Protein AF-A0A672PYK9-F1 (afdb_monomer_lite)

Radius of gyration: 39.76 Å; chains: 1; bounding box: 96×71×106 Å

Organism: Sinocyclocheilus grahami (NCBI:txid75366)

Foldseek 3Di:
DVLLVLLLQLQVLVVQCQQFPDDDPPDVSLVSNLVSQLSNLVVLLVQLVVLCVPQDPVNLVPDPDVLVSLLSVLSVDNVLSVDDSVVSSVVSSLLSVLLSCLLPDWFDFPPDDTHGPDDDDDDNQDPDPDDDPPQAQFDACVHQRDVRLQFNLSCLVVVQPCPVDDQLWLLVVCVVVPHDQVNLLVVLQLQLVLLVADHDAPLAVVDAQSARDPPPGRHRQPWAWDDSLPLHHIYIRHNADRTLVSSLVSLLRVLLVSLCNLASPPDPSQSAALDLLNSRLSSNLQSLQCSALVNCVVVPSHVDDDDDLSVLLSSLVSVCSGQVLNLLVLPLLVVLVVCDVVVVQPLQCSVVSVQVSCCVRNSHHHQDDDGSVDRVSSNDSCVSNVPRRNSNNLSSQVNLLLLVLLQVQCVHDDQSSNGHSRSRNSSSVLSSQSSNRRNSDNVLVNCCVRRVGSDGDNVSVCSNSVSNVVVVVVVCVVVVHDPHRPPSVDHDDDDDPDDDDSQADADVVVLVVLLVVLLVVLLVLLLQLQVLVVCCQQFPDVVSLVSNLVSVLVNLVSLVVSLVVLVRHDCPPPPDPVSVLLSVLSVQSQLSLDDPVLSSLLSCLVSVLLVQLQPFWFAPDPPRTHGVPPGLLCCLLPPPDPVSLVSSLVRSCVSRVVVSLVSVLSNLVSNQVSCVSSVALWNLSVQVCLVVDPCVLVVLVVVCVVLVVVLVVLQLLVLVLNCVSPHDVQGDSPDHHDQSNQNGSRNLFRLSCLVSRQPDPPDDAQWLLVVCVVVPHDLVNLLVVLQVLQVVVPFDRDAPQAVVPAASARDPPPGRHRADWAKDDSSNLHHIYIRHNDDRTLVSSLVSNLRVLLVSLQNVCSPPRPSPSADSGPVRSNVSSNVRSVVCSDQVNCVVVPSHVDDDPDPSNVVSSVSSVCSGPVSNSLVVSLVSVLVSCVGSVVADSVCSVVVSVVSD

Sequence (956 aa):
FTRTIQIIHFFSAWWSYMIYLAMKHHSPHCFLQVSASLEEQAFTEAWGQKAKATFSDSLMESFTNPDLKKIISKINVLGPANLPTAERERFNTVLSQMDSIYSKAKVCPPSEECWSLEPGEKRSQHFVDTPVYLNSCLVLSSLVGNMWSQTWNNIYNLMIPFPDKPNVDVMDTMVAKGYNATHMFRVAEEFFTSLGLLEMPPEFWDKAMLEKPTDGRDVVCHASAWDFYNRKDFRIKQCTTVTMEQLFTVHHEMGHVEYYLQYKEQPVSFRRGANPGFHEAVGDVLSLSVSTPKHLHTIGLLDQLTDDAESDINYLLKMALEKIAFLPFGYLIDQWRWGVFSGRTPPERYNAEWWHLRTKYQGICPPTRRTEEHFDAGAKYHIPGNTPYIRYFVSFILQFQFHQKLCQAAGHTGPLHKCDIYRSREAGAVLEKVLKAGSSKPWTEVLQEALGTDKMDASPLMSYFEPVTTWLQEQNVKTGETLGWPDFNWVPPVPEGYPEDIGKITDEMLAKQFLEQYNSTAEEVWNAYTEASWTYNTDITEANKEIMLQKNLEMANHTKIYGLEARKFDTSDFQDESVKRILTKLSDLERAALSEDDLIEYNNLLASMETLYSVATVCKDQSTCLPLDPDLNKIMAESRDYDELLFAWLGWRNASGRELRSSYKRYVELANLAAKSNGHTDNGAFWRSLYETPTFEEDLEALWKDLEPLYLNVHAYVRRALYKKYGPERINLKGPIPAHLLGNMWAQTWSAIMDLVIPYPDATQVDATPAMIAQGWDPKRMFQESDRFFTSIGLLPMPPEFWNKSMLEKPKDGREVVCHASAWDFYNRKDFRIKQCTVVTMDDLITVHHEMGHVQYFLQYKDQPISFRDGANPGFHEAIGDVLALSVSTPKHLQSIGLLDKVEDNKESTINFLMSMALDKIAFLPFGYLMDQWRWKVFDGRISSSEYNKEWWNLR

Structure (mmCIF, N/CA/C/O backbone):
data_AF-A0A672PYK9-F1
#
_entry.id   AF-A0A672PYK9-F1
#
loop_
_atom_site.group_PDB
_atom_site.id
_atom_site.type_symbol
_atom_site.label_atom_id
_atom_site.label_alt_id
_atom_site.label_comp_id
_atom_site.label_asym_id
_atom_site.label_entity_id
_atom_site.label_seq_id
_atom_site.pdbx_PDB_ins_code
_atom_site.Cartn_x
_atom_site.Cartn_y
_atom_site.Cartn_z
_atom_site.occupancy
_atom_site.B_iso_or_equiv
_atom_site.auth_seq_id
_atom_site.auth_comp_id
_atom_site.auth_asym_id
_atom_site.auth_atom_id
_atom_site.pdbx_PDB_model_num
ATOM 1 N N . PHE A 1 1 ? -35.747 30.051 15.987 1.00 36.78 1 PHE A N 1
ATOM 2 C CA . PHE A 1 1 ? -36.834 29.373 15.257 1.00 36.78 1 PHE A CA 1
ATOM 3 C C . PHE A 1 1 ? -36.305 28.587 14.057 1.00 36.78 1 PHE A C 1
ATOM 5 O O . PHE A 1 1 ? -36.420 27.373 14.095 1.00 36.78 1 PHE A O 1
ATOM 12 N N . THR A 1 2 ? -35.625 29.196 13.076 1.00 48.69 2 THR A N 1
ATOM 13 C CA . THR A 1 2 ? -35.048 28.491 11.901 1.00 48.69 2 THR A CA 1
ATOM 14 C C . THR A 1 2 ? -34.029 27.400 12.260 1.00 48.69 2 THR A C 1
ATOM 16 O O . THR A 1 2 ? -34.142 26.286 11.765 1.00 48.69 2 THR A O 1
ATOM 19 N N . ARG A 1 3 ? -33.126 27.667 13.222 1.00 53.28 3 ARG A N 1
ATOM 20 C CA . ARG A 1 3 ? -32.141 26.687 13.739 1.00 53.28 3 ARG A CA 1
ATOM 21 C C . ARG A 1 3 ? -32.765 25.376 14.213 1.00 53.28 3 ARG A C 1
ATOM 23 O O . ARG A 1 3 ? -32.193 24.313 14.044 1.00 53.28 3 ARG A O 1
ATOM 30 N N . THR A 1 4 ? -33.926 25.461 14.851 1.00 60.22 4 THR A N 1
ATOM 31 C CA . THR A 1 4 ? -34.586 24.303 15.455 1.00 60.22 4 THR A CA 1
ATOM 32 C C . THR A 1 4 ? -35.216 23.413 14.385 1.00 60.22 4 THR A C 1
ATOM 34 O O . THR A 1 4 ? -35.161 22.202 14.517 1.00 60.22 4 THR A O 1
ATOM 37 N N . ILE A 1 5 ? -35.745 23.992 13.301 1.00 67.88 5 ILE A N 1
ATOM 38 C CA . ILE A 1 5 ? -36.419 23.244 12.228 1.00 67.88 5 ILE A CA 1
ATOM 39 C C . ILE A 1 5 ? -35.426 22.379 11.439 1.00 67.88 5 ILE A C 1
ATOM 41 O O . ILE A 1 5 ? -35.689 21.199 11.239 1.00 67.88 5 ILE A O 1
ATOM 45 N N . GLN A 1 6 ? -34.272 22.927 11.045 1.00 71.81 6 GLN A N 1
ATOM 46 C CA . GLN A 1 6 ? -33.264 22.167 10.287 1.00 71.81 6 GLN A CA 1
ATOM 47 C C . GLN A 1 6 ? -32.603 21.070 11.126 1.00 71.81 6 GLN A C 1
ATOM 49 O O . GLN A 1 6 ? -32.402 19.966 10.633 1.00 71.81 6 GLN A O 1
ATOM 54 N N . ILE A 1 7 ? -32.357 21.329 12.416 1.00 70.94 7 ILE A N 1
ATOM 55 C CA . ILE A 1 7 ? -31.873 20.301 13.347 1.00 70.94 7 ILE A CA 1
ATOM 56 C C . ILE A 1 7 ? -32.912 19.175 13.489 1.00 70.94 7 ILE A C 1
ATOM 58 O O . ILE A 1 7 ? -32.558 18.007 13.380 1.00 70.94 7 ILE A O 1
ATOM 62 N N . ILE A 1 8 ? -34.201 19.497 13.660 1.00 79.12 8 ILE A N 1
ATOM 63 C CA . ILE A 1 8 ? -35.267 18.480 13.718 1.00 79.12 8 ILE A CA 1
ATOM 64 C C . ILE A 1 8 ? -35.299 17.642 12.432 1.00 79.12 8 ILE A C 1
ATOM 66 O O . ILE A 1 8 ? -35.429 16.419 12.508 1.00 79.12 8 ILE A O 1
ATOM 70 N N . HIS A 1 9 ? -35.175 18.280 11.263 1.00 78.94 9 HIS A N 1
ATOM 71 C CA . HIS A 1 9 ? -35.181 17.594 9.970 1.00 78.94 9 HIS A CA 1
ATOM 72 C C . HIS A 1 9 ? -33.997 16.624 9.845 1.00 78.94 9 HIS A C 1
ATOM 74 O O . HIS A 1 9 ? -34.198 15.456 9.519 1.00 78.94 9 HIS A O 1
ATOM 80 N N . PHE A 1 10 ? -32.795 17.070 10.228 1.00 80.81 10 PHE A N 1
ATOM 81 C CA . PHE A 1 10 ? -31.587 16.247 10.293 1.00 80.81 10 PHE A CA 1
ATOM 82 C C . PHE A 1 10 ? -31.773 14.997 11.163 1.00 80.81 10 PHE A C 1
ATOM 84 O O . PHE A 1 10 ? -31.607 13.880 10.674 1.00 80.81 10 PHE A O 1
ATOM 91 N N . PHE A 1 11 ? -32.182 15.155 12.426 1.00 79.94 11 PHE A N 1
ATOM 92 C CA . PHE A 1 11 ? -32.356 14.013 13.334 1.00 79.94 11 PHE A CA 1
ATOM 93 C C . PHE A 1 11 ? -33.490 13.077 12.893 1.00 79.94 11 PHE A C 1
ATOM 95 O O . PHE A 1 11 ? -33.383 11.863 13.054 1.00 79.94 11 PHE A O 1
ATOM 102 N N . SER A 1 12 ? -34.541 13.608 12.263 1.00 84.69 12 SER A N 1
ATOM 103 C CA . SER A 1 12 ? -35.632 12.795 11.707 1.00 84.69 12 SER A CA 1
ATOM 104 C C . SER A 1 12 ? -35.193 11.966 10.495 1.00 84.69 12 SER A C 1
ATOM 106 O O . SER A 1 12 ? -35.594 10.805 10.368 1.00 84.69 12 SER A O 1
ATOM 108 N N . ALA A 1 13 ? -34.354 12.533 9.621 1.00 82.19 13 ALA A N 1
ATOM 109 C CA . ALA A 1 13 ? -33.790 11.829 8.472 1.00 82.19 13 ALA A CA 1
ATOM 110 C C . ALA A 1 13 ? -32.825 10.718 8.914 1.00 82.19 13 ALA A C 1
ATOM 112 O O . ALA A 1 13 ? -32.942 9.587 8.443 1.00 82.19 13 ALA A O 1
ATOM 113 N N . TRP A 1 14 ? -31.945 11.007 9.879 1.00 80.12 14 TRP A N 1
ATOM 114 C CA . TRP A 1 14 ? -31.048 10.011 10.473 1.00 80.12 14 TRP A CA 1
ATOM 115 C C . TRP A 1 14 ? -31.798 8.882 11.169 1.00 80.12 14 TRP A C 1
ATOM 117 O O . TRP A 1 14 ? -31.483 7.720 10.931 1.00 80.12 14 TRP A O 1
ATOM 127 N N . TRP A 1 15 ? -32.819 9.199 11.972 1.00 84.56 15 TRP A N 1
ATOM 128 C CA . TRP A 1 15 ? -33.666 8.175 12.581 1.00 84.56 15 TRP A CA 1
ATOM 129 C C . TRP A 1 15 ? -34.266 7.263 11.512 1.00 84.56 15 TRP A C 1
ATOM 131 O O . TRP A 1 15 ? -34.111 6.050 11.589 1.00 84.56 15 TRP A O 1
ATOM 141 N N . SER A 1 16 ? -34.886 7.850 10.483 1.00 83.25 16 SER A N 1
ATOM 142 C CA . SER A 1 16 ? -35.519 7.100 9.391 1.00 83.25 16 SER A CA 1
ATOM 143 C C . SER A 1 16 ? -34.534 6.177 8.674 1.00 83.25 16 SER A C 1
ATOM 145 O O . SER A 1 16 ? -34.881 5.038 8.396 1.00 83.25 16 SER A O 1
ATOM 147 N N . TYR A 1 17 ? -33.311 6.643 8.417 1.00 80.62 17 TYR A N 1
ATOM 148 C CA . TYR A 1 17 ? -32.239 5.832 7.840 1.00 80.62 17 TYR A CA 1
ATOM 149 C C . TYR A 1 17 ? -31.828 4.668 8.761 1.00 80.62 17 TYR A C 1
ATOM 151 O O . TYR A 1 17 ? -31.755 3.527 8.312 1.00 80.62 17 TYR A O 1
ATOM 159 N N . MET A 1 18 ? -31.647 4.926 10.058 1.00 76.12 18 MET A N 1
ATOM 160 C CA . MET A 1 18 ? -31.211 3.924 11.042 1.00 76.12 18 MET A CA 1
ATOM 161 C C . MET A 1 18 ? -32.231 2.797 11.269 1.00 76.12 18 MET A C 1
ATOM 163 O O . MET A 1 18 ? -31.841 1.676 11.599 1.00 76.12 18 MET A O 1
ATOM 167 N N . ILE A 1 19 ? -33.528 3.085 11.103 1.00 80.19 19 ILE A N 1
ATOM 168 C CA . ILE A 1 19 ? -34.619 2.106 11.263 1.00 80.19 19 ILE A CA 1
ATOM 169 C C . ILE A 1 19 ? -35.166 1.556 9.928 1.00 80.19 19 ILE A C 1
ATOM 171 O O . ILE A 1 19 ? -36.121 0.776 9.955 1.00 80.19 19 ILE A O 1
ATOM 175 N N . TYR A 1 20 ? -34.592 1.965 8.785 1.00 72.50 20 TYR A N 1
ATOM 176 C CA . TYR A 1 20 ? -34.888 1.466 7.432 1.00 72.50 20 TYR A CA 1
ATOM 177 C C . TYR A 1 20 ? -33.634 1.520 6.533 1.00 72.50 20 TYR A C 1
ATOM 179 O O . TYR A 1 20 ? -33.451 2.442 5.728 1.00 72.50 20 TYR A O 1
ATOM 187 N N . LEU A 1 21 ? -32.780 0.498 6.619 1.00 62.16 21 LEU A N 1
ATOM 188 C CA . LEU A 1 21 ? -31.635 0.327 5.721 1.00 62.16 21 LEU A CA 1
ATOM 189 C C . LEU A 1 21 ? -32.073 -0.386 4.424 1.00 62.16 21 LEU A C 1
ATOM 191 O O . LEU A 1 21 ? -32.741 -1.412 4.467 1.00 62.16 21 LEU A O 1
ATOM 195 N N . ALA A 1 22 ? -31.666 0.113 3.248 1.00 53.59 22 ALA A N 1
ATOM 196 C CA . ALA A 1 22 ? -31.886 -0.571 1.959 1.00 53.59 22 ALA A CA 1
ATOM 197 C C . ALA A 1 22 ? -30.598 -0.640 1.113 1.00 53.59 22 ALA A C 1
ATOM 199 O O . ALA A 1 22 ? -29.684 0.161 1.304 1.00 53.59 22 ALA A O 1
ATOM 200 N N . MET A 1 23 ? -30.492 -1.636 0.219 1.00 41.78 23 MET A N 1
ATOM 201 C CA . MET A 1 23 ? -29.239 -2.059 -0.446 1.00 41.78 23 MET A CA 1
ATOM 202 C C . MET A 1 23 ? -28.701 -1.150 -1.564 1.00 41.78 23 MET A C 1
ATOM 204 O O . MET A 1 23 ? -27.524 -1.249 -1.888 1.00 41.78 23 MET A O 1
ATOM 208 N N . LYS A 1 24 ? -29.509 -0.285 -2.187 1.00 42.25 24 LYS A N 1
ATOM 209 C CA . LYS A 1 24 ? -29.038 0.514 -3.333 1.00 42.25 24 LYS A CA 1
ATOM 210 C C . LYS A 1 24 ? -28.556 1.895 -2.899 1.00 42.25 24 LYS A C 1
ATOM 212 O O . LYS A 1 24 ? -29.216 2.550 -2.097 1.00 42.25 24 LYS A O 1
ATOM 217 N N . HIS A 1 25 ? -27.500 2.379 -3.558 1.00 41.56 25 HIS A N 1
ATOM 218 C CA . HIS A 1 25 ? -26.993 3.763 -3.539 1.00 41.56 25 HIS A CA 1
ATOM 219 C C . HIS A 1 25 ? -28.064 4.848 -3.820 1.00 41.56 25 HIS A C 1
ATOM 221 O O . HIS A 1 25 ? -27.786 6.038 -3.723 1.00 41.56 25 HIS A O 1
ATOM 227 N N . HIS A 1 26 ? -29.290 4.446 -4.179 1.00 47.84 26 HIS A N 1
ATOM 228 C CA . HIS A 1 26 ? -30.468 5.288 -4.408 1.00 47.84 26 HIS A CA 1
ATOM 229 C C . HIS A 1 26 ? -31.644 4.922 -3.489 1.00 47.84 26 HIS A C 1
ATOM 231 O O . HIS A 1 26 ? -32.805 5.132 -3.840 1.00 47.84 26 HIS A O 1
ATOM 237 N N . SER A 1 27 ? -31.378 4.337 -2.317 1.00 59.06 27 SER A N 1
ATOM 238 C CA . SER A 1 27 ? -32.408 4.219 -1.288 1.00 59.06 27 SER A CA 1
ATOM 239 C C . SER A 1 27 ? -32.898 5.625 -0.927 1.00 59.06 27 SER A C 1
ATOM 241 O O . SER A 1 27 ? -32.063 6.474 -0.587 1.00 59.06 27 SER A O 1
ATOM 243 N N . PRO A 1 28 ? -34.220 5.879 -0.940 1.00 63.88 28 PRO A N 1
ATOM 244 C CA . PRO A 1 28 ? -34.777 7.170 -0.554 1.00 63.88 28 PRO A CA 1
ATOM 245 C C . PRO A 1 28 ? -34.253 7.646 0.806 1.00 63.88 28 PRO A C 1
ATOM 247 O O . PRO A 1 28 ? -33.982 8.827 0.973 1.00 63.88 28 PRO A O 1
ATOM 250 N N . HIS A 1 29 ? -34.030 6.736 1.760 1.00 71.56 29 HIS A N 1
ATOM 251 C CA . HIS A 1 29 ? -33.602 7.082 3.119 1.00 71.56 29 HIS A CA 1
ATOM 252 C C . HIS A 1 29 ? -32.131 7.508 3.222 1.00 71.56 29 HIS A C 1
ATOM 254 O O . HIS A 1 29 ? -31.826 8.421 3.984 1.00 71.56 29 HIS A O 1
ATOM 260 N N . CYS A 1 30 ? -31.231 6.906 2.435 1.00 68.44 30 CYS A N 1
ATOM 261 C CA . CYS A 1 30 ? -29.823 7.320 2.376 1.00 68.44 30 CYS A CA 1
ATOM 262 C C . CYS A 1 30 ? -29.702 8.702 1.716 1.00 68.44 30 CYS A C 1
ATOM 264 O O . CYS A 1 30 ? -29.082 9.604 2.273 1.00 68.44 30 CYS A O 1
ATOM 266 N N . PHE A 1 31 ? -30.401 8.913 0.595 1.00 76.06 31 PHE A N 1
ATOM 267 C CA . PHE A 1 31 ? -30.461 10.225 -0.052 1.00 76.06 31 PHE A CA 1
ATOM 268 C C . PHE A 1 31 ? -31.037 11.300 0.881 1.00 76.06 31 PHE A C 1
ATOM 270 O O . PHE A 1 31 ? -30.475 12.386 0.998 1.00 76.06 31 PHE A O 1
ATOM 277 N N . LEU A 1 32 ? -32.125 10.987 1.595 1.00 80.25 32 LEU A N 1
ATOM 278 C CA . LEU A 1 32 ? -32.718 11.894 2.580 1.00 80.25 32 LEU A CA 1
ATOM 279 C C . LEU A 1 32 ? -31.741 12.234 3.712 1.00 80.25 32 LEU A C 1
ATOM 281 O O . LEU A 1 32 ? -31.656 13.396 4.101 1.00 80.25 32 LEU A O 1
ATOM 285 N N . GLN A 1 33 ? -30.987 11.257 4.225 1.00 82.81 33 GLN A N 1
ATOM 286 C CA . GLN A 1 33 ? -29.994 11.481 5.277 1.00 82.81 33 GLN A CA 1
ATOM 287 C C . GLN A 1 33 ? -28.840 12.374 4.786 1.00 82.81 33 GLN A C 1
ATOM 289 O O . GLN A 1 33 ? -28.478 13.332 5.480 1.00 82.81 33 GLN A O 1
ATOM 294 N N . VAL A 1 34 ? -28.306 12.131 3.584 1.00 82.94 34 VAL A N 1
ATOM 295 C CA . VAL A 1 34 ? -27.236 12.958 2.993 1.00 82.94 34 VAL A CA 1
ATOM 296 C C . VAL A 1 34 ? -27.744 14.372 2.710 1.00 82.94 34 VAL A C 1
ATOM 298 O O . VAL A 1 34 ? -27.097 15.344 3.103 1.00 82.94 34 VAL A O 1
ATOM 301 N N . SER A 1 35 ? -28.934 14.506 2.119 1.00 84.00 35 SER A N 1
ATOM 302 C CA . SER A 1 35 ? -29.570 15.800 1.845 1.00 84.00 35 SER A CA 1
ATOM 303 C C . SER A 1 35 ? -29.806 16.601 3.126 1.00 84.00 35 SER A C 1
ATOM 305 O O . SER A 1 35 ? -29.454 17.777 3.194 1.00 84.00 35 SER A O 1
ATOM 307 N N . ALA A 1 36 ? -30.341 15.974 4.178 1.00 85.62 36 ALA A N 1
ATOM 308 C CA . ALA A 1 36 ? -30.562 16.644 5.458 1.00 85.62 36 ALA A CA 1
ATOM 309 C C . ALA A 1 36 ? -29.241 17.051 6.137 1.00 85.62 36 ALA A C 1
ATOM 311 O O . ALA A 1 36 ? -29.176 18.087 6.800 1.00 85.62 36 ALA A O 1
ATOM 312 N N . SER A 1 37 ? -28.171 16.270 5.945 1.00 87.00 37 SER A N 1
ATOM 313 C CA . SER A 1 37 ? -26.825 16.608 6.428 1.00 87.00 37 SER A CA 1
ATOM 314 C C . SER A 1 37 ? -26.247 17.819 5.694 1.00 87.00 37 SER A C 1
ATOM 316 O O . SER A 1 37 ? -25.671 18.699 6.329 1.00 87.00 37 SER A O 1
ATOM 318 N N . LEU A 1 38 ? -26.462 17.923 4.380 1.00 87.56 38 LEU A N 1
ATOM 319 C CA . LEU A 1 38 ? -26.078 19.100 3.596 1.00 87.56 38 LEU A CA 1
ATOM 320 C C . LEU A 1 38 ? -26.858 20.355 4.018 1.00 87.56 38 LEU A C 1
ATOM 322 O O . LEU A 1 38 ? -26.264 21.428 4.136 1.00 87.56 38 LEU A O 1
ATOM 326 N N . GLU A 1 39 ? -28.161 20.236 4.292 1.00 88.00 39 GLU A N 1
ATOM 327 C CA . GLU A 1 39 ? -28.982 21.344 4.804 1.00 88.00 39 GLU A CA 1
ATOM 328 C C . GLU A 1 39 ? -28.503 21.840 6.177 1.00 88.00 39 GLU A C 1
ATOM 330 O O . GLU A 1 39 ? -28.400 23.051 6.398 1.00 88.00 39 GLU A O 1
ATOM 335 N N . GLU A 1 40 ? -28.187 20.922 7.095 1.00 89.69 40 GLU A N 1
ATOM 336 C CA . GLU A 1 40 ? -27.633 21.251 8.414 1.00 89.69 40 GLU A CA 1
ATOM 337 C C . GLU A 1 40 ? -26.270 21.940 8.279 1.00 89.69 40 GLU A C 1
ATOM 339 O O . GLU A 1 40 ? -26.046 22.990 8.886 1.00 89.69 40 GLU A O 1
ATOM 344 N N . GLN A 1 41 ? -25.395 21.424 7.416 1.00 90.94 41 GLN A N 1
ATOM 345 C CA . GLN A 1 41 ? -24.069 21.994 7.188 1.00 90.94 41 GLN A CA 1
ATOM 346 C C . GLN A 1 41 ? -24.150 23.381 6.544 1.00 90.94 41 GLN A C 1
ATOM 348 O O . GLN A 1 41 ? -23.416 24.282 6.948 1.00 90.94 41 GLN A O 1
ATOM 353 N N . ALA A 1 42 ? -25.062 23.597 5.593 1.00 88.44 42 ALA A N 1
ATOM 354 C CA . ALA A 1 42 ? -25.307 24.914 5.003 1.00 88.44 42 ALA A CA 1
ATOM 355 C C . ALA A 1 42 ? -25.822 25.917 6.049 1.00 88.44 42 ALA A C 1
ATOM 357 O O . ALA A 1 42 ? -25.406 27.079 6.072 1.00 88.44 42 ALA A O 1
ATOM 358 N N . PHE A 1 43 ? -26.689 25.472 6.962 1.00 89.06 43 PHE A N 1
ATOM 359 C CA . PHE A 1 43 ? -27.122 26.289 8.091 1.00 89.06 43 PHE A CA 1
ATOM 360 C C . PHE A 1 43 ? -25.958 26.634 9.033 1.00 89.06 43 PHE A C 1
ATOM 362 O O . PHE A 1 43 ? -25.790 27.800 9.405 1.00 89.06 43 PHE A O 1
ATOM 369 N N . THR A 1 44 ? -25.148 25.643 9.406 1.00 90.50 44 THR A N 1
ATOM 370 C CA . THR A 1 44 ? -23.996 25.814 10.299 1.00 90.50 44 THR A CA 1
ATOM 371 C C . THR A 1 44 ? -22.942 26.734 9.685 1.00 90.50 44 THR A C 1
ATOM 373 O O . THR A 1 44 ? -22.422 27.611 10.376 1.00 90.50 44 THR A O 1
ATOM 376 N N . GLU A 1 45 ? -22.693 26.633 8.379 1.00 92.00 45 GLU A N 1
ATOM 377 C CA . GLU A 1 45 ? -21.852 27.575 7.637 1.00 92.00 45 GLU A CA 1
ATOM 378 C C . GLU A 1 45 ? -22.417 28.998 7.682 1.00 92.00 45 GLU A C 1
ATOM 380 O O . GLU A 1 45 ? -21.713 29.916 8.100 1.00 92.00 45 GLU A O 1
ATOM 385 N N . ALA A 1 46 ? -23.684 29.200 7.305 1.00 90.69 46 ALA A N 1
ATOM 386 C CA . ALA A 1 46 ? -24.281 30.534 7.240 1.00 90.69 46 ALA A CA 1
ATOM 387 C C . ALA A 1 46 ? -24.222 31.260 8.594 1.00 90.69 46 ALA A C 1
ATOM 389 O O . ALA A 1 46 ? -23.845 32.434 8.669 1.00 90.69 46 ALA A O 1
ATOM 390 N N . TRP A 1 47 ? -24.552 30.561 9.683 1.00 90.00 47 TRP A N 1
ATOM 391 C CA . TRP A 1 47 ? -24.515 31.138 11.028 1.00 90.00 47 TRP A CA 1
ATOM 392 C C . TRP A 1 47 ? -23.103 31.267 11.584 1.00 90.00 47 TRP A C 1
ATOM 394 O O . TRP A 1 47 ? -22.802 32.282 12.211 1.00 90.00 47 TRP A O 1
ATOM 404 N N . GLY A 1 48 ? -22.235 30.289 11.336 1.00 91.25 48 GLY A N 1
ATOM 405 C CA . GLY A 1 48 ? -20.844 30.325 11.771 1.00 91.25 48 GLY A CA 1
ATOM 406 C C . GLY A 1 48 ? -20.061 31.448 11.095 1.00 91.25 48 GLY A C 1
ATOM 407 O O . GLY A 1 48 ? -19.368 32.206 11.770 1.00 91.25 48 GLY A O 1
ATOM 408 N N . GLN A 1 49 ? -20.230 31.636 9.784 1.00 90.44 49 GLN A N 1
ATOM 409 C CA . GLN A 1 49 ? -19.628 32.751 9.046 1.00 90.44 49 GLN A CA 1
ATOM 410 C C . GLN A 1 49 ? -20.184 34.096 9.515 1.00 90.44 49 GLN A C 1
ATOM 412 O O . GLN A 1 49 ? -19.425 35.039 9.743 1.00 90.44 49 GLN A O 1
ATOM 417 N N . LYS A 1 50 ? -21.503 34.193 9.737 1.00 90.94 50 LYS A N 1
ATOM 418 C CA . LYS A 1 50 ? -22.111 35.423 10.260 1.00 90.94 50 LYS A CA 1
ATOM 419 C C . LYS A 1 50 ? -21.581 35.769 11.649 1.00 90.94 50 LYS A C 1
ATOM 421 O O . LYS A 1 50 ? -21.309 36.940 11.911 1.00 90.94 50 LYS A O 1
ATOM 426 N N . ALA A 1 51 ? -21.429 34.776 12.520 1.00 90.12 51 ALA A N 1
ATOM 427 C CA . ALA A 1 51 ? -20.892 34.955 13.860 1.00 90.12 51 ALA A CA 1
ATOM 428 C C . ALA A 1 51 ? -19.417 35.388 13.817 1.00 90.12 51 ALA A C 1
ATOM 430 O O . ALA A 1 51 ? -19.091 36.405 14.423 1.00 90.12 51 ALA A O 1
ATOM 431 N N . LYS A 1 52 ? -18.571 34.738 13.005 1.00 89.12 52 LYS A N 1
ATOM 432 C CA . LYS A 1 52 ? -17.170 35.146 12.782 1.00 89.12 52 LYS A CA 1
ATOM 433 C C . LYS A 1 52 ? -17.039 36.572 12.238 1.00 89.12 52 LYS A C 1
ATOM 435 O O . LYS A 1 52 ? -16.179 37.320 12.683 1.00 89.12 52 LYS A O 1
ATOM 440 N N . ALA A 1 53 ? -17.904 36.965 11.303 1.00 88.94 53 ALA A N 1
ATOM 441 C CA . ALA A 1 53 ? -17.886 38.306 10.715 1.00 88.94 53 ALA A CA 1
ATOM 442 C C . ALA A 1 53 ? -18.392 39.398 11.674 1.00 88.94 53 ALA A C 1
ATOM 444 O O . ALA A 1 53 ? -18.025 40.561 11.531 1.00 88.94 53 ALA A O 1
ATOM 445 N N . THR A 1 54 ? -19.266 39.043 12.620 1.00 90.94 54 THR A N 1
ATOM 446 C CA . THR A 1 54 ? -19.917 40.005 13.525 1.00 90.94 54 THR A CA 1
ATOM 447 C C . THR A 1 54 ? -19.176 40.134 14.856 1.00 90.94 54 THR A C 1
ATOM 449 O O . THR A 1 54 ? -19.091 41.231 15.402 1.00 90.94 54 THR A O 1
ATOM 452 N N . PHE A 1 55 ? -18.650 39.030 15.391 1.00 90.06 55 PHE A N 1
ATOM 453 C CA . PHE A 1 55 ? -18.050 38.958 16.721 1.00 90.06 55 PHE A CA 1
ATOM 454 C C . PHE A 1 55 ? -16.543 38.708 16.618 1.00 90.06 55 PHE A C 1
ATOM 456 O O . PHE A 1 55 ? -16.098 37.562 16.648 1.00 90.06 55 PHE A O 1
ATOM 463 N N . SER A 1 56 ? -15.760 39.787 16.501 1.00 84.12 56 SER A N 1
ATOM 464 C CA . SER A 1 56 ? -14.296 39.718 16.599 1.00 84.12 56 SER A CA 1
ATOM 465 C C . SER A 1 56 ? -13.858 39.221 17.978 1.00 84.12 56 SER A C 1
ATOM 467 O O . SER A 1 56 ? -14.588 39.396 18.953 1.00 84.12 56 SER A O 1
ATOM 469 N N . ASP A 1 57 ? -12.643 38.679 18.092 1.00 82.31 57 ASP A N 1
ATOM 470 C CA . ASP A 1 57 ? -12.103 38.216 19.380 1.00 82.31 57 ASP A CA 1
ATOM 471 C C . ASP A 1 57 ? -12.105 39.335 20.438 1.00 82.31 57 ASP A C 1
ATOM 473 O O . ASP A 1 57 ? -12.534 39.128 21.571 1.00 82.31 57 ASP A O 1
ATOM 477 N N . SER A 1 58 ? -11.772 40.566 20.035 1.00 83.12 58 SER A N 1
ATOM 478 C CA . SER A 1 58 ? -11.844 41.753 20.898 1.00 83.12 58 SER A CA 1
ATOM 479 C C . SER A 1 58 ? -13.267 42.094 21.366 1.00 83.12 58 SER A C 1
ATOM 481 O O . SER A 1 58 ? -13.471 42.492 22.514 1.00 83.12 58 SER A O 1
ATOM 483 N N . LEU A 1 59 ? -14.278 41.925 20.505 1.00 85.94 59 LEU A N 1
ATOM 484 C CA . LEU A 1 59 ? -15.677 42.133 20.880 1.00 85.94 59 LEU A CA 1
ATOM 485 C C . LEU A 1 59 ? -16.164 40.997 21.784 1.00 85.94 59 LEU A C 1
ATOM 487 O O . LEU A 1 59 ? -16.857 41.252 22.770 1.00 85.94 59 LEU A O 1
ATOM 491 N N . MET A 1 60 ? -15.758 39.762 21.492 1.00 86.44 60 MET A N 1
ATOM 492 C CA . MET A 1 60 ? -16.036 38.596 22.322 1.00 86.44 60 MET A CA 1
ATOM 493 C C . MET A 1 60 ? -15.492 38.784 23.737 1.00 86.44 60 MET A C 1
ATOM 495 O O . MET A 1 60 ? -16.218 38.507 24.686 1.00 86.44 60 MET A O 1
ATOM 499 N N . GLU A 1 61 ? -14.281 39.317 23.914 1.00 85.06 61 GLU A N 1
ATOM 500 C CA . GLU A 1 61 ? -13.702 39.608 25.234 1.00 85.06 61 GLU A CA 1
ATOM 501 C C . GLU A 1 61 ? -14.550 40.589 26.055 1.00 85.06 61 GLU A C 1
ATOM 503 O O . GLU A 1 61 ? -14.744 40.363 27.254 1.00 85.06 61 GLU A O 1
ATOM 508 N N . SER A 1 62 ? -15.138 41.600 25.404 1.00 87.00 62 SER A N 1
ATOM 509 C CA . SER A 1 62 ? -15.960 42.634 26.051 1.00 87.00 62 SER A CA 1
ATOM 510 C C . SER A 1 62 ? -17.286 42.128 26.639 1.00 87.00 62 SER A C 1
ATOM 512 O O . SER A 1 62 ? -17.900 42.808 27.463 1.00 87.00 62 SER A O 1
ATOM 514 N N . PHE A 1 63 ? -17.751 40.935 26.249 1.00 88.00 63 PHE A N 1
ATOM 515 C CA . PHE A 1 63 ? -19.031 40.410 26.726 1.00 88.00 63 PHE A CA 1
ATOM 516 C C . PHE A 1 63 ? -18.950 40.013 28.203 1.00 88.00 63 PHE A C 1
ATOM 518 O O . PHE A 1 63 ? -18.136 39.186 28.607 1.00 88.00 63 PHE A O 1
ATOM 525 N N . THR A 1 64 ? -19.840 40.549 29.031 1.00 88.06 64 THR A N 1
ATOM 526 C CA . THR A 1 64 ? -19.892 40.220 30.465 1.00 88.06 64 THR A CA 1
ATOM 527 C C . THR A 1 64 ? -20.692 38.951 30.759 1.00 88.06 64 THR A C 1
ATOM 529 O O . THR A 1 64 ? -20.513 38.354 31.814 1.00 88.06 64 THR A O 1
ATOM 532 N N . ASN A 1 65 ? -21.543 38.503 29.826 1.00 87.81 65 ASN A N 1
ATOM 533 C CA . ASN A 1 65 ? -22.340 37.287 29.971 1.00 87.81 65 ASN A CA 1
ATOM 534 C C . ASN A 1 65 ? -21.545 36.043 29.494 1.00 87.81 65 ASN A C 1
ATOM 536 O O . ASN A 1 65 ? -21.321 35.894 28.285 1.00 87.81 65 ASN A O 1
ATOM 540 N N . PRO A 1 66 ? -21.140 35.132 30.402 1.00 82.88 66 PRO A N 1
ATOM 541 C CA . PRO A 1 66 ? -20.341 33.955 30.057 1.00 82.88 66 PRO A CA 1
ATOM 542 C C . PRO A 1 66 ? -21.113 32.921 29.223 1.00 82.88 66 PRO A C 1
ATOM 544 O O . PRO A 1 66 ? -20.514 32.245 28.384 1.00 82.88 66 PRO A O 1
ATOM 547 N N . ASP A 1 67 ? -22.433 32.821 29.390 1.00 84.44 67 ASP A N 1
ATOM 548 C CA . ASP A 1 67 ? -23.266 31.900 28.613 1.00 84.44 67 ASP A CA 1
ATOM 549 C C . ASP A 1 67 ? -23.369 32.356 27.162 1.00 84.44 67 ASP A C 1
ATOM 551 O O . ASP A 1 67 ? -23.227 31.552 26.239 1.00 84.44 67 ASP A O 1
ATOM 555 N N . LEU A 1 68 ? -23.537 33.664 26.947 1.00 86.75 68 LEU A N 1
ATOM 556 C CA . LEU A 1 68 ? -23.552 34.243 25.607 1.00 86.75 68 LEU A CA 1
ATOM 557 C C . LEU A 1 68 ? -22.212 34.019 24.894 1.00 86.75 68 LEU A C 1
ATOM 559 O O . LEU A 1 68 ? -22.210 33.579 23.742 1.00 86.75 68 LEU A O 1
ATOM 563 N N . LYS A 1 69 ? -21.088 34.241 25.594 1.00 87.75 69 LYS A N 1
ATOM 564 C CA . LYS A 1 69 ? -19.738 33.934 25.092 1.00 87.75 69 LYS A CA 1
ATOM 565 C C . LYS A 1 69 ? -19.646 32.479 24.631 1.00 87.75 69 LYS A C 1
ATOM 567 O O . LYS A 1 69 ? -19.332 32.225 23.472 1.00 87.75 69 LYS A O 1
ATOM 572 N N . LYS A 1 70 ? -20.007 31.519 25.490 1.00 85.12 70 LYS A N 1
ATOM 573 C CA . LYS A 1 70 ? -19.966 30.084 25.156 1.00 85.12 70 LYS A CA 1
ATOM 574 C C . LYS A 1 70 ? -20.875 29.720 23.983 1.00 85.12 70 LYS A C 1
ATOM 576 O O . LYS A 1 70 ? -20.475 28.923 23.135 1.00 85.12 70 LYS A O 1
ATOM 581 N N . ILE A 1 71 ? -22.088 30.273 23.916 1.00 88.44 71 ILE A N 1
ATOM 582 C CA . ILE A 1 71 ? -23.025 30.009 22.814 1.00 88.44 71 ILE A CA 1
ATOM 583 C C . ILE A 1 71 ? -22.427 30.469 21.484 1.00 88.44 71 ILE A C 1
ATOM 585 O O . ILE A 1 71 ? -22.463 29.700 20.523 1.00 88.44 71 ILE A O 1
ATOM 589 N N . ILE A 1 72 ? -21.864 31.679 21.429 1.00 88.69 72 ILE A N 1
ATOM 590 C CA . ILE A 1 72 ? -21.255 32.220 20.207 1.00 88.69 72 ILE A CA 1
ATOM 591 C C . ILE A 1 72 ? -19.995 31.437 19.842 1.00 88.69 72 ILE A C 1
ATOM 593 O O . ILE A 1 72 ? -19.863 31.024 18.693 1.00 88.69 72 ILE A O 1
ATOM 597 N N . SER A 1 73 ? -19.129 31.123 20.810 1.00 86.75 73 SER A N 1
ATOM 598 C CA . SER A 1 73 ? -17.958 30.271 20.575 1.00 86.75 73 SER A CA 1
ATOM 599 C C . SER A 1 73 ? -18.344 28.913 19.985 1.00 86.75 73 SER A C 1
ATOM 601 O O . SER A 1 73 ? -17.683 28.450 19.064 1.00 86.75 73 SER A O 1
ATOM 603 N N . LYS A 1 74 ? -19.443 28.292 20.442 1.00 86.31 74 LYS A N 1
ATOM 604 C CA . LYS A 1 74 ? -19.955 27.044 19.847 1.00 86.31 74 LYS A CA 1
ATOM 605 C C . LYS A 1 74 ? -20.515 27.238 18.432 1.00 86.31 74 LYS A C 1
ATOM 607 O O . LYS A 1 74 ? -20.362 26.341 17.616 1.00 86.31 74 LYS A O 1
ATOM 612 N N . ILE A 1 75 ? -21.155 28.372 18.132 1.00 88.38 75 ILE A N 1
ATOM 613 C CA . ILE A 1 75 ? -21.650 28.691 16.775 1.00 88.38 75 ILE A CA 1
ATOM 614 C C . ILE A 1 75 ? -20.483 28.945 15.803 1.00 88.38 75 ILE A C 1
ATOM 616 O O . ILE A 1 75 ? -20.588 28.609 14.629 1.00 88.38 75 ILE A O 1
ATOM 620 N N . ASN A 1 76 ? -19.355 29.476 16.286 1.00 86.06 76 ASN A N 1
ATOM 621 C CA . ASN A 1 76 ? -18.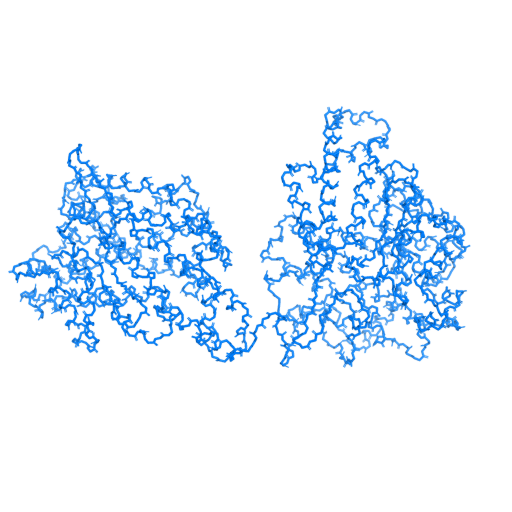154 29.728 15.480 1.00 86.06 76 ASN A CA 1
ATOM 622 C C . ASN A 1 76 ? -17.433 28.448 15.005 1.00 86.06 76 ASN A C 1
ATOM 624 O O . ASN A 1 76 ? -16.553 28.532 14.142 1.00 86.06 76 ASN A O 1
ATOM 628 N N . VAL A 1 77 ? -17.776 27.272 15.541 1.00 87.25 77 VAL A N 1
ATOM 629 C CA . VAL A 1 77 ? -17.187 25.984 15.149 1.00 87.25 77 VAL A CA 1
ATOM 630 C C . VAL A 1 77 ? -18.017 25.357 14.028 1.00 87.25 77 VAL A C 1
ATOM 632 O O . VAL A 1 77 ? -19.102 24.842 14.268 1.00 87.25 77 VAL A O 1
ATOM 635 N N . LEU A 1 78 ? -17.486 25.383 12.801 1.00 89.25 78 LEU A N 1
ATOM 636 C CA . LEU A 1 78 ? -18.191 24.903 11.602 1.00 89.25 78 LEU A CA 1
ATOM 637 C C . LEU A 1 78 ? -18.036 23.390 11.349 1.00 89.25 78 LEU A C 1
ATOM 639 O O . LEU A 1 78 ? -18.871 22.795 10.675 1.00 89.25 78 LEU A O 1
ATOM 643 N N . GLY A 1 79 ? -16.973 22.749 11.852 1.00 91.06 79 GLY A N 1
ATOM 644 C CA . GLY A 1 79 ? -16.725 21.324 11.591 1.00 91.06 79 GLY A CA 1
ATOM 645 C C . GLY A 1 79 ? -16.651 21.001 10.082 1.00 91.06 79 GLY A C 1
ATOM 646 O O . GLY A 1 79 ? -15.975 21.740 9.356 1.00 91.06 79 GLY A O 1
ATOM 647 N N . PRO A 1 80 ? -17.344 19.948 9.592 1.00 91.50 80 PRO A N 1
ATOM 648 C CA . PRO A 1 80 ? -17.420 19.606 8.165 1.00 91.50 80 PRO A CA 1
ATOM 649 C C . PRO A 1 80 ? -17.992 20.717 7.275 1.00 91.50 80 PRO A C 1
ATOM 651 O O . PRO A 1 80 ? -17.688 20.762 6.087 1.00 91.50 80 PRO A O 1
ATOM 654 N N . ALA A 1 81 ? -18.748 21.669 7.833 1.00 92.62 81 ALA A N 1
ATOM 655 C CA . ALA A 1 81 ? -19.254 22.816 7.082 1.00 92.62 81 ALA A CA 1
ATOM 656 C C . ALA A 1 81 ? -18.150 23.801 6.637 1.00 92.62 81 ALA A C 1
ATOM 658 O O . ALA A 1 81 ? -18.446 24.770 5.952 1.00 92.62 81 ALA A O 1
ATOM 659 N N . ASN A 1 82 ? -16.877 23.583 6.996 1.00 92.44 82 ASN A N 1
ATOM 660 C CA . ASN A 1 82 ? -15.755 24.306 6.379 1.00 92.44 82 ASN A CA 1
ATOM 661 C C . ASN A 1 82 ? -15.393 23.778 4.980 1.00 92.44 82 ASN A C 1
ATOM 663 O O . ASN A 1 82 ? -14.717 24.479 4.230 1.00 92.44 82 ASN A O 1
ATOM 667 N N . LEU A 1 83 ? -15.786 22.548 4.637 1.00 93.56 83 LEU A N 1
ATOM 668 C CA . LEU A 1 83 ? -15.459 21.938 3.348 1.00 93.56 83 LEU A CA 1
ATOM 669 C C . LEU A 1 83 ? -16.241 22.615 2.208 1.00 93.56 83 LEU A C 1
ATOM 671 O O . LEU A 1 83 ? -17.350 23.099 2.448 1.00 93.56 83 LEU A O 1
ATOM 675 N N . PRO A 1 84 ? -15.729 22.621 0.966 1.00 92.75 84 PRO A N 1
ATOM 676 C CA . PRO A 1 84 ? -16.528 22.953 -0.214 1.00 92.75 84 PRO A CA 1
ATOM 677 C C . PRO A 1 84 ? -17.730 22.012 -0.366 1.00 92.75 84 PRO A C 1
ATOM 679 O O . PRO A 1 84 ? -17.665 20.858 0.049 1.00 92.75 84 PRO A O 1
ATOM 682 N N . THR A 1 85 ? -18.812 22.463 -1.003 1.00 88.56 85 THR A N 1
ATOM 683 C CA . THR A 1 85 ? -20.065 21.688 -1.115 1.00 88.56 85 THR A CA 1
ATOM 684 C C . THR A 1 85 ? -19.873 20.283 -1.696 1.00 88.56 85 THR A C 1
ATOM 686 O O . THR A 1 85 ? -20.406 19.331 -1.136 1.00 88.56 85 THR A O 1
ATOM 689 N N . ALA A 1 86 ? -19.066 20.133 -2.753 1.00 87.12 86 ALA A N 1
ATOM 690 C CA . ALA A 1 86 ? -18.777 18.823 -3.346 1.00 87.12 86 ALA A CA 1
ATOM 691 C C . ALA A 1 86 ? -18.050 17.880 -2.365 1.00 87.12 86 ALA A C 1
ATOM 693 O O . ALA A 1 86 ? -18.370 16.699 -2.267 1.00 87.12 86 ALA A O 1
ATOM 694 N N . GLU A 1 87 ? -17.117 18.414 -1.572 1.00 92.56 87 GLU A N 1
ATOM 695 C CA . GLU A 1 87 ? -16.408 17.642 -0.545 1.00 92.56 87 GLU A CA 1
ATOM 696 C C . GLU A 1 87 ? -17.301 17.332 0.666 1.00 92.56 87 GLU A C 1
ATOM 698 O O . GLU A 1 87 ? -17.139 16.284 1.286 1.00 92.56 87 GLU A O 1
ATOM 703 N N . ARG A 1 88 ? -18.289 18.183 0.992 1.00 91.38 88 ARG A N 1
ATOM 704 C CA . ARG A 1 88 ? -19.315 17.870 2.008 1.00 91.38 88 ARG A CA 1
ATOM 705 C C . ARG A 1 88 ? -20.163 16.677 1.588 1.00 91.38 88 ARG A C 1
ATOM 707 O O . ARG A 1 88 ? -20.389 15.775 2.390 1.00 91.38 88 ARG A O 1
ATOM 714 N N . GLU A 1 89 ? -20.619 16.666 0.338 1.00 87.50 89 GLU A N 1
ATOM 715 C CA . GLU A 1 89 ? -21.400 15.560 -0.216 1.00 87.50 89 GLU A CA 1
ATOM 716 C C . GLU A 1 89 ? -20.588 14.263 -0.214 1.00 87.50 89 GLU A C 1
ATOM 718 O O . GLU A 1 89 ? -21.068 13.235 0.271 1.00 87.50 89 GLU A O 1
ATOM 723 N N . ARG A 1 90 ? -19.321 14.328 -0.643 1.00 89.56 90 ARG A N 1
ATOM 724 C CA . ARG A 1 90 ? -18.393 13.194 -0.578 1.00 89.56 90 ARG A CA 1
ATOM 725 C C . ARG A 1 90 ? -18.187 12.706 0.856 1.00 89.56 90 ARG A C 1
ATOM 727 O O . ARG A 1 90 ? -18.323 11.514 1.111 1.00 89.56 90 ARG A O 1
ATOM 734 N N . PHE A 1 91 ? -17.918 13.608 1.799 1.00 90.38 91 PHE A N 1
ATOM 735 C CA . PHE A 1 91 ? -17.740 13.283 3.217 1.00 90.38 91 PHE A CA 1
ATOM 736 C C . PHE A 1 91 ? -18.976 12.587 3.809 1.00 90.38 91 PHE A C 1
ATOM 738 O O . PHE A 1 91 ? -18.854 11.539 4.443 1.00 90.38 91 PHE A O 1
ATOM 745 N N . ASN A 1 92 ? -20.172 13.125 3.558 1.00 87.00 92 ASN A N 1
ATOM 746 C CA . ASN A 1 92 ? -21.430 12.547 4.041 1.00 87.00 92 ASN A CA 1
ATOM 747 C C . ASN A 1 92 ? -21.708 11.175 3.400 1.00 87.00 92 ASN A C 1
ATOM 749 O O . ASN A 1 92 ? -22.172 10.261 4.081 1.00 87.00 92 ASN A O 1
ATOM 753 N N . THR A 1 93 ? -21.378 11.013 2.116 1.00 85.38 93 THR A N 1
ATOM 754 C CA . THR A 1 93 ? -21.508 9.738 1.396 1.00 85.38 93 THR A CA 1
ATOM 755 C C . THR A 1 93 ? -20.587 8.673 1.985 1.00 85.38 93 THR A C 1
ATOM 757 O O . THR A 1 93 ? -21.039 7.561 2.247 1.00 85.38 93 THR A O 1
ATOM 760 N N . VAL A 1 94 ? -19.326 9.018 2.263 1.00 87.38 94 VAL A N 1
ATOM 761 C CA . VAL A 1 94 ? -18.356 8.103 2.887 1.00 87.38 94 VAL A CA 1
ATOM 762 C C . VAL A 1 94 ? -18.833 7.660 4.272 1.00 87.38 94 VAL A C 1
ATOM 764 O O . VAL A 1 94 ? -18.788 6.469 4.573 1.00 87.38 94 VAL A O 1
ATOM 767 N N . LEU A 1 95 ? -19.356 8.575 5.098 1.00 86.31 95 LEU A N 1
ATOM 768 C CA . LEU A 1 95 ? -19.932 8.216 6.403 1.00 86.31 95 LEU A CA 1
ATOM 769 C C . LEU A 1 95 ? -21.103 7.233 6.270 1.00 86.31 95 LEU A C 1
ATOM 771 O O . LEU A 1 95 ? -21.144 6.237 6.988 1.00 86.31 95 LEU A O 1
ATOM 775 N N . SER A 1 96 ? -22.029 7.478 5.337 1.00 81.75 96 SER A N 1
ATOM 776 C CA . SER A 1 96 ? -23.164 6.575 5.112 1.00 81.75 96 SER A CA 1
ATOM 777 C C . SER A 1 96 ? -22.723 5.206 4.580 1.00 81.75 96 SER A C 1
ATOM 779 O O . SER A 1 96 ? -23.278 4.185 4.985 1.00 81.75 96 SER A O 1
ATOM 781 N N . GLN A 1 97 ? -21.710 5.159 3.710 1.00 83.50 97 GLN A N 1
ATOM 782 C CA . GLN A 1 97 ? -21.151 3.904 3.201 1.00 83.50 97 GLN A CA 1
ATOM 783 C C . GLN A 1 97 ? -20.504 3.080 4.314 1.00 83.50 97 GLN A C 1
ATOM 785 O O . GLN A 1 97 ? -20.810 1.897 4.436 1.00 83.50 97 GLN A O 1
ATOM 790 N N . MET A 1 98 ? -19.646 3.692 5.136 1.00 86.81 98 MET A N 1
ATOM 791 C CA . MET A 1 98 ? -18.978 3.000 6.243 1.00 86.81 98 MET A CA 1
ATOM 792 C C . MET A 1 98 ? -19.987 2.400 7.229 1.00 86.81 98 MET A C 1
ATOM 794 O O . MET A 1 98 ? -19.866 1.233 7.601 1.00 86.81 98 MET A O 1
ATOM 798 N N . ASP A 1 99 ? -21.010 3.171 7.599 1.00 79.38 99 ASP A N 1
ATOM 799 C CA . ASP A 1 99 ? -22.092 2.717 8.473 1.00 79.38 99 ASP A CA 1
ATOM 800 C C . ASP A 1 99 ? -22.899 1.566 7.842 1.00 79.38 99 ASP A C 1
ATOM 802 O O . ASP A 1 99 ? -23.077 0.512 8.455 1.00 79.38 99 ASP A O 1
ATOM 806 N N . SER A 1 100 ? -23.291 1.694 6.567 1.00 78.44 100 SER A N 1
ATOM 807 C CA . SER A 1 100 ? -24.015 0.626 5.868 1.00 78.44 100 SER A CA 1
ATOM 808 C C . SER A 1 100 ? -23.188 -0.649 5.697 1.00 78.44 100 SER A C 1
ATOM 810 O O . SER A 1 100 ? -23.781 -1.729 5.696 1.00 78.44 100 SER A O 1
ATOM 812 N N . ILE A 1 101 ? -21.871 -0.555 5.484 1.00 80.12 101 ILE A N 1
ATOM 813 C CA . ILE A 1 101 ? -20.988 -1.727 5.380 1.00 80.12 101 ILE A CA 1
ATOM 814 C C . ILE A 1 101 ? -20.972 -2.457 6.720 1.00 80.12 101 ILE A C 1
ATOM 816 O O . ILE A 1 101 ? -21.228 -3.659 6.758 1.00 80.12 101 ILE A O 1
ATOM 820 N N . TYR A 1 102 ? -20.748 -1.728 7.814 1.00 80.81 102 TYR A N 1
ATOM 821 C CA . TYR A 1 102 ? -20.697 -2.307 9.152 1.00 80.81 102 TYR A CA 1
ATOM 822 C C . TYR A 1 102 ? -22.011 -3.007 9.532 1.00 80.81 102 TYR A C 1
ATOM 824 O O . TYR A 1 102 ? -21.999 -4.159 9.959 1.00 80.81 102 TYR A O 1
ATOM 832 N N . SER A 1 103 ? -23.157 -2.347 9.337 1.00 72.88 103 SER A N 1
ATOM 833 C CA . SER A 1 103 ? -24.458 -2.879 9.773 1.00 72.88 103 SER A CA 1
ATOM 834 C C . SER A 1 103 ? -25.003 -4.020 8.912 1.00 72.88 103 SER A C 1
ATOM 836 O O . SER A 1 103 ? -25.857 -4.769 9.380 1.00 72.88 103 SER A O 1
ATOM 838 N N . LYS A 1 104 ? -24.543 -4.165 7.663 1.00 73.38 104 LYS A N 1
ATOM 839 C CA . LYS A 1 104 ? -25.005 -5.227 6.747 1.00 73.38 104 LYS A CA 1
ATOM 840 C C . LYS A 1 104 ? -23.998 -6.352 6.550 1.00 73.38 104 LYS A C 1
ATOM 842 O O . LYS A 1 104 ? -24.323 -7.308 5.845 1.00 73.38 104 LYS A O 1
ATOM 847 N N . ALA A 1 105 ? -22.798 -6.245 7.118 1.00 74.88 105 ALA A N 1
ATOM 848 C CA . ALA A 1 105 ? -21.794 -7.291 7.023 1.00 74.88 105 ALA A CA 1
ATOM 849 C C . ALA A 1 105 ? -22.354 -8.624 7.547 1.00 74.88 105 ALA A C 1
ATOM 851 O O . ALA A 1 105 ? -22.994 -8.682 8.603 1.00 74.88 105 ALA A O 1
ATOM 852 N N . LYS A 1 106 ? -22.115 -9.696 6.788 1.00 75.81 106 LYS A N 1
ATOM 853 C CA . LYS A 1 106 ? -22.500 -11.062 7.144 1.00 75.81 106 LYS A CA 1
ATOM 854 C C . LYS A 1 106 ? -21.307 -11.995 6.998 1.00 75.81 106 LYS A C 1
ATOM 856 O O . LYS A 1 106 ? -20.461 -11.781 6.135 1.00 75.81 106 LYS A O 1
ATOM 861 N N . VAL A 1 107 ? -21.277 -13.037 7.816 1.00 71.19 107 VAL A N 1
ATOM 862 C CA . VAL A 1 107 ? -20.298 -14.125 7.743 1.00 71.19 107 VAL A CA 1
ATOM 863 C C . VAL A 1 107 ? -21.011 -15.352 7.194 1.00 71.19 107 VAL A C 1
ATOM 865 O O . VAL A 1 107 ? -21.982 -15.809 7.790 1.00 71.19 107 VAL A O 1
ATOM 868 N N . CYS A 1 108 ? -20.569 -15.864 6.048 1.00 69.75 108 CYS A N 1
ATOM 869 C CA . CYS A 1 108 ? -21.210 -16.990 5.370 1.00 69.75 108 CYS A CA 1
ATOM 870 C C . CYS A 1 108 ? -20.310 -18.231 5.455 1.00 69.75 108 CYS A C 1
ATOM 872 O O . CYS A 1 108 ? -19.223 -18.213 4.878 1.00 69.75 108 CYS A O 1
ATOM 874 N N . PRO A 1 109 ? -20.727 -19.304 6.147 1.00 65.75 109 PRO A N 1
ATOM 875 C CA . PRO A 1 109 ? -20.025 -20.580 6.080 1.00 65.75 109 PRO A CA 1
ATOM 876 C C . PRO A 1 109 ? -20.157 -21.189 4.671 1.00 65.75 109 PRO A C 1
ATOM 878 O O . PRO A 1 109 ? -21.183 -20.972 4.024 1.00 65.75 109 PRO A O 1
ATOM 881 N N . PRO A 1 110 ? -19.200 -22.016 4.205 1.00 51.69 110 PRO A N 1
ATOM 882 C CA . PRO A 1 110 ? -19.228 -22.611 2.860 1.00 51.69 110 PRO A CA 1
ATOM 883 C C . PRO A 1 110 ? -20.487 -23.433 2.514 1.00 51.69 110 PRO A C 1
ATOM 885 O O . PRO A 1 110 ? -20.749 -23.682 1.340 1.00 51.69 110 PRO A O 1
ATOM 888 N N . SER A 1 111 ? -21.268 -23.866 3.510 1.00 55.09 111 SER A N 1
ATOM 889 C CA . SER A 1 111 ? -22.424 -24.758 3.341 1.00 55.09 111 SER A CA 1
ATOM 890 C C . SER A 1 111 ? -23.685 -24.345 4.117 1.00 55.09 111 SER A C 1
ATOM 892 O O . SER A 1 111 ? -24.606 -25.153 4.227 1.00 55.09 111 SER A O 1
ATOM 894 N N . GLU A 1 112 ? -23.751 -23.133 4.681 1.00 60.12 112 GLU A N 1
ATOM 895 C CA . GLU A 1 112 ? -24.858 -22.716 5.564 1.00 60.12 112 GLU A CA 1
ATOM 896 C C . GLU A 1 112 ? -25.344 -21.275 5.321 1.00 60.12 112 GLU A C 1
ATOM 898 O O . GLU A 1 112 ? -24.771 -20.507 4.550 1.00 60.12 112 GLU A O 1
ATOM 903 N N . GLU A 1 113 ? -26.448 -20.918 5.985 1.00 73.75 113 GLU A N 1
ATOM 904 C CA . GLU A 1 113 ? -27.037 -19.579 5.972 1.00 73.75 113 GLU A CA 1
ATOM 905 C C . GLU A 1 113 ? -26.093 -18.542 6.606 1.00 73.75 113 GLU A C 1
ATOM 907 O O . GLU A 1 113 ? -25.504 -18.775 7.660 1.00 73.75 113 GLU A O 1
ATOM 912 N N . CYS A 1 114 ? -25.958 -17.380 5.961 1.00 70.19 114 CYS A N 1
ATOM 913 C CA . CYS A 1 114 ? -25.072 -16.313 6.419 1.00 70.19 114 CYS A CA 1
ATOM 914 C C . CYS A 1 114 ? -25.527 -15.703 7.753 1.00 70.19 114 CYS A C 1
ATOM 916 O O . CYS A 1 114 ? -26.679 -15.292 7.907 1.00 70.19 114 CYS A O 1
ATOM 918 N N . TRP A 1 115 ? -24.589 -15.525 8.678 1.00 70.19 115 TRP A N 1
ATOM 919 C CA . TRP A 1 115 ? -24.819 -14.957 10.003 1.00 70.19 115 TRP A CA 1
ATOM 920 C C . TRP A 1 115 ? -24.587 -13.445 10.022 1.00 70.19 115 TRP A C 1
ATOM 922 O O . TRP A 1 115 ? -23.605 -12.950 9.471 1.00 70.19 115 TRP A O 1
ATOM 932 N N . SER A 1 116 ? -25.474 -12.699 10.683 1.00 67.81 116 SER A N 1
ATOM 933 C CA . SER A 1 116 ? -25.284 -11.275 10.981 1.00 67.81 116 SER A CA 1
ATOM 934 C C . SER A 1 116 ? -24.586 -11.078 12.328 1.00 67.81 116 SER A C 1
ATOM 936 O O . SER A 1 116 ? -24.759 -11.877 13.249 1.00 67.81 116 SER A O 1
ATOM 938 N N . LEU A 1 117 ? -23.836 -9.979 12.466 1.00 65.56 117 LEU A N 1
ATOM 939 C CA . LEU A 1 117 ? -23.182 -9.608 13.728 1.00 65.56 117 LEU A CA 1
ATOM 940 C C . LEU A 1 117 ? -24.193 -9.429 14.879 1.00 65.56 117 LEU A C 1
ATOM 942 O O . LEU A 1 117 ? -23.924 -9.827 16.009 1.00 65.56 117 LEU A O 1
ATOM 946 N N . GLU A 1 118 ? -25.366 -8.862 14.585 1.00 59.19 118 GLU A N 1
ATOM 947 C CA . GLU A 1 118 ? -26.448 -8.628 15.550 1.00 59.19 118 GLU A CA 1
ATOM 948 C C . GLU A 1 118 ? -27.608 -9.611 15.263 1.00 59.19 118 GLU A C 1
ATOM 950 O O . GLU A 1 118 ? -28.023 -9.739 14.104 1.00 59.19 118 GLU A O 1
ATOM 955 N N . PRO A 1 119 ? -28.124 -10.355 16.261 1.00 53.88 119 PRO A N 1
ATOM 956 C CA . PRO A 1 119 ? -28.951 -11.537 16.014 1.00 53.88 119 PRO A CA 1
ATOM 957 C C . PRO A 1 119 ? -30.279 -11.233 15.297 1.00 53.88 119 PRO A C 1
ATOM 959 O O . PRO A 1 119 ? -31.007 -10.291 15.614 1.00 53.88 119 PRO A O 1
ATOM 962 N N . GLY A 1 120 ? -30.612 -12.062 14.305 1.00 34.94 120 GLY A N 1
ATOM 963 C CA . GLY A 1 120 ? -31.940 -12.667 14.186 1.00 34.94 120 GLY A CA 1
ATOM 964 C C . GLY A 1 120 ? -31.810 -14.092 14.731 1.00 34.94 120 GLY A C 1
ATOM 965 O O . GLY A 1 120 ? -30.797 -14.724 14.469 1.00 34.94 120 GLY A O 1
ATOM 966 N N . GLU A 1 121 ? -32.743 -14.510 15.584 1.00 34.78 121 GLU A N 1
ATOM 967 C CA . GLU A 1 121 ? -32.862 -15.824 16.242 1.00 34.78 121 GLU A CA 1
ATOM 968 C C . GLU A 1 121 ? -31.697 -16.838 16.087 1.00 34.78 121 GLU A C 1
ATOM 970 O O . GLU A 1 121 ? -31.524 -17.457 15.045 1.00 34.78 121 GLU A O 1
ATOM 975 N N . LYS A 1 122 ? -31.024 -17.124 17.220 1.00 34.53 122 LYS A N 1
ATOM 976 C CA . LYS A 1 122 ? -30.208 -18.329 17.504 1.00 34.53 122 LYS A CA 1
ATOM 977 C C . LYS A 1 122 ? -28.855 -18.442 16.770 1.00 34.53 122 LYS A C 1
ATOM 979 O O . LYS A 1 122 ? -28.793 -19.092 15.738 1.00 34.53 122 LYS A O 1
ATOM 984 N N . ARG A 1 123 ? -27.752 -17.949 17.371 1.00 38.75 123 ARG A N 1
ATOM 985 C CA . ARG A 1 123 ? -26.447 -18.676 17.517 1.00 38.75 123 ARG A CA 1
ATOM 986 C C . ARG A 1 123 ? -25.213 -17.810 17.801 1.00 38.75 123 ARG A C 1
ATOM 988 O O . ARG A 1 123 ? -24.240 -18.348 18.310 1.00 38.75 123 ARG A O 1
ATOM 995 N N . SER A 1 124 ? -25.204 -16.506 17.534 1.00 37.41 124 SER A N 1
ATOM 996 C CA . SER A 1 124 ? -23.934 -15.752 17.463 1.00 37.41 124 SER A CA 1
ATOM 997 C C . SER A 1 124 ? -23.254 -15.388 18.799 1.00 37.41 124 SER A C 1
ATOM 999 O O . SER A 1 124 ? -22.188 -14.780 18.778 1.00 37.41 124 SER A O 1
ATOM 1001 N N . GLN A 1 125 ? -23.804 -15.772 19.957 1.00 39.78 125 GLN A N 1
ATOM 1002 C CA . GLN A 1 125 ? -23.249 -15.423 21.279 1.00 39.78 125 GLN A CA 1
ATOM 1003 C C . GLN A 1 125 ? -22.881 -16.619 22.172 1.00 39.78 125 GLN A C 1
ATOM 1005 O O . GLN A 1 125 ? -22.551 -16.417 23.335 1.00 39.78 125 GLN A O 1
ATOM 1010 N N . HIS A 1 126 ? -22.924 -17.862 21.681 1.00 38.47 126 HIS A N 1
ATOM 1011 C CA . HIS A 1 126 ? -22.522 -19.047 22.458 1.00 38.47 126 HIS A CA 1
ATOM 1012 C C . HIS A 1 126 ? -21.361 -19.764 21.761 1.00 38.47 126 HIS A C 1
ATOM 1014 O O . HIS A 1 126 ? -21.551 -20.773 21.094 1.00 38.47 126 HIS A O 1
ATOM 1020 N N . PHE A 1 127 ? -20.154 -19.217 21.893 1.00 39.12 127 PHE A N 1
ATOM 1021 C CA . PHE A 1 127 ? -18.918 -19.858 21.434 1.00 39.12 127 PHE A CA 1
ATOM 1022 C C . PHE A 1 127 ? -17.980 -20.108 22.618 1.00 39.12 127 PHE A C 1
ATOM 1024 O O . PHE A 1 127 ? -16.881 -19.571 22.641 1.00 39.12 127 PHE A O 1
ATOM 1031 N N . VAL A 1 128 ? -18.394 -20.887 23.626 1.00 39.72 128 VAL A N 1
ATOM 1032 C CA . VAL A 1 128 ? -17.434 -21.438 24.602 1.00 39.72 128 VAL A CA 1
ATOM 1033 C C . VAL A 1 128 ? -17.901 -22.797 25.149 1.00 39.72 128 VAL A C 1
ATOM 1035 O O . VAL A 1 128 ? -18.313 -22.901 26.295 1.00 39.72 128 VAL A O 1
ATOM 1038 N N . ASP A 1 129 ? -17.812 -23.856 24.337 1.00 30.08 129 ASP A N 1
ATOM 1039 C CA . ASP A 1 129 ? -18.088 -25.242 24.779 1.00 30.08 129 ASP A CA 1
ATOM 1040 C C . ASP A 1 129 ? -16.810 -26.085 24.988 1.00 30.08 129 ASP A C 1
ATOM 1042 O O . ASP A 1 129 ? -16.868 -27.310 25.053 1.00 30.08 129 ASP A O 1
ATOM 1046 N N . THR A 1 130 ? -15.624 -25.468 25.111 1.00 30.42 130 THR A N 1
ATOM 1047 C CA . THR A 1 130 ? -14.376 -26.226 25.361 1.00 30.42 130 THR A CA 1
ATOM 1048 C C . THR A 1 130 ? -13.570 -25.637 26.523 1.00 30.42 130 THR A C 1
ATOM 1050 O O . THR A 1 130 ? -13.187 -24.469 26.455 1.00 30.42 130 THR A O 1
ATOM 1053 N N . PRO A 1 131 ? -13.276 -26.410 27.587 1.00 28.14 131 PRO A N 1
ATOM 1054 C CA . PRO A 1 131 ? -12.429 -25.946 28.677 1.00 28.14 131 PRO A CA 1
ATOM 1055 C C . PRO A 1 131 ? -10.967 -25.947 28.215 1.00 28.14 131 PRO A C 1
ATOM 1057 O O . PRO A 1 131 ? -10.334 -26.997 28.123 1.00 28.14 131 PRO A O 1
ATOM 1060 N N . VAL A 1 132 ? -10.422 -24.768 27.916 1.00 33.50 132 VAL A N 1
ATOM 1061 C CA . VAL A 1 132 ? -8.981 -24.576 27.711 1.00 33.50 132 VAL A CA 1
ATOM 1062 C C . VAL A 1 132 ? -8.436 -23.854 28.936 1.00 33.50 132 VAL A C 1
ATOM 1064 O O . VAL A 1 132 ? -8.831 -22.729 29.231 1.00 33.50 132 VAL A O 1
ATOM 1067 N N . TYR A 1 133 ? -7.550 -24.523 29.673 1.00 33.34 133 TYR A N 1
ATOM 1068 C CA . TYR A 1 133 ? -6.823 -23.928 30.791 1.00 33.34 133 TYR A CA 1
ATOM 1069 C C . TYR A 1 133 ? -5.981 -22.749 30.274 1.00 33.34 133 TYR A C 1
ATOM 1071 O O . TYR A 1 133 ? -5.043 -22.949 29.500 1.00 33.34 133 TYR A O 1
ATOM 1079 N N . LEU A 1 134 ? -6.326 -21.525 30.684 1.00 37.91 134 LEU A N 1
ATOM 1080 C CA . LEU A 1 134 ? -5.593 -20.287 30.392 1.00 37.91 134 LEU A CA 1
ATOM 1081 C C . LEU A 1 134 ? -4.271 -20.258 31.183 1.00 37.91 134 LEU A C 1
ATOM 1083 O O . LEU A 1 134 ? -4.133 -19.507 32.136 1.00 37.91 134 LEU A O 1
ATOM 1087 N N . ASN A 1 135 ? -3.307 -21.096 30.797 1.00 36.66 135 ASN A N 1
ATOM 1088 C CA . ASN A 1 135 ? -1.957 -21.131 31.382 1.00 36.66 135 ASN A CA 1
ATOM 1089 C C . ASN A 1 135 ? -0.904 -20.401 30.521 1.00 36.66 135 ASN A C 1
ATOM 1091 O O . ASN A 1 135 ? 0.286 -20.465 30.823 1.00 36.66 135 ASN A O 1
ATOM 1095 N N . SER A 1 136 ? -1.304 -19.734 29.433 1.00 37.25 136 SER A N 1
ATOM 1096 C CA . SER A 1 136 ? -0.401 -18.975 28.559 1.00 37.25 136 SER A CA 1
ATOM 1097 C C . SER A 1 136 ? -0.618 -17.472 28.719 1.00 37.25 136 SER A C 1
ATOM 1099 O O . SER A 1 136 ? -1.745 -16.994 28.629 1.00 37.25 136 SER A O 1
ATOM 1101 N N . CYS A 1 137 ? 0.475 -16.728 28.911 1.00 49.34 137 CYS A N 1
ATOM 1102 C CA . CYS A 1 137 ? 0.508 -15.310 29.281 1.00 49.34 137 CYS A CA 1
ATOM 1103 C C . CYS A 1 137 ? -0.111 -14.320 28.271 1.00 49.34 137 CYS A C 1
ATOM 1105 O O . CYS A 1 137 ? -0.036 -13.126 28.515 1.00 49.34 137 CYS A O 1
ATOM 1107 N N . LEU A 1 138 ? -0.731 -14.757 27.172 1.00 49.50 138 LEU A N 1
ATOM 1108 C CA . LEU A 1 138 ? -1.484 -13.900 26.253 1.00 49.50 138 LEU A CA 1
ATOM 1109 C C . LEU A 1 138 ? -2.871 -14.505 26.010 1.00 49.50 138 LEU A C 1
ATOM 1111 O O . LEU A 1 138 ? -2.987 -15.679 25.652 1.00 49.50 138 LEU A O 1
ATOM 1115 N N . VAL A 1 139 ? -3.927 -13.711 26.206 1.00 58.31 139 VAL A N 1
ATOM 1116 C CA . VAL A 1 139 ? -5.308 -14.188 26.051 1.00 58.31 139 VAL A CA 1
ATOM 1117 C C . VAL A 1 139 ? -5.746 -14.043 24.595 1.00 58.31 139 VAL A C 1
ATOM 1119 O O . VAL A 1 139 ? -5.627 -12.981 23.985 1.00 58.31 139 VAL A O 1
ATOM 1122 N N . LEU A 1 140 ? -6.291 -15.115 24.027 1.00 56.44 140 LEU A N 1
ATOM 1123 C CA . LEU A 1 140 ? -6.840 -15.107 22.674 1.00 56.44 140 LEU A CA 1
ATOM 1124 C C . LEU A 1 140 ? -8.056 -14.185 22.595 1.00 56.44 140 LEU A C 1
ATOM 1126 O O . LEU A 1 140 ? -9.027 -14.373 23.328 1.00 56.44 140 LEU A O 1
ATOM 1130 N N . SER A 1 141 ? -8.030 -13.214 21.677 1.00 54.34 141 SER A N 1
ATOM 1131 C CA . SER A 1 141 ? -9.109 -12.220 21.558 1.00 54.34 141 SER A CA 1
ATOM 1132 C C . SER A 1 141 ? -10.500 -12.833 21.322 1.00 54.34 141 SER A C 1
ATOM 1134 O O . SER A 1 141 ? -11.492 -12.270 21.786 1.00 54.34 141 SER A O 1
ATOM 1136 N N . SER A 1 142 ? -10.585 -14.009 20.693 1.00 58.41 142 SER A N 1
ATOM 1137 C CA . SER A 1 142 ? -11.838 -14.736 20.447 1.00 58.41 142 SER A CA 1
ATOM 1138 C C . SER A 1 142 ? -12.399 -15.491 21.661 1.00 58.41 142 SER A C 1
ATOM 1140 O O . SER A 1 142 ? -13.585 -15.810 21.666 1.00 58.41 142 SER A O 1
ATOM 1142 N N . LEU A 1 143 ? -11.595 -15.772 22.695 1.00 77.50 143 LEU A N 1
ATOM 1143 C CA . LEU A 1 143 ? -11.995 -16.660 23.799 1.00 77.50 143 LEU A CA 1
ATOM 1144 C C . LEU A 1 143 ? -12.677 -15.954 24.974 1.00 77.50 143 LEU A C 1
ATOM 1146 O O . LEU A 1 143 ? -13.184 -16.617 25.871 1.00 77.50 143 LEU A O 1
ATOM 1150 N N . VAL A 1 144 ? -12.724 -14.621 24.991 1.00 79.31 144 VAL A N 1
ATOM 1151 C CA . VAL A 1 144 ? -13.253 -13.857 26.139 1.00 79.31 144 VAL A CA 1
ATOM 1152 C C . VAL A 1 144 ? -14.746 -13.521 26.032 1.00 79.31 144 VAL A C 1
ATOM 1154 O O . VAL A 1 144 ? -15.244 -12.625 26.710 1.00 79.31 144 VAL A O 1
ATOM 1157 N N . GLY A 1 145 ? -15.477 -14.232 25.168 1.00 70.81 145 GLY A N 1
ATOM 1158 C CA . GLY A 1 145 ? -16.942 -14.177 25.090 1.00 70.81 145 GLY A CA 1
ATOM 1159 C C . GLY A 1 145 ? -17.528 -12.889 24.494 1.00 70.81 145 GLY A C 1
ATOM 1160 O O . GLY A 1 145 ? -18.743 -12.706 24.504 1.00 70.81 145 GLY A O 1
ATOM 1161 N N . ASN A 1 146 ? -16.701 -11.993 23.956 1.00 83.38 146 ASN A N 1
ATOM 1162 C CA . ASN A 1 146 ? -17.127 -10.773 23.273 1.00 83.38 146 ASN A CA 1
ATOM 1163 C C . ASN A 1 146 ? -16.295 -10.566 22.001 1.00 83.38 146 ASN A C 1
ATOM 1165 O O . ASN A 1 146 ? -15.072 -10.672 22.059 1.00 83.38 146 ASN A O 1
ATOM 1169 N N . MET A 1 147 ? -16.942 -10.198 20.886 1.00 81.38 147 MET A N 1
ATOM 1170 C CA . MET A 1 147 ? -16.307 -10.004 19.569 1.00 81.38 147 MET A CA 1
ATOM 1171 C C . MET A 1 147 ? -15.065 -9.100 19.609 1.00 81.38 147 MET A C 1
ATOM 1173 O O . MET A 1 147 ? -14.089 -9.334 18.904 1.00 81.38 147 MET A O 1
ATOM 1177 N N . TRP A 1 148 ? -15.087 -8.063 20.448 1.00 87.38 148 TRP A N 1
ATOM 1178 C CA . TRP A 1 148 ? -13.987 -7.107 20.579 1.00 87.38 148 TRP A CA 1
ATOM 1179 C C . TRP A 1 148 ? -13.183 -7.297 21.853 1.00 87.38 148 TRP A C 1
ATOM 1181 O O . TRP A 1 148 ? -12.316 -6.474 22.141 1.00 87.38 148 TRP A O 1
ATOM 1191 N N . SER A 1 149 ? -13.454 -8.329 22.650 1.00 89.75 149 SER A N 1
ATOM 1192 C CA . SER A 1 149 ? -12.785 -8.527 23.940 1.00 89.75 149 SER A CA 1
ATOM 1193 C C . SER A 1 149 ? -12.936 -7.326 24.887 1.00 89.75 149 SER A C 1
ATOM 1195 O O . SER A 1 149 ? -12.064 -7.094 25.723 1.00 89.75 149 SER A O 1
ATOM 1197 N N . GLN A 1 150 ? -13.984 -6.509 24.712 1.00 88.44 150 GLN A N 1
ATOM 1198 C CA . GLN A 1 150 ? -14.160 -5.265 25.474 1.00 88.44 150 GLN A CA 1
ATOM 1199 C C . GLN A 1 150 ? -14.774 -5.493 26.856 1.00 88.44 150 GLN A C 1
ATOM 1201 O O . GLN A 1 150 ? -14.550 -4.700 27.756 1.00 88.44 150 GLN A O 1
ATOM 1206 N N . THR A 1 151 ? -15.558 -6.555 27.009 1.00 87.81 151 THR A N 1
ATOM 1207 C CA . THR A 1 151 ? -16.128 -7.028 28.272 1.00 87.81 151 THR A CA 1
ATOM 1208 C C . THR A 1 151 ? -15.988 -8.542 28.293 1.00 87.81 151 THR A C 1
ATOM 1210 O O . THR A 1 151 ? -16.018 -9.180 27.239 1.00 87.81 151 THR A O 1
ATOM 1213 N N . TRP A 1 152 ? -15.784 -9.113 29.475 1.00 89.44 152 TRP A N 1
ATOM 1214 C CA . TRP A 1 152 ? -15.515 -10.542 29.678 1.00 89.44 152 TRP A CA 1
ATOM 1215 C C . TRP A 1 152 ? -16.633 -11.222 30.486 1.00 89.44 152 TRP A C 1
ATOM 1217 O O . TRP A 1 152 ? -16.463 -12.310 31.023 1.00 89.44 152 TRP A O 1
ATOM 1227 N N . ASN A 1 153 ? -17.800 -10.586 30.602 1.00 81.62 153 ASN A N 1
ATOM 1228 C CA . ASN A 1 153 ? -18.933 -11.084 31.385 1.00 81.62 153 ASN A CA 1
ATOM 1229 C C . ASN A 1 153 ? -19.465 -12.437 30.876 1.00 81.62 153 ASN A C 1
ATOM 1231 O O . ASN A 1 153 ? -19.882 -13.269 31.677 1.00 81.62 153 ASN A O 1
ATOM 1235 N N . ASN A 1 154 ? -19.387 -12.695 29.568 1.00 81.06 154 ASN A N 1
ATOM 1236 C CA . ASN A 1 154 ? -19.895 -13.929 28.957 1.00 81.06 154 ASN A CA 1
ATOM 1237 C C . ASN A 1 154 ? -19.078 -15.185 29.301 1.00 81.06 154 ASN A C 1
ATOM 1239 O O . ASN A 1 154 ? -19.573 -16.294 29.123 1.00 81.06 154 ASN A O 1
ATOM 1243 N N . ILE A 1 155 ? -17.857 -15.037 29.829 1.00 84.56 155 ILE A N 1
ATOM 1244 C CA . ILE A 1 155 ? -17.051 -16.166 30.326 1.00 84.56 155 ILE A CA 1
ATOM 1245 C C . ILE A 1 155 ? -17.172 -16.362 31.839 1.00 84.56 155 ILE A C 1
ATOM 1247 O O . ILE A 1 155 ? -16.475 -17.203 32.401 1.00 84.56 155 ILE A O 1
ATOM 1251 N N . TYR A 1 156 ? -18.054 -15.619 32.517 1.00 84.56 156 TYR A N 1
ATOM 1252 C CA . TYR A 1 156 ? -18.180 -15.678 33.974 1.00 84.56 156 TYR A CA 1
ATOM 1253 C C . TYR A 1 156 ? -18.439 -17.096 34.494 1.00 84.56 156 TYR A C 1
ATOM 1255 O O . TYR A 1 156 ? -17.840 -17.483 35.490 1.00 84.56 156 TYR A O 1
ATOM 1263 N N . ASN A 1 157 ? -19.235 -17.901 33.783 1.00 82.88 157 ASN A N 1
ATOM 1264 C CA . ASN A 1 157 ? -19.523 -19.290 34.160 1.00 82.88 157 ASN A CA 1
ATOM 1265 C C . ASN A 1 157 ? -18.266 -20.175 34.260 1.00 82.88 157 ASN A C 1
ATOM 1267 O O . ASN A 1 157 ? -18.263 -21.140 35.018 1.00 82.88 157 ASN A O 1
ATOM 1271 N N . LEU A 1 158 ? -17.194 -19.840 33.535 1.00 83.75 158 LEU A N 1
ATOM 1272 C CA . LEU A 1 158 ? -15.905 -20.539 33.600 1.00 83.75 158 LEU A CA 1
ATOM 1273 C C . LEU A 1 158 ? -14.999 -20.019 34.722 1.00 83.75 158 LEU A C 1
ATOM 1275 O O . LEU A 1 158 ? -14.004 -20.656 35.051 1.00 83.75 158 LEU A O 1
ATOM 1279 N N . MET A 1 159 ? -15.326 -18.853 35.277 1.00 86.88 159 MET A N 1
ATOM 1280 C CA . MET A 1 159 ? -14.481 -18.093 36.195 1.00 86.88 159 MET A CA 1
ATOM 1281 C C . MET A 1 159 ? -15.076 -18.000 37.604 1.00 86.88 159 MET A C 1
ATOM 1283 O O . MET A 1 159 ? -14.505 -17.297 38.433 1.00 86.88 159 MET A O 1
ATOM 1287 N N . ILE A 1 160 ? -16.212 -18.661 37.884 1.00 88.00 160 ILE A N 1
ATOM 1288 C CA . ILE A 1 160 ? -16.919 -18.562 39.171 1.00 88.00 160 ILE A CA 1
ATOM 1289 C C . ILE A 1 160 ? -16.013 -19.067 40.309 1.00 88.00 160 ILE A C 1
ATOM 1291 O O . ILE A 1 160 ? -15.722 -20.264 40.359 1.00 88.00 160 ILE A O 1
ATOM 1295 N N . PRO A 1 161 ? -15.609 -18.199 41.257 1.00 89.88 161 PRO A N 1
ATOM 1296 C CA . PRO A 1 161 ? -14.726 -18.587 42.356 1.00 89.88 161 PRO A CA 1
ATOM 1297 C C . PRO A 1 161 ? -15.347 -19.608 43.308 1.00 89.88 161 PRO A C 1
ATOM 1299 O O . PRO A 1 161 ? -14.680 -20.544 43.745 1.00 89.88 161 PRO A O 1
ATOM 1302 N N . PHE A 1 162 ? -16.631 -19.424 43.623 1.00 91.88 162 PHE A N 1
ATOM 1303 C CA . PHE A 1 162 ? -17.380 -20.254 44.562 1.00 91.88 162 PHE A CA 1
ATOM 1304 C C . PHE A 1 162 ? -18.662 -20.773 43.889 1.00 91.88 162 PHE A C 1
ATOM 1306 O O . PHE A 1 162 ? -19.722 -20.165 44.050 1.00 91.88 162 PHE A O 1
ATOM 1313 N N . PRO A 1 163 ? -18.591 -21.863 43.101 1.00 86.69 163 PRO A N 1
ATOM 1314 C CA . PRO A 1 163 ? -19.712 -22.349 42.286 1.00 86.69 163 PRO A CA 1
ATOM 1315 C C . PRO A 1 163 ? -20.871 -22.933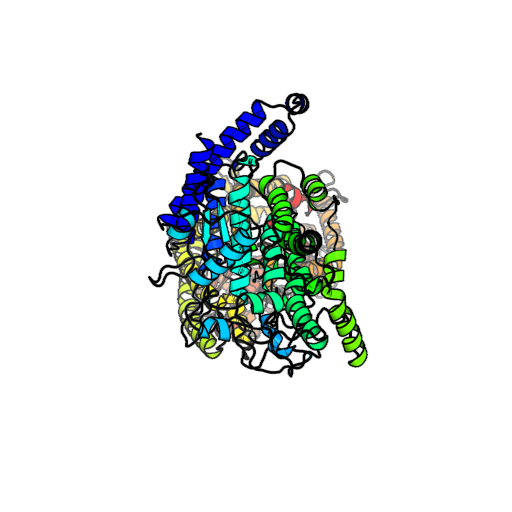 43.104 1.00 86.69 163 PRO A C 1
ATOM 1317 O O . PRO A 1 163 ? -21.997 -22.972 42.619 1.00 86.69 163 PRO A O 1
ATOM 1320 N N . ASP A 1 164 ? -20.621 -23.336 44.354 1.00 85.88 164 ASP A N 1
ATOM 1321 C CA . ASP A 1 164 ? -21.656 -23.835 45.271 1.00 85.88 164 ASP A CA 1
ATOM 1322 C C . ASP A 1 164 ? -22.563 -22.715 45.821 1.00 85.88 164 ASP A C 1
ATOM 1324 O O . ASP A 1 164 ? -23.538 -22.984 46.529 1.00 85.88 164 ASP A O 1
ATOM 1328 N N . LYS A 1 165 ? -22.252 -21.446 45.521 1.00 84.81 165 LYS A N 1
ATOM 1329 C CA . LYS A 1 165 ? -23.079 -20.288 45.877 1.00 84.81 165 LYS A CA 1
ATOM 1330 C C . LYS A 1 165 ? -24.067 -19.949 44.761 1.00 84.81 165 LYS A C 1
ATOM 1332 O O . LYS A 1 165 ? -23.750 -20.153 43.590 1.00 84.81 165 LYS A O 1
ATOM 1337 N N . PRO A 1 166 ? -25.244 -19.380 45.088 1.00 72.94 166 PRO A N 1
ATOM 1338 C CA . PRO A 1 166 ? -26.205 -18.954 44.077 1.00 72.94 166 PRO A CA 1
ATOM 1339 C C . PRO A 1 166 ? -25.572 -17.975 43.079 1.00 72.94 166 PRO A C 1
ATOM 1341 O O . PRO A 1 166 ? -25.027 -16.941 43.468 1.00 72.94 166 PRO A O 1
ATOM 1344 N N . ASN A 1 167 ? -25.649 -18.298 41.786 1.00 70.31 167 ASN A N 1
ATOM 1345 C CA . ASN A 1 167 ? -25.227 -17.385 40.730 1.00 70.31 167 ASN A CA 1
ATOM 1346 C C . ASN A 1 167 ? -26.238 -16.234 40.624 1.00 70.31 167 ASN A C 1
ATOM 1348 O O . ASN A 1 167 ? -27.443 -16.460 40.524 1.00 70.31 167 ASN A O 1
ATOM 1352 N N . VAL A 1 168 ? -25.747 -14.996 40.615 1.00 72.81 168 VAL A N 1
ATOM 1353 C CA . VAL A 1 168 ? -26.560 -13.785 40.438 1.00 72.81 168 VAL A CA 1
ATOM 1354 C C . VAL A 1 168 ? -26.783 -13.542 38.939 1.00 72.81 168 VAL A C 1
ATOM 1356 O O . VAL A 1 168 ? -26.419 -12.495 38.400 1.00 72.81 168 VAL A O 1
ATOM 1359 N N . ASP A 1 169 ? -27.303 -14.541 38.229 1.00 79.88 169 ASP A N 1
ATOM 1360 C CA . ASP A 1 169 ? -27.862 -14.385 36.886 1.00 79.88 169 ASP A CA 1
ATOM 1361 C C . ASP A 1 169 ? -29.367 -14.629 36.951 1.00 79.88 169 ASP A C 1
ATOM 1363 O O . ASP A 1 169 ? -29.826 -15.666 37.423 1.00 79.88 169 ASP A O 1
ATOM 1367 N N . VAL A 1 170 ? -30.134 -13.633 36.519 1.00 85.56 170 VAL A N 1
ATOM 1368 C CA . VAL A 1 170 ? -31.594 -13.611 36.644 1.00 85.56 170 VAL A CA 1
ATOM 1369 C C . VAL A 1 170 ? -32.302 -13.830 35.310 1.00 85.56 170 VAL A C 1
ATOM 1371 O O . VAL A 1 170 ? -33.522 -13.682 35.252 1.00 85.56 170 VAL A O 1
ATOM 1374 N N . MET A 1 171 ? -31.577 -14.181 34.240 1.00 85.56 171 MET A N 1
ATOM 1375 C CA . MET A 1 171 ? -32.164 -14.415 32.915 1.00 85.56 171 MET A CA 1
ATOM 1376 C C . MET A 1 171 ? -33.297 -15.449 32.960 1.00 85.56 171 MET A C 1
ATOM 1378 O O . MET A 1 171 ? -34.406 -15.152 32.512 1.00 85.56 171 MET A O 1
ATOM 1382 N N . ASP A 1 172 ? -33.059 -16.621 33.550 1.00 85.50 172 ASP A N 1
ATOM 1383 C CA . ASP A 1 172 ? -34.071 -17.682 33.641 1.00 85.50 172 ASP A CA 1
ATOM 1384 C C . ASP A 1 172 ? -35.304 -17.222 34.428 1.00 85.50 172 ASP A C 1
ATOM 1386 O O . ASP A 1 172 ? -36.440 -17.488 34.032 1.00 85.50 172 ASP A O 1
ATOM 1390 N N . THR A 1 173 ? -35.099 -16.451 35.500 1.00 88.50 173 THR A N 1
ATOM 1391 C CA . THR A 1 173 ? -36.188 -15.874 36.297 1.00 88.50 173 THR A CA 1
ATOM 1392 C C . THR A 1 173 ? -36.982 -14.830 35.511 1.00 88.50 173 THR A C 1
ATOM 1394 O O . THR A 1 173 ? -38.212 -14.813 35.588 1.00 88.50 173 THR A O 1
ATOM 1397 N N . MET A 1 174 ? -36.315 -13.970 34.731 1.00 91.38 174 MET A N 1
ATOM 1398 C CA . MET A 1 174 ? -36.967 -12.987 33.855 1.00 91.38 174 MET A CA 1
ATOM 1399 C C . MET A 1 174 ? -37.843 -13.690 32.813 1.00 91.38 174 MET A C 1
ATOM 1401 O O . MET A 1 174 ? -39.010 -13.329 32.642 1.00 91.38 174 MET A O 1
ATOM 1405 N N . VAL A 1 175 ? -37.315 -14.732 32.163 1.00 90.06 175 VAL A N 1
ATOM 1406 C CA . VAL A 1 175 ? -38.059 -15.542 31.185 1.00 90.06 175 VAL A CA 1
ATOM 1407 C C . VAL A 1 175 ? -39.238 -16.255 31.853 1.00 90.06 175 VAL A C 1
ATOM 1409 O O . VAL A 1 175 ? -40.361 -16.165 31.359 1.00 90.06 175 VAL A O 1
ATOM 1412 N N . ALA A 1 176 ? -39.029 -16.891 33.010 1.00 90.81 176 ALA A N 1
ATOM 1413 C CA . ALA A 1 176 ? -40.080 -17.586 33.759 1.00 90.81 176 ALA A CA 1
ATOM 1414 C C . ALA A 1 176 ? -41.212 -16.649 34.215 1.00 90.81 176 ALA A C 1
ATOM 1416 O O . ALA A 1 176 ? -42.373 -17.058 34.275 1.00 90.81 176 ALA A O 1
ATOM 1417 N N . LYS A 1 177 ? -40.897 -15.381 34.502 1.00 93.25 177 LYS A N 1
ATOM 1418 C CA . LYS A 1 177 ? -41.873 -14.334 34.849 1.00 93.25 177 LYS A CA 1
ATOM 1419 C C . LYS A 1 177 ? -42.502 -13.647 33.634 1.00 93.25 177 LYS A C 1
ATOM 1421 O O . LYS A 1 177 ? -43.328 -12.756 33.816 1.00 93.25 177 LYS A O 1
ATOM 1426 N N . GLY A 1 178 ? -42.149 -14.053 32.413 1.00 93.06 178 GLY A N 1
ATOM 1427 C CA . GLY A 1 178 ? -42.720 -13.512 31.180 1.00 93.06 178 GLY A CA 1
ATOM 1428 C C . GLY A 1 178 ? -42.257 -12.091 30.852 1.00 93.06 178 GLY A C 1
ATOM 1429 O O . GLY A 1 178 ? -43.031 -11.318 30.286 1.00 93.06 178 GLY A O 1
ATOM 1430 N N . TYR A 1 179 ? -41.022 -11.725 31.214 1.00 94.62 179 TYR A N 1
ATOM 1431 C CA . TYR A 1 179 ? -40.442 -10.441 30.816 1.00 94.62 179 TYR A CA 1
ATOM 1432 C C . TYR A 1 179 ? -40.381 -10.337 29.287 1.00 94.62 179 TYR A C 1
ATOM 1434 O O . TYR A 1 179 ? -40.043 -11.290 28.589 1.00 94.62 179 TYR A O 1
ATOM 1442 N N . ASN A 1 180 ? -40.669 -9.145 28.777 1.00 93.88 180 ASN A N 1
ATOM 1443 C CA . ASN A 1 180 ? -40.443 -8.737 27.393 1.00 93.88 180 ASN A CA 1
ATOM 1444 C C . ASN A 1 180 ? -39.727 -7.378 27.383 1.00 93.88 180 ASN A C 1
ATOM 1446 O O . ASN A 1 180 ? -39.518 -6.789 28.451 1.00 93.88 180 ASN A O 1
ATOM 1450 N N . ALA A 1 181 ? -39.365 -6.859 26.204 1.00 94.06 181 ALA A N 1
ATOM 1451 C CA . ALA A 1 181 ? -38.626 -5.600 26.120 1.00 94.06 181 ALA A CA 1
ATOM 1452 C C . ALA A 1 181 ? -39.387 -4.460 26.808 1.00 94.06 181 ALA A C 1
ATOM 1454 O O . ALA A 1 181 ? -38.844 -3.794 27.685 1.00 94.06 181 ALA A O 1
ATOM 1455 N N . THR A 1 182 ? -40.679 -4.294 26.508 1.00 94.75 182 THR A N 1
ATOM 1456 C CA . THR A 1 182 ? -41.509 -3.239 27.119 1.00 94.75 182 THR A CA 1
ATOM 1457 C C . THR A 1 182 ? -41.481 -3.300 28.648 1.00 94.75 182 THR A C 1
ATOM 1459 O O . THR A 1 182 ? -41.342 -2.267 29.302 1.00 94.75 182 THR A O 1
ATOM 1462 N N . HIS A 1 183 ? -41.571 -4.496 29.234 1.00 95.81 183 HIS A N 1
ATOM 1463 C CA . HIS A 1 183 ? -41.506 -4.670 30.681 1.00 95.81 183 HIS A CA 1
ATOM 1464 C C . HIS A 1 183 ? -40.139 -4.260 31.249 1.00 95.81 183 HIS A C 1
ATOM 1466 O O . HIS A 1 183 ? -40.095 -3.556 32.252 1.00 95.81 183 HIS A O 1
ATOM 1472 N N . MET A 1 184 ? -39.033 -4.613 30.584 1.00 96.75 184 MET A N 1
ATOM 1473 C CA . MET A 1 184 ? -37.683 -4.189 30.991 1.00 96.75 184 MET A CA 1
ATOM 1474 C C . MET A 1 184 ? -37.545 -2.658 31.003 1.00 96.75 184 MET A C 1
ATOM 1476 O O . MET A 1 184 ? -37.023 -2.100 31.966 1.00 96.75 184 MET A O 1
ATOM 1480 N N . PHE A 1 185 ? -38.074 -1.968 29.986 1.00 97.25 185 PHE A N 1
ATOM 1481 C CA . PHE A 1 185 ? -38.095 -0.499 29.949 1.00 97.25 185 PHE A CA 1
ATOM 1482 C C . PHE A 1 185 ? -38.987 0.098 31.046 1.00 97.25 185 PHE A C 1
ATOM 1484 O O . PHE A 1 185 ? -38.632 1.116 31.629 1.00 97.25 185 PHE A O 1
ATOM 1491 N N . ARG A 1 186 ? -40.121 -0.528 31.380 1.00 96.44 186 ARG A N 1
ATOM 1492 C CA . ARG A 1 186 ? -40.981 -0.068 32.486 1.00 96.44 186 ARG A CA 1
ATOM 1493 C C . ARG A 1 186 ? -40.323 -0.239 33.853 1.00 96.44 186 ARG A C 1
ATOM 1495 O O . ARG A 1 186 ? -40.472 0.636 34.697 1.00 96.44 186 ARG A O 1
ATOM 1502 N N . VAL A 1 187 ? -39.576 -1.325 34.059 1.00 95.56 187 VAL A N 1
ATOM 1503 C CA . VAL A 1 187 ? -38.769 -1.523 35.275 1.00 95.56 187 VAL A CA 1
ATOM 1504 C C . VAL A 1 187 ? -37.708 -0.427 35.394 1.00 95.56 187 VAL A C 1
ATOM 1506 O O . VAL A 1 187 ? -37.556 0.153 36.465 1.00 95.56 187 VAL A O 1
ATOM 1509 N N . ALA A 1 188 ? -37.033 -0.084 34.293 1.00 96.38 188 ALA A N 1
ATOM 1510 C CA . ALA A 1 188 ? -36.079 1.020 34.292 1.00 96.38 188 ALA A CA 1
ATOM 1511 C C . ALA A 1 188 ? -36.745 2.372 34.599 1.00 96.38 188 ALA A C 1
ATOM 1513 O O . ALA A 1 188 ? -36.265 3.094 35.469 1.00 96.38 188 ALA A O 1
ATOM 1514 N N . GLU A 1 189 ? -37.880 2.695 33.966 1.00 97.31 189 GLU A N 1
ATOM 1515 C CA . GLU A 1 189 ? -38.639 3.931 34.230 1.00 97.31 189 GLU A CA 1
ATOM 1516 C C . GLU A 1 189 ? -39.049 4.040 35.709 1.00 97.31 189 GLU A C 1
ATOM 1518 O O . GLU A 1 189 ? -38.927 5.103 36.325 1.00 97.31 189 GLU A O 1
ATOM 1523 N N . GLU A 1 190 ? -39.485 2.931 36.313 1.00 96.75 190 GLU A N 1
ATOM 1524 C CA . GLU A 1 190 ? -39.835 2.881 37.735 1.00 96.75 190 GLU A CA 1
ATOM 1525 C C . GLU A 1 190 ? -38.624 3.182 38.628 1.00 96.75 190 GLU A C 1
ATOM 1527 O O . GLU A 1 190 ? -38.742 3.946 39.587 1.00 96.75 190 GLU A O 1
ATOM 1532 N N . PHE A 1 191 ? -37.435 2.693 38.270 1.00 96.44 191 PHE A N 1
ATOM 1533 C CA . PHE A 1 191 ? -36.215 3.024 38.999 1.00 96.44 191 PHE A CA 1
ATOM 1534 C C . PHE A 1 191 ? -35.957 4.539 39.004 1.00 96.44 191 PHE A C 1
ATOM 1536 O O . PHE A 1 191 ? -35.756 5.118 40.075 1.00 96.44 191 PHE A O 1
ATOM 1543 N N . PHE A 1 192 ? -35.998 5.207 37.845 1.00 96.56 192 PHE A N 1
ATOM 1544 C CA . PHE A 1 192 ? -35.770 6.659 37.753 1.00 96.56 192 PHE A CA 1
ATOM 1545 C C . PHE A 1 192 ? -36.826 7.460 38.526 1.00 96.56 192 PHE A C 1
ATOM 1547 O O . PHE A 1 192 ? -36.491 8.354 39.311 1.00 96.56 192 PHE A O 1
ATOM 1554 N N . THR A 1 193 ? -38.100 7.112 38.371 1.00 97.50 193 THR A N 1
ATOM 1555 C CA . THR A 1 193 ? -39.205 7.796 39.065 1.00 97.50 193 THR A CA 1
ATOM 1556 C C . THR A 1 193 ? -39.169 7.573 40.579 1.00 97.50 193 THR A C 1
ATOM 1558 O O . THR A 1 193 ? -39.516 8.480 41.342 1.00 97.50 193 THR A O 1
ATOM 1561 N N . SER A 1 194 ? -38.642 6.435 41.050 1.00 97.12 194 SER A N 1
ATOM 1562 C CA . SER A 1 194 ? -38.399 6.182 42.477 1.00 97.12 194 SER A CA 1
ATOM 1563 C C . SER A 1 194 ? -37.432 7.196 43.106 1.00 97.12 194 SER A C 1
ATOM 1565 O O . SER A 1 194 ? -37.595 7.571 44.271 1.00 97.12 194 SER A O 1
ATOM 1567 N N . LEU A 1 195 ? -36.467 7.698 42.326 1.00 97.56 195 LEU A N 1
ATOM 1568 C CA . LEU A 1 195 ? -35.518 8.739 42.731 1.00 97.56 195 LEU A CA 1
ATOM 1569 C C . LEU A 1 195 ? -36.136 10.147 42.678 1.00 97.56 195 LEU A C 1
ATOM 1571 O O . LEU A 1 195 ? -35.512 11.117 43.099 1.00 97.56 195 LEU A O 1
ATOM 1575 N N . GLY A 1 196 ? -37.366 10.285 42.180 1.00 97.00 196 GLY A N 1
ATOM 1576 C CA . GLY A 1 196 ? -38.012 11.576 41.942 1.00 97.00 196 GLY A CA 1
ATOM 1577 C C . GLY A 1 196 ? -37.599 12.246 40.630 1.00 97.00 196 GLY A C 1
ATOM 1578 O O . GLY A 1 196 ? -37.781 13.456 40.501 1.00 97.00 196 GLY A O 1
ATOM 1579 N N . LEU A 1 197 ? -37.040 11.485 39.681 1.00 96.44 197 LEU A N 1
ATOM 1580 C CA . LEU A 1 197 ? -36.782 11.952 38.318 1.00 96.44 197 LEU A CA 1
ATOM 1581 C C . LEU A 1 197 ? -38.050 11.857 37.453 1.00 96.44 197 LEU A C 1
ATOM 1583 O O . LEU A 1 197 ? -39.133 11.547 37.957 1.00 96.44 197 LEU A O 1
ATOM 1587 N N . LEU A 1 198 ? -37.940 12.225 36.177 1.00 96.56 198 LEU A N 1
ATOM 1588 C CA . LEU A 1 198 ? -39.096 12.374 35.299 1.00 96.56 198 LEU A CA 1
ATOM 1589 C C . LEU A 1 198 ? -39.597 11.006 34.798 1.00 96.56 198 LEU A C 1
ATOM 1591 O O . LEU A 1 198 ? -38.873 10.018 34.776 1.00 96.56 198 LEU A O 1
ATOM 1595 N N . GLU A 1 199 ? -40.878 10.944 34.434 1.00 96.75 199 GLU A N 1
ATOM 1596 C CA . GLU A 1 199 ? -41.449 9.802 33.708 1.00 96.75 199 GLU A CA 1
ATOM 1597 C C . GLU A 1 199 ? -41.122 9.913 32.212 1.00 96.75 199 GLU A C 1
ATOM 1599 O O . GLU A 1 199 ? -41.000 11.027 31.678 1.00 96.75 199 GLU A O 1
ATOM 1604 N N . MET A 1 200 ? -41.043 8.779 31.506 1.00 97.06 200 MET A N 1
ATOM 1605 C CA . MET A 1 200 ? -40.848 8.805 30.058 1.00 97.06 200 MET A CA 1
ATOM 1606 C C . MET A 1 200 ? -42.116 9.354 29.382 1.00 97.06 200 MET A C 1
ATOM 1608 O O . MET A 1 200 ? -43.227 8.889 29.657 1.00 97.06 200 MET A O 1
ATOM 1612 N N . PRO A 1 201 ? -41.992 10.336 28.470 1.00 96.44 201 PRO A N 1
ATOM 1613 C CA . PRO A 1 201 ? -43.152 10.976 27.861 1.00 96.44 201 PRO A CA 1
ATOM 1614 C C . PRO A 1 201 ? -43.923 10.011 26.942 1.00 96.44 201 PRO A C 1
ATOM 1616 O O . PRO A 1 201 ? -43.342 9.061 26.417 1.00 96.44 201 PRO A O 1
ATOM 1619 N N . PRO A 1 202 ? -45.216 10.262 26.660 1.00 95.94 202 PRO A N 1
ATOM 1620 C CA . PRO A 1 202 ? -46.002 9.425 25.750 1.00 95.94 202 PRO A CA 1
ATOM 1621 C C . PRO A 1 202 ? -45.347 9.226 24.375 1.00 95.94 202 PRO A C 1
ATOM 1623 O O . PRO A 1 202 ? -45.380 8.126 23.829 1.00 95.94 202 PRO A O 1
ATOM 1626 N N . GLU A 1 203 ? -44.699 10.264 23.837 1.00 94.56 203 GLU A N 1
ATOM 1627 C CA . GLU A 1 203 ? -43.984 10.204 22.560 1.00 94.56 203 GLU A CA 1
ATOM 1628 C C . GLU A 1 203 ? -42.824 9.198 22.554 1.00 94.56 203 GLU A C 1
ATOM 1630 O O . GLU A 1 203 ? -42.527 8.647 21.496 1.00 94.56 203 GLU A O 1
ATOM 1635 N N . PHE A 1 204 ? -42.186 8.942 23.703 1.00 96.75 204 PHE A N 1
ATOM 1636 C CA . PHE A 1 204 ? -41.133 7.932 23.821 1.00 96.75 204 PHE A CA 1
ATOM 1637 C C . PHE A 1 204 ? -41.703 6.536 23.554 1.00 96.75 204 PHE A C 1
ATOM 1639 O O . PHE A 1 204 ? -41.204 5.816 22.692 1.00 96.75 204 PHE A O 1
ATOM 1646 N N . TRP A 1 205 ? -42.795 6.187 24.236 1.00 95.75 205 TRP A N 1
ATOM 1647 C CA . TRP A 1 205 ? -43.431 4.872 24.125 1.00 95.75 205 TRP A CA 1
ATOM 1648 C C . TRP A 1 205 ? -44.054 4.614 22.749 1.00 95.75 205 TRP A C 1
ATOM 1650 O O . TRP A 1 205 ? -44.044 3.481 22.284 1.00 95.75 205 TRP A O 1
ATOM 1660 N N . ASP A 1 206 ? -44.576 5.654 22.096 1.00 94.00 206 ASP A N 1
ATOM 1661 C CA . ASP A 1 206 ? -45.207 5.555 20.773 1.00 94.00 206 ASP A CA 1
ATOM 1662 C C . ASP A 1 206 ? -44.189 5.352 19.635 1.00 94.00 206 ASP A C 1
ATOM 1664 O O . ASP A 1 206 ? -44.485 4.710 18.629 1.00 94.00 206 ASP A O 1
ATOM 1668 N N . LYS A 1 207 ? -42.975 5.906 19.771 1.00 93.81 207 LYS A N 1
ATOM 1669 C CA . LYS A 1 207 ? -42.041 6.055 18.638 1.00 93.81 207 LYS A CA 1
ATOM 1670 C C . LYS A 1 207 ? -40.691 5.365 18.801 1.00 93.81 207 LYS A C 1
ATOM 1672 O O . LYS A 1 207 ? -39.947 5.296 17.817 1.00 93.81 207 LYS A O 1
ATOM 1677 N N . ALA A 1 208 ? -40.326 4.922 20.001 1.00 94.62 208 ALA A N 1
ATOM 1678 C CA . ALA A 1 208 ? -39.075 4.205 20.222 1.00 94.62 208 ALA A CA 1
ATOM 1679 C C . ALA A 1 208 ? -39.086 2.827 19.536 1.00 94.62 208 ALA A C 1
ATOM 1681 O O . ALA A 1 208 ? -40.125 2.186 19.395 1.00 94.62 208 ALA A O 1
ATOM 1682 N N . MET A 1 209 ? -37.909 2.360 19.119 1.00 93.81 209 MET A N 1
ATOM 1683 C CA . MET A 1 209 ? -37.719 1.002 18.610 1.00 93.81 209 MET A CA 1
ATOM 1684 C C . MET A 1 209 ? -37.094 0.175 19.732 1.00 93.81 209 MET A C 1
ATOM 1686 O O . MET A 1 209 ? -35.877 0.197 19.902 1.00 93.81 209 MET A O 1
ATOM 1690 N N . LEU A 1 210 ? -37.945 -0.485 20.519 1.00 94.75 210 LEU A N 1
ATOM 1691 C CA . LEU A 1 210 ? -37.542 -1.270 21.695 1.00 94.75 210 LEU A CA 1
ATOM 1692 C C . LEU A 1 210 ? -37.302 -2.754 21.374 1.00 94.75 210 LEU A C 1
ATOM 1694 O O . LEU A 1 210 ? -36.776 -3.490 22.198 1.00 94.75 210 LEU A O 1
ATOM 1698 N N . GLU A 1 211 ? -37.706 -3.203 20.186 1.00 90.62 211 GLU A N 1
ATOM 1699 C CA . GLU A 1 211 ? -37.525 -4.570 19.700 1.00 90.62 211 GLU A CA 1
ATOM 1700 C C . GLU A 1 211 ? -37.087 -4.536 18.234 1.00 90.62 211 GLU A C 1
ATOM 1702 O O . GLU A 1 211 ? -37.365 -3.576 17.504 1.00 90.62 211 GLU A O 1
ATOM 1707 N N . LYS A 1 212 ? -36.408 -5.598 17.786 1.00 85.25 212 LYS A N 1
ATOM 1708 C CA . LYS A 1 212 ? -36.064 -5.749 16.371 1.00 85.25 212 LYS A CA 1
ATOM 1709 C C . LYS A 1 212 ? -37.350 -5.972 15.560 1.00 85.25 212 LYS A C 1
ATOM 1711 O O . LYS A 1 212 ? -38.111 -6.881 15.892 1.00 85.25 212 LYS A O 1
ATOM 1716 N N . PRO A 1 213 ? -37.594 -5.202 14.489 1.00 85.88 213 PRO A N 1
ATOM 1717 C CA . PRO A 1 213 ? -38.743 -5.433 13.623 1.00 85.88 213 PRO A CA 1
ATOM 1718 C C . PRO A 1 213 ? -38.722 -6.831 12.989 1.00 85.88 213 PRO A C 1
ATOM 1720 O O . PRO A 1 213 ? -37.678 -7.304 12.544 1.00 85.88 213 PRO A O 1
ATOM 1723 N N . THR A 1 214 ? -39.885 -7.479 12.915 1.00 83.12 214 THR A N 1
ATOM 1724 C CA . THR A 1 214 ? -40.060 -8.824 12.331 1.00 83.12 214 THR A CA 1
ATOM 1725 C C . THR A 1 214 ? -40.516 -8.798 10.869 1.00 83.12 214 THR A C 1
ATOM 1727 O O . THR A 1 214 ? -40.718 -9.843 10.258 1.00 83.12 214 THR A O 1
ATOM 1730 N N . ASP A 1 215 ? -40.651 -7.606 10.286 1.00 79.75 215 ASP A N 1
ATOM 1731 C CA . ASP A 1 215 ? -41.072 -7.354 8.900 1.00 79.75 215 ASP A CA 1
ATOM 1732 C C . ASP A 1 215 ? -39.944 -7.548 7.865 1.00 79.75 215 ASP A C 1
ATOM 1734 O O . ASP A 1 215 ? -40.136 -7.295 6.676 1.00 79.75 215 ASP A O 1
ATOM 1738 N N . GLY A 1 216 ? -38.772 -8.013 8.307 1.00 71.69 216 GLY A N 1
ATOM 1739 C CA . GLY A 1 216 ? -37.623 -8.310 7.455 1.00 71.69 216 GLY A CA 1
ATOM 1740 C C . GLY A 1 216 ? -36.800 -7.089 7.045 1.00 71.69 216 GLY A C 1
ATOM 1741 O O . GLY A 1 216 ? -35.903 -7.235 6.215 1.00 71.69 216 GLY A O 1
ATOM 1742 N N . ARG A 1 217 ? -37.068 -5.893 7.593 1.00 74.50 217 ARG A N 1
ATOM 1743 C CA . ARG A 1 217 ? -36.237 -4.715 7.306 1.00 74.50 217 ARG A CA 1
ATOM 1744 C C . ARG A 1 217 ? -34.901 -4.771 8.041 1.00 74.50 217 ARG A C 1
ATOM 1746 O O . ARG A 1 217 ? -34.827 -5.150 9.210 1.00 74.50 217 ARG A O 1
ATOM 1753 N N . ASP A 1 218 ? -33.857 -4.314 7.362 1.00 74.38 218 ASP A N 1
ATOM 1754 C CA . ASP A 1 218 ? -32.550 -4.118 7.975 1.00 74.38 218 ASP A CA 1
ATOM 1755 C C . ASP A 1 218 ? -32.570 -2.846 8.840 1.00 74.38 218 ASP A C 1
ATOM 1757 O O . ASP A 1 218 ? -33.043 -1.786 8.415 1.00 74.38 218 ASP A O 1
ATOM 1761 N N . VAL A 1 219 ? -32.036 -2.946 10.057 1.00 78.69 219 VAL A N 1
ATOM 1762 C CA . VAL A 1 219 ? -31.918 -1.840 11.018 1.00 78.69 219 VAL A CA 1
ATOM 1763 C C . VAL A 1 219 ? -30.539 -1.864 11.662 1.00 78.69 219 VAL A C 1
ATOM 1765 O O . VAL A 1 219 ? -29.913 -2.919 11.754 1.00 78.69 219 VAL A O 1
ATOM 1768 N N . VAL A 1 220 ? -30.081 -0.720 12.163 1.00 77.62 220 VAL A N 1
ATOM 1769 C CA . VAL A 1 220 ? -28.917 -0.685 13.059 1.00 77.62 220 VAL A CA 1
ATOM 1770 C C . VAL A 1 220 ? -29.382 -1.144 14.443 1.00 77.62 220 VAL A C 1
ATOM 1772 O O . VAL A 1 220 ? -30.178 -0.434 15.062 1.00 77.62 220 VAL A O 1
ATOM 1775 N N . CYS A 1 221 ? -28.927 -2.292 14.959 1.00 79.69 221 CYS A N 1
ATOM 1776 C CA . CYS A 1 221 ? -29.382 -2.799 16.263 1.00 79.69 221 CYS A CA 1
ATOM 1777 C C . CYS A 1 221 ? -28.568 -2.265 17.453 1.00 79.69 221 CYS A C 1
ATOM 1779 O O . CYS A 1 221 ? -29.102 -2.267 18.565 1.00 79.69 221 CYS A O 1
ATOM 1781 N N . HIS A 1 222 ? -27.357 -1.735 17.237 1.00 82.12 222 HIS A N 1
ATOM 1782 C CA . HIS A 1 222 ? -26.542 -1.126 18.297 1.00 82.12 222 HIS A CA 1
ATOM 1783 C C . HIS A 1 222 ? -27.343 -0.098 19.115 1.00 82.12 222 HIS A C 1
ATOM 1785 O O . HIS A 1 222 ? -27.905 0.838 18.539 1.00 82.12 222 HIS A O 1
ATOM 1791 N N . ALA A 1 223 ? -27.418 -0.283 20.435 1.00 87.19 223 ALA A N 1
ATOM 1792 C CA . ALA A 1 223 ? -28.236 0.543 21.321 1.00 87.19 223 ALA A CA 1
ATOM 1793 C C . ALA A 1 223 ? -27.852 2.033 21.231 1.00 87.19 223 ALA A C 1
ATOM 1795 O O . ALA A 1 223 ? -26.691 2.377 21.012 1.00 87.19 223 ALA A O 1
ATOM 1796 N N . SER A 1 224 ? -28.854 2.914 21.276 1.00 90.56 224 SER A N 1
ATOM 1797 C CA . SER A 1 224 ? -28.641 4.366 21.269 1.00 90.56 224 SER A CA 1
ATOM 1798 C C . SER A 1 224 ? -29.886 5.132 21.716 1.00 90.56 224 SER A C 1
ATOM 1800 O O . SER A 1 224 ? -31.012 4.776 21.345 1.00 90.56 224 SER A O 1
ATOM 1802 N N . ALA A 1 225 ? -29.670 6.248 22.407 1.00 93.56 225 ALA A N 1
ATOM 1803 C CA . ALA A 1 225 ? -30.688 7.224 22.780 1.00 93.56 225 ALA A CA 1
ATOM 1804 C C . ALA A 1 225 ? -30.626 8.494 21.907 1.00 93.56 225 ALA A C 1
ATOM 1806 O O . ALA A 1 225 ? -29.560 8.925 21.464 1.00 93.56 225 ALA A O 1
ATOM 1807 N N . TRP A 1 226 ? -31.788 9.097 21.638 1.00 93.88 226 TRP A N 1
ATOM 1808 C CA . TRP A 1 226 ? -31.952 10.177 20.660 1.00 93.88 226 TRP A CA 1
ATOM 1809 C C . TRP A 1 226 ? -32.776 11.349 21.215 1.00 93.88 226 TRP A C 1
ATOM 1811 O O . TRP A 1 226 ? -33.925 11.169 21.617 1.00 93.88 226 TRP A O 1
ATOM 1821 N N . ASP A 1 227 ? -32.214 12.563 21.154 1.00 93.56 227 ASP A N 1
ATOM 1822 C CA . ASP A 1 227 ? -32.912 13.846 21.350 1.00 93.56 227 ASP A CA 1
ATOM 1823 C C . ASP A 1 227 ? -33.205 14.477 19.978 1.00 93.56 227 ASP A C 1
ATOM 1825 O O . ASP A 1 227 ? -32.287 14.811 19.229 1.00 93.56 227 ASP A O 1
ATOM 1829 N N . PHE A 1 228 ? -34.482 14.676 19.640 1.00 92.25 228 PHE A N 1
ATOM 1830 C CA . PHE A 1 228 ? -34.892 15.304 18.374 1.00 92.25 228 PHE A CA 1
ATOM 1831 C C . PHE A 1 228 ? -34.889 16.839 18.444 1.00 92.25 228 PHE A C 1
ATOM 1833 O O . PHE A 1 228 ? -35.345 17.518 17.523 1.00 92.25 228 PHE A O 1
ATOM 1840 N N . TYR A 1 229 ? -34.409 17.419 19.546 1.00 89.56 229 TYR A N 1
ATOM 1841 C CA . TYR A 1 229 ? -34.218 18.851 19.787 1.00 89.56 229 TYR A CA 1
ATOM 1842 C C . TYR A 1 229 ? -35.493 19.712 19.779 1.00 89.56 229 TYR A C 1
ATOM 1844 O O . TYR A 1 229 ? -35.423 20.935 19.959 1.00 89.56 229 TYR A O 1
ATOM 1852 N N . ASN A 1 230 ? -36.673 19.095 19.682 1.00 90.75 230 ASN A N 1
ATOM 1853 C CA . ASN A 1 230 ? -37.980 19.761 19.744 1.00 90.75 230 ASN A CA 1
ATOM 1854 C C . ASN A 1 230 ? -38.568 19.853 21.171 1.00 90.75 230 ASN A C 1
ATOM 1856 O O . ASN A 1 230 ? -39.652 20.413 21.337 1.00 90.75 230 ASN A O 1
ATOM 1860 N N . ARG A 1 231 ? -37.839 19.364 22.192 1.00 93.12 231 ARG A N 1
ATOM 1861 C CA . ARG A 1 231 ? -38.224 19.318 23.624 1.00 93.12 231 ARG A CA 1
ATOM 1862 C C . ARG A 1 231 ? -39.353 18.341 23.982 1.00 93.12 231 ARG A C 1
ATOM 1864 O O . ARG A 1 231 ? -39.860 18.415 25.101 1.00 93.12 231 ARG A O 1
ATOM 1871 N N . LYS A 1 232 ? -39.774 17.489 23.048 1.00 93.31 232 LYS A N 1
ATOM 1872 C CA . LYS A 1 232 ? -40.903 16.562 23.214 1.00 93.31 232 LYS A CA 1
ATOM 1873 C C . LYS A 1 232 ? -40.552 15.132 22.820 1.00 93.31 232 LYS A C 1
ATOM 1875 O O . LYS A 1 232 ? -40.925 14.201 23.513 1.00 93.31 232 LYS A O 1
ATOM 1880 N N . ASP A 1 233 ? -39.867 14.978 21.694 1.00 94.50 233 ASP A N 1
ATOM 1881 C CA . ASP A 1 233 ? -39.603 13.695 21.059 1.00 94.50 233 ASP A CA 1
ATOM 1882 C C . ASP A 1 233 ? -38.208 13.198 21.460 1.00 94.50 233 ASP A C 1
ATOM 1884 O O . ASP A 1 233 ? -37.187 13.782 21.082 1.00 94.50 233 ASP A O 1
ATOM 1888 N N . PHE A 1 234 ? -38.201 12.144 22.270 1.00 95.81 234 PHE A N 1
ATOM 1889 C CA . PHE A 1 234 ? -37.019 11.457 22.775 1.00 95.81 234 PHE A CA 1
ATOM 1890 C C . PHE A 1 234 ? -37.237 9.966 22.565 1.00 95.81 234 PHE A C 1
ATOM 1892 O O . PHE A 1 234 ? -38.331 9.472 22.835 1.00 95.81 234 PHE A O 1
ATOM 1899 N N . ARG A 1 235 ? -36.237 9.248 22.053 1.00 96.62 235 ARG A N 1
ATOM 1900 C CA . ARG A 1 235 ? -36.405 7.841 21.656 1.00 96.62 235 ARG A CA 1
ATOM 1901 C C . ARG A 1 235 ? -35.185 7.011 22.003 1.00 96.62 235 ARG A C 1
ATOM 1903 O O . ARG A 1 235 ? -34.076 7.534 22.055 1.00 96.62 235 ARG A O 1
ATOM 1910 N N . ILE A 1 236 ? -35.395 5.707 22.143 1.00 96.12 236 ILE A N 1
ATOM 1911 C CA . ILE A 1 236 ? -34.332 4.701 22.156 1.00 96.12 236 ILE A CA 1
ATOM 1912 C C . ILE A 1 236 ? -34.487 3.800 20.934 1.00 96.12 236 ILE A C 1
ATOM 1914 O O . ILE A 1 236 ? -35.605 3.487 20.513 1.00 96.12 236 ILE A O 1
ATOM 1918 N N . LYS A 1 237 ? -33.352 3.417 20.351 1.00 92.75 237 LYS A N 1
ATOM 1919 C CA . LYS A 1 237 ? -33.243 2.414 19.293 1.00 92.75 237 LYS A CA 1
ATOM 1920 C C . LYS A 1 237 ? -32.377 1.269 19.809 1.00 92.75 237 LYS A C 1
ATOM 1922 O O . LYS A 1 237 ? -31.151 1.392 19.797 1.00 92.75 237 LYS A O 1
ATOM 1927 N N . GLN A 1 238 ? -33.008 0.175 20.217 1.00 89.31 238 GLN A N 1
ATOM 1928 C CA . GLN A 1 238 ? -32.354 -1.011 20.766 1.00 89.31 238 GLN A CA 1
ATOM 1929 C C . GLN A 1 238 ? -33.098 -2.272 20.316 1.00 89.31 238 GLN A C 1
ATOM 1931 O O . GLN A 1 238 ? -34.317 -2.360 20.420 1.00 89.31 238 GLN A O 1
ATOM 1936 N N . CYS A 1 239 ? -32.365 -3.267 19.820 1.00 89.06 239 CYS A N 1
ATOM 1937 C CA . CYS A 1 239 ? -32.925 -4.589 19.535 1.00 89.06 239 CYS A CA 1
ATOM 1938 C C . CYS A 1 239 ? -32.886 -5.445 20.805 1.00 89.06 239 CYS A C 1
ATOM 1940 O O . CYS A 1 239 ? -32.040 -6.327 20.940 1.00 89.06 239 CYS A O 1
ATOM 1942 N N . THR A 1 240 ? -33.755 -5.130 21.765 1.00 89.00 240 THR A N 1
ATOM 1943 C CA . THR A 1 240 ? -33.705 -5.723 23.103 1.00 89.00 240 THR A CA 1
ATOM 1944 C C . THR A 1 240 ? -34.053 -7.208 23.076 1.00 89.00 240 THR A C 1
ATOM 1946 O O . THR A 1 240 ? -35.082 -7.620 22.543 1.00 89.00 240 THR A O 1
ATOM 1949 N N . THR A 1 241 ? -33.203 -8.012 23.712 1.00 88.12 241 THR A N 1
ATOM 1950 C CA . THR A 1 241 ? -33.469 -9.418 24.038 1.00 88.12 241 THR A CA 1
ATOM 1951 C C . THR A 1 241 ? -33.614 -9.580 25.548 1.00 88.12 241 THR A C 1
ATOM 1953 O O . THR A 1 241 ? -33.051 -8.802 26.315 1.00 88.12 241 THR A O 1
ATOM 1956 N N . VAL A 1 242 ? -34.358 -10.591 25.999 1.00 90.38 242 VAL A N 1
ATOM 1957 C CA . VAL A 1 242 ? -34.626 -10.807 27.431 1.00 90.38 242 VAL A CA 1
ATOM 1958 C C . VAL A 1 242 ? -33.415 -11.461 28.102 1.00 90.38 242 VAL A C 1
ATOM 1960 O O . VAL A 1 242 ? -33.340 -12.680 28.220 1.00 90.38 242 VAL A O 1
ATOM 1963 N N . THR A 1 243 ? -32.446 -10.641 28.511 1.00 88.06 243 THR A N 1
ATOM 1964 C CA . THR A 1 243 ? -31.259 -11.054 29.276 1.00 88.06 243 THR A CA 1
ATOM 1965 C C . THR A 1 243 ? -30.947 -10.039 30.379 1.00 88.06 243 THR A C 1
ATOM 1967 O O . THR A 1 243 ? -31.368 -8.880 30.310 1.00 88.06 243 THR A O 1
ATOM 1970 N N . MET A 1 244 ? -30.185 -10.458 31.394 1.00 86.06 244 MET A N 1
ATOM 1971 C CA . MET A 1 244 ? -29.731 -9.570 32.472 1.00 86.06 244 MET A CA 1
ATOM 1972 C C . MET A 1 244 ? -28.845 -8.430 31.945 1.00 86.06 244 MET A C 1
ATOM 1974 O O . MET A 1 244 ? -29.025 -7.281 32.334 1.00 86.06 244 MET A O 1
ATOM 1978 N N . GLU A 1 245 ? -27.941 -8.723 31.005 1.00 84.62 245 GLU A N 1
ATOM 1979 C CA . GLU A 1 245 ? -27.098 -7.707 30.359 1.00 84.62 245 GLU A CA 1
ATOM 1980 C C . GLU A 1 245 ? -27.947 -6.649 29.643 1.00 84.62 245 GLU A C 1
ATOM 1982 O O . GLU A 1 245 ? -27.755 -5.451 29.840 1.00 84.62 245 GLU A O 1
ATOM 1987 N N . GLN A 1 246 ? -28.950 -7.078 28.871 1.00 88.25 246 GLN A N 1
ATOM 1988 C CA . GLN A 1 246 ? -29.840 -6.150 28.179 1.00 88.25 246 GLN A CA 1
ATOM 1989 C C . GLN A 1 246 ? -30.687 -5.330 29.152 1.00 88.25 246 GLN A C 1
ATOM 1991 O O . GLN A 1 246 ? -30.981 -4.177 28.851 1.00 88.25 246 GLN A O 1
ATOM 1996 N N . LEU A 1 247 ? -31.043 -5.861 30.329 1.00 91.31 247 LEU A N 1
ATOM 1997 C CA . LEU A 1 247 ? -31.700 -5.069 31.372 1.00 91.31 247 LEU A CA 1
ATOM 1998 C C . LEU A 1 247 ? -30.802 -3.912 31.828 1.00 91.31 247 LEU A C 1
ATOM 2000 O O . LEU A 1 247 ? -31.292 -2.800 32.019 1.00 91.31 247 LEU A O 1
ATOM 2004 N N . PHE A 1 248 ? -29.495 -4.136 31.955 1.00 90.38 248 PHE A N 1
ATOM 2005 C CA . PHE A 1 248 ? -28.538 -3.079 32.292 1.00 90.38 248 PHE A CA 1
ATOM 2006 C C . PHE A 1 248 ? -28.362 -2.082 31.149 1.00 90.38 248 PHE A C 1
ATOM 2008 O O . PHE A 1 248 ? -28.383 -0.877 31.397 1.00 90.38 248 PHE A O 1
ATOM 2015 N N . THR A 1 249 ? -28.293 -2.552 29.899 1.00 90.81 249 THR A N 1
ATOM 2016 C CA . THR A 1 249 ? -28.282 -1.674 28.718 1.00 90.81 249 THR A CA 1
ATOM 2017 C C . THR A 1 249 ? -29.530 -0.792 28.659 1.00 90.81 249 THR A C 1
ATOM 2019 O O . THR A 1 249 ? -29.424 0.398 28.388 1.00 90.81 249 THR A O 1
ATOM 2022 N N . VAL A 1 250 ? -30.712 -1.326 28.985 1.00 95.19 250 VAL A N 1
ATOM 2023 C CA . VAL A 1 250 ? -31.951 -0.532 29.045 1.00 95.19 250 VAL A CA 1
ATOM 2024 C C . VAL A 1 250 ? -31.837 0.608 30.066 1.00 95.19 250 VAL A C 1
ATOM 2026 O O . VAL A 1 250 ? -32.226 1.735 29.761 1.00 95.19 250 VAL A O 1
ATOM 2029 N N . HIS A 1 251 ? -31.267 0.357 31.251 1.00 94.88 251 HIS A N 1
ATOM 2030 C CA . HIS A 1 251 ? -31.023 1.413 32.244 1.00 94.88 251 HIS A CA 1
ATOM 2031 C C . HIS A 1 251 ? -29.991 2.436 31.756 1.00 94.88 251 HIS A C 1
ATOM 2033 O O . HIS A 1 251 ? -30.179 3.634 31.973 1.00 94.88 251 HIS A O 1
ATOM 2039 N N . HIS A 1 252 ? -28.945 1.977 31.064 1.00 93.38 252 HIS A N 1
ATOM 2040 C CA . HIS A 1 252 ? -27.930 2.839 30.464 1.00 93.38 252 HIS A CA 1
ATOM 2041 C C . HIS A 1 252 ? -28.546 3.828 29.466 1.00 93.38 252 HIS A C 1
ATOM 2043 O O . HIS A 1 252 ? -28.442 5.044 29.645 1.00 93.38 252 HIS A O 1
ATOM 2049 N N . GLU A 1 253 ? -29.262 3.317 28.463 1.00 95.00 253 GLU A N 1
ATOM 2050 C CA . GLU A 1 253 ? -29.877 4.144 27.421 1.00 95.00 253 GLU A CA 1
ATOM 2051 C C . GLU A 1 253 ? -30.969 5.059 27.987 1.00 95.00 253 GLU A C 1
ATOM 2053 O O . GLU A 1 253 ? -31.101 6.218 27.586 1.00 95.00 253 GLU A O 1
ATOM 2058 N N . MET A 1 254 ? -31.744 4.581 28.962 1.00 95.94 254 MET A N 1
ATOM 2059 C CA . MET A 1 254 ? -32.759 5.406 29.616 1.00 95.94 254 MET A CA 1
ATOM 2060 C C . MET A 1 254 ? -32.139 6.515 30.478 1.00 95.94 254 MET A C 1
ATOM 2062 O O . MET A 1 254 ? -32.712 7.600 30.577 1.00 95.94 254 MET A O 1
ATOM 2066 N N . GLY A 1 255 ? -30.926 6.319 31.004 1.00 94.88 255 GLY A N 1
ATOM 2067 C CA . GLY A 1 255 ? -30.160 7.375 31.668 1.00 94.88 255 GLY A CA 1
ATOM 2068 C C . GLY A 1 255 ? -29.800 8.530 30.731 1.00 94.88 255 GLY A C 1
ATOM 2069 O O . GLY A 1 255 ? -29.847 9.695 31.138 1.00 94.88 255 GLY A O 1
ATOM 2070 N N . HIS A 1 256 ? -29.517 8.247 29.456 1.00 95.06 256 HIS A N 1
ATOM 2071 C CA . HIS A 1 256 ? -29.364 9.293 28.442 1.00 95.06 256 HIS A CA 1
ATOM 2072 C C . HIS A 1 256 ? -30.673 10.051 28.202 1.00 95.06 256 HIS A C 1
ATOM 2074 O O . HIS A 1 256 ? -30.662 11.284 28.150 1.00 95.06 256 HIS A O 1
ATOM 2080 N N . VAL A 1 257 ? -31.804 9.340 28.106 1.00 96.38 257 VAL A N 1
ATOM 2081 C CA . VAL A 1 257 ? -33.124 9.969 27.934 1.00 96.38 257 VAL A CA 1
ATOM 2082 C C . VAL A 1 257 ? -33.470 10.860 29.125 1.00 96.38 257 VAL A C 1
ATOM 2084 O O . VAL A 1 257 ? -33.900 11.993 28.918 1.00 96.38 257 VAL A O 1
ATOM 2087 N N . GLU A 1 258 ? -33.192 10.432 30.355 1.00 95.50 258 GLU A N 1
ATOM 2088 C CA . GLU A 1 258 ? -33.353 11.287 31.537 1.00 95.50 258 GLU A CA 1
ATOM 2089 C C . GLU A 1 258 ? -32.488 12.545 31.468 1.00 95.50 258 GLU A C 1
ATOM 2091 O O . GLU A 1 258 ? -32.954 13.650 31.754 1.00 95.50 258 GLU A O 1
ATOM 2096 N N . TYR A 1 259 ? -31.243 12.428 31.003 1.00 94.81 259 TYR A N 1
ATOM 2097 C CA . TYR A 1 259 ? -30.413 13.602 30.744 1.00 94.81 259 TYR A CA 1
ATOM 2098 C C . TYR A 1 259 ? -31.118 14.561 29.763 1.00 94.81 259 TYR A C 1
ATOM 2100 O O . TYR A 1 259 ? -31.176 15.773 30.005 1.00 94.81 259 TYR A O 1
ATOM 2108 N N . TYR A 1 260 ? -31.710 14.028 28.688 1.00 96.31 260 TYR A N 1
ATOM 2109 C CA . TYR A 1 260 ? -32.438 14.817 27.689 1.00 96.31 260 TYR A CA 1
ATOM 2110 C C . TYR A 1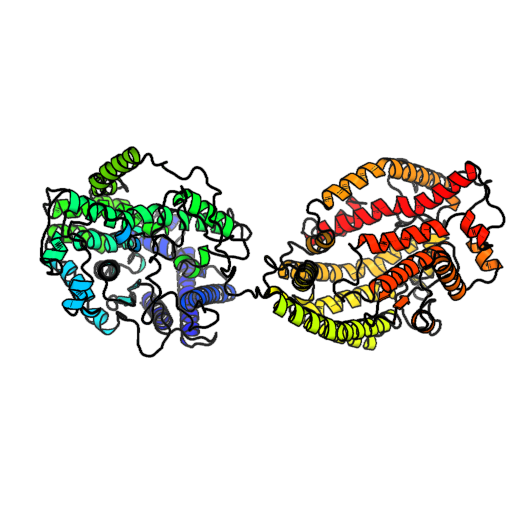 260 ? -33.632 15.549 28.282 1.00 96.31 260 TYR A C 1
ATOM 2112 O O . TYR A 1 260 ? -33.792 16.756 28.066 1.00 96.31 260 TYR A O 1
ATOM 2120 N N . LEU A 1 261 ? -34.439 14.835 29.061 1.00 96.88 261 LEU A N 1
ATOM 2121 C CA . LEU A 1 261 ? -35.639 15.360 29.698 1.00 96.88 261 LEU A CA 1
ATOM 2122 C C . LEU A 1 261 ? -35.305 16.506 30.658 1.00 96.88 261 LEU A C 1
ATOM 2124 O O . LEU A 1 261 ? -35.968 17.547 30.631 1.00 96.88 261 LEU A O 1
ATOM 2128 N N . GLN A 1 262 ? -34.232 16.369 31.433 1.00 96.62 262 GLN A N 1
ATOM 2129 C CA . GLN A 1 262 ? -33.845 17.347 32.449 1.00 96.62 262 GLN A CA 1
ATOM 2130 C C . GLN A 1 262 ? -33.300 18.653 31.859 1.00 96.62 262 GLN A C 1
ATOM 2132 O O . GLN A 1 262 ? -33.601 19.737 32.367 1.00 96.62 262 GLN A O 1
ATOM 2137 N N . TYR A 1 263 ? -32.536 18.600 30.763 1.00 95.75 263 TYR A N 1
ATOM 2138 C CA . TYR A 1 263 ? -31.989 19.811 30.139 1.00 95.75 263 TYR A CA 1
ATOM 2139 C C . TYR A 1 263 ? -32.825 20.368 28.983 1.00 95.75 263 TYR A C 1
ATOM 2141 O O . TYR A 1 263 ? -32.398 21.325 28.331 1.00 95.75 263 TYR A O 1
ATOM 2149 N N . LYS A 1 264 ? -33.993 19.788 28.662 1.00 95.00 264 LYS A N 1
ATOM 2150 C CA . LYS A 1 264 ? -34.752 20.123 27.437 1.00 95.00 264 LYS A CA 1
ATOM 2151 C C . LYS A 1 264 ? -35.154 21.595 27.329 1.00 95.00 264 LYS A C 1
ATOM 2153 O O . LYS A 1 264 ? -35.411 22.083 26.228 1.00 95.00 264 LYS A O 1
ATOM 2158 N N . GLU A 1 265 ? -35.183 22.329 28.438 1.00 94.25 265 GLU A N 1
ATOM 2159 C CA . GLU A 1 265 ? -35.471 23.768 28.452 1.00 94.25 265 GLU A CA 1
ATOM 2160 C C . GLU A 1 265 ? -34.231 24.655 28.250 1.00 94.25 265 GLU A C 1
ATOM 2162 O O . GLU A 1 265 ? -34.372 25.832 27.913 1.00 94.25 265 GLU A O 1
ATOM 2167 N N . GLN A 1 266 ? -33.017 24.100 28.342 1.00 92.62 266 GLN A N 1
ATOM 2168 C CA . GLN A 1 266 ? -31.775 24.818 28.049 1.00 92.62 266 GLN A CA 1
ATOM 2169 C C . GLN A 1 266 ? -31.713 25.261 26.573 1.00 92.62 266 GLN A C 1
ATOM 2171 O O . GLN A 1 266 ? -32.343 24.644 25.692 1.00 92.62 266 GLN A O 1
ATOM 2176 N N . PRO A 1 267 ? -30.917 26.301 26.251 1.00 90.88 267 PRO A N 1
ATOM 2177 C CA . PRO A 1 267 ? -30.550 26.620 24.877 1.00 90.88 267 PRO A CA 1
ATOM 2178 C C . PRO A 1 267 ? -30.003 25.391 24.142 1.00 90.88 267 PRO A C 1
ATOM 2180 O O . PRO A 1 267 ? -29.256 24.605 24.716 1.00 90.88 267 PRO A O 1
ATOM 2183 N N . VAL A 1 268 ? -30.319 25.250 22.850 1.00 88.69 268 VAL A N 1
ATOM 2184 C CA . VAL A 1 268 ? -29.902 24.089 22.034 1.00 88.69 268 VAL A CA 1
ATOM 2185 C C . VAL A 1 268 ? -28.392 23.821 22.101 1.00 88.69 268 VAL A C 1
ATOM 2187 O O . VAL A 1 268 ? -27.973 22.675 22.208 1.00 88.69 268 VAL A O 1
ATOM 2190 N N . SER A 1 269 ? -27.573 24.879 22.147 1.00 87.19 269 SER A N 1
ATOM 2191 C CA . SER A 1 269 ? -26.111 24.781 22.268 1.00 87.19 269 SER A CA 1
ATOM 2192 C C . SER A 1 269 ? -25.629 24.184 23.604 1.00 87.19 269 SER A C 1
ATOM 2194 O O . SER A 1 269 ? -24.456 23.816 23.706 1.00 87.19 269 SER A O 1
ATOM 2196 N N . PHE A 1 270 ? -26.485 24.111 24.628 1.00 91.75 270 PHE A N 1
ATOM 2197 C CA . PHE A 1 270 ? -26.172 23.563 25.952 1.00 91.75 270 PHE A CA 1
ATOM 2198 C C . PHE A 1 270 ? -26.785 22.183 26.225 1.00 91.75 270 PHE A C 1
ATOM 2200 O O . PHE A 1 270 ? -26.417 21.570 27.224 1.00 91.75 270 PHE A O 1
ATOM 2207 N N . ARG A 1 271 ? -27.632 21.654 25.332 1.00 92.75 271 ARG A N 1
ATOM 2208 C CA . ARG A 1 271 ? -28.263 20.322 25.440 1.00 92.75 271 ARG A CA 1
ATOM 2209 C C . ARG A 1 271 ? -27.310 19.189 25.065 1.00 92.75 271 ARG A C 1
ATOM 2211 O O . ARG A 1 271 ? -27.420 18.582 24.003 1.00 92.75 271 ARG A O 1
ATOM 2218 N N . ARG A 1 272 ? -26.305 19.006 25.913 1.00 89.31 272 ARG A N 1
ATOM 2219 C CA . ARG A 1 272 ? -25.316 17.922 25.927 1.00 89.31 272 ARG A CA 1
ATOM 2220 C C . ARG A 1 272 ? -24.861 17.742 27.373 1.00 89.31 272 ARG A C 1
ATOM 2222 O O . ARG A 1 272 ? -25.010 18.676 28.160 1.00 89.31 272 ARG A O 1
ATOM 2229 N N . GLY A 1 273 ? -24.268 16.598 27.710 1.00 87.69 273 GLY A N 1
ATOM 2230 C CA . GLY A 1 273 ? -23.599 16.436 29.003 1.00 87.69 273 GLY A CA 1
ATOM 2231 C C . GLY A 1 273 ? -22.498 17.481 29.222 1.00 87.69 273 GLY A C 1
ATOM 2232 O O . GLY A 1 273 ? -21.967 18.039 28.254 1.00 87.69 273 GLY A O 1
ATOM 2233 N N . ALA A 1 274 ? -22.147 17.746 30.484 1.00 88.75 274 ALA A N 1
ATOM 2234 C CA . ALA A 1 274 ? -21.124 18.739 30.838 1.00 88.75 274 ALA A CA 1
ATOM 2235 C C . ALA A 1 274 ? -19.788 18.479 30.111 1.00 88.75 274 ALA A C 1
ATOM 2237 O O . ALA A 1 274 ? -19.119 19.403 29.644 1.00 88.75 274 ALA A O 1
ATOM 2238 N N . ASN A 1 275 ? -19.465 17.199 29.932 1.00 88.56 275 ASN A N 1
ATOM 2239 C CA . ASN A 1 275 ? -18.619 16.674 28.867 1.00 88.56 275 ASN A CA 1
ATOM 2240 C C . ASN A 1 275 ? -19.229 15.336 28.371 1.00 88.56 275 ASN A C 1
ATOM 2242 O O . ASN A 1 275 ? -20.186 14.851 28.984 1.00 88.56 275 ASN A O 1
ATOM 2246 N N . PRO A 1 276 ? -18.723 14.721 27.284 1.00 87.69 276 PRO A N 1
ATOM 2247 C CA . PRO A 1 276 ? -19.271 13.457 26.785 1.00 87.69 276 PRO A CA 1
ATOM 2248 C C . PRO A 1 276 ? -19.252 12.305 27.804 1.00 87.69 276 PRO A C 1
ATOM 2250 O O . PRO A 1 276 ? -20.198 11.531 27.839 1.00 87.69 276 PRO A O 1
ATOM 2253 N N . GLY A 1 277 ? -18.236 12.219 28.668 1.00 88.88 277 GLY A N 1
ATOM 2254 C CA . GLY A 1 277 ? -18.132 11.153 29.670 1.00 88.88 277 GLY A CA 1
ATOM 2255 C C . GLY A 1 277 ? -19.172 11.240 30.791 1.00 88.88 277 GLY A C 1
ATOM 2256 O O . GLY A 1 277 ? -19.570 10.211 31.319 1.00 88.88 277 GLY A O 1
ATOM 2257 N N . PHE A 1 278 ? -19.682 12.434 31.121 1.00 91.44 278 PHE A N 1
ATOM 2258 C CA . PHE A 1 278 ? -20.816 12.576 32.052 1.00 91.44 278 PHE A CA 1
ATOM 2259 C C . PHE A 1 278 ? -22.080 11.917 31.503 1.00 91.44 278 PHE A C 1
ATOM 2261 O O . PHE A 1 278 ? -22.864 11.363 32.263 1.00 91.44 278 PHE A O 1
ATOM 2268 N N . HIS A 1 279 ? -22.287 12.013 30.191 1.00 88.25 279 HIS A N 1
ATOM 2269 C CA . HIS A 1 279 ? -23.483 11.492 29.545 1.00 88.25 279 HIS A CA 1
ATOM 2270 C C . HIS A 1 279 ? -23.544 9.962 29.647 1.00 88.25 279 HIS A C 1
ATOM 2272 O O . HIS A 1 279 ? -24.576 9.420 30.022 1.00 88.25 279 HIS A O 1
ATOM 2278 N N . GLU A 1 280 ? -22.408 9.306 29.405 1.00 90.94 280 GLU A N 1
ATOM 2279 C CA . GLU A 1 280 ? -22.205 7.862 29.576 1.00 90.94 280 GLU A CA 1
ATOM 2280 C C . GLU A 1 280 ? -22.219 7.443 31.061 1.00 90.94 280 GLU A C 1
ATOM 2282 O O . GLU A 1 280 ? -22.816 6.435 31.424 1.00 90.94 280 GLU A O 1
ATOM 2287 N N . ALA A 1 281 ? -21.611 8.236 31.957 1.00 91.56 281 ALA A N 1
ATOM 2288 C CA . ALA A 1 281 ? -21.503 7.887 33.380 1.00 91.56 281 ALA A CA 1
ATOM 2289 C C . ALA A 1 281 ? -22.860 7.848 34.085 1.00 91.56 281 ALA A C 1
ATOM 2291 O O . ALA A 1 281 ? -23.062 7.040 34.988 1.00 91.56 281 ALA A O 1
ATOM 2292 N N . VAL A 1 282 ? -23.774 8.737 33.685 1.00 88.06 282 VAL A N 1
ATOM 2293 C CA . VAL A 1 282 ? -25.150 8.744 34.187 1.00 88.06 282 VAL A CA 1
ATOM 2294 C C . VAL A 1 282 ? -25.865 7.462 33.782 1.00 88.06 282 VAL A C 1
ATOM 2296 O O . VAL A 1 282 ? -26.498 6.870 34.642 1.00 88.06 282 VAL A O 1
ATOM 2299 N N . GLY A 1 283 ? -25.743 7.014 32.529 1.00 78.44 283 GLY A N 1
ATOM 2300 C CA . GLY A 1 283 ? -26.335 5.744 32.097 1.00 78.44 283 GLY A CA 1
ATOM 2301 C C . GLY A 1 283 ? -25.846 4.569 32.948 1.00 78.44 283 GLY A C 1
ATOM 2302 O O . GLY A 1 283 ? -26.639 3.782 33.465 1.00 78.44 283 GLY A O 1
ATOM 2303 N N . ASP A 1 284 ? -24.538 4.504 33.190 1.00 86.62 284 ASP A N 1
ATOM 2304 C CA . ASP A 1 284 ? -23.938 3.386 33.919 1.00 86.62 284 ASP A CA 1
ATOM 2305 C C . ASP A 1 284 ? -24.186 3.400 35.434 1.00 86.62 284 ASP A C 1
ATOM 2307 O O . ASP A 1 284 ? -24.312 2.333 36.036 1.00 86.62 284 ASP A O 1
ATOM 2311 N N . VAL A 1 285 ? -24.275 4.570 36.078 1.00 90.94 285 VAL A N 1
ATOM 2312 C CA . VAL A 1 285 ? -24.408 4.669 37.548 1.00 90.94 285 VAL A CA 1
ATOM 2313 C C . VAL A 1 285 ? -25.587 3.882 38.092 1.00 90.94 285 VAL A C 1
ATOM 2315 O O . VAL A 1 285 ? -25.506 3.316 39.182 1.00 90.94 285 VAL A O 1
ATOM 2318 N N . LEU A 1 286 ? -26.687 3.864 37.343 1.00 89.12 286 LEU A N 1
ATOM 2319 C CA . LEU A 1 286 ? -27.909 3.204 37.768 1.00 89.12 286 LEU A CA 1
ATOM 2320 C C . LEU A 1 286 ? -27.782 1.693 37.631 1.00 89.12 286 LEU A C 1
ATOM 2322 O O . LEU A 1 286 ? -28.209 0.970 38.528 1.00 89.12 286 LEU A O 1
ATOM 2326 N N . SER A 1 287 ? -27.110 1.225 36.574 1.00 86.75 287 SER A N 1
ATOM 2327 C CA . SER A 1 287 ? -26.817 -0.199 36.396 1.00 86.75 287 SER A CA 1
ATOM 2328 C C . SER A 1 287 ? -26.043 -0.782 37.587 1.00 86.75 287 SER A C 1
ATOM 2330 O O . SER A 1 287 ? -26.313 -1.912 37.985 1.00 86.75 287 SER A O 1
ATOM 2332 N N . LEU A 1 288 ? -25.174 0.008 38.241 1.00 90.69 288 LEU A N 1
ATOM 2333 C CA . LEU A 1 288 ? -24.451 -0.427 39.443 1.00 90.69 288 LEU A CA 1
ATOM 2334 C C . LEU A 1 288 ? -25.400 -0.763 40.600 1.00 90.69 288 LEU A C 1
ATOM 2336 O O . LEU A 1 288 ? -25.237 -1.808 41.217 1.00 90.69 288 LEU A O 1
ATOM 2340 N N . SER A 1 289 ? -26.420 0.060 40.866 1.00 90.69 289 SER A N 1
ATOM 2341 C CA . SER A 1 289 ? -27.417 -0.244 41.905 1.00 90.69 289 SER A CA 1
ATOM 2342 C C . SER A 1 289 ? -28.365 -1.371 41.495 1.00 90.69 289 SER A C 1
ATOM 2344 O O . SER A 1 289 ? -28.636 -2.261 42.302 1.00 90.69 289 SER A O 1
ATOM 2346 N N . VAL A 1 290 ? -28.807 -1.381 40.235 1.00 89.94 290 VAL A N 1
ATOM 2347 C CA . VAL A 1 290 ? -29.743 -2.385 39.698 1.00 89.94 290 VAL A CA 1
ATOM 2348 C C . VAL A 1 290 ? -29.136 -3.786 39.685 1.00 89.94 290 VAL A C 1
ATOM 2350 O O . VAL A 1 290 ? -29.839 -4.767 39.916 1.00 89.94 290 VAL A O 1
ATOM 2353 N N . SER A 1 291 ? -27.827 -3.886 39.448 1.00 88.69 291 SER A N 1
ATOM 2354 C CA . SER A 1 291 ? -27.103 -5.160 39.418 1.00 88.69 291 SER A CA 1
ATOM 2355 C C . SER A 1 291 ? -26.898 -5.799 40.795 1.00 88.69 291 SER A C 1
ATOM 2357 O O . SER A 1 291 ? -26.537 -6.975 40.868 1.00 88.69 291 SER A O 1
ATOM 2359 N N . THR A 1 292 ? -27.150 -5.070 41.889 1.00 89.62 292 THR A N 1
ATOM 2360 C CA . THR A 1 292 ? -26.932 -5.608 43.236 1.00 89.62 292 THR A CA 1
ATOM 2361 C C . THR A 1 292 ? -27.924 -6.736 43.558 1.00 89.62 292 THR A C 1
ATOM 2363 O O . THR A 1 292 ? -29.120 -6.610 43.274 1.00 89.62 292 THR A O 1
ATOM 2366 N N . PRO A 1 293 ? -27.492 -7.811 44.248 1.00 87.44 293 PRO A N 1
ATOM 2367 C CA . PRO A 1 293 ? -28.398 -8.875 44.696 1.00 87.44 293 PRO A CA 1
ATOM 2368 C C . PRO A 1 293 ? -29.576 -8.351 45.529 1.00 87.44 293 PRO A C 1
ATOM 2370 O O . PRO A 1 293 ? -30.704 -8.824 45.400 1.00 87.44 293 PRO A O 1
ATOM 2373 N N . LYS A 1 294 ? -29.329 -7.317 46.345 1.00 88.81 294 LYS A N 1
ATOM 2374 C CA . LYS A 1 294 ? -30.352 -6.628 47.140 1.00 88.81 294 LYS A CA 1
ATOM 2375 C C . LYS A 1 294 ? -31.442 -6.013 46.260 1.00 88.81 294 LYS A C 1
ATOM 2377 O O . LYS A 1 294 ? -32.628 -6.171 46.562 1.00 88.81 294 LYS A O 1
ATOM 2382 N N . HIS A 1 295 ? -31.057 -5.327 45.187 1.00 92.06 295 HIS A N 1
ATOM 2383 C CA . HIS A 1 295 ? -32.013 -4.723 44.269 1.00 92.06 295 HIS A CA 1
ATOM 2384 C C . HIS A 1 295 ? -32.789 -5.788 43.492 1.00 92.06 295 HIS A C 1
ATOM 2386 O O . HIS A 1 295 ? -34.019 -5.769 43.487 1.00 92.06 295 HIS A O 1
ATOM 2392 N N . LEU A 1 296 ? -32.089 -6.774 42.922 1.00 90.62 296 LEU A N 1
ATOM 2393 C CA . LEU A 1 296 ? -32.699 -7.885 42.182 1.00 90.62 296 LEU A CA 1
ATOM 2394 C C . LEU A 1 296 ? -33.712 -8.662 43.033 1.00 90.62 296 LEU A C 1
ATOM 2396 O O . LEU A 1 296 ? -34.777 -9.030 42.540 1.00 90.62 296 LEU A O 1
ATOM 2400 N N . HIS A 1 297 ? -33.429 -8.853 44.323 1.00 89.62 297 HIS A N 1
ATOM 2401 C CA . HIS A 1 297 ? -34.387 -9.422 45.270 1.00 89.62 297 HIS A CA 1
ATOM 2402 C C . HIS A 1 297 ? -35.600 -8.507 45.484 1.00 89.62 297 HIS A C 1
ATOM 2404 O O . HIS A 1 297 ? -36.741 -8.964 45.453 1.00 89.62 297 HIS A O 1
ATOM 2410 N N . THR A 1 298 ? -35.371 -7.199 45.633 1.00 91.00 298 THR A N 1
ATOM 2411 C CA . THR A 1 298 ? -36.428 -6.195 45.847 1.00 91.00 298 THR A CA 1
ATOM 2412 C C . THR A 1 298 ? -37.419 -6.128 44.681 1.00 91.00 298 THR A C 1
ATOM 2414 O O . THR A 1 298 ? -38.622 -6.009 44.913 1.00 91.00 298 THR A O 1
ATOM 2417 N N . ILE A 1 299 ? -36.943 -6.256 43.439 1.00 91.38 299 ILE A N 1
ATOM 2418 C CA . ILE A 1 299 ? -37.793 -6.303 42.235 1.00 91.38 299 ILE A CA 1
ATOM 2419 C C . ILE A 1 299 ? -38.290 -7.720 41.901 1.00 91.38 299 ILE A C 1
ATOM 2421 O O . ILE A 1 299 ? -38.929 -7.939 40.873 1.00 91.38 299 ILE A O 1
ATOM 2425 N N . GLY A 1 300 ? -38.021 -8.694 42.776 1.00 89.50 300 GLY A N 1
ATOM 2426 C CA . GLY A 1 300 ? -38.528 -10.058 42.677 1.00 89.50 300 GLY A CA 1
ATOM 2427 C C . GLY A 1 300 ? -37.880 -10.906 41.585 1.00 89.50 300 GLY A C 1
ATOM 2428 O O . GLY A 1 300 ? -38.514 -11.856 41.135 1.00 89.50 300 GLY A O 1
ATOM 2429 N N . LEU A 1 301 ? -36.666 -10.577 41.138 1.00 89.44 301 LEU A N 1
ATOM 2430 C CA . LEU A 1 301 ? -35.873 -11.370 40.188 1.00 89.44 301 LEU A CA 1
ATOM 2431 C C . LEU A 1 301 ? -34.899 -12.348 40.866 1.00 89.44 301 LEU A C 1
ATOM 2433 O O . LEU A 1 301 ? -34.372 -13.236 40.199 1.00 89.44 301 LEU A O 1
ATOM 2437 N N . LEU A 1 302 ? -34.690 -12.214 42.177 1.00 86.19 302 LEU A N 1
ATOM 2438 C CA . LEU A 1 302 ? -33.867 -13.115 42.982 1.00 86.19 302 LEU A CA 1
ATOM 2439 C C . LEU A 1 302 ? -34.656 -13.576 44.216 1.00 86.19 302 LEU A C 1
ATOM 2441 O O . LEU A 1 302 ? -35.109 -12.741 44.990 1.00 86.19 302 LEU A O 1
ATOM 2445 N N . ASP A 1 303 ? -34.821 -14.885 44.421 1.00 80.25 303 ASP A N 1
ATOM 2446 C CA . ASP A 1 303 ? -35.671 -15.410 45.507 1.00 80.25 303 ASP A CA 1
ATOM 2447 C C . ASP A 1 303 ? -34.979 -15.405 46.880 1.00 80.25 303 ASP A C 1
ATOM 2449 O O . ASP A 1 303 ? -35.610 -15.108 47.895 1.00 80.25 303 ASP A O 1
ATOM 2453 N N . GLN A 1 304 ? -33.680 -15.715 46.926 1.00 78.50 304 GLN A N 1
ATOM 2454 C CA . GLN A 1 304 ? -32.887 -15.748 48.157 1.00 78.50 304 GLN A CA 1
ATOM 2455 C C . GLN A 1 304 ? -31.794 -14.685 48.126 1.00 78.50 304 GLN A C 1
ATOM 2457 O O . GLN A 1 304 ? -31.004 -14.622 47.187 1.00 78.50 304 GLN A O 1
ATOM 2462 N N . LEU A 1 305 ? -31.725 -13.877 49.184 1.00 79.00 305 LEU A N 1
ATOM 2463 C CA . LEU A 1 305 ? -30.629 -12.942 49.395 1.00 79.00 305 LEU A CA 1
ATOM 2464 C C . LEU A 1 305 ? -29.520 -13.640 50.194 1.00 79.00 305 LEU A C 1
ATOM 2466 O O . LEU A 1 305 ? -29.661 -13.840 51.401 1.00 79.00 305 LEU A O 1
ATOM 2470 N N . THR A 1 306 ? -28.428 -14.015 49.531 1.00 79.56 306 THR A N 1
ATOM 2471 C CA . THR A 1 306 ? -27.196 -14.461 50.194 1.00 79.56 306 THR A CA 1
ATOM 2472 C C . THR A 1 306 ? -26.274 -13.267 50.418 1.00 79.56 306 THR A C 1
ATOM 2474 O O . THR A 1 306 ? -25.900 -12.576 49.474 1.00 79.56 306 THR A O 1
ATOM 2477 N N . ASP A 1 307 ? -25.933 -13.013 51.681 1.00 78.88 307 ASP A N 1
ATOM 2478 C CA . ASP A 1 307 ? -25.069 -11.908 52.107 1.00 78.88 307 ASP A CA 1
ATOM 2479 C C . ASP A 1 307 ? -23.855 -12.476 52.859 1.00 78.88 307 ASP A C 1
ATOM 2481 O O . ASP A 1 307 ? -23.769 -12.432 54.087 1.00 78.88 307 ASP A O 1
ATOM 2485 N N . ASP A 1 308 ? -22.953 -13.111 52.108 1.00 87.94 308 ASP A N 1
ATOM 2486 C CA . ASP A 1 308 ? -21.708 -13.692 52.610 1.00 87.94 308 ASP A CA 1
ATOM 2487 C C . ASP A 1 308 ? -20.514 -13.313 51.723 1.00 87.94 308 ASP A C 1
ATOM 2489 O O . ASP A 1 308 ? -20.675 -12.933 50.564 1.00 87.94 308 ASP A O 1
ATOM 2493 N N . ALA A 1 309 ? -19.303 -13.412 52.279 1.00 89.00 309 ALA A N 1
ATOM 2494 C CA . ALA A 1 309 ? -18.087 -12.963 51.604 1.00 89.00 309 ALA A CA 1
ATOM 2495 C C . ALA A 1 309 ? -17.813 -13.711 50.287 1.00 89.00 309 ALA A C 1
ATOM 2497 O O . ALA A 1 309 ? -17.290 -13.124 49.348 1.00 89.00 309 ALA A O 1
ATOM 2498 N N . GLU A 1 310 ? -18.174 -14.991 50.191 1.00 91.94 310 GLU A N 1
ATOM 2499 C CA . GLU A 1 310 ? -17.978 -15.790 48.974 1.00 91.94 310 GLU A CA 1
ATOM 2500 C C . GLU A 1 310 ? -18.916 -15.303 47.857 1.00 91.94 310 GLU A C 1
ATOM 2502 O O . GLU A 1 310 ? -18.495 -15.127 46.713 1.00 91.94 310 GLU A O 1
ATOM 2507 N N . SER A 1 311 ? -20.165 -14.987 48.210 1.00 88.69 311 SER A N 1
ATOM 2508 C CA . SER A 1 311 ? -21.144 -14.372 47.306 1.00 88.69 311 SER A CA 1
ATOM 2509 C C . SER A 1 311 ? -20.711 -12.971 46.854 1.00 88.69 311 SER A C 1
ATOM 2511 O O . SER A 1 311 ? -20.865 -12.634 45.677 1.00 88.69 311 SER A O 1
ATOM 2513 N N . ASP A 1 312 ? -20.109 -12.175 47.746 1.00 90.94 312 ASP A N 1
ATOM 2514 C CA . ASP A 1 312 ? -19.555 -10.858 47.403 1.00 90.94 312 ASP A CA 1
ATOM 2515 C C . ASP A 1 312 ? -18.421 -10.969 46.381 1.00 90.94 312 ASP A C 1
ATOM 2517 O O . ASP A 1 312 ? -18.388 -10.207 45.415 1.00 90.94 312 ASP A O 1
ATOM 2521 N N . ILE A 1 313 ? -17.507 -11.930 46.552 1.00 94.31 313 ILE A N 1
ATOM 2522 C CA . ILE A 1 313 ? -16.417 -12.169 45.597 1.00 94.31 313 ILE A CA 1
ATOM 2523 C C . ILE A 1 313 ? -16.965 -12.629 44.244 1.00 94.31 313 ILE A C 1
ATOM 2525 O O . ILE A 1 313 ? -16.530 -12.113 43.213 1.00 94.31 313 ILE A O 1
ATOM 2529 N N . ASN A 1 314 ? -17.952 -13.531 44.229 1.00 91.25 314 ASN A N 1
ATOM 2530 C CA . ASN A 1 314 ? -18.630 -13.948 43.001 1.00 91.25 314 ASN A CA 1
ATOM 2531 C C . ASN A 1 314 ? -19.221 -12.740 42.250 1.00 91.25 314 ASN A C 1
ATOM 2533 O O . ASN A 1 314 ? -18.964 -12.582 41.052 1.00 91.25 314 ASN A O 1
ATOM 2537 N N . TYR A 1 315 ? -19.974 -11.877 42.941 1.00 90.19 315 TYR A N 1
ATOM 2538 C CA . TYR A 1 315 ? -20.563 -10.664 42.364 1.00 90.19 315 TYR A CA 1
ATOM 2539 C C . TYR A 1 315 ? -19.495 -9.676 41.881 1.00 90.19 315 TYR A C 1
ATOM 2541 O O . TYR A 1 315 ? -19.543 -9.209 40.742 1.00 90.19 315 TYR A O 1
ATOM 2549 N N . LEU A 1 316 ? -18.499 -9.377 42.714 1.00 93.62 316 LEU A N 1
ATOM 2550 C CA . LEU A 1 316 ? -17.447 -8.419 42.389 1.00 93.62 316 LEU A CA 1
ATOM 2551 C C . LEU A 1 316 ? -16.570 -8.886 41.227 1.00 93.62 316 LEU A C 1
ATOM 2553 O O . LEU A 1 316 ? -16.165 -8.048 40.424 1.00 93.62 316 LEU A O 1
ATOM 2557 N N . LEU A 1 317 ? -16.304 -10.190 41.088 1.00 93.62 317 LEU A N 1
ATOM 2558 C CA . LEU A 1 317 ? -15.595 -10.710 39.920 1.00 93.62 317 LEU A CA 1
ATOM 2559 C C . LEU A 1 317 ? -16.436 -10.555 38.650 1.00 93.62 317 LEU A C 1
ATOM 2561 O O . LEU A 1 317 ? -15.911 -10.085 37.643 1.00 93.62 317 LEU A O 1
ATOM 2565 N N . LYS A 1 318 ? -17.742 -10.859 38.698 1.00 89.31 318 LYS A N 1
ATOM 2566 C CA . LYS A 1 318 ? -18.662 -10.615 37.571 1.00 89.31 318 LYS A CA 1
ATOM 2567 C C . LYS A 1 318 ? -18.628 -9.143 37.147 1.00 89.31 318 LYS A C 1
ATOM 2569 O O . LYS A 1 318 ? -18.439 -8.842 35.970 1.00 89.31 318 LYS A O 1
ATOM 2574 N N . MET A 1 319 ? -18.703 -8.231 38.117 1.00 90.69 319 MET A N 1
ATOM 2575 C CA . MET A 1 319 ? -18.594 -6.790 37.878 1.00 90.69 319 MET A CA 1
ATOM 2576 C C . MET A 1 319 ? -17.211 -6.378 37.357 1.00 90.69 319 MET A C 1
ATOM 2578 O O . MET A 1 319 ? -17.117 -5.463 36.543 1.00 90.69 319 MET A O 1
ATOM 2582 N N . ALA A 1 320 ? -16.129 -7.036 37.781 1.00 94.38 320 ALA A N 1
ATOM 2583 C CA . ALA A 1 320 ? -14.778 -6.739 37.307 1.00 94.38 320 ALA A CA 1
ATOM 2584 C C . ALA A 1 320 ? -14.580 -7.167 35.844 1.00 94.38 320 ALA A C 1
ATOM 2586 O O . ALA A 1 320 ? -13.980 -6.423 35.066 1.00 94.38 320 ALA A O 1
ATOM 2587 N N . LEU A 1 321 ? -15.141 -8.311 35.442 1.00 91.56 321 LEU A N 1
ATOM 2588 C CA . LEU A 1 321 ? -15.143 -8.770 34.048 1.00 91.56 321 LEU A CA 1
ATOM 2589 C C . LEU A 1 321 ? -15.910 -7.818 33.116 1.00 91.56 321 LEU A C 1
ATOM 2591 O O . LEU A 1 321 ? -15.607 -7.750 31.928 1.00 91.56 321 LEU A O 1
ATOM 2595 N N . GLU A 1 322 ? -16.878 -7.059 33.628 1.00 89.25 322 GLU A N 1
ATOM 2596 C CA . GLU A 1 322 ? -17.582 -6.033 32.852 1.00 89.25 322 GLU A CA 1
ATOM 2597 C C . GLU A 1 322 ? -16.872 -4.670 32.905 1.00 89.25 322 GLU A C 1
ATOM 2599 O O . GLU A 1 322 ? -16.649 -4.039 31.873 1.00 89.25 322 GLU A O 1
ATOM 2604 N N . LYS A 1 323 ? -16.501 -4.203 34.105 1.00 92.25 323 LYS A N 1
ATOM 2605 C CA . LYS A 1 323 ? -16.023 -2.831 34.327 1.00 92.25 323 LYS A CA 1
ATOM 2606 C C . LYS A 1 323 ? -14.505 -2.693 34.233 1.00 92.25 323 LYS A C 1
ATOM 2608 O O . LYS A 1 323 ? -14.016 -1.790 33.561 1.00 92.25 323 LYS A O 1
ATOM 2613 N N . ILE A 1 324 ? -13.739 -3.582 34.866 1.00 95.31 324 ILE A N 1
ATOM 2614 C CA . ILE A 1 324 ? -12.267 -3.501 34.882 1.00 95.31 324 ILE A CA 1
ATOM 2615 C C . ILE A 1 324 ? -11.677 -3.950 33.542 1.00 95.31 324 ILE A C 1
ATOM 2617 O O . ILE A 1 324 ? -10.823 -3.251 32.998 1.00 95.31 324 ILE A O 1
ATOM 2621 N N . ALA A 1 325 ? -12.172 -5.052 32.969 1.00 94.38 325 ALA A N 1
ATOM 2622 C CA . ALA A 1 325 ? -11.699 -5.569 31.679 1.00 94.38 325 ALA A CA 1
ATOM 2623 C C . ALA A 1 325 ? -11.889 -4.579 30.510 1.00 94.38 325 ALA A C 1
ATOM 2625 O O . ALA A 1 325 ? -11.131 -4.604 29.538 1.00 94.38 325 ALA A O 1
ATOM 2626 N N . PHE A 1 326 ? -12.865 -3.673 30.618 1.00 95.25 326 PHE A N 1
ATOM 2627 C CA . PHE A 1 326 ? -13.138 -2.649 29.614 1.00 95.25 326 PHE A CA 1
ATOM 2628 C C . PHE A 1 326 ? -12.134 -1.495 29.617 1.00 95.25 326 PHE A C 1
ATOM 2630 O O . PHE A 1 326 ? -11.849 -0.940 28.554 1.00 95.25 326 PHE A O 1
ATOM 2637 N N . LEU A 1 327 ? -11.585 -1.116 30.778 1.00 96.06 327 LEU A N 1
ATOM 2638 C CA . LEU A 1 327 ? -10.762 0.094 30.924 1.00 96.06 327 LEU A CA 1
ATOM 2639 C C . LEU A 1 327 ? -9.618 0.191 29.897 1.00 96.06 327 LEU A C 1
ATOM 2641 O O . LEU A 1 327 ? -9.485 1.250 29.275 1.00 96.06 327 LEU A O 1
ATOM 2645 N N . PRO A 1 328 ? -8.816 -0.863 29.639 1.00 96.88 328 PRO A N 1
ATOM 2646 C CA . PRO A 1 328 ? -7.742 -0.751 28.662 1.00 96.88 328 PRO A CA 1
ATOM 2647 C C . PRO A 1 328 ? -8.273 -0.581 27.229 1.00 96.88 328 PRO A C 1
ATOM 2649 O O . PRO A 1 328 ? -7.716 0.211 26.469 1.00 96.88 328 PRO A O 1
ATOM 2652 N N . PHE A 1 329 ? -9.389 -1.232 26.872 1.00 95.88 329 PHE A N 1
ATOM 2653 C CA . PHE A 1 329 ? -10.038 -1.060 25.566 1.00 95.88 329 PHE A CA 1
ATOM 2654 C C . PHE A 1 329 ? -10.620 0.347 25.383 1.00 95.88 329 PHE A C 1
ATOM 2656 O O . PHE A 1 329 ? -10.393 0.995 24.360 1.00 95.88 329 PHE A O 1
ATOM 2663 N N . GLY A 1 330 ? -11.325 0.850 26.401 1.00 95.12 330 GLY A N 1
ATOM 2664 C CA . GLY A 1 330 ? -11.870 2.207 26.437 1.00 95.12 330 GLY A CA 1
ATOM 2665 C C . GLY A 1 330 ? -10.804 3.284 26.238 1.00 95.12 330 GLY A C 1
ATOM 2666 O O . GLY A 1 330 ? -11.084 4.327 25.644 1.00 95.12 330 GLY A O 1
ATOM 2667 N N . TYR A 1 331 ? -9.577 3.026 26.697 1.00 96.50 331 TYR A N 1
ATOM 2668 C CA . TYR A 1 331 ? -8.457 3.950 26.558 1.00 96.50 331 TYR A CA 1
ATOM 2669 C C . TYR A 1 331 ? -7.766 3.860 25.191 1.00 96.50 331 TYR A C 1
ATOM 2671 O O . TYR A 1 331 ? -7.504 4.888 24.562 1.00 96.50 331 TYR A O 1
ATOM 2679 N N . LEU A 1 332 ? -7.474 2.644 24.716 1.00 97.06 332 LEU A N 1
ATOM 2680 C CA . LEU A 1 332 ? -6.613 2.441 23.547 1.00 97.06 332 LEU A CA 1
ATOM 2681 C C . LEU A 1 332 ? -7.254 2.860 22.217 1.00 97.06 332 LEU A C 1
ATOM 2683 O O . LEU A 1 332 ? -6.529 3.282 21.317 1.00 97.06 332 LEU A O 1
ATOM 2687 N N . ILE A 1 333 ? -8.586 2.786 22.077 1.00 97.06 333 ILE A N 1
ATOM 2688 C CA . ILE A 1 333 ? -9.251 3.081 20.793 1.00 97.06 333 ILE A CA 1
ATOM 2689 C C . ILE A 1 333 ? -8.979 4.512 20.337 1.00 97.06 333 ILE A C 1
ATOM 2691 O O . ILE A 1 333 ? -8.578 4.740 19.195 1.00 97.06 333 ILE A O 1
ATOM 2695 N N . ASP A 1 334 ? -9.196 5.490 21.215 1.00 97.06 334 ASP A N 1
ATOM 2696 C CA . ASP A 1 334 ? -8.979 6.882 20.836 1.00 97.06 334 ASP A CA 1
ATOM 2697 C C . ASP A 1 334 ? -7.481 7.227 20.818 1.00 97.06 334 ASP A C 1
ATOM 2699 O O . ASP A 1 334 ? -7.105 8.097 20.043 1.00 97.06 334 ASP A O 1
ATOM 2703 N N . GLN A 1 335 ? -6.599 6.505 21.531 1.00 97.56 335 GLN A N 1
ATOM 2704 C CA . GLN A 1 335 ? -5.151 6.635 21.295 1.00 97.56 335 GLN A CA 1
ATOM 2705 C C . GLN A 1 335 ? -4.773 6.263 19.859 1.00 97.56 335 GLN A C 1
ATOM 2707 O O . GLN A 1 335 ? -4.045 7.016 19.208 1.00 97.56 335 GLN A O 1
ATOM 2712 N N . TRP A 1 336 ? -5.297 5.139 19.358 1.00 98.19 336 TRP A N 1
ATOM 2713 C CA . TRP A 1 336 ? -5.105 4.719 17.972 1.00 98.19 336 TRP A CA 1
ATOM 2714 C C . TRP A 1 336 ? -5.663 5.773 17.005 1.00 98.19 336 TRP A C 1
ATOM 2716 O O . TRP A 1 336 ? -4.936 6.266 16.143 1.00 98.19 336 TRP A O 1
ATOM 2726 N N . ARG A 1 337 ? -6.913 6.225 17.201 1.00 97.56 337 ARG A N 1
ATOM 2727 C CA . ARG A 1 337 ? -7.530 7.253 16.339 1.00 97.56 337 ARG A CA 1
ATOM 2728 C C . ARG A 1 337 ? -6.800 8.587 16.381 1.00 97.56 337 ARG A C 1
ATOM 2730 O O . ARG A 1 337 ? -6.686 9.233 15.349 1.00 97.56 337 ARG A O 1
ATOM 2737 N N . TRP A 1 338 ? -6.314 9.028 17.540 1.00 97.81 338 TRP A N 1
ATOM 2738 C CA . TRP A 1 338 ? -5.512 10.249 17.638 1.00 97.81 338 TRP A CA 1
ATOM 2739 C C . TRP A 1 338 ? -4.190 10.101 16.886 1.00 97.81 338 TRP A C 1
ATOM 2741 O O . TRP A 1 338 ? -3.777 11.055 16.233 1.00 97.81 338 TRP A O 1
ATOM 2751 N N . GLY A 1 339 ? -3.567 8.918 16.921 1.00 97.06 339 GLY A N 1
ATOM 2752 C CA . GLY A 1 339 ? -2.397 8.592 16.103 1.00 97.06 339 GLY A CA 1
ATOM 2753 C C . GLY A 1 339 ? -2.686 8.675 14.603 1.00 97.06 339 GLY A C 1
ATOM 2754 O O . GLY A 1 339 ? -1.913 9.294 13.868 1.00 97.06 339 GLY A O 1
ATOM 2755 N N . VAL A 1 340 ? -3.830 8.142 14.164 1.00 97.44 340 VAL A N 1
ATOM 2756 C CA . VAL A 1 340 ? -4.307 8.241 12.774 1.00 97.44 340 VAL A CA 1
ATOM 2757 C C . VAL A 1 340 ? -4.580 9.696 12.385 1.00 97.44 340 VAL A C 1
ATOM 2759 O O . VAL A 1 340 ? -4.022 10.190 11.409 1.00 97.44 340 VAL A O 1
ATOM 2762 N N . PHE A 1 341 ? -5.377 10.426 13.171 1.00 95.94 341 PHE A N 1
ATOM 2763 C CA . PHE A 1 341 ? -5.730 11.820 12.881 1.00 95.94 341 PHE A CA 1
ATOM 2764 C C . PHE A 1 341 ? -4.525 12.765 12.903 1.00 95.94 341 PHE A C 1
ATOM 2766 O O . PHE A 1 341 ? -4.528 13.761 12.183 1.00 95.94 341 PHE A O 1
ATOM 2773 N N . SER A 1 342 ? -3.493 12.477 13.704 1.00 95.62 342 SER A N 1
ATOM 2774 C CA . SER A 1 342 ? -2.264 13.275 13.733 1.00 95.62 342 SER A CA 1
ATOM 2775 C C . SER A 1 342 ? -1.243 12.877 12.662 1.00 95.62 342 SER A C 1
ATOM 2777 O O . SER A 1 342 ? -0.177 13.486 12.614 1.00 95.62 342 SER A O 1
ATOM 2779 N N . GLY A 1 343 ? -1.494 11.818 11.882 1.00 91.25 343 GLY A N 1
ATOM 2780 C CA . GLY A 1 343 ? -0.543 11.250 10.919 1.00 91.25 343 GLY A CA 1
ATOM 2781 C C . GLY A 1 343 ? 0.624 10.468 11.538 1.00 91.25 343 GLY A C 1
ATOM 2782 O O . GLY A 1 343 ? 1.547 10.091 10.825 1.00 91.25 343 GLY A O 1
ATOM 2783 N N . ARG A 1 344 ? 0.609 10.206 12.854 1.00 94.50 344 ARG A N 1
ATOM 2784 C CA . ARG A 1 344 ? 1.621 9.356 13.517 1.00 94.50 344 ARG A CA 1
ATOM 2785 C C . ARG A 1 344 ? 1.470 7.891 13.105 1.00 94.50 344 ARG A C 1
ATOM 2787 O O . ARG A 1 344 ? 2.462 7.172 13.038 1.00 94.50 344 ARG A O 1
ATOM 2794 N N . THR A 1 345 ? 0.236 7.481 12.838 1.00 93.88 345 THR A N 1
ATOM 2795 C CA . THR A 1 345 ? -0.122 6.155 12.341 1.00 93.88 345 THR A CA 1
ATOM 2796 C C . THR A 1 345 ? -0.588 6.319 10.894 1.00 93.88 345 THR A C 1
ATOM 2798 O O . THR A 1 345 ? -1.747 6.683 10.685 1.00 93.88 345 THR A O 1
ATOM 2801 N N . PRO A 1 346 ? 0.299 6.157 9.897 1.00 92.50 346 PRO A N 1
ATOM 2802 C CA . PRO A 1 346 ? -0.079 6.255 8.489 1.00 92.50 346 PRO A CA 1
ATOM 2803 C C . PRO A 1 346 ? -0.860 4.998 8.037 1.00 92.50 346 PRO A C 1
ATOM 2805 O O . PRO A 1 346 ? -0.836 3.998 8.763 1.00 92.50 346 PRO A O 1
ATOM 2808 N N . PRO A 1 347 ? -1.571 5.033 6.888 1.00 90.62 347 PRO A N 1
ATOM 2809 C CA . PRO A 1 347 ? -2.403 3.923 6.404 1.00 90.62 347 PRO A CA 1
ATOM 2810 C C . PRO A 1 347 ? -1.696 2.568 6.354 1.00 90.62 347 PRO A C 1
ATOM 2812 O O . PRO A 1 347 ? -2.297 1.560 6.701 1.00 90.62 347 PRO A O 1
ATOM 2815 N N . GLU A 1 348 ? -0.404 2.551 6.028 1.00 88.56 348 GLU A N 1
ATOM 2816 C CA . GLU A 1 348 ? 0.434 1.348 5.920 1.00 88.56 348 GLU A CA 1
ATOM 2817 C C . GLU A 1 348 ? 0.786 0.732 7.286 1.00 88.56 348 GLU A C 1
ATOM 2819 O O . GLU A 1 348 ? 1.592 -0.191 7.372 1.00 88.56 348 GLU A O 1
ATOM 2824 N N . ARG A 1 349 ? 0.265 1.294 8.381 1.00 88.06 349 ARG A N 1
ATOM 2825 C CA . ARG A 1 349 ? 0.481 0.830 9.758 1.00 88.06 349 ARG A CA 1
ATOM 2826 C C . ARG A 1 349 ? -0.797 0.839 10.590 1.00 88.06 349 ARG A C 1
ATOM 2828 O O . ARG A 1 349 ? -0.720 0.796 11.824 1.00 88.06 349 ARG A O 1
ATOM 2835 N N . TYR A 1 350 ? -1.965 0.961 9.961 1.00 95.81 350 TYR A N 1
ATOM 2836 C CA . TYR A 1 350 ? -3.236 1.009 10.678 1.00 95.81 350 TYR A CA 1
ATOM 2837 C C . TYR A 1 350 ? -3.428 -0.237 11.531 1.00 95.81 350 TYR A C 1
ATOM 2839 O O . TYR A 1 350 ? -3.757 -0.111 12.718 1.00 95.81 350 TYR A O 1
ATOM 2847 N N . ASN A 1 351 ? -3.189 -1.417 10.963 1.00 94.44 351 ASN A N 1
ATOM 2848 C CA . ASN A 1 351 ? -3.478 -2.670 11.640 1.00 94.44 351 ASN A CA 1
ATOM 2849 C C . ASN A 1 351 ? -2.362 -3.077 12.612 1.00 94.44 351 ASN A C 1
ATOM 2851 O O . ASN A 1 351 ? -2.642 -3.519 13.727 1.00 94.44 351 ASN A O 1
ATOM 2855 N N . ALA A 1 352 ? -1.099 -2.851 12.250 1.00 89.44 352 ALA A N 1
ATOM 2856 C CA . ALA A 1 352 ? 0.047 -3.100 13.117 1.00 89.44 352 ALA A CA 1
ATOM 2857 C C . ALA A 1 352 ? -0.015 -2.260 14.400 1.00 89.44 352 ALA A C 1
ATOM 2859 O O . ALA A 1 352 ? 0.182 -2.786 15.495 1.00 89.44 352 ALA A O 1
ATOM 2860 N N . GLU A 1 353 ? -0.332 -0.964 14.296 1.00 96.94 353 GLU A N 1
ATOM 2861 C CA . GLU A 1 353 ? -0.464 -0.103 15.477 1.00 96.94 353 GLU A CA 1
ATOM 2862 C C . GLU A 1 353 ? -1.705 -0.456 16.306 1.00 96.94 353 GLU A C 1
ATOM 2864 O O . GLU A 1 353 ? -1.660 -0.417 17.537 1.00 96.94 353 GLU A O 1
ATOM 2869 N N . TRP A 1 354 ? -2.807 -0.844 15.653 1.00 97.00 354 TRP A N 1
ATOM 2870 C CA . TRP A 1 354 ? -3.998 -1.341 16.343 1.00 97.00 354 TRP A CA 1
ATOM 2871 C C . TRP A 1 354 ? -3.660 -2.551 17.221 1.00 97.00 354 TRP A C 1
ATOM 2873 O O . TRP A 1 354 ? -3.915 -2.528 18.428 1.00 97.00 354 TRP A O 1
ATOM 2883 N N . TRP A 1 355 ? -3.017 -3.576 16.657 1.00 94.19 355 TRP A N 1
ATOM 2884 C CA . TRP A 1 355 ? -2.637 -4.776 17.404 1.00 94.19 355 TRP A CA 1
ATOM 2885 C C . TRP A 1 355 ? -1.519 -4.538 18.416 1.00 94.19 355 TRP A C 1
ATOM 2887 O O . TRP A 1 355 ? -1.541 -5.148 19.489 1.00 94.19 355 TRP A O 1
ATOM 2897 N N . HIS A 1 356 ? -0.601 -3.603 18.155 1.00 93.38 356 HIS A N 1
ATOM 2898 C CA . HIS A 1 356 ? 0.368 -3.163 19.157 1.00 93.38 356 HIS A CA 1
ATOM 2899 C C . HIS A 1 356 ? -0.339 -2.603 20.396 1.00 93.38 356 HIS A C 1
ATOM 2901 O O . HIS A 1 356 ? -0.040 -3.022 21.514 1.00 93.38 356 HIS A O 1
ATOM 2907 N N . LEU A 1 357 ? -1.309 -1.700 20.217 1.00 96.19 357 LEU A N 1
ATOM 2908 C CA . LEU A 1 357 ? -2.059 -1.100 21.322 1.00 96.19 357 LEU A CA 1
ATOM 2909 C C . LEU A 1 357 ? -2.956 -2.117 22.039 1.00 96.19 357 LEU A C 1
ATOM 2911 O O . LEU A 1 357 ? -3.005 -2.112 23.271 1.00 96.19 357 LEU A O 1
ATOM 2915 N N . ARG A 1 358 ? -3.615 -3.016 21.297 1.00 95.12 358 ARG A N 1
ATOM 2916 C CA . ARG A 1 358 ? -4.409 -4.129 21.855 1.00 95.12 358 ARG A CA 1
ATOM 2917 C C . ARG A 1 358 ? -3.549 -5.024 22.743 1.00 95.12 358 ARG A C 1
ATOM 2919 O O . ARG A 1 358 ? -3.899 -5.240 23.901 1.00 95.12 358 ARG A O 1
ATOM 2926 N N . THR A 1 359 ? -2.384 -5.444 22.259 1.00 90.94 359 THR A N 1
ATOM 2927 C CA . THR A 1 359 ? -1.445 -6.263 23.038 1.00 90.94 359 THR A CA 1
ATOM 2928 C C . THR A 1 359 ? -0.906 -5.476 24.232 1.00 90.94 359 THR A C 1
ATOM 2930 O O . THR A 1 359 ? -0.950 -5.951 25.358 1.00 90.94 359 THR A O 1
ATOM 2933 N N . LYS A 1 360 ? -0.474 -4.225 24.034 1.00 94.44 360 LYS A N 1
ATOM 2934 C CA . LYS A 1 360 ? 0.108 -3.362 25.075 1.00 94.44 360 LYS A CA 1
ATOM 2935 C C . LYS A 1 360 ? -0.823 -3.057 26.241 1.00 94.44 360 LYS A C 1
ATOM 2937 O O . LYS A 1 360 ? -0.336 -2.930 27.360 1.00 94.44 360 LYS A O 1
ATOM 2942 N N . TYR A 1 361 ? -2.112 -2.860 25.986 1.00 95.25 361 TYR A N 1
ATOM 2943 C CA . TYR A 1 361 ? -3.059 -2.444 27.020 1.00 95.25 361 TYR A CA 1
ATOM 2944 C C . TYR A 1 361 ? -3.931 -3.592 27.530 1.00 95.25 361 TYR A C 1
ATOM 2946 O O . TYR A 1 361 ? -4.202 -3.634 28.726 1.00 95.25 361 TYR A O 1
ATOM 2954 N N . GLN A 1 362 ? -4.362 -4.514 26.664 1.00 93.00 362 GLN A N 1
ATOM 2955 C CA . GLN A 1 362 ? -5.256 -5.614 27.048 1.00 93.00 362 GLN A CA 1
ATOM 2956 C C . GLN A 1 362 ? -4.559 -6.970 27.204 1.00 93.00 362 GLN A C 1
ATOM 2958 O O . GLN A 1 362 ? -5.166 -7.864 27.781 1.00 93.00 362 GLN A O 1
ATOM 2963 N N . GLY A 1 363 ? -3.336 -7.151 26.694 1.00 92.75 363 GLY A N 1
ATOM 2964 C CA . GLY A 1 363 ? -2.655 -8.451 26.749 1.00 92.75 363 GLY A CA 1
ATOM 2965 C C . GLY A 1 363 ? -3.288 -9.514 25.854 1.00 92.75 363 GLY A C 1
ATOM 2966 O O . GLY A 1 363 ? -3.306 -10.692 26.208 1.00 92.75 363 GLY A O 1
ATOM 2967 N N . ILE A 1 364 ? -3.841 -9.090 24.713 1.00 89.50 364 ILE A N 1
ATOM 2968 C CA . ILE A 1 364 ? -4.521 -9.963 23.750 1.00 89.50 364 ILE A CA 1
ATOM 2969 C C . ILE A 1 364 ? -3.853 -9.927 22.377 1.00 89.50 364 ILE A C 1
ATOM 2971 O O . ILE A 1 364 ? -3.470 -8.856 21.905 1.00 89.50 364 ILE A O 1
ATOM 2975 N N . CYS A 1 365 ? -3.785 -11.085 21.719 1.00 84.38 365 CYS A N 1
ATOM 2976 C CA . CYS A 1 365 ? -3.262 -11.246 20.360 1.00 84.38 365 CYS A CA 1
ATOM 2977 C C . CYS A 1 365 ? -4.376 -11.553 19.352 1.00 84.38 365 CYS A C 1
ATOM 2979 O O . CYS A 1 365 ? -5.466 -12.026 19.725 1.00 84.38 365 CYS A O 1
ATOM 2981 N N . PRO A 1 366 ? -4.118 -11.303 18.057 1.00 85.38 366 PRO A N 1
ATOM 2982 C CA . PRO A 1 366 ? -4.943 -11.885 17.016 1.00 85.38 366 PRO A CA 1
ATOM 2983 C C . PRO A 1 366 ? -4.750 -13.415 16.996 1.00 85.38 366 PRO A C 1
ATOM 2985 O O . PRO A 1 366 ? -3.624 -13.887 17.165 1.00 85.38 366 PRO A O 1
ATOM 2988 N N . PRO A 1 367 ? -5.823 -14.204 16.798 1.00 78.94 367 PRO A N 1
ATOM 2989 C CA . PRO A 1 367 ? -5.736 -15.663 16.780 1.00 78.94 367 PRO A CA 1
ATOM 2990 C C . PRO A 1 367 ? -5.148 -16.221 15.473 1.00 78.94 367 PRO A C 1
ATOM 2992 O O . PRO A 1 367 ? -4.794 -17.391 15.416 1.00 78.94 367 PRO A O 1
ATOM 2995 N N . THR A 1 368 ? -5.058 -15.395 14.432 1.00 76.56 368 THR A N 1
ATOM 2996 C CA . THR A 1 368 ? -4.446 -15.706 13.136 1.00 76.56 368 THR A CA 1
ATOM 2997 C C . THR A 1 368 ? -3.559 -14.541 12.707 1.00 76.56 368 THR A C 1
ATOM 2999 O O . THR A 1 368 ? -3.635 -13.439 13.265 1.00 76.56 368 THR A O 1
ATOM 3002 N N . ARG A 1 369 ? -2.698 -14.756 11.711 1.00 77.81 369 ARG A N 1
ATOM 3003 C CA . ARG A 1 369 ? -1.834 -13.691 11.196 1.00 77.81 369 ARG A CA 1
ATOM 3004 C C . ARG A 1 369 ? -2.677 -12.560 10.600 1.00 77.81 369 ARG A C 1
ATOM 3006 O O . ARG A 1 369 ? -3.587 -12.795 9.812 1.00 77.81 369 ARG A O 1
ATOM 3013 N N . ARG A 1 370 ? -2.347 -11.314 10.955 1.00 80.50 370 ARG A N 1
ATOM 3014 C CA . ARG A 1 370 ? -2.971 -10.104 10.396 1.00 80.50 370 ARG A CA 1
ATOM 3015 C C . ARG A 1 370 ? -1.928 -9.268 9.664 1.00 80.50 370 ARG A C 1
ATOM 3017 O O . ARG A 1 370 ? -0.786 -9.158 10.107 1.00 80.50 370 ARG A O 1
ATOM 3024 N N . THR A 1 371 ? -2.334 -8.691 8.543 1.00 82.19 371 THR A N 1
ATOM 3025 C CA . THR A 1 371 ? -1.521 -7.831 7.664 1.00 82.19 371 THR A CA 1
ATOM 3026 C C . THR A 1 371 ? -2.204 -6.471 7.494 1.00 82.19 371 THR A C 1
ATOM 3028 O O . THR A 1 371 ? -3.285 -6.257 8.043 1.00 82.19 371 THR A O 1
ATOM 3031 N N . GLU A 1 372 ? -1.600 -5.557 6.734 1.00 85.25 372 GLU A N 1
ATOM 3032 C CA . GLU A 1 372 ? -2.194 -4.247 6.405 1.00 85.25 372 GLU A CA 1
ATOM 3033 C C . GLU A 1 372 ? -3.225 -4.311 5.264 1.00 85.25 372 GLU A C 1
ATOM 3035 O O . GLU A 1 372 ? -3.895 -3.323 4.987 1.00 85.25 372 GLU A O 1
ATOM 3040 N N . GLU A 1 373 ? -3.429 -5.481 4.642 1.00 81.44 373 GLU A N 1
ATOM 3041 C CA . GLU A 1 373 ? -4.630 -5.730 3.822 1.00 81.44 373 GLU A CA 1
ATOM 3042 C C . GLU A 1 373 ? -5.904 -5.745 4.685 1.00 81.44 373 GLU A C 1
ATOM 3044 O O . GLU A 1 373 ? -7.018 -5.567 4.191 1.00 81.44 373 GLU A O 1
ATOM 3049 N N . HIS A 1 374 ? -5.739 -5.945 5.994 1.00 86.88 374 HIS A N 1
ATOM 3050 C CA . HIS A 1 374 ? -6.813 -5.987 6.968 1.00 86.88 374 HIS A CA 1
ATOM 3051 C C . HIS A 1 374 ? -6.973 -4.647 7.688 1.00 86.88 374 HIS A C 1
ATOM 3053 O O . HIS A 1 374 ? -6.006 -3.937 7.951 1.00 86.88 374 HIS A O 1
ATOM 3059 N N . PHE A 1 375 ? -8.204 -4.344 8.103 1.00 92.88 375 PHE A N 1
ATOM 3060 C CA . PHE A 1 375 ? -8.524 -3.148 8.881 1.00 92.88 375 PHE A CA 1
ATOM 3061 C C . PHE A 1 375 ? -9.366 -3.500 10.115 1.00 92.88 375 PHE A C 1
ATOM 3063 O O . PHE A 1 375 ? -10.556 -3.188 10.193 1.00 92.88 375 PHE A O 1
ATOM 3070 N N . ASP A 1 376 ? -8.747 -4.159 11.101 1.00 92.25 376 ASP A N 1
ATOM 3071 C CA . ASP A 1 376 ? -9.463 -4.748 12.245 1.00 92.25 376 ASP A CA 1
ATOM 3072 C C . ASP A 1 376 ? -10.104 -3.685 13.154 1.00 92.25 376 ASP A C 1
ATOM 3074 O O . ASP A 1 376 ? -11.169 -3.912 13.729 1.00 92.25 376 ASP A O 1
ATOM 3078 N N . ALA A 1 377 ? -9.523 -2.482 13.224 1.00 95.19 377 ALA A N 1
ATOM 3079 C CA . ALA A 1 377 ? -10.146 -1.341 13.897 1.00 95.19 377 ALA A CA 1
ATOM 3080 C C . ALA A 1 377 ? -11.511 -0.977 13.271 1.00 95.19 377 ALA A C 1
ATOM 3082 O O . ALA A 1 377 ? -12.461 -0.658 13.988 1.00 95.19 377 ALA A O 1
ATOM 3083 N N . GLY A 1 378 ? -11.646 -1.080 11.943 1.00 92.06 378 GLY A N 1
ATOM 3084 C CA . GLY A 1 378 ? -12.894 -0.820 11.216 1.00 92.06 378 GLY A CA 1
ATOM 3085 C C . GLY A 1 378 ? -14.031 -1.783 11.560 1.00 92.06 378 GLY A C 1
ATOM 3086 O O . GLY A 1 378 ? -15.198 -1.436 11.385 1.00 92.06 378 GLY A O 1
ATOM 3087 N N . ALA A 1 379 ? -13.714 -2.951 12.126 1.00 90.00 379 ALA A N 1
ATOM 3088 C CA . ALA A 1 379 ? -14.694 -3.930 12.586 1.00 90.00 379 ALA A CA 1
ATOM 3089 C C . ALA A 1 379 ? -15.322 -3.583 13.951 1.00 90.00 379 ALA A C 1
ATOM 3091 O O . ALA A 1 379 ? -16.097 -4.377 14.486 1.00 90.00 379 ALA A O 1
ATOM 3092 N N . LYS A 1 380 ? -15.032 -2.411 14.537 1.00 90.38 380 LYS A N 1
ATOM 3093 C CA . LYS A 1 380 ? -15.690 -1.893 15.749 1.00 90.38 380 LYS A CA 1
ATOM 3094 C C . LYS A 1 380 ? -16.551 -0.673 15.424 1.00 90.38 380 LYS A C 1
ATOM 3096 O O . LYS A 1 380 ? -15.987 0.360 15.092 1.00 90.38 380 LYS A O 1
ATOM 3101 N N . TYR A 1 381 ? -17.876 -0.750 15.635 1.00 85.44 381 TYR A N 1
ATOM 3102 C CA . TYR A 1 381 ? -18.891 0.264 15.254 1.00 85.44 381 TYR A CA 1
ATOM 3103 C C . TYR A 1 381 ? -18.448 1.729 15.367 1.00 85.44 381 TYR A C 1
ATOM 3105 O O . TYR A 1 381 ? -18.632 2.514 14.444 1.00 85.44 381 TYR A O 1
ATOM 3113 N N . HIS A 1 382 ? -17.846 2.115 16.492 1.00 92.06 382 HIS A N 1
ATOM 3114 C CA . HIS A 1 382 ? -17.474 3.502 16.776 1.00 92.06 382 HIS A CA 1
ATOM 3115 C C . HIS A 1 382 ? -16.422 4.083 15.818 1.00 92.06 382 HIS A C 1
ATOM 3117 O O . HIS A 1 382 ? -16.308 5.308 15.737 1.00 92.06 382 HIS A O 1
ATOM 3123 N N . ILE A 1 383 ? -15.686 3.236 15.090 1.00 93.88 383 ILE A N 1
ATOM 3124 C CA . ILE A 1 383 ? -14.764 3.643 14.024 1.00 93.88 383 ILE A CA 1
ATOM 3125 C C . ILE A 1 383 ? -15.538 4.063 12.755 1.00 93.88 383 ILE A C 1
ATOM 3127 O O . ILE A 1 383 ? -15.530 5.264 12.467 1.00 93.88 383 ILE A O 1
ATOM 3131 N N . PRO A 1 384 ? -16.259 3.176 12.029 1.00 88.44 384 PRO A N 1
ATOM 3132 C CA . PRO A 1 384 ? -17.043 3.556 10.849 1.00 88.44 384 PRO A CA 1
ATOM 3133 C C . PRO A 1 384 ? -18.215 4.496 11.175 1.00 88.44 384 PRO A C 1
ATOM 3135 O O . PRO A 1 384 ? -18.483 5.422 10.416 1.00 88.44 384 PRO A O 1
ATOM 3138 N N . GLY A 1 385 ? -18.853 4.342 12.340 1.00 85.62 385 GLY A N 1
ATOM 3139 C CA . GLY A 1 385 ? -19.896 5.240 12.855 1.00 85.62 385 GLY A CA 1
ATOM 3140 C C . GLY A 1 385 ? -19.363 6.563 13.426 1.00 85.62 385 GLY A C 1
ATOM 3141 O O . GLY A 1 385 ? -20.112 7.323 14.040 1.00 85.62 385 GLY A O 1
ATOM 3142 N N . ASN A 1 386 ? -18.058 6.829 13.286 1.00 90.62 386 ASN A N 1
ATOM 3143 C CA . ASN A 1 386 ? -17.364 8.065 13.662 1.00 90.62 386 ASN A CA 1
ATOM 3144 C C . ASN A 1 386 ? -17.736 8.629 15.052 1.00 90.62 386 ASN A C 1
ATOM 3146 O O . ASN A 1 386 ? -17.930 9.833 15.241 1.00 90.62 386 ASN A O 1
ATOM 3150 N N . THR A 1 387 ? -17.806 7.766 16.064 1.00 89.12 387 THR A N 1
ATOM 3151 C CA . THR A 1 387 ? -18.193 8.145 17.431 1.00 89.12 387 THR A CA 1
ATOM 3152 C C . THR A 1 387 ? -16.966 8.133 18.354 1.00 89.12 387 THR A C 1
ATOM 3154 O O . THR A 1 387 ? -16.350 7.084 18.512 1.00 89.12 387 THR A O 1
ATOM 3157 N N . PRO A 1 388 ? -16.548 9.268 18.959 1.00 92.06 388 PRO A N 1
ATOM 3158 C CA . PRO A 1 388 ? -15.426 9.320 19.916 1.00 92.06 388 PRO A CA 1
ATOM 3159 C C . PRO A 1 388 ? -15.545 8.300 21.055 1.00 92.06 388 PRO A C 1
ATOM 3161 O O . PRO A 1 388 ? -16.624 8.211 21.639 1.00 92.06 388 PRO A O 1
ATOM 3164 N N . TYR A 1 389 ? -14.470 7.586 21.401 1.00 95.12 389 TYR A N 1
ATOM 3165 C CA . TYR A 1 389 ? -14.515 6.450 22.336 1.00 95.12 389 TYR A CA 1
ATOM 3166 C C . TYR A 1 389 ? -14.017 6.769 23.753 1.00 95.12 389 TYR A C 1
ATOM 3168 O O . TYR A 1 389 ? -14.475 6.162 24.717 1.00 95.12 389 TYR A O 1
ATOM 3176 N N . ILE A 1 390 ? -13.162 7.783 23.930 1.00 95.75 390 ILE A N 1
ATOM 3177 C CA . ILE A 1 390 ? -12.578 8.135 25.239 1.00 95.75 390 ILE A CA 1
ATOM 3178 C C . ILE A 1 390 ? -13.635 8.492 26.297 1.00 95.75 390 ILE A C 1
ATOM 3180 O O . ILE A 1 390 ? -13.383 8.420 27.499 1.00 95.75 390 ILE A O 1
ATOM 3184 N N . ARG A 1 391 ? -14.846 8.849 25.849 1.00 92.69 391 ARG A N 1
ATOM 3185 C CA . ARG A 1 391 ? -16.008 9.093 26.709 1.00 92.69 391 ARG A CA 1
ATOM 3186 C C . ARG A 1 391 ? -16.315 7.916 27.640 1.00 92.69 391 ARG A C 1
ATOM 3188 O O . ARG A 1 391 ? -16.667 8.172 28.784 1.00 92.69 391 ARG A O 1
ATOM 3195 N N . TYR A 1 392 ? -16.115 6.677 27.183 1.00 93.31 392 TYR A N 1
ATOM 3196 C CA . TYR A 1 392 ? -16.410 5.478 27.966 1.00 93.31 392 TYR A CA 1
ATOM 3197 C C . TYR A 1 392 ? -15.339 5.216 29.030 1.00 93.31 392 TYR A C 1
ATOM 3199 O O . TYR A 1 392 ? -15.650 4.856 30.156 1.00 93.31 392 TYR A O 1
ATOM 3207 N N . PHE A 1 393 ? -14.060 5.468 28.728 1.00 95.75 393 PHE A N 1
ATOM 3208 C CA . PHE A 1 393 ? -13.012 5.389 29.753 1.00 95.75 393 PHE A CA 1
ATOM 3209 C C . PHE A 1 393 ? -13.270 6.397 30.880 1.00 95.75 393 PHE A C 1
ATOM 3211 O O . PHE A 1 393 ? -13.231 6.060 32.061 1.00 95.75 393 PHE A O 1
ATOM 3218 N N . VAL A 1 394 ? -13.590 7.639 30.507 1.00 95.50 394 VAL A N 1
ATOM 3219 C CA . VAL A 1 394 ? -13.928 8.700 31.463 1.00 95.50 394 VAL A CA 1
ATOM 3220 C C . VAL A 1 394 ? -15.172 8.338 32.276 1.00 95.50 394 VAL A C 1
ATOM 3222 O O . VAL A 1 394 ? -15.197 8.566 33.487 1.00 95.50 394 VAL A O 1
ATOM 3225 N N . SER A 1 395 ? -16.192 7.755 31.645 1.00 94.69 395 SER A N 1
ATOM 3226 C CA . SER A 1 395 ? -17.416 7.366 32.341 1.00 94.69 395 SER A CA 1
ATOM 3227 C C . SER A 1 395 ? -17.214 6.220 33.315 1.00 94.69 395 SER A C 1
ATOM 3229 O O . SER A 1 395 ? -17.821 6.230 34.383 1.00 94.69 395 SER A O 1
ATOM 3231 N N . PHE A 1 396 ? -16.323 5.280 33.004 1.00 94.19 396 PHE A N 1
ATOM 3232 C CA . PHE A 1 396 ? -15.975 4.172 33.891 1.00 94.19 396 PHE A CA 1
ATOM 3233 C C . PHE A 1 396 ? -15.240 4.638 35.141 1.00 94.19 396 PHE A C 1
ATOM 3235 O O . PHE A 1 396 ? -15.324 3.969 36.158 1.00 94.19 396 PHE A O 1
ATOM 3242 N N . ILE A 1 397 ? -14.611 5.815 35.129 1.00 95.44 397 ILE A N 1
ATOM 3243 C CA . ILE A 1 397 ? -14.090 6.448 36.349 1.00 95.44 397 ILE A CA 1
ATOM 3244 C C . ILE A 1 397 ? -15.189 7.244 37.064 1.00 95.44 397 ILE A C 1
ATOM 3246 O O . ILE A 1 397 ? -15.447 7.042 38.253 1.00 95.44 397 ILE A O 1
ATOM 3250 N N . LEU A 1 398 ? -15.876 8.128 36.334 1.00 95.38 398 LEU A N 1
ATOM 3251 C CA . LEU A 1 398 ? -16.876 9.034 36.906 1.00 95.38 398 LEU A CA 1
ATOM 3252 C C . LEU A 1 398 ? -18.065 8.302 37.532 1.00 95.38 398 LEU A C 1
ATOM 3254 O O . LEU A 1 398 ? -18.587 8.773 38.542 1.00 95.38 398 LEU A O 1
ATOM 3258 N N . GLN A 1 399 ? -18.491 7.164 36.979 1.00 95.19 399 GLN A N 1
ATOM 3259 C CA . GLN A 1 399 ? -19.652 6.438 37.492 1.00 95.19 399 GLN A CA 1
ATOM 3260 C C . GLN A 1 399 ? -19.458 5.997 38.948 1.00 95.19 399 GLN A C 1
ATOM 3262 O O . GLN A 1 399 ? -20.381 6.120 39.743 1.00 95.19 399 GLN A O 1
ATOM 3267 N N . PHE A 1 400 ? -18.248 5.597 39.354 1.00 96.25 400 PHE A N 1
ATOM 3268 C CA . PHE A 1 400 ? -17.987 5.224 40.748 1.00 96.25 400 PHE A CA 1
ATOM 3269 C C . PHE A 1 400 ? -17.876 6.441 41.672 1.00 96.25 400 PHE A C 1
ATOM 3271 O O . PHE A 1 400 ? -18.288 6.362 42.829 1.00 96.25 400 PHE A O 1
ATOM 3278 N N . GLN A 1 401 ? -17.388 7.586 41.176 1.00 95.56 401 GLN A N 1
ATOM 3279 C CA . GLN A 1 401 ? -17.418 8.842 41.938 1.00 95.56 401 GLN A CA 1
ATOM 3280 C C . GLN A 1 401 ? -18.858 9.305 42.194 1.00 95.56 401 GLN A C 1
ATOM 3282 O O . GLN A 1 401 ? -19.202 9.686 43.315 1.00 95.56 401 GLN A O 1
ATOM 3287 N N . PHE A 1 402 ? -19.713 9.241 41.168 1.00 95.94 402 PHE A N 1
ATOM 3288 C CA . PHE A 1 402 ? -21.139 9.516 41.313 1.00 95.94 402 PHE A CA 1
ATOM 3289 C C . PHE A 1 402 ? -21.794 8.510 42.254 1.00 95.94 402 PHE A C 1
ATOM 3291 O O . PHE A 1 402 ? -22.436 8.926 43.213 1.00 95.94 402 PHE A O 1
ATOM 3298 N N . HIS A 1 403 ? -21.586 7.210 42.038 1.00 96.50 403 HIS A N 1
ATOM 3299 C CA . HIS A 1 403 ? -22.170 6.157 42.862 1.00 96.50 403 HIS A CA 1
ATOM 3300 C C . HIS A 1 403 ? -21.823 6.356 44.341 1.00 96.50 403 HIS A C 1
ATOM 3302 O O . HIS A 1 403 ? -22.726 6.426 45.167 1.00 96.50 403 HIS A O 1
ATOM 3308 N N . GLN A 1 404 ? -20.554 6.602 44.684 1.00 96.38 404 GLN A N 1
ATOM 3309 C CA . GLN A 1 404 ? -20.146 6.892 46.063 1.00 96.38 404 GLN A CA 1
ATOM 3310 C C . GLN A 1 404 ? -20.921 8.062 46.679 1.00 96.38 404 GLN A C 1
ATOM 3312 O O . GLN A 1 404 ? -21.406 7.957 47.808 1.00 96.38 404 GLN A O 1
ATOM 3317 N N . LYS A 1 405 ? -21.070 9.173 45.952 1.00 96.00 405 LYS A N 1
ATOM 3318 C CA . LYS A 1 405 ? -21.799 10.341 46.457 1.00 96.00 405 LYS A CA 1
ATOM 3319 C C . LYS A 1 405 ? -23.296 10.086 46.595 1.00 96.00 405 LYS A C 1
ATOM 3321 O O . LYS A 1 405 ? -23.899 10.526 47.572 1.00 96.00 405 LYS A O 1
ATOM 3326 N N . LEU A 1 406 ? -23.889 9.390 45.632 1.00 96.75 406 LEU A N 1
ATOM 3327 C CA . LEU A 1 406 ? -25.308 9.042 45.642 1.00 96.75 406 LEU A CA 1
ATOM 3328 C C . LEU A 1 406 ? -25.619 8.078 46.792 1.00 96.75 406 LEU A C 1
ATOM 3330 O O . LEU A 1 406 ? -26.595 8.279 47.502 1.00 96.75 406 LEU A O 1
ATOM 3334 N N . CYS A 1 407 ? -24.737 7.117 47.062 1.00 97.19 407 CYS A N 1
ATOM 3335 C CA . CYS A 1 407 ? -24.829 6.217 48.210 1.00 97.19 407 CYS A CA 1
ATOM 3336 C C . CYS A 1 407 ? -24.754 6.954 49.549 1.00 97.19 407 CYS A C 1
ATOM 3338 O O . CYS A 1 407 ? -25.535 6.670 50.455 1.00 97.19 407 CYS A O 1
ATOM 3340 N N . GLN A 1 408 ? -23.860 7.940 49.668 1.00 95.94 408 GLN A N 1
ATOM 3341 C CA . GLN A 1 408 ? -23.803 8.809 50.847 1.00 95.94 408 GLN A CA 1
ATOM 3342 C C . GLN A 1 408 ? -25.104 9.602 51.022 1.00 95.94 408 GLN A C 1
ATOM 3344 O O . GLN A 1 408 ? -25.616 9.695 52.136 1.00 95.94 408 GLN A O 1
ATOM 3349 N N . ALA A 1 409 ? -25.656 10.148 49.934 1.00 96.19 409 ALA A N 1
ATOM 3350 C CA . ALA A 1 409 ? -26.928 10.871 49.959 1.00 96.19 409 ALA A CA 1
ATOM 3351 C C . ALA A 1 409 ? -28.115 9.957 50.314 1.00 96.19 409 ALA A C 1
ATOM 3353 O O . ALA A 1 409 ? -29.016 10.387 51.026 1.00 96.19 409 ALA A O 1
ATOM 3354 N N . ALA A 1 410 ? -28.073 8.691 49.891 1.00 96.62 410 ALA A N 1
ATOM 3355 C CA . ALA A 1 410 ? -29.042 7.658 50.252 1.00 96.62 410 ALA A CA 1
ATOM 3356 C C . ALA A 1 410 ? -28.885 7.129 51.692 1.00 96.62 410 ALA A C 1
ATOM 3358 O O . ALA A 1 410 ? -29.666 6.283 52.124 1.00 96.62 410 ALA A O 1
ATOM 3359 N N . GLY A 1 411 ? -27.889 7.608 52.449 1.00 95.62 411 GLY A N 1
ATOM 3360 C CA . GLY A 1 411 ? -27.648 7.190 53.832 1.00 95.62 411 GLY A CA 1
ATOM 3361 C C . GLY A 1 411 ? -27.019 5.800 53.972 1.00 95.62 411 GLY A C 1
ATOM 3362 O O . GLY A 1 411 ? -27.127 5.188 55.034 1.00 95.62 411 GLY A O 1
ATOM 3363 N N . HIS A 1 412 ? -26.366 5.282 52.927 1.00 95.62 412 HIS A N 1
ATOM 3364 C CA . HIS A 1 412 ? -25.691 3.983 52.969 1.00 95.62 412 HIS A CA 1
ATOM 3365 C C . HIS A 1 412 ? -24.409 4.039 53.810 1.00 95.62 412 HIS A C 1
ATOM 3367 O O . HIS A 1 412 ? -23.555 4.898 53.597 1.00 95.62 412 HIS A O 1
ATOM 3373 N N . THR A 1 413 ? -24.247 3.093 54.739 1.00 92.12 413 THR A N 1
ATOM 3374 C CA . THR A 1 413 ? -23.081 3.007 55.644 1.00 92.12 413 THR A CA 1
ATOM 3375 C C . THR A 1 413 ? -22.223 1.757 55.436 1.00 92.12 413 THR A C 1
ATOM 3377 O O . THR A 1 413 ? -21.213 1.597 56.117 1.00 92.12 413 THR A O 1
ATOM 3380 N N . GLY A 1 414 ? -22.638 0.840 54.556 1.00 92.19 414 GLY A N 1
ATOM 3381 C CA . GLY A 1 414 ? -21.936 -0.419 54.290 1.00 92.19 414 GLY A CA 1
ATOM 3382 C C . GLY A 1 414 ? -20.882 -0.317 53.178 1.00 92.19 414 GLY A C 1
ATOM 3383 O O . GLY A 1 414 ? -20.597 0.778 52.688 1.00 92.19 414 GLY A O 1
ATOM 3384 N N . PRO A 1 415 ? -20.333 -1.462 52.728 1.00 94.25 415 PRO A N 1
ATOM 3385 C CA . PRO A 1 415 ? -19.442 -1.515 51.571 1.00 94.25 415 PRO A CA 1
ATOM 3386 C C . PRO A 1 415 ? -20.089 -0.894 50.332 1.00 94.25 415 PRO A C 1
ATOM 3388 O O . PRO A 1 415 ? -21.284 -1.089 50.091 1.00 94.25 415 PRO A O 1
ATOM 3391 N N . LEU A 1 416 ? -19.307 -0.159 49.535 1.00 95.62 416 LEU A N 1
ATOM 3392 C CA . LEU A 1 416 ? -19.839 0.611 48.408 1.00 95.62 416 LEU A CA 1
ATOM 3393 C C . LEU A 1 416 ? -20.552 -0.278 47.375 1.00 95.62 416 LEU A C 1
ATOM 3395 O O . LEU A 1 416 ? -21.615 0.091 46.896 1.00 95.62 416 LEU A O 1
ATOM 3399 N N . HIS A 1 417 ? -20.037 -1.481 47.113 1.00 94.19 417 HIS A N 1
ATOM 3400 C CA . HIS A 1 417 ? -20.619 -2.428 46.155 1.00 94.19 417 HIS A CA 1
ATOM 3401 C C . HIS A 1 417 ? -21.969 -3.034 46.567 1.00 94.19 417 HIS A C 1
ATOM 3403 O O . HIS A 1 417 ? -22.615 -3.684 45.751 1.00 94.19 417 HIS A O 1
ATOM 3409 N N . LYS A 1 418 ? -22.410 -2.823 47.815 1.00 93.00 418 LYS A N 1
ATOM 3410 C CA . LYS A 1 418 ? -23.736 -3.244 48.308 1.00 93.00 418 LYS A CA 1
ATOM 3411 C C . LYS A 1 418 ? -24.768 -2.121 48.283 1.00 93.00 418 LYS A C 1
ATOM 3413 O O . LYS A 1 418 ? -25.886 -2.295 48.769 1.00 93.00 418 LYS A O 1
ATOM 3418 N N . CYS A 1 419 ? -24.379 -0.944 47.806 1.00 95.50 419 CYS A N 1
ATOM 3419 C CA . CYS A 1 419 ? -25.250 0.210 47.796 1.00 95.50 419 CYS A CA 1
ATOM 3420 C C . CYS A 1 419 ? -26.330 0.098 46.713 1.00 95.50 419 CYS A C 1
ATOM 3422 O O . CYS A 1 419 ? -26.047 -0.057 45.526 1.00 95.50 419 CYS A O 1
ATOM 3424 N N . ASP A 1 420 ? -27.575 0.290 47.135 1.00 94.69 420 ASP A N 1
ATOM 3425 C CA . ASP A 1 420 ? -28.718 0.482 46.253 1.00 94.69 420 ASP A CA 1
ATOM 3426 C C . ASP A 1 420 ? -29.351 1.841 46.567 1.00 94.69 420 ASP A C 1
ATOM 3428 O O . ASP A 1 420 ? -29.790 2.071 47.697 1.00 94.69 420 ASP A O 1
ATOM 3432 N N . ILE A 1 421 ? -29.350 2.747 45.586 1.00 96.50 421 ILE A N 1
ATOM 3433 C CA . ILE A 1 421 ? -29.904 4.102 45.727 1.00 96.50 421 ILE A CA 1
ATOM 3434 C C . ILE A 1 421 ? -31.414 4.155 45.463 1.00 96.50 421 ILE A C 1
ATOM 3436 O O . ILE A 1 421 ? -32.014 5.222 45.604 1.00 96.50 421 ILE A O 1
ATOM 3440 N N . TYR A 1 422 ? -32.023 3.034 45.067 1.00 96.19 422 TYR A N 1
ATOM 3441 C CA . TYR A 1 422 ? -33.445 2.921 44.762 1.00 96.19 422 TYR A CA 1
ATOM 3442 C C . TYR A 1 422 ? -34.320 3.548 45.859 1.00 96.19 422 TYR A C 1
ATOM 3444 O O . TYR A 1 422 ? -34.112 3.327 47.054 1.00 96.19 422 TYR A O 1
ATOM 3452 N N . ARG A 1 423 ? -35.308 4.356 45.448 1.00 96.19 423 ARG A N 1
ATOM 3453 C CA . ARG A 1 423 ? -36.215 5.129 46.326 1.00 96.19 423 ARG A CA 1
ATOM 3454 C C . ARG A 1 423 ? -35.564 6.206 47.208 1.00 96.19 423 ARG A C 1
ATOM 3456 O O . ARG A 1 423 ? -36.255 6.770 48.058 1.00 96.19 423 ARG A O 1
ATOM 3463 N N . SER A 1 424 ? -34.293 6.563 47.005 1.00 97.62 424 SER A N 1
ATOM 3464 C CA . SER A 1 424 ? -33.699 7.745 47.646 1.00 97.62 424 SER A CA 1
ATOM 3465 C C . SER A 1 424 ? -33.922 9.002 46.806 1.00 97.62 424 SER A C 1
ATOM 3467 O O . SER A 1 424 ? -33.258 9.235 45.792 1.00 97.62 424 SER A O 1
ATOM 3469 N N . ARG A 1 425 ? -34.828 9.870 47.267 1.00 96.88 425 ARG A N 1
ATOM 3470 C CA . ARG A 1 425 ? -35.060 11.177 46.630 1.00 96.88 425 ARG A CA 1
ATOM 3471 C C . ARG A 1 425 ? -33.895 12.140 46.831 1.00 96.88 425 ARG A C 1
ATOM 3473 O O . ARG A 1 425 ? -33.674 13.021 46.008 1.00 96.88 425 ARG A O 1
ATOM 3480 N N . GLU A 1 426 ? -33.128 11.966 47.899 1.00 97.12 426 GLU A N 1
ATOM 3481 C CA . GLU A 1 426 ? -31.922 12.736 48.188 1.00 97.12 426 GLU A CA 1
ATOM 3482 C C . GLU A 1 426 ? -30.825 12.438 47.161 1.00 97.12 426 GLU A C 1
ATOM 3484 O O . GLU A 1 426 ? -30.227 13.367 46.616 1.00 97.12 426 GLU A O 1
ATOM 3489 N N . ALA A 1 427 ? -30.603 11.158 46.838 1.00 96.75 427 ALA A N 1
ATOM 3490 C CA . ALA A 1 427 ? -29.713 10.760 45.749 1.00 96.75 427 ALA A CA 1
ATOM 3491 C C . ALA A 1 427 ? -30.226 11.285 44.397 1.00 96.75 427 ALA A C 1
ATOM 3493 O O . ALA A 1 427 ? -29.465 11.883 43.632 1.00 96.75 427 ALA A O 1
ATOM 3494 N N . GLY A 1 428 ? -31.530 11.153 44.136 1.00 96.38 428 GLY A N 1
ATOM 3495 C CA . GLY A 1 428 ? -32.161 11.696 42.934 1.00 96.38 428 GLY A CA 1
ATOM 3496 C C . GLY A 1 428 ? -31.964 13.201 42.758 1.00 96.38 428 GLY A C 1
ATOM 3497 O O . GLY A 1 428 ? -31.627 13.642 41.664 1.00 96.38 428 GLY A O 1
ATOM 3498 N N . ALA A 1 429 ? -32.065 13.996 43.827 1.00 95.50 429 ALA A N 1
ATOM 3499 C CA . ALA A 1 429 ? -31.841 15.443 43.779 1.00 95.50 429 ALA A CA 1
ATOM 3500 C C . ALA A 1 429 ? -30.393 15.819 43.406 1.00 95.50 429 ALA A C 1
ATOM 3502 O O . ALA A 1 429 ? -30.162 16.808 42.703 1.00 95.50 429 ALA A O 1
ATOM 3503 N N . VAL A 1 430 ? -29.405 15.029 43.846 1.00 95.44 430 VAL A N 1
ATOM 3504 C CA . VAL A 1 430 ? -28.000 15.207 43.436 1.00 95.44 430 VAL A CA 1
ATOM 3505 C C . VAL A 1 430 ? -27.845 14.926 41.943 1.00 95.44 430 VAL A C 1
ATOM 3507 O O . VAL A 1 430 ? -27.231 15.727 41.235 1.00 95.44 430 VAL A O 1
ATOM 3510 N N . LEU A 1 431 ? -28.427 13.826 41.458 1.00 94.19 431 LEU A N 1
ATOM 3511 C CA . LEU A 1 431 ? -28.377 13.456 40.045 1.00 94.19 431 LEU A CA 1
ATOM 3512 C C . LEU A 1 431 ? -29.090 14.505 39.177 1.00 94.19 431 LEU A C 1
ATOM 3514 O O . LEU A 1 431 ? -28.503 15.019 38.228 1.00 94.19 431 LEU A O 1
ATOM 3518 N N . GLU A 1 432 ? -30.292 14.929 39.566 1.00 94.38 432 GLU A N 1
ATOM 3519 C CA . GLU A 1 432 ? -31.087 15.957 38.885 1.00 94.38 432 GLU A CA 1
ATOM 3520 C C . GLU A 1 432 ? -30.293 17.259 38.669 1.00 94.38 432 GLU A C 1
ATOM 3522 O O . GLU A 1 432 ? -30.332 17.849 37.584 1.00 94.38 432 GLU A O 1
ATOM 3527 N N . LYS A 1 433 ? -29.510 17.689 39.668 1.00 91.75 433 LYS A N 1
ATOM 3528 C CA . LYS A 1 433 ? -28.654 18.883 39.575 1.00 91.75 433 LYS A CA 1
ATOM 3529 C C . LYS A 1 433 ? -27.610 18.770 38.457 1.00 91.75 433 LYS A C 1
ATOM 3531 O O . LYS A 1 433 ? -27.372 19.750 37.748 1.00 91.75 433 LYS A O 1
ATOM 3536 N N . VAL A 1 434 ? -27.008 17.592 38.283 1.00 93.88 434 VAL A N 1
ATOM 3537 C CA . VAL A 1 434 ? -26.036 17.311 37.209 1.00 93.88 434 VAL A CA 1
ATOM 3538 C C . VAL A 1 434 ? -26.728 17.303 35.846 1.00 93.88 434 VAL A C 1
ATOM 3540 O O . VAL A 1 434 ? -26.237 17.920 34.895 1.00 93.88 434 VAL A O 1
ATOM 3543 N N . LEU A 1 435 ? -27.888 16.648 35.754 1.00 95.00 435 LEU A N 1
ATOM 3544 C CA . LEU A 1 435 ? -28.632 16.497 34.502 1.00 95.00 435 LEU A CA 1
ATOM 3545 C C . LEU A 1 435 ? -29.157 17.846 33.983 1.00 95.00 435 LEU A C 1
ATOM 3547 O O . LEU A 1 435 ? -28.925 18.202 32.826 1.00 95.00 435 LEU A O 1
ATOM 3551 N N . LYS A 1 436 ? -29.771 18.662 34.852 1.00 94.88 436 LYS A N 1
ATOM 3552 C CA . LYS A 1 436 ? -30.331 19.984 34.497 1.00 94.88 436 LYS A CA 1
ATOM 3553 C C . LYS A 1 436 ? -29.293 20.986 33.991 1.00 94.88 436 LYS A C 1
ATOM 3555 O O . LYS A 1 436 ? -29.632 21.893 33.222 1.00 94.88 436 LYS A O 1
ATOM 3560 N N . ALA A 1 437 ? -28.036 20.856 34.422 1.00 93.75 437 ALA A N 1
ATOM 3561 C CA . ALA A 1 437 ? -26.967 21.767 34.020 1.00 93.75 437 ALA A CA 1
ATOM 3562 C C . ALA A 1 437 ? -26.641 21.657 32.520 1.00 93.75 437 ALA A C 1
ATOM 3564 O O . ALA A 1 437 ? -26.262 22.657 31.896 1.00 93.75 437 ALA A O 1
ATOM 3565 N N . GLY A 1 438 ? -26.782 20.464 31.932 1.00 93.38 438 GLY A N 1
ATOM 3566 C CA . GLY A 1 438 ? -26.290 20.183 30.585 1.00 93.38 438 GLY A CA 1
ATOM 3567 C C . GLY A 1 438 ? -24.823 20.596 30.439 1.00 93.38 438 GLY A C 1
ATOM 3568 O O . GLY A 1 438 ? -23.989 20.269 31.280 1.00 93.38 438 GLY A O 1
ATOM 3569 N N . SER A 1 439 ? -24.516 21.376 29.403 1.00 92.38 439 SER A N 1
ATOM 3570 C CA . SER A 1 439 ? -23.183 21.954 29.166 1.00 92.38 439 SER A CA 1
ATOM 3571 C C . SER A 1 439 ? -23.145 23.477 29.331 1.00 92.38 439 SER A C 1
ATOM 3573 O O . SER A 1 439 ? -22.336 24.153 28.689 1.00 92.38 439 SER A O 1
ATOM 3575 N N . SER A 1 440 ? -24.040 24.030 30.160 1.00 90.31 440 SER A N 1
ATOM 3576 C CA . SER A 1 440 ? -24.063 25.469 30.478 1.00 90.31 440 SER A CA 1
ATOM 3577 C C . SER A 1 440 ? -22.855 25.887 31.332 1.00 90.31 440 SER A C 1
ATOM 3579 O O . SER A 1 440 ? -22.235 26.928 31.094 1.00 90.31 440 SER A O 1
ATOM 3581 N N . LYS A 1 441 ? -22.418 25.022 32.253 1.00 90.62 441 LYS A N 1
ATOM 3582 C CA . LYS A 1 441 ? -21.245 25.219 33.120 1.00 90.62 441 LYS A CA 1
ATOM 3583 C C . LYS A 1 441 ? -20.054 24.342 32.701 1.00 90.62 441 LYS A C 1
ATOM 3585 O O . LYS A 1 441 ? -20.261 23.319 32.047 1.00 90.62 441 LYS A O 1
ATOM 3590 N N . PRO A 1 442 ? -18.805 24.727 33.034 1.00 91.81 442 PRO A N 1
ATOM 3591 C CA . PRO A 1 442 ? -17.655 23.833 32.918 1.00 91.81 442 PRO A CA 1
ATOM 3592 C C . PRO A 1 442 ? -17.888 22.548 33.721 1.00 91.81 442 PRO A C 1
ATOM 3594 O O . PRO A 1 442 ? -18.450 22.589 34.814 1.00 91.81 442 PRO A O 1
ATOM 3597 N N . TRP A 1 443 ? -17.449 21.405 33.195 1.00 93.50 443 TRP A N 1
ATOM 3598 C CA . TRP A 1 443 ? -17.697 20.108 33.833 1.00 93.50 443 TRP A CA 1
ATOM 3599 C C . TRP A 1 443 ? -17.085 19.997 35.236 1.00 93.50 443 TRP A C 1
ATOM 3601 O O . TRP A 1 443 ? -17.667 19.341 36.092 1.00 93.50 443 TRP A O 1
ATOM 3611 N N . THR A 1 444 ? -15.964 20.675 35.487 1.00 94.12 444 THR A N 1
ATOM 3612 C CA . THR A 1 444 ? -15.307 20.743 36.800 1.00 94.12 444 THR A CA 1
ATOM 3613 C C . THR A 1 444 ? -16.178 21.443 37.842 1.00 94.12 444 THR A C 1
ATOM 3615 O O . THR A 1 444 ? -16.275 20.976 38.970 1.00 94.12 444 THR A O 1
ATOM 3618 N N . GLU A 1 445 ? -16.878 22.516 37.462 1.00 95.12 445 GLU A N 1
ATOM 3619 C CA . GLU A 1 445 ? -17.823 23.213 38.343 1.00 95.12 445 GLU A CA 1
ATOM 3620 C C . GLU A 1 445 ? -19.060 22.357 38.620 1.00 95.12 445 GLU A C 1
ATOM 3622 O O . GLU A 1 445 ? -19.503 22.274 39.761 1.00 95.12 445 GLU A O 1
ATOM 3627 N N . VAL A 1 446 ? -19.596 21.672 37.601 1.00 94.06 446 VAL A N 1
ATOM 3628 C CA . VAL A 1 446 ? -20.725 20.741 37.786 1.00 94.06 446 VAL A CA 1
ATOM 3629 C C . VAL A 1 446 ? -20.333 19.609 38.739 1.00 94.06 446 VAL A C 1
ATOM 3631 O O . VAL A 1 446 ? -21.103 19.270 39.637 1.00 94.06 446 VAL A O 1
ATOM 3634 N N . LEU A 1 447 ? -19.121 19.063 38.591 1.00 93.25 447 LEU A N 1
ATOM 3635 C CA . LEU A 1 447 ? -18.590 18.031 39.480 1.00 93.25 447 LEU A CA 1
ATOM 3636 C C . LEU A 1 447 ? -18.407 18.560 40.908 1.00 93.25 447 LEU A C 1
ATOM 3638 O O . LEU A 1 447 ? -18.834 17.908 41.860 1.00 93.25 447 LEU A O 1
ATOM 3642 N N . GLN A 1 448 ? -17.863 19.769 41.065 1.00 95.19 448 GLN A N 1
ATOM 3643 C CA . GLN A 1 448 ? -17.674 20.401 42.370 1.00 95.19 448 GLN A CA 1
ATOM 3644 C C . GLN A 1 448 ? -19.015 20.643 43.065 1.00 95.19 448 GLN A C 1
ATOM 3646 O O . GLN A 1 448 ? -19.161 20.386 44.258 1.00 95.19 448 GLN A O 1
ATOM 3651 N N . GLU A 1 449 ? -20.011 21.111 42.318 1.00 92.75 449 GLU A N 1
ATOM 3652 C CA . GLU A 1 449 ? -21.348 21.400 42.826 1.00 92.75 449 GLU A CA 1
ATOM 3653 C C . GLU A 1 449 ? -22.143 20.147 43.212 1.00 92.75 449 GLU A C 1
ATOM 3655 O O . GLU A 1 449 ? -23.023 20.248 44.073 1.00 92.75 449 GLU A O 1
ATOM 3660 N N . ALA A 1 450 ? -21.891 19.009 42.563 1.00 89.50 450 ALA A N 1
ATOM 3661 C CA . ALA A 1 450 ? -22.605 17.756 42.806 1.00 89.50 450 ALA A CA 1
ATOM 3662 C C . ALA A 1 450 ? -21.874 16.842 43.801 1.00 89.50 450 ALA A C 1
ATOM 3664 O O . ALA A 1 450 ? -22.480 16.319 44.735 1.00 89.50 450 ALA A O 1
ATOM 3665 N N . LEU A 1 451 ? -20.565 16.664 43.622 1.00 90.69 451 LEU A N 1
ATOM 3666 C CA . LEU A 1 451 ? -19.753 15.705 44.373 1.00 90.69 451 LEU A CA 1
ATOM 3667 C C . LEU A 1 451 ? -18.916 16.363 45.472 1.00 90.69 451 LEU A C 1
ATOM 3669 O O . LEU A 1 451 ? -18.660 15.733 46.500 1.00 90.69 451 LEU A O 1
ATOM 3673 N N . GLY A 1 452 ? -18.554 17.636 45.302 1.00 92.25 452 GLY A N 1
ATOM 3674 C CA . GLY A 1 452 ? -17.635 18.351 46.191 1.00 92.25 452 GLY A CA 1
ATOM 3675 C C . GLY A 1 452 ? -16.171 18.311 45.744 1.00 92.25 452 GLY A C 1
ATOM 3676 O O . GLY A 1 452 ? -15.306 18.686 46.531 1.00 92.25 452 GLY A O 1
ATOM 3677 N N . THR A 1 453 ? -15.893 17.876 44.511 1.00 92.62 453 THR A N 1
ATOM 3678 C CA . THR A 1 453 ? -14.551 17.839 43.908 1.00 92.62 453 THR A CA 1
ATOM 3679 C C . THR A 1 453 ? -14.595 18.284 42.449 1.00 92.62 453 THR A C 1
ATOM 3681 O O . THR A 1 453 ? -15.571 18.017 41.753 1.00 92.62 453 THR A O 1
ATOM 3684 N N . ASP A 1 454 ? -13.534 18.923 41.967 1.00 93.19 454 ASP A N 1
ATOM 3685 C CA . ASP A 1 454 ? -13.371 19.379 40.584 1.00 93.19 454 ASP A CA 1
ATOM 3686 C C . ASP A 1 454 ? -12.499 18.434 39.735 1.00 93.19 454 ASP A C 1
ATOM 3688 O O . ASP A 1 454 ? -12.185 18.739 38.582 1.00 93.19 454 ASP A O 1
ATOM 3692 N N . LYS A 1 455 ? -12.118 17.272 40.284 1.00 94.06 455 LYS A N 1
ATOM 3693 C CA . LYS A 1 455 ? -11.215 16.298 39.652 1.00 94.06 455 LYS A CA 1
ATOM 3694 C C . LYS A 1 455 ? -11.857 14.928 39.467 1.00 94.06 455 LYS A C 1
ATOM 3696 O O . LYS A 1 455 ? -12.624 14.454 40.306 1.00 94.06 455 LYS A O 1
ATOM 3701 N N . MET A 1 456 ? -11.461 14.270 38.379 1.00 94.38 456 MET A N 1
ATOM 3702 C CA . MET A 1 456 ? -11.690 12.837 38.211 1.00 94.38 456 MET A CA 1
ATOM 3703 C C . MET A 1 456 ? -10.755 12.053 39.136 1.00 94.38 456 MET A C 1
ATOM 3705 O O . MET A 1 456 ? -9.579 12.398 39.256 1.00 94.38 456 MET A O 1
ATOM 3709 N N . ASP A 1 457 ? -11.280 11.015 39.775 1.00 94.06 457 ASP A N 1
ATOM 3710 C CA . ASP A 1 457 ? -10.596 10.225 40.796 1.00 94.06 457 ASP A CA 1
ATOM 3711 C C . ASP A 1 457 ? -10.992 8.750 40.671 1.00 94.06 457 ASP A C 1
ATOM 3713 O O . ASP A 1 457 ? -12.174 8.410 40.697 1.00 94.06 457 ASP A O 1
ATOM 3717 N N . ALA A 1 458 ? -9.996 7.873 40.544 1.00 95.56 458 ALA A N 1
ATOM 3718 C CA . ALA A 1 458 ? -10.197 6.429 40.460 1.00 95.56 458 ALA A CA 1
ATOM 3719 C C . ALA A 1 458 ? -10.378 5.769 41.839 1.00 95.56 458 ALA A C 1
ATOM 3721 O O . ALA A 1 458 ? -10.768 4.605 41.912 1.00 95.56 458 ALA A O 1
ATOM 3722 N N . SER A 1 459 ? -10.126 6.484 42.940 1.00 96.38 459 SER A N 1
ATOM 3723 C CA . SER A 1 459 ? -10.196 5.933 44.301 1.00 96.38 459 SER A CA 1
ATOM 3724 C C . SER A 1 459 ? -11.559 5.310 44.646 1.00 96.38 459 SER A C 1
ATOM 3726 O O . SER A 1 459 ? -11.569 4.245 45.268 1.00 96.38 459 SER A O 1
ATOM 3728 N N . PRO A 1 460 ? -12.714 5.868 44.222 1.00 97.00 460 PRO A N 1
ATOM 3729 C CA . PRO A 1 460 ? -14.012 5.225 44.446 1.00 97.00 460 PRO A CA 1
ATOM 3730 C C . PRO A 1 460 ? -14.192 3.912 43.678 1.00 97.00 460 PRO A C 1
ATOM 3732 O O . PRO A 1 460 ? -14.762 2.972 44.227 1.00 97.00 460 PRO A O 1
ATOM 3735 N N . LEU A 1 461 ? -13.662 3.813 42.451 1.00 97.19 461 LEU A N 1
ATOM 3736 C CA . LEU A 1 461 ? -13.637 2.559 41.687 1.00 97.19 461 LEU A CA 1
ATOM 3737 C C . LEU A 1 461 ? -12.775 1.520 42.409 1.00 97.19 461 LEU A C 1
ATOM 3739 O O . LEU A 1 461 ? -13.223 0.400 42.637 1.00 97.19 461 LEU A O 1
ATOM 3743 N N . MET A 1 462 ? -11.570 1.903 42.842 1.00 96.75 462 MET A N 1
ATOM 3744 C CA . MET A 1 462 ? -10.682 1.001 43.584 1.00 96.75 462 MET A CA 1
ATOM 3745 C C . MET A 1 462 ? -11.314 0.533 44.898 1.00 96.75 462 MET A C 1
ATOM 3747 O O . MET A 1 462 ? -11.212 -0.638 45.240 1.00 96.75 462 MET A O 1
ATOM 3751 N N . SER A 1 463 ? -12.021 1.421 45.603 1.00 96.44 463 SER A N 1
ATOM 3752 C CA . SER A 1 463 ? -12.730 1.088 46.847 1.00 96.44 463 SER A CA 1
ATOM 3753 C C . SER A 1 463 ? -13.910 0.140 46.615 1.00 96.44 463 SER A C 1
ATOM 3755 O O . SER A 1 463 ? -14.208 -0.690 47.467 1.00 96.44 463 SER A O 1
ATOM 3757 N N . TYR A 1 464 ? -14.592 0.249 45.471 1.00 97.06 464 TYR A N 1
ATOM 3758 C CA . TYR A 1 464 ? -15.676 -0.660 45.093 1.00 97.06 464 TYR A CA 1
ATOM 3759 C C . TYR A 1 464 ? -15.163 -2.098 44.917 1.00 97.06 464 TYR A C 1
ATOM 3761 O O . TYR A 1 464 ? -15.774 -3.035 45.431 1.00 97.06 464 TYR A O 1
ATOM 3769 N N . PHE A 1 465 ? -14.028 -2.257 44.227 1.00 97.62 465 PHE A N 1
ATOM 3770 C CA . PHE A 1 465 ? -13.429 -3.550 43.875 1.00 97.62 465 PHE A CA 1
ATOM 3771 C C . PHE A 1 465 ? -12.358 -4.048 44.856 1.00 97.62 465 PHE A C 1
ATOM 3773 O O . PHE A 1 465 ? -11.708 -5.059 44.586 1.00 97.62 465 PHE A O 1
ATOM 3780 N N . GLU A 1 466 ? -12.156 -3.373 45.986 1.00 96.94 466 GLU A N 1
ATOM 3781 C CA . GLU A 1 466 ? -11.109 -3.718 46.955 1.00 96.94 466 GLU A CA 1
ATOM 3782 C C . GLU A 1 466 ? -11.183 -5.183 47.437 1.00 96.94 466 GLU A C 1
ATOM 3784 O O . GLU A 1 466 ? -10.152 -5.859 47.362 1.00 96.94 466 GLU A O 1
ATOM 3789 N N . PRO A 1 467 ? -12.362 -5.752 47.773 1.00 96.62 467 PRO A N 1
ATOM 3790 C CA . PRO A 1 467 ? -12.423 -7.136 48.244 1.00 96.62 467 PRO A CA 1
ATOM 3791 C C . PRO A 1 467 ? -11.970 -8.156 47.190 1.00 96.62 467 PRO A C 1
ATOM 3793 O O . PRO A 1 467 ? -11.180 -9.052 47.489 1.00 96.62 467 PRO A O 1
ATOM 3796 N N . VAL A 1 468 ? -12.412 -8.005 45.933 1.00 96.50 468 VAL A N 1
ATOM 3797 C CA . VAL A 1 468 ? -12.000 -8.912 44.844 1.00 96.50 468 VAL A CA 1
ATOM 3798 C C . VAL A 1 468 ? -10.559 -8.670 44.411 1.00 96.50 468 VAL A C 1
ATOM 3800 O O . VAL A 1 468 ? -9.878 -9.610 44.020 1.00 96.50 468 VAL A O 1
ATOM 3803 N N . THR A 1 469 ? -10.058 -7.440 44.531 1.00 96.69 469 THR A N 1
ATOM 3804 C CA . THR A 1 469 ? -8.655 -7.123 44.237 1.00 96.69 469 THR A CA 1
ATOM 3805 C C . THR A 1 469 ? -7.726 -7.857 45.196 1.00 96.69 469 THR A C 1
ATOM 3807 O O . THR A 1 469 ? -6.789 -8.519 44.750 1.00 96.69 469 THR A O 1
ATOM 3810 N N . THR A 1 470 ? -8.016 -7.798 46.498 1.00 97.19 470 THR A N 1
ATOM 3811 C CA . THR A 1 470 ? -7.268 -8.538 47.523 1.00 97.19 470 THR A CA 1
ATOM 3812 C C . THR A 1 470 ? -7.344 -10.041 47.266 1.00 97.19 470 THR A C 1
ATOM 3814 O O . THR A 1 470 ? -6.316 -10.716 47.225 1.00 97.19 470 THR A O 1
ATOM 3817 N N . TRP A 1 471 ? -8.543 -10.565 46.993 1.00 97.12 471 TRP A N 1
ATOM 3818 C CA . TRP A 1 471 ? -8.726 -11.985 46.697 1.00 97.12 471 TRP A CA 1
ATOM 3819 C C . TRP A 1 471 ? -7.941 -12.442 45.453 1.00 97.12 471 TRP A C 1
ATOM 3821 O O . TRP A 1 471 ? -7.252 -13.458 45.516 1.00 97.12 471 TRP A O 1
ATOM 3831 N N . LEU A 1 472 ? -7.973 -11.685 44.348 1.00 96.06 472 LEU A N 1
ATOM 3832 C CA . LEU A 1 472 ? -7.227 -11.993 43.119 1.00 96.06 472 LEU A CA 1
ATOM 3833 C C . LEU A 1 472 ? -5.713 -12.000 43.355 1.00 96.06 472 LEU A C 1
ATOM 3835 O O . LEU A 1 472 ? -5.019 -12.886 42.863 1.00 96.06 472 LEU A O 1
ATOM 3839 N N . GLN A 1 473 ? -5.192 -11.043 44.129 1.00 95.94 473 GLN A N 1
ATOM 3840 C CA . GLN A 1 473 ? -3.771 -11.010 44.490 1.00 95.94 473 GLN A CA 1
ATOM 3841 C C . GLN A 1 473 ? -3.362 -12.267 45.262 1.00 95.94 473 GLN A C 1
ATOM 3843 O O . GLN A 1 473 ? -2.335 -12.870 44.952 1.00 95.94 473 GLN A O 1
ATOM 3848 N N . GLU A 1 474 ? -4.178 -12.699 46.223 1.00 96.12 474 GLU A N 1
ATOM 3849 C CA . GLU A 1 474 ? -3.930 -13.937 46.959 1.00 96.12 474 GLU A CA 1
ATOM 3850 C C . GLU A 1 474 ? -3.982 -15.175 46.060 1.00 96.12 474 GLU A C 1
ATOM 3852 O O . GLU A 1 474 ? -3.139 -16.059 46.217 1.00 96.12 474 GLU A O 1
ATOM 3857 N N . GLN A 1 475 ? -4.941 -15.263 45.130 1.00 93.88 475 GLN A N 1
ATOM 3858 C CA . GLN A 1 475 ? -5.022 -16.400 44.205 1.00 93.88 475 GLN A CA 1
ATOM 3859 C C . GLN A 1 475 ? -3.817 -16.454 43.269 1.00 93.88 475 GLN A C 1
ATOM 3861 O O . GLN A 1 475 ? -3.190 -17.503 43.167 1.00 93.88 475 GLN A O 1
ATOM 3866 N N . ASN A 1 476 ? -3.429 -15.321 42.681 1.00 92.06 476 ASN A N 1
ATOM 3867 C CA . ASN A 1 476 ? -2.282 -15.252 41.775 1.00 92.06 476 ASN A CA 1
ATOM 3868 C C . ASN A 1 476 ? -0.978 -15.667 42.475 1.00 92.06 476 ASN A C 1
ATOM 3870 O O . ASN A 1 476 ? -0.151 -16.368 41.897 1.00 92.06 476 ASN A O 1
ATOM 3874 N N . VAL A 1 477 ? -0.803 -15.284 43.746 1.00 94.38 477 VAL A N 1
ATOM 3875 C CA . VAL A 1 477 ? 0.341 -15.732 44.560 1.00 94.38 477 VAL A CA 1
ATOM 3876 C C . VAL A 1 477 ? 0.267 -17.234 44.852 1.00 94.38 477 VAL A C 1
ATOM 3878 O O . VAL A 1 477 ? 1.297 -17.905 44.824 1.00 94.38 477 VAL A O 1
ATOM 3881 N N . LYS A 1 478 ? -0.926 -17.777 45.126 1.00 93.75 478 LYS A N 1
ATOM 3882 C CA . LYS A 1 478 ? -1.124 -19.210 45.406 1.00 93.75 478 LYS A CA 1
ATOM 3883 C C . LYS A 1 478 ? -0.850 -20.094 44.189 1.00 93.75 478 LYS A C 1
ATOM 3885 O O . LYS A 1 478 ? -0.292 -21.173 44.369 1.00 93.75 478 LYS A O 1
ATOM 3890 N N . THR A 1 479 ? -1.239 -19.670 42.988 1.00 90.69 479 THR A N 1
ATOM 3891 C CA . THR A 1 479 ? -1.032 -20.447 41.753 1.00 90.69 479 THR A CA 1
ATOM 3892 C C . THR A 1 479 ? 0.305 -20.155 41.074 1.00 90.69 479 THR A C 1
ATOM 3894 O O . THR A 1 479 ? 0.732 -20.928 40.221 1.00 90.69 479 THR A O 1
ATOM 3897 N N . GLY A 1 480 ? 1.023 -19.112 41.508 1.00 91.62 480 GLY A N 1
ATOM 3898 C CA . GLY A 1 480 ? 2.328 -18.749 40.957 1.00 91.62 480 GLY A CA 1
ATOM 3899 C C . GLY A 1 480 ? 2.233 -18.058 39.596 1.00 91.62 480 GLY A C 1
ATOM 3900 O O . GLY A 1 480 ? 3.126 -18.235 38.768 1.00 91.62 480 GLY A O 1
ATOM 3901 N N . GLU A 1 481 ? 1.166 -17.287 39.360 1.00 89.00 481 GLU A N 1
ATOM 3902 C CA . GLU A 1 481 ? 0.952 -16.606 38.081 1.00 89.00 481 GLU A CA 1
ATOM 3903 C C . GLU A 1 481 ? 2.016 -15.549 37.785 1.00 89.00 481 GLU A C 1
ATOM 3905 O O . GLU A 1 481 ? 2.506 -14.834 38.666 1.00 89.00 481 GLU A O 1
ATOM 3910 N N . THR A 1 482 ? 2.291 -15.367 36.495 1.00 90.25 482 THR A N 1
ATOM 3911 C CA . THR A 1 482 ? 3.056 -14.219 36.001 1.00 90.25 482 THR A CA 1
ATOM 3912 C C . THR A 1 482 ? 2.107 -13.061 35.708 1.00 90.25 482 THR A C 1
ATOM 3914 O O . THR A 1 482 ? 1.233 -13.171 34.854 1.00 90.25 482 THR A O 1
ATOM 3917 N N . LEU A 1 483 ? 2.281 -11.929 36.398 1.00 89.44 483 LEU A N 1
ATOM 3918 C CA . LEU A 1 483 ? 1.497 -10.725 36.117 1.00 89.44 483 LEU A CA 1
ATOM 3919 C C . LEU A 1 483 ? 2.027 -10.012 34.869 1.00 89.44 483 LEU A C 1
ATOM 3921 O O . LEU A 1 483 ? 3.193 -9.620 34.810 1.00 89.44 483 LEU A O 1
ATOM 3925 N N . GLY A 1 484 ? 1.134 -9.791 33.906 1.00 87.25 484 GLY A N 1
ATOM 3926 C CA . GLY A 1 484 ? 1.471 -9.242 32.596 1.00 87.25 484 GLY A CA 1
ATOM 3927 C C . GLY A 1 484 ? 1.854 -10.326 31.587 1.00 87.25 484 GLY A C 1
ATOM 3928 O O . GLY A 1 484 ? 1.728 -11.519 31.842 1.00 87.25 484 GLY A O 1
ATOM 3929 N N . TRP A 1 485 ? 2.311 -9.889 30.419 1.00 91.12 485 TRP A N 1
ATOM 3930 C CA . TRP A 1 485 ? 2.549 -10.742 29.253 1.00 91.12 485 TRP A CA 1
ATOM 3931 C C . TRP A 1 485 ? 3.967 -10.525 28.707 1.00 91.12 485 TRP A C 1
ATOM 3933 O O . TRP A 1 485 ? 4.160 -9.752 27.765 1.00 91.12 485 TRP A O 1
ATOM 3943 N N . PRO A 1 486 ? 4.992 -11.149 29.323 1.00 82.56 486 PRO A N 1
ATOM 3944 C CA . PRO A 1 486 ? 6.389 -10.927 28.942 1.00 82.56 486 PRO A CA 1
ATOM 3945 C C . PRO A 1 486 ? 6.696 -11.402 27.514 1.00 82.56 486 PRO A C 1
ATOM 3947 O O . PRO A 1 486 ? 7.483 -10.764 26.815 1.00 82.56 486 PRO A O 1
ATOM 3950 N N . ASP A 1 487 ? 6.018 -12.453 27.049 1.00 84.12 487 ASP A N 1
ATOM 3951 C CA . ASP A 1 487 ? 6.135 -12.971 25.684 1.00 84.12 487 ASP A CA 1
ATOM 3952 C C . ASP A 1 487 ? 5.233 -12.193 24.712 1.00 84.12 487 ASP A C 1
ATOM 3954 O O . ASP A 1 487 ? 4.305 -12.730 24.113 1.00 84.12 487 ASP A O 1
ATOM 3958 N N . PHE A 1 488 ? 5.512 -10.897 24.544 1.00 78.12 488 PHE A N 1
ATOM 3959 C CA . PHE A 1 488 ? 4.669 -9.950 23.795 1.00 78.12 488 PHE A CA 1
ATOM 3960 C C . PHE A 1 488 ? 4.365 -10.366 22.342 1.00 78.12 488 PHE A C 1
ATOM 3962 O O . PHE A 1 488 ? 3.344 -9.970 21.788 1.00 78.12 488 PHE A O 1
ATOM 3969 N N . ASN A 1 489 ? 5.252 -11.149 21.722 1.00 77.06 489 ASN A N 1
ATOM 3970 C CA . ASN A 1 489 ? 5.132 -11.587 20.328 1.00 77.06 489 ASN A CA 1
ATOM 3971 C C . ASN A 1 489 ? 4.499 -12.980 20.174 1.00 77.06 489 ASN A C 1
ATOM 3973 O O . ASN A 1 489 ? 4.442 -13.496 19.059 1.00 77.06 489 ASN A O 1
ATOM 3977 N N . TRP A 1 490 ? 4.084 -13.623 21.268 1.00 81.62 490 TRP A N 1
ATOM 3978 C CA . TRP A 1 490 ? 3.474 -14.946 21.200 1.00 81.62 490 TRP A CA 1
ATOM 3979 C C . TRP A 1 490 ? 2.097 -14.891 20.522 1.00 81.62 490 TRP A C 1
ATOM 3981 O O . TRP A 1 490 ? 1.264 -14.037 20.829 1.00 81.62 490 TRP A O 1
ATOM 3991 N N . VAL A 1 491 ? 1.854 -15.833 19.612 1.00 73.62 491 VAL A N 1
ATOM 3992 C CA . VAL A 1 491 ? 0.579 -16.042 18.910 1.00 73.62 491 VAL A CA 1
ATOM 3993 C C . VAL A 1 491 ? 0.229 -17.534 18.951 1.00 73.62 491 VAL A C 1
ATOM 3995 O O . VAL A 1 491 ? 1.144 -18.364 18.992 1.00 73.62 491 VAL A O 1
ATOM 3998 N N . PRO A 1 492 ? -1.062 -17.907 18.973 1.00 75.25 492 PRO A N 1
ATOM 3999 C CA . PRO A 1 492 ? -1.454 -19.315 18.962 1.00 75.25 492 PRO A CA 1
ATOM 4000 C C . PRO A 1 492 ? -1.121 -19.985 17.616 1.00 75.25 492 PRO A C 1
ATOM 4002 O O . PRO A 1 492 ? -1.056 -19.308 16.587 1.00 75.25 492 PRO A O 1
ATOM 4005 N N . PRO A 1 493 ? -0.981 -21.319 17.583 1.00 70.94 493 PRO A N 1
ATOM 4006 C CA . PRO A 1 493 ? -1.034 -22.057 16.329 1.00 70.94 493 PRO A CA 1
ATOM 4007 C C . PRO A 1 493 ? -2.459 -22.043 15.754 1.00 70.94 493 PRO A C 1
ATOM 4009 O O . PRO A 1 493 ? -3.438 -22.157 16.497 1.00 70.94 493 PRO A O 1
ATOM 4012 N N . VAL A 1 494 ? -2.571 -21.947 14.429 1.00 68.19 494 VAL A N 1
ATOM 4013 C CA . VAL A 1 494 ? -3.846 -22.106 13.716 1.00 68.19 494 VAL A CA 1
ATOM 4014 C C . VAL A 1 494 ? -4.199 -23.602 13.666 1.00 68.19 494 VAL A C 1
ATOM 4016 O O . VAL A 1 494 ? -3.315 -24.410 13.368 1.00 68.19 494 VAL A O 1
ATOM 4019 N N . PRO A 1 495 ? -5.438 -24.016 14.005 1.00 70.88 495 PRO A N 1
ATOM 4020 C CA . PRO A 1 495 ? -5.823 -25.426 13.966 1.00 70.88 495 PRO A CA 1
ATOM 4021 C C . PRO A 1 495 ? -5.689 -26.032 12.562 1.00 70.88 495 PRO A C 1
ATOM 4023 O O . PRO A 1 495 ? -6.019 -25.394 11.566 1.00 70.88 495 PRO A O 1
ATOM 4026 N N . GLU A 1 496 ? -5.256 -27.289 12.486 1.00 53.94 496 GLU A N 1
ATOM 4027 C CA . GLU A 1 496 ? -5.141 -28.021 11.220 1.00 53.94 496 GLU A CA 1
ATOM 4028 C C . GLU A 1 496 ? -6.517 -28.135 10.531 1.00 53.94 496 GLU A C 1
ATOM 4030 O O . GLU A 1 496 ? -7.491 -28.582 11.142 1.00 53.94 496 GLU A O 1
ATOM 4035 N N . GLY A 1 497 ? -6.609 -27.697 9.268 1.00 57.62 497 GLY A N 1
ATOM 4036 C CA . GLY A 1 497 ? -7.860 -27.662 8.496 1.00 57.62 497 GLY A CA 1
ATOM 4037 C C . GLY A 1 497 ? -8.760 -26.443 8.751 1.00 57.62 497 GLY A C 1
ATOM 4038 O O . GLY A 1 497 ? -9.900 -26.426 8.281 1.00 57.62 497 GLY A O 1
ATOM 4039 N N . TYR A 1 498 ? -8.288 -25.433 9.491 1.00 57.09 498 TYR A N 1
ATOM 4040 C CA . TYR A 1 498 ? -9.018 -24.179 9.685 1.00 57.09 498 TYR A CA 1
ATOM 4041 C C . TYR A 1 498 ? -8.894 -23.282 8.439 1.00 57.09 498 TYR A C 1
ATOM 4043 O O . TYR A 1 498 ? -7.784 -23.100 7.948 1.00 57.09 498 TYR A O 1
ATOM 4051 N N . PRO A 1 499 ? -9.991 -22.704 7.914 1.00 57.28 499 PRO A N 1
ATOM 4052 C CA . PRO A 1 499 ? -9.918 -21.825 6.752 1.00 57.28 499 PRO A CA 1
ATOM 4053 C C . PRO A 1 499 ? -9.235 -20.506 7.143 1.00 57.28 499 PRO A C 1
ATOM 4055 O O . PRO A 1 499 ? -9.823 -19.691 7.861 1.00 57.28 499 PRO A O 1
ATOM 4058 N N . GLU A 1 500 ? -7.997 -20.287 6.697 1.00 51.44 500 GLU A N 1
ATOM 4059 C CA . GLU A 1 500 ? -7.412 -18.945 6.691 1.00 51.44 500 GLU A CA 1
ATOM 4060 C C . GLU A 1 500 ? -8.133 -18.118 5.614 1.00 51.44 500 GLU A C 1
ATOM 4062 O O . GLU A 1 500 ? -8.280 -18.546 4.475 1.00 51.44 500 GLU A O 1
ATOM 4067 N N . ASP A 1 501 ? -8.691 -16.977 6.029 1.00 50.09 501 ASP A N 1
ATOM 4068 C CA . ASP A 1 501 ? -9.599 -16.116 5.264 1.00 50.09 501 ASP A CA 1
ATOM 4069 C C . ASP A 1 501 ? -10.840 -16.820 4.679 1.00 50.09 501 ASP A C 1
ATOM 4071 O O . ASP A 1 501 ? -10.826 -17.409 3.603 1.00 50.09 501 ASP A O 1
ATOM 4075 N N . ILE A 1 502 ? -11.996 -16.614 5.327 1.00 49.78 502 ILE A N 1
ATOM 4076 C CA . ILE A 1 502 ? -13.346 -17.106 4.944 1.00 49.78 502 ILE A CA 1
ATOM 4077 C C . ILE A 1 502 ? -13.820 -16.573 3.555 1.00 49.78 502 ILE A C 1
ATOM 4079 O O . ILE A 1 502 ? -14.992 -16.661 3.203 1.00 49.78 502 ILE A O 1
ATOM 4083 N N . GLY A 1 503 ? -12.930 -15.992 2.746 1.00 54.19 503 GLY A N 1
ATOM 4084 C CA . GLY A 1 503 ? -13.177 -15.549 1.374 1.00 54.19 503 GLY A CA 1
ATOM 4085 C C . GLY A 1 503 ? -12.163 -16.031 0.331 1.00 54.19 503 GLY A C 1
ATOM 4086 O O . GLY A 1 503 ? -12.394 -15.754 -0.847 1.00 54.19 503 GLY A O 1
ATOM 4087 N N . LYS A 1 504 ? -11.074 -16.722 0.708 1.00 66.88 504 LYS A N 1
ATOM 4088 C CA . LYS A 1 504 ? -10.078 -17.226 -0.250 1.00 66.88 504 LYS A CA 1
ATOM 4089 C C . LYS A 1 504 ? -10.266 -18.717 -0.549 1.00 66.88 504 LYS A C 1
ATOM 4091 O O . LYS A 1 504 ? -10.699 -19.499 0.292 1.00 66.88 504 LYS A O 1
ATOM 4096 N N . ILE A 1 505 ? -9.982 -19.108 -1.787 1.00 75.56 505 ILE A N 1
ATOM 4097 C CA . ILE A 1 505 ? -10.040 -20.485 -2.279 1.00 75.56 505 ILE A CA 1
ATOM 4098 C C . ILE A 1 505 ? -8.710 -21.160 -1.930 1.00 75.56 505 ILE A C 1
ATOM 4100 O O . ILE A 1 505 ? -7.673 -20.803 -2.485 1.00 75.56 505 ILE A O 1
ATOM 4104 N N . THR A 1 506 ? -8.746 -22.144 -1.035 1.00 80.00 506 THR A N 1
ATOM 4105 C CA . THR A 1 506 ? -7.570 -22.923 -0.596 1.00 80.00 506 THR A CA 1
ATOM 4106 C C . THR A 1 506 ? -7.421 -24.262 -1.332 1.00 80.00 506 THR A C 1
ATOM 4108 O O . THR A 1 506 ? -6.492 -25.024 -1.075 1.00 80.00 506 THR A O 1
ATOM 4111 N N . ASP A 1 507 ? -8.323 -24.575 -2.266 1.00 84.50 507 ASP A N 1
ATOM 4112 C CA . ASP A 1 507 ? -8.277 -25.812 -3.049 1.00 84.50 507 ASP A CA 1
ATOM 4113 C C . ASP A 1 507 ? -7.279 -25.687 -4.218 1.00 84.50 507 ASP A C 1
ATOM 4115 O O . ASP A 1 507 ? -7.552 -25.063 -5.249 1.00 84.50 507 ASP A O 1
ATOM 4119 N N . GLU A 1 508 ? -6.114 -26.321 -4.064 1.00 88.56 508 GLU A N 1
ATOM 4120 C CA . GLU A 1 508 ? -5.059 -26.362 -5.084 1.00 88.56 508 GLU A CA 1
ATOM 4121 C C . GLU A 1 508 ? -5.519 -27.039 -6.393 1.00 88.56 508 GLU A C 1
ATOM 4123 O O . GLU A 1 508 ? -5.044 -26.698 -7.479 1.00 88.56 508 GLU A O 1
ATOM 4128 N N . MET A 1 509 ? -6.461 -27.985 -6.341 1.00 89.00 509 MET A N 1
ATOM 4129 C CA . MET A 1 509 ? -6.994 -28.632 -7.543 1.00 89.00 509 MET A CA 1
ATOM 4130 C C . MET A 1 509 ? -7.872 -27.666 -8.344 1.00 89.00 509 MET A C 1
ATOM 4132 O O . MET A 1 509 ? -7.774 -27.637 -9.573 1.00 89.00 509 MET A O 1
ATOM 4136 N N . LEU A 1 510 ? -8.675 -26.836 -7.671 1.00 90.31 510 LEU A N 1
ATOM 4137 C CA . LEU A 1 510 ? -9.411 -25.750 -8.330 1.00 90.31 510 LEU A CA 1
ATOM 4138 C C . LEU A 1 510 ? -8.459 -24.718 -8.942 1.00 90.31 510 LEU A C 1
ATOM 4140 O O . LEU A 1 510 ? -8.692 -24.272 -10.066 1.00 90.31 510 LEU A O 1
ATOM 4144 N N . ALA A 1 511 ? -7.359 -24.389 -8.257 1.00 93.31 511 ALA A N 1
ATOM 4145 C CA . ALA A 1 511 ? -6.329 -23.513 -8.811 1.00 93.31 511 ALA A CA 1
ATOM 4146 C C . ALA A 1 511 ? -5.723 -24.089 -10.099 1.00 93.31 511 ALA A C 1
ATOM 4148 O O . ALA A 1 511 ? -5.592 -23.375 -11.092 1.00 93.31 511 ALA A O 1
ATOM 4149 N N . LYS A 1 512 ? -5.413 -25.391 -10.132 1.00 94.19 512 LYS A N 1
ATOM 4150 C CA . LYS A 1 512 ? -4.891 -26.062 -11.336 1.00 94.19 512 LYS A CA 1
ATOM 4151 C C . LYS A 1 512 ? -5.877 -26.002 -12.505 1.00 94.19 512 LYS A C 1
ATOM 4153 O O . LYS A 1 512 ? -5.474 -25.641 -13.607 1.00 94.19 512 LYS A O 1
ATOM 4158 N N . GLN A 1 513 ? -7.163 -26.259 -12.263 1.00 93.62 513 GLN A N 1
ATOM 4159 C CA . GLN A 1 513 ? -8.207 -26.145 -13.295 1.00 93.62 513 GLN A CA 1
ATOM 4160 C C . GLN A 1 513 ? -8.345 -24.710 -13.826 1.00 93.62 513 GLN A C 1
ATOM 4162 O O . GLN A 1 513 ? -8.438 -24.492 -15.034 1.00 93.62 513 GLN A O 1
ATOM 4167 N N . PHE A 1 514 ? -8.306 -23.722 -12.930 1.00 95.06 514 PHE A N 1
ATOM 4168 C CA . PHE A 1 514 ? -8.295 -22.307 -13.292 1.00 95.06 514 PHE A CA 1
ATOM 4169 C C . PHE A 1 514 ? -7.087 -21.949 -14.177 1.00 95.06 514 PHE A C 1
ATOM 4171 O O . PHE A 1 514 ? -7.245 -21.288 -15.206 1.00 95.06 514 PHE A O 1
ATOM 4178 N N . LEU A 1 515 ? -5.887 -22.428 -13.830 1.00 95.06 515 LEU A N 1
ATOM 4179 C CA . LEU A 1 515 ? -4.670 -22.177 -14.607 1.00 95.06 515 LEU A CA 1
ATOM 4180 C C . LEU A 1 515 ? -4.665 -22.885 -15.969 1.00 95.06 515 LEU A C 1
ATOM 4182 O O . LEU A 1 515 ? -4.126 -22.343 -16.936 1.00 95.06 515 LEU A O 1
ATOM 4186 N N . GLU A 1 516 ? -5.271 -24.066 -16.088 1.00 91.44 516 GLU A N 1
ATOM 4187 C CA . GLU A 1 516 ? -5.485 -24.723 -17.385 1.00 91.44 516 GLU A CA 1
ATOM 4188 C C . GLU A 1 516 ? -6.379 -23.868 -18.295 1.00 91.44 516 GLU A C 1
ATOM 4190 O O . GLU A 1 516 ? -6.044 -23.636 -19.462 1.00 91.44 516 GLU A O 1
ATOM 4195 N N . GLN A 1 517 ? -7.469 -23.322 -17.747 1.00 91.50 517 GLN A N 1
ATOM 4196 C CA . GLN A 1 517 ? -8.359 -22.421 -18.478 1.00 91.50 517 GLN A CA 1
ATOM 4197 C C . GLN A 1 517 ? -7.643 -21.128 -18.900 1.00 91.50 517 GLN A C 1
ATOM 4199 O O . GLN A 1 517 ? -7.730 -20.728 -20.067 1.00 91.50 517 GLN A O 1
ATOM 4204 N N . TYR A 1 518 ? -6.886 -20.509 -17.989 1.00 94.81 518 TYR A N 1
ATOM 4205 C CA . TYR A 1 518 ? -6.056 -19.342 -18.292 1.00 94.81 518 TYR A CA 1
ATOM 4206 C C . TYR A 1 518 ? -5.104 -19.626 -19.458 1.00 94.81 518 TYR A C 1
ATOM 4208 O O . TYR A 1 518 ? -5.144 -18.917 -20.462 1.00 94.81 518 TYR A O 1
ATOM 4216 N N . ASN A 1 519 ? -4.309 -20.698 -19.374 1.00 88.88 519 ASN A N 1
ATOM 4217 C CA . ASN A 1 519 ? -3.327 -21.034 -20.407 1.00 88.88 519 ASN A CA 1
ATOM 4218 C C . ASN A 1 519 ? -3.978 -21.269 -21.777 1.00 88.88 519 ASN A C 1
ATOM 4220 O O . ASN A 1 519 ? -3.440 -20.821 -22.786 1.00 88.88 519 ASN A O 1
ATOM 4224 N N . SER A 1 520 ? -5.147 -21.920 -21.816 1.00 85.00 520 SER A N 1
ATOM 4225 C CA . SER A 1 520 ? -5.857 -22.195 -23.074 1.00 85.00 520 SER A CA 1
ATOM 4226 C C . SER A 1 520 ? -6.341 -20.937 -23.802 1.00 85.00 520 SER A C 1
ATOM 4228 O O . SER A 1 520 ? -6.442 -20.941 -25.023 1.00 85.00 520 SER A O 1
ATOM 4230 N N . THR A 1 521 ? -6.620 -19.857 -23.067 1.00 92.88 521 THR A N 1
ATOM 4231 C CA . THR A 1 521 ? -7.165 -18.611 -23.633 1.00 92.88 521 THR A CA 1
ATOM 4232 C C . THR A 1 521 ? -6.110 -17.519 -23.787 1.00 92.88 521 THR A C 1
ATOM 4234 O O . THR A 1 521 ? -6.213 -16.683 -24.682 1.00 92.88 521 THR A O 1
ATOM 4237 N N . ALA A 1 522 ? -5.071 -17.526 -22.949 1.00 93.75 522 ALA A N 1
ATOM 4238 C CA . ALA A 1 522 ? -4.008 -16.535 -22.995 1.00 93.75 522 ALA A CA 1
ATOM 4239 C C . ALA A 1 522 ? -3.208 -16.610 -24.312 1.00 93.75 522 ALA A C 1
ATOM 4241 O O . ALA A 1 522 ? -2.914 -15.564 -24.880 1.00 93.75 522 ALA A O 1
ATOM 4242 N N . GLU A 1 523 ? -2.920 -17.807 -24.850 1.00 91.94 523 GLU A N 1
ATOM 4243 C CA . GLU A 1 523 ? -2.157 -17.946 -26.112 1.00 91.94 523 GLU A CA 1
ATOM 4244 C C . GLU A 1 523 ? -2.844 -17.216 -27.273 1.00 91.94 523 GLU A C 1
ATOM 4246 O O . GLU A 1 523 ? -2.180 -16.527 -28.045 1.00 91.94 523 GLU A O 1
ATOM 4251 N N . GLU A 1 524 ? -4.173 -17.292 -27.361 1.00 93.88 524 GLU A N 1
ATOM 4252 C CA . GLU A 1 524 ? -4.946 -16.648 -28.426 1.00 93.88 524 GLU A CA 1
ATOM 4253 C C . GLU A 1 524 ? -4.928 -15.121 -28.308 1.00 93.88 524 GLU A C 1
ATOM 4255 O O . GLU A 1 524 ? -4.673 -14.414 -29.287 1.00 93.88 524 GLU A O 1
ATOM 4260 N N . VAL A 1 525 ? -5.180 -14.603 -27.104 1.00 95.44 525 VAL A N 1
ATOM 4261 C CA . VAL A 1 525 ? -5.316 -13.160 -26.875 1.00 95.44 525 VAL A CA 1
ATOM 4262 C C . VAL A 1 525 ? -3.961 -12.453 -26.965 1.00 95.44 525 VAL A C 1
ATOM 4264 O O . VAL A 1 525 ? -3.858 -11.404 -27.605 1.00 95.44 525 VAL A O 1
ATOM 4267 N N . TRP A 1 526 ? -2.908 -13.046 -26.392 1.00 94.75 526 TRP A N 1
ATOM 4268 C CA . TRP A 1 526 ? -1.546 -12.519 -26.498 1.00 94.75 526 TRP A CA 1
ATOM 4269 C C . TRP A 1 526 ? -1.033 -12.581 -27.937 1.00 94.75 526 TRP A C 1
ATOM 4271 O O . TRP A 1 526 ? -0.489 -11.592 -28.422 1.00 94.75 526 TRP A O 1
ATOM 4281 N N . ASN A 1 527 ? -1.280 -13.675 -28.671 1.00 96.31 527 ASN A N 1
ATOM 4282 C CA . ASN A 1 527 ? -0.918 -13.757 -30.088 1.00 96.31 527 ASN A CA 1
ATOM 4283 C C . ASN A 1 527 ? -1.609 -12.670 -30.929 1.00 96.31 527 ASN A C 1
ATOM 4285 O O . ASN A 1 527 ? -0.947 -12.004 -31.726 1.00 96.31 527 ASN A O 1
ATOM 4289 N N . ALA A 1 528 ? -2.915 -12.459 -30.735 1.00 97.38 528 ALA A N 1
ATOM 4290 C CA . ALA A 1 528 ? -3.676 -11.460 -31.484 1.00 97.38 528 ALA A CA 1
ATOM 4291 C C . ALA A 1 528 ? -3.166 -10.031 -31.241 1.00 97.38 528 ALA A C 1
ATOM 4293 O O . ALA A 1 528 ? -3.052 -9.246 -32.187 1.00 97.38 528 ALA A O 1
ATOM 4294 N N . TYR A 1 529 ? -2.834 -9.694 -29.990 1.00 96.69 529 TYR A N 1
ATOM 4295 C CA . TYR A 1 529 ? -2.208 -8.412 -29.669 1.00 96.69 529 TYR A CA 1
ATOM 4296 C C . TYR A 1 529 ? -0.806 -8.294 -30.274 1.00 96.69 529 TYR A C 1
ATOM 4298 O O . TYR A 1 529 ? -0.511 -7.277 -30.904 1.00 96.69 529 TYR A O 1
ATOM 4306 N N . THR A 1 530 ? 0.037 -9.322 -30.149 1.00 97.12 530 THR A N 1
ATOM 4307 C CA . THR A 1 530 ? 1.403 -9.292 -30.689 1.00 97.12 530 THR A CA 1
ATOM 4308 C C . THR A 1 530 ? 1.418 -9.150 -32.213 1.00 97.12 530 THR A C 1
ATOM 4310 O O . THR A 1 530 ? 2.204 -8.360 -32.728 1.00 97.12 530 THR A O 1
ATOM 4313 N N . GLU A 1 531 ? 0.519 -9.808 -32.954 1.00 97.94 531 GLU A N 1
ATOM 4314 C CA . GLU A 1 531 ? 0.387 -9.615 -34.413 1.00 97.94 531 GLU A CA 1
ATOM 4315 C C . GLU A 1 531 ? -0.028 -8.183 -34.783 1.00 97.94 531 GLU A C 1
ATOM 4317 O O . GLU A 1 531 ? 0.525 -7.590 -35.715 1.00 97.94 531 GLU A O 1
ATOM 4322 N N . ALA A 1 532 ? -0.974 -7.595 -34.046 1.00 97.50 532 ALA A N 1
ATOM 4323 C CA . ALA A 1 532 ? -1.399 -6.216 -34.280 1.00 97.50 532 ALA A CA 1
ATOM 4324 C C . ALA A 1 532 ? -0.280 -5.210 -33.949 1.00 97.50 532 ALA A C 1
ATOM 4326 O O . ALA A 1 532 ? -0.024 -4.289 -34.726 1.00 97.50 532 ALA A O 1
ATOM 4327 N N . SER A 1 533 ? 0.433 -5.426 -32.839 1.00 95.62 533 SER A N 1
ATOM 4328 C CA . SER A 1 533 ? 1.588 -4.620 -32.425 1.00 95.62 533 SER A CA 1
ATOM 4329 C C . SER A 1 533 ? 2.745 -4.718 -33.418 1.00 95.62 533 SER A C 1
ATOM 4331 O O . SER A 1 533 ? 3.319 -3.698 -33.804 1.00 95.62 533 SER A O 1
ATOM 4333 N N . TRP A 1 534 ? 3.042 -5.925 -33.905 1.00 97.06 534 TRP A N 1
ATOM 4334 C CA . TRP A 1 534 ? 4.029 -6.160 -34.956 1.00 97.06 534 TRP A CA 1
ATOM 4335 C C . TRP A 1 534 ? 3.676 -5.411 -36.241 1.00 97.06 534 TRP A C 1
ATOM 4337 O O . TRP A 1 534 ? 4.529 -4.745 -36.829 1.00 97.06 534 TRP A O 1
ATOM 4347 N N . THR A 1 535 ? 2.414 -5.498 -36.670 1.00 96.75 535 THR A N 1
ATOM 4348 C CA . THR A 1 535 ? 1.926 -4.819 -37.878 1.00 96.75 535 THR A CA 1
ATOM 4349 C C . THR A 1 535 ? 2.113 -3.311 -37.761 1.00 96.75 535 THR A C 1
ATOM 4351 O O . THR A 1 535 ? 2.657 -2.696 -38.668 1.00 96.75 535 THR A O 1
ATOM 4354 N N . TYR A 1 536 ? 1.760 -2.720 -36.619 1.00 94.88 536 TYR A N 1
ATOM 4355 C CA . TYR A 1 536 ? 1.989 -1.299 -36.365 1.00 94.88 536 TYR A CA 1
ATOM 4356 C C . TYR A 1 536 ? 3.479 -0.921 -36.346 1.00 94.88 536 TYR A C 1
ATOM 4358 O O . TYR A 1 536 ? 3.886 0.052 -36.974 1.00 94.88 536 TYR A O 1
ATOM 4366 N N . ASN A 1 537 ? 4.312 -1.718 -35.675 1.00 92.12 537 ASN A N 1
ATOM 4367 C CA . ASN A 1 537 ? 5.754 -1.481 -35.567 1.00 92.12 537 ASN A CA 1
ATOM 4368 C C . ASN A 1 537 ? 6.498 -1.579 -36.911 1.00 92.12 537 ASN A C 1
ATOM 4370 O O . ASN A 1 537 ? 7.565 -0.981 -37.072 1.00 92.12 537 ASN A O 1
ATOM 4374 N N . THR A 1 538 ? 5.957 -2.351 -37.855 1.00 94.12 538 THR A N 1
ATOM 4375 C CA . THR A 1 538 ? 6.538 -2.600 -39.186 1.00 94.12 538 THR A CA 1
ATOM 4376 C C . THR A 1 538 ? 5.797 -1.892 -40.324 1.00 94.12 538 THR A C 1
ATOM 4378 O O . THR A 1 538 ? 6.188 -2.045 -41.485 1.00 94.12 538 THR A O 1
ATOM 4381 N N . ASP A 1 539 ? 4.751 -1.127 -39.999 1.00 94.38 539 ASP A N 1
ATOM 4382 C CA . ASP A 1 539 ? 3.970 -0.266 -40.891 1.00 94.38 539 ASP A CA 1
ATOM 4383 C C . ASP A 1 539 ? 3.167 0.759 -40.058 1.00 94.38 539 ASP A C 1
ATOM 4385 O O . ASP A 1 539 ? 2.022 0.523 -39.651 1.00 94.38 539 ASP A O 1
ATOM 4389 N N . ILE A 1 540 ? 3.790 1.902 -39.752 1.00 90.19 540 ILE A N 1
ATOM 4390 C CA . ILE A 1 540 ? 3.223 2.922 -38.861 1.00 90.19 540 ILE A CA 1
ATOM 4391 C C . ILE A 1 540 ? 2.130 3.705 -39.599 1.00 90.19 540 ILE A C 1
ATOM 4393 O O . ILE A 1 540 ? 2.397 4.622 -40.377 1.00 90.19 540 ILE A O 1
ATOM 4397 N N . THR A 1 541 ? 0.873 3.381 -39.302 1.00 91.06 541 THR A N 1
ATOM 4398 C CA . THR A 1 541 ? -0.315 4.100 -39.784 1.00 91.06 541 THR A CA 1
ATOM 4399 C C . THR A 1 541 ? -1.331 4.267 -38.656 1.00 91.06 541 THR A C 1
ATOM 4401 O O . THR A 1 541 ? -1.362 3.461 -37.723 1.00 91.06 541 THR A O 1
ATOM 4404 N N . GLU A 1 542 ? -2.201 5.282 -38.737 1.00 89.12 542 GLU A N 1
ATOM 4405 C CA . GLU A 1 542 ? -3.250 5.467 -37.719 1.00 89.12 542 GLU A CA 1
ATOM 4406 C C . GLU A 1 542 ? -4.220 4.272 -37.688 1.00 89.12 542 GLU A C 1
ATOM 4408 O O . GLU A 1 542 ? -4.626 3.835 -36.618 1.00 89.12 542 GLU A O 1
ATOM 4413 N N . ALA A 1 543 ? -4.512 3.662 -38.844 1.00 94.50 543 ALA A N 1
ATOM 4414 C CA . ALA A 1 543 ? -5.351 2.466 -38.914 1.00 94.50 543 ALA A CA 1
ATOM 4415 C C . ALA A 1 543 ? -4.724 1.271 -38.169 1.00 94.50 543 ALA A C 1
ATOM 4417 O O . ALA A 1 543 ? -5.399 0.606 -37.384 1.00 94.50 543 ALA A O 1
ATOM 4418 N N . ASN A 1 544 ? -3.424 1.013 -38.363 1.00 94.44 544 ASN A N 1
ATOM 4419 C CA . ASN A 1 544 ? -2.729 -0.068 -37.655 1.00 94.44 544 ASN A CA 1
ATOM 4420 C C . ASN A 1 544 ? -2.622 0.221 -36.149 1.00 94.44 544 ASN A C 1
ATOM 4422 O O . ASN A 1 544 ? -2.745 -0.698 -35.338 1.00 94.44 544 ASN A O 1
ATOM 4426 N N . LYS A 1 545 ? -2.460 1.495 -35.766 1.00 91.19 545 LYS A N 1
ATOM 4427 C CA . LYS A 1 545 ? -2.469 1.940 -34.367 1.00 91.19 545 LYS A CA 1
ATOM 4428 C C . LYS A 1 545 ? -3.803 1.643 -33.688 1.00 91.19 545 LYS A C 1
ATOM 4430 O O . LYS A 1 545 ? -3.811 1.055 -32.612 1.00 91.19 545 LYS A O 1
ATOM 4435 N N . GLU A 1 546 ? -4.923 2.007 -34.310 1.00 93.00 546 GLU A N 1
ATOM 4436 C CA . GLU A 1 546 ? -6.265 1.744 -33.773 1.00 93.00 546 GLU A CA 1
ATOM 4437 C C . GLU A 1 546 ? -6.517 0.239 -33.595 1.00 93.00 546 GLU A C 1
ATOM 4439 O O . GLU A 1 546 ? -7.005 -0.186 -32.546 1.00 93.00 546 GLU A O 1
ATOM 4444 N N . ILE A 1 547 ? -6.110 -0.584 -34.570 1.00 95.69 547 ILE A N 1
ATOM 4445 C CA . ILE A 1 547 ? -6.211 -2.051 -34.481 1.00 95.69 547 ILE A CA 1
ATOM 4446 C C . ILE A 1 547 ? -5.374 -2.586 -33.311 1.00 95.69 547 ILE A C 1
ATOM 4448 O O . ILE A 1 547 ? -5.867 -3.390 -32.517 1.00 95.69 547 ILE A O 1
ATOM 4452 N N . MET A 1 548 ? -4.126 -2.131 -33.173 1.00 94.69 548 MET A N 1
ATOM 4453 C CA . MET A 1 548 ? -3.249 -2.516 -32.065 1.00 94.69 548 MET A CA 1
ATOM 4454 C C . MET A 1 548 ? -3.844 -2.126 -30.710 1.00 94.69 548 MET A C 1
ATOM 4456 O O . MET A 1 548 ? -3.858 -2.949 -29.796 1.00 94.69 548 MET A O 1
ATOM 4460 N N . LEU A 1 549 ? -4.351 -0.899 -30.570 1.00 92.06 549 LEU A N 1
ATOM 4461 C CA . LEU A 1 549 ? -4.958 -0.419 -29.328 1.00 92.06 549 LEU A CA 1
ATOM 4462 C C . LEU A 1 549 ? -6.210 -1.221 -28.969 1.00 92.06 549 LEU A C 1
ATOM 4464 O O . LEU A 1 549 ? -6.365 -1.613 -27.814 1.00 92.06 549 LEU A O 1
ATOM 4468 N N . GLN A 1 550 ? -7.052 -1.548 -29.950 1.00 94.69 550 GLN A N 1
ATOM 4469 C CA . GLN A 1 550 ? -8.219 -2.401 -29.736 1.00 94.69 550 GLN A CA 1
ATOM 4470 C C . GLN A 1 550 ? -7.818 -3.793 -29.225 1.00 94.69 550 GLN A C 1
ATOM 4472 O O . GLN A 1 550 ? -8.381 -4.280 -28.244 1.00 94.69 550 GLN A O 1
ATOM 4477 N N . LYS A 1 551 ? -6.809 -4.424 -29.841 1.00 96.62 551 LYS A N 1
ATOM 4478 C CA . LYS A 1 551 ? -6.290 -5.723 -29.377 1.00 96.62 551 LYS A CA 1
ATOM 4479 C C . LYS A 1 551 ? -5.593 -5.641 -28.026 1.00 96.62 551 LYS A C 1
ATOM 4481 O O . LYS A 1 551 ? -5.684 -6.581 -27.240 1.00 96.62 551 LYS A O 1
ATOM 4486 N N . ASN A 1 552 ? -4.977 -4.507 -27.711 1.00 93.75 552 ASN A N 1
ATOM 4487 C CA . ASN A 1 552 ? -4.424 -4.265 -26.387 1.00 93.75 552 ASN A CA 1
ATOM 4488 C C . ASN A 1 552 ? -5.514 -4.247 -25.306 1.00 93.75 552 ASN A C 1
ATOM 4490 O O . ASN A 1 552 ? -5.317 -4.843 -24.252 1.00 93.75 552 ASN A O 1
ATOM 4494 N N . LEU A 1 553 ? -6.664 -3.614 -25.568 1.00 93.69 553 LEU A N 1
ATOM 4495 C CA . LEU A 1 553 ? -7.788 -3.585 -24.624 1.00 93.69 553 LEU A CA 1
ATOM 4496 C C . LEU A 1 553 ? -8.389 -4.978 -24.399 1.00 93.69 553 LEU A C 1
ATOM 4498 O O . LEU A 1 553 ? -8.688 -5.333 -23.261 1.00 93.69 553 LEU A O 1
ATOM 4502 N N . GLU A 1 554 ? -8.518 -5.787 -25.455 1.00 95.25 554 GLU A N 1
ATOM 4503 C CA . GLU A 1 554 ? -8.949 -7.190 -25.340 1.00 95.25 554 GLU A CA 1
ATOM 4504 C C . GLU A 1 554 ? -7.996 -7.990 -24.431 1.00 95.25 554 GLU A C 1
ATOM 4506 O O . GLU A 1 554 ? -8.447 -8.681 -23.514 1.00 95.25 554 GLU A O 1
ATOM 4511 N N . MET A 1 555 ? -6.682 -7.834 -24.630 1.00 95.56 555 MET A N 1
ATOM 4512 C CA . MET A 1 555 ? -5.648 -8.456 -23.796 1.00 95.56 555 MET A CA 1
ATOM 4513 C C . MET A 1 555 ? -5.667 -7.956 -22.354 1.00 95.56 555 MET A C 1
ATOM 4515 O O . MET A 1 555 ? -5.659 -8.762 -21.429 1.00 95.56 555 MET A O 1
ATOM 4519 N N . ALA A 1 556 ? -5.754 -6.647 -22.138 1.00 95.12 556 ALA A N 1
ATOM 4520 C CA . ALA A 1 556 ? -5.811 -6.079 -20.799 1.00 95.12 556 ALA A CA 1
ATOM 4521 C C . ALA A 1 556 ? -7.068 -6.527 -20.039 1.00 95.12 556 ALA A C 1
ATOM 4523 O O . ALA A 1 556 ? -6.993 -6.804 -18.845 1.00 95.12 556 ALA A O 1
ATOM 4524 N N . ASN A 1 557 ? -8.214 -6.658 -20.714 1.00 95.19 557 ASN A N 1
ATOM 4525 C CA . ASN A 1 557 ? -9.429 -7.184 -20.097 1.00 95.19 557 ASN A CA 1
ATOM 4526 C C . ASN A 1 557 ? -9.273 -8.660 -19.697 1.00 95.19 557 ASN A C 1
ATOM 4528 O O . ASN A 1 557 ? -9.678 -9.045 -18.601 1.00 95.19 557 ASN A O 1
ATOM 4532 N N . HIS A 1 558 ? -8.636 -9.478 -20.542 1.00 95.56 558 HIS A N 1
ATOM 4533 C CA . HIS A 1 558 ? -8.288 -10.861 -20.196 1.00 95.56 558 HIS A CA 1
ATOM 4534 C C . HIS A 1 558 ? -7.390 -10.913 -18.952 1.00 95.56 558 HIS A C 1
ATOM 4536 O O . HIS A 1 558 ? -7.765 -11.550 -17.966 1.00 95.56 558 HIS A O 1
ATOM 4542 N N . THR A 1 559 ? -6.288 -10.153 -18.938 1.00 95.19 559 THR A N 1
ATOM 4543 C CA . THR A 1 559 ? -5.408 -10.012 -17.764 1.00 95.19 559 THR A CA 1
ATOM 4544 C C . THR A 1 559 ? -6.195 -9.584 -16.528 1.00 95.19 559 THR A C 1
ATOM 4546 O O . THR A 1 559 ? -6.007 -10.146 -15.452 1.00 95.19 559 THR A O 1
ATOM 4549 N N . LYS A 1 560 ? -7.133 -8.641 -16.678 1.00 93.56 560 LYS A N 1
ATOM 4550 C CA . LYS A 1 560 ? -7.953 -8.142 -15.572 1.00 93.56 560 LYS A CA 1
ATOM 4551 C C . LYS A 1 560 ? -8.850 -9.215 -14.968 1.00 93.56 560 LYS A C 1
ATOM 4553 O O . LYS A 1 560 ? -8.897 -9.359 -13.749 1.00 93.56 560 LYS A O 1
ATOM 4558 N N . ILE A 1 561 ? -9.554 -9.965 -15.813 1.00 94.12 561 ILE A N 1
ATOM 4559 C CA . ILE A 1 561 ? -10.467 -11.033 -15.389 1.00 94.12 561 ILE A CA 1
ATOM 4560 C C . ILE A 1 561 ? -9.694 -12.120 -14.641 1.00 94.12 561 ILE A C 1
ATOM 4562 O O . ILE A 1 561 ? -10.046 -12.456 -13.511 1.00 94.12 561 ILE A O 1
ATOM 4566 N N . TYR A 1 562 ? -8.625 -12.640 -15.247 1.00 95.75 562 TYR A N 1
ATOM 4567 C CA . TYR A 1 562 ? -7.869 -13.740 -14.656 1.00 95.75 562 TYR A CA 1
ATOM 4568 C C . TYR A 1 562 ? -7.056 -13.302 -13.440 1.00 95.75 562 TYR A C 1
ATOM 4570 O O . TYR A 1 562 ? -6.990 -14.049 -12.471 1.00 95.75 562 TYR A O 1
ATOM 4578 N N . GLY A 1 563 ? -6.496 -12.094 -13.423 1.00 94.44 563 GLY A N 1
ATOM 4579 C CA . GLY A 1 563 ? -5.754 -11.625 -12.257 1.00 94.44 563 GLY A CA 1
ATOM 4580 C C . GLY A 1 563 ? -6.643 -11.341 -11.044 1.00 94.44 563 GLY A C 1
ATOM 4581 O O . GLY A 1 563 ? -6.266 -11.656 -9.916 1.00 94.44 563 GLY A O 1
ATOM 4582 N N . LEU A 1 564 ? -7.863 -10.826 -11.247 1.00 90.25 564 LEU A N 1
ATOM 4583 C CA . LEU A 1 564 ? -8.834 -10.672 -10.155 1.00 90.25 564 LEU A CA 1
ATOM 4584 C C . LEU A 1 564 ? -9.316 -12.022 -9.614 1.00 90.25 564 LEU A C 1
ATOM 4586 O O . LEU A 1 564 ? -9.557 -12.137 -8.414 1.00 90.25 564 LEU A O 1
ATOM 4590 N N . GLU A 1 565 ? -9.445 -13.036 -10.471 1.00 91.75 565 GLU A N 1
ATOM 4591 C CA . GLU A 1 565 ? -9.760 -14.399 -10.036 1.00 91.75 565 GLU A CA 1
ATOM 4592 C C . GLU A 1 565 ? -8.579 -15.037 -9.292 1.00 91.75 565 GLU A C 1
ATOM 4594 O O . GLU A 1 565 ? -8.775 -15.629 -8.234 1.00 91.75 565 GLU A O 1
ATOM 4599 N N . ALA A 1 566 ? -7.346 -14.842 -9.775 1.00 93.69 566 ALA A N 1
ATOM 4600 C CA . ALA A 1 566 ? -6.129 -15.337 -9.134 1.00 93.69 566 ALA A CA 1
ATOM 4601 C C . ALA A 1 566 ? -5.975 -14.809 -7.696 1.00 93.69 566 ALA A C 1
ATOM 4603 O O . ALA A 1 566 ? -5.651 -15.583 -6.798 1.00 93.69 566 ALA A O 1
ATOM 4604 N N . ARG A 1 567 ? -6.316 -13.533 -7.447 1.00 90.06 567 ARG A N 1
ATOM 4605 C CA . ARG A 1 567 ? -6.307 -12.911 -6.104 1.00 90.06 567 ARG A CA 1
ATOM 4606 C C . ARG A 1 567 ? -7.248 -13.571 -5.092 1.00 90.06 567 ARG A C 1
ATOM 4608 O O . ARG A 1 567 ? -7.125 -13.312 -3.895 1.00 90.06 567 ARG A O 1
ATOM 4615 N N . LYS A 1 568 ? -8.204 -14.387 -5.546 1.00 86.81 568 LYS A N 1
ATOM 4616 C CA . LYS A 1 568 ? -9.098 -15.136 -4.657 1.00 86.81 568 LYS A CA 1
ATOM 4617 C C . LYS A 1 568 ? -8.450 -16.396 -4.104 1.00 86.81 568 LYS A C 1
ATOM 4619 O O . LYS A 1 568 ? -8.995 -16.939 -3.156 1.00 86.81 568 LYS A O 1
ATOM 4624 N N . PHE A 1 569 ? -7.350 -16.888 -4.666 1.00 85.62 569 PHE A N 1
ATOM 4625 C CA . PHE A 1 569 ? -6.686 -18.083 -4.152 1.00 85.62 569 PHE A CA 1
ATOM 4626 C C . PHE A 1 569 ? -5.747 -17.732 -2.996 1.00 85.62 569 PHE A C 1
ATOM 4628 O O . PHE A 1 569 ? -5.003 -16.754 -3.066 1.00 85.62 569 PHE A O 1
ATOM 4635 N N . ASP A 1 570 ? -5.768 -18.544 -1.942 1.00 84.69 570 ASP A N 1
ATOM 4636 C CA . ASP A 1 570 ? -4.713 -18.541 -0.930 1.00 84.69 570 ASP A CA 1
ATOM 4637 C C . ASP A 1 570 ? -3.733 -19.670 -1.240 1.00 84.69 570 ASP A C 1
ATOM 4639 O O . ASP A 1 570 ? -4.082 -20.848 -1.227 1.00 84.69 570 ASP A O 1
ATOM 4643 N N . THR A 1 571 ? -2.498 -19.289 -1.551 1.00 86.88 571 THR A N 1
ATOM 4644 C CA . THR A 1 571 ? -1.445 -20.206 -1.983 1.00 86.88 571 THR A CA 1
ATOM 4645 C C . THR A 1 571 ? -0.593 -20.738 -0.833 1.00 86.88 571 THR A C 1
ATOM 4647 O O . THR A 1 571 ? 0.361 -21.473 -1.096 1.00 86.88 571 THR A O 1
ATOM 4650 N N . SER A 1 572 ? -0.870 -20.351 0.416 1.00 82.75 572 SER A N 1
ATOM 4651 C CA . SER A 1 572 ? -0.016 -20.646 1.579 1.00 82.75 572 SER A CA 1
ATOM 4652 C C . SER A 1 572 ? 0.200 -22.151 1.786 1.00 82.75 572 SER A C 1
ATOM 4654 O O . SER A 1 572 ? 1.338 -22.580 1.991 1.00 82.75 572 SER A O 1
ATOM 4656 N N . ASP A 1 573 ? -0.854 -22.951 1.599 1.00 81.75 573 ASP A N 1
ATOM 4657 C CA . ASP A 1 573 ? -0.843 -24.407 1.820 1.00 81.75 573 ASP A CA 1
ATOM 4658 C C . ASP A 1 573 ? -0.616 -25.248 0.550 1.00 81.75 573 ASP A C 1
ATOM 4660 O O . ASP A 1 573 ? -0.547 -26.481 0.614 1.00 81.75 573 ASP A O 1
ATOM 4664 N N . PHE A 1 574 ? -0.484 -24.613 -0.621 1.00 87.75 574 PHE A N 1
ATOM 4665 C CA . PHE A 1 574 ? -0.303 -25.345 -1.880 1.00 87.75 574 PHE A CA 1
ATOM 4666 C C . PHE A 1 574 ? 1.024 -26.116 -1.863 1.00 87.75 574 PHE A C 1
ATOM 4668 O O . PHE A 1 574 ? 2.018 -25.672 -1.288 1.00 87.75 574 PHE A O 1
ATOM 4675 N N . GLN A 1 575 ? 1.068 -27.276 -2.506 1.00 90.56 575 GLN A N 1
ATOM 4676 C CA . GLN A 1 575 ? 2.280 -28.093 -2.605 1.00 90.56 575 GLN A CA 1
ATOM 4677 C C . GLN A 1 575 ? 3.035 -27.840 -3.914 1.00 90.56 575 GLN A C 1
ATOM 4679 O O . GLN A 1 575 ? 4.260 -27.946 -3.956 1.00 90.56 575 GLN A O 1
ATOM 4684 N N . ASP A 1 576 ? 2.325 -27.492 -4.989 1.00 93.44 576 ASP A N 1
ATOM 4685 C CA . ASP A 1 576 ? 2.935 -27.167 -6.276 1.00 93.44 576 ASP A CA 1
ATOM 4686 C C . ASP A 1 576 ? 3.423 -25.712 -6.324 1.00 93.44 576 ASP A C 1
ATOM 4688 O O . ASP A 1 576 ? 2.661 -24.768 -6.549 1.00 93.44 576 ASP A O 1
ATOM 4692 N N . GLU A 1 577 ? 4.732 -25.535 -6.155 1.00 93.31 577 GLU A N 1
ATOM 4693 C CA . GLU A 1 577 ? 5.403 -24.232 -6.230 1.00 93.31 577 GLU A CA 1
ATOM 4694 C C . GLU A 1 577 ? 5.192 -23.517 -7.577 1.00 93.31 577 GLU A C 1
ATOM 4696 O O . GLU A 1 577 ? 5.178 -22.284 -7.633 1.00 93.31 577 GLU A O 1
ATOM 4701 N N . SER A 1 578 ? 4.962 -24.260 -8.667 1.00 94.81 578 SER A N 1
ATOM 4702 C CA . SER A 1 578 ? 4.673 -23.659 -9.975 1.00 94.81 578 SER A CA 1
ATOM 4703 C C . SER A 1 578 ? 3.316 -22.967 -9.965 1.00 94.81 578 SER A C 1
ATOM 4705 O O . SER A 1 578 ? 3.192 -21.848 -10.459 1.00 94.81 578 SER A O 1
ATOM 4707 N N . VAL A 1 579 ? 2.307 -23.598 -9.356 1.00 95.75 579 VAL A N 1
ATOM 4708 C CA . VAL A 1 579 ? 0.963 -23.019 -9.211 1.00 95.75 579 VAL A CA 1
ATOM 4709 C C . VAL A 1 579 ? 1.027 -21.751 -8.368 1.00 95.75 579 VAL A C 1
ATOM 4711 O O . VAL A 1 579 ? 0.476 -20.731 -8.784 1.00 95.75 579 VAL A O 1
ATOM 4714 N N . LYS A 1 580 ? 1.760 -21.777 -7.244 1.00 94.38 580 LYS A N 1
ATOM 4715 C CA . LYS A 1 580 ? 1.973 -20.583 -6.408 1.00 94.38 580 LYS A CA 1
ATOM 4716 C C . LYS A 1 580 ? 2.574 -19.444 -7.221 1.00 94.38 580 LYS A C 1
ATOM 4718 O O . LYS A 1 580 ? 2.018 -18.352 -7.260 1.00 94.38 580 LYS A O 1
ATOM 4723 N N . ARG A 1 581 ? 3.682 -19.707 -7.925 1.00 94.00 581 ARG A N 1
ATOM 4724 C CA . ARG A 1 581 ? 4.403 -18.684 -8.694 1.00 94.00 581 ARG A CA 1
ATOM 4725 C C . ARG A 1 581 ? 3.553 -18.105 -9.827 1.00 94.00 581 ARG A C 1
ATOM 4727 O O . ARG A 1 581 ? 3.600 -16.896 -10.045 1.00 94.00 581 ARG A O 1
ATOM 4734 N N . ILE A 1 582 ? 2.769 -18.928 -10.531 1.00 95.56 582 ILE A N 1
ATOM 4735 C CA . ILE A 1 582 ? 1.856 -18.444 -11.580 1.00 95.56 582 ILE A CA 1
ATOM 4736 C C . ILE A 1 582 ? 0.765 -17.562 -10.968 1.00 95.56 582 ILE A C 1
ATOM 4738 O O . ILE A 1 582 ? 0.547 -16.461 -11.462 1.00 95.56 582 ILE A O 1
ATOM 4742 N N . LEU A 1 583 ? 0.116 -17.993 -9.884 1.00 95.31 583 LEU A N 1
ATOM 4743 C CA . LEU A 1 583 ? -0.932 -17.202 -9.230 1.00 95.31 583 LEU A CA 1
ATOM 4744 C C . LEU A 1 583 ? -0.409 -15.870 -8.686 1.00 95.31 583 LEU A C 1
ATOM 4746 O O . LEU A 1 583 ? -1.078 -14.851 -8.857 1.00 95.31 583 LEU A O 1
ATOM 4750 N N . THR A 1 584 ? 0.796 -15.848 -8.111 1.00 91.50 584 THR A N 1
ATOM 4751 C CA . THR A 1 584 ? 1.455 -14.605 -7.687 1.00 91.50 584 THR A CA 1
ATOM 4752 C C . THR A 1 584 ? 1.668 -13.665 -8.869 1.00 91.50 584 THR A C 1
ATOM 4754 O O . THR A 1 584 ? 1.313 -12.493 -8.779 1.00 91.50 584 THR A O 1
ATOM 4757 N N . LYS A 1 585 ? 2.177 -14.174 -10.000 1.00 92.75 585 LYS A N 1
ATOM 4758 C CA . LYS A 1 585 ? 2.363 -13.376 -11.222 1.00 92.75 585 LYS A CA 1
ATOM 4759 C C . LYS A 1 585 ? 1.040 -12.844 -11.775 1.00 92.75 585 LYS A C 1
ATOM 4761 O O . LYS A 1 585 ? 0.964 -11.672 -12.107 1.00 92.75 585 LYS A O 1
ATOM 4766 N N . LEU A 1 586 ? -0.001 -13.675 -11.847 1.00 94.69 586 LEU A N 1
ATOM 4767 C CA . LEU A 1 586 ? -1.320 -13.258 -12.341 1.00 94.69 586 LEU A CA 1
ATOM 4768 C C . LEU A 1 586 ? -2.008 -12.249 -11.418 1.00 94.69 586 LEU A C 1
ATOM 4770 O O . LEU A 1 586 ? -2.808 -11.442 -11.883 1.00 94.69 586 LEU A O 1
ATOM 4774 N N . SER A 1 587 ? -1.721 -12.296 -10.117 1.00 92.88 587 SER A N 1
ATOM 4775 C CA . SER A 1 587 ? -2.308 -11.379 -9.140 1.00 92.88 587 SER A CA 1
ATOM 4776 C C . SER A 1 587 ? -1.820 -9.938 -9.311 1.00 92.88 587 SER A C 1
ATOM 4778 O O . SER A 1 587 ? -2.509 -9.020 -8.856 1.00 92.88 587 SER A O 1
ATOM 4780 N N . ASP A 1 588 ? -0.689 -9.710 -9.982 1.00 92.25 588 ASP A N 1
ATOM 4781 C CA . ASP A 1 588 ? -0.297 -8.384 -10.458 1.00 92.25 588 ASP A CA 1
ATOM 4782 C C . ASP A 1 588 ? -0.955 -8.113 -11.819 1.00 92.25 588 ASP A C 1
ATOM 4784 O O . ASP A 1 588 ? -0.696 -8.784 -12.815 1.00 92.25 588 ASP A O 1
ATOM 4788 N N . LEU A 1 589 ? -1.863 -7.140 -11.855 1.00 92.62 589 LEU A N 1
ATOM 4789 C CA . LEU A 1 589 ? -2.629 -6.791 -13.052 1.00 92.62 589 LEU A CA 1
ATOM 4790 C C . LEU A 1 589 ? -1.861 -5.814 -13.953 1.00 92.62 589 LEU A C 1
ATOM 4792 O O . LEU A 1 589 ? -2.368 -5.436 -15.013 1.00 92.62 589 LEU A O 1
ATOM 4796 N N . GLU A 1 590 ? -0.697 -5.326 -13.515 1.00 92.19 590 GLU A N 1
ATOM 4797 C CA . GLU A 1 590 ? 0.074 -4.279 -14.182 1.00 92.19 590 GLU A CA 1
ATOM 4798 C C . GLU A 1 590 ? -0.823 -3.076 -14.560 1.00 92.19 590 GLU A C 1
ATOM 4800 O O . GLU A 1 590 ? -1.677 -2.631 -13.782 1.00 92.19 590 GLU A O 1
ATOM 4805 N N . ARG A 1 591 ? -0.698 -2.551 -15.786 1.00 93.75 591 ARG A N 1
ATOM 4806 C CA . ARG A 1 591 ? -1.555 -1.471 -16.307 1.00 93.75 591 ARG A CA 1
ATOM 4807 C C . ARG A 1 591 ? -3.038 -1.838 -16.419 1.00 93.75 591 ARG A C 1
ATOM 4809 O O . ARG A 1 591 ? -3.863 -0.929 -16.446 1.00 93.75 591 ARG A O 1
ATOM 4816 N N . ALA A 1 592 ? -3.413 -3.121 -16.446 1.00 95.19 592 ALA A N 1
ATOM 4817 C CA . ALA A 1 592 ? -4.821 -3.530 -16.535 1.00 95.19 592 ALA A CA 1
ATOM 4818 C C . ALA A 1 592 ? -5.624 -3.216 -15.255 1.00 95.19 592 ALA A C 1
ATOM 4820 O O . ALA A 1 592 ? -6.859 -3.245 -15.267 1.00 95.19 592 ALA A O 1
ATOM 4821 N N . ALA A 1 593 ? -4.942 -2.859 -14.159 1.00 92.56 593 ALA A N 1
ATOM 4822 C CA . ALA A 1 593 ? -5.578 -2.336 -12.952 1.00 92.56 593 ALA A CA 1
ATOM 4823 C C . ALA A 1 593 ? -6.252 -0.967 -13.158 1.00 92.56 593 ALA A C 1
ATOM 4825 O O . ALA A 1 593 ? -7.149 -0.615 -12.390 1.00 92.56 593 ALA A O 1
ATOM 4826 N N . LEU A 1 594 ? -5.846 -0.204 -14.181 1.00 92.69 594 LEU A N 1
ATOM 4827 C CA . LEU A 1 594 ? -6.415 1.109 -14.483 1.00 92.69 594 LEU A CA 1
ATOM 4828 C C . LEU A 1 594 ? -7.913 1.035 -14.828 1.00 92.69 594 LEU A C 1
ATOM 4830 O O . LEU A 1 594 ? -8.473 -0.021 -15.165 1.00 92.69 594 LEU A O 1
ATOM 4834 N N . SER A 1 595 ? -8.574 2.193 -14.729 1.00 92.06 595 SER A N 1
ATOM 4835 C CA . SER A 1 595 ? -9.893 2.384 -15.331 1.00 92.06 595 SER A CA 1
ATOM 4836 C C . SER A 1 595 ? -9.789 2.249 -16.854 1.00 92.06 595 SER A C 1
ATOM 4838 O O . SER A 1 595 ? -8.708 2.398 -17.419 1.00 92.06 595 SER A O 1
ATOM 4840 N N . GLU A 1 596 ? -10.896 1.936 -17.527 1.00 88.94 596 GLU A N 1
ATOM 4841 C CA . GLU A 1 596 ? -10.888 1.781 -18.987 1.00 88.94 596 GLU A CA 1
ATOM 4842 C C . GLU A 1 596 ? -10.426 3.070 -19.690 1.00 88.94 596 GLU A C 1
ATOM 4844 O O . GLU A 1 596 ? -9.543 3.010 -20.543 1.00 88.94 596 GLU A O 1
ATOM 4849 N N . ASP A 1 597 ? -10.922 4.233 -19.253 1.00 92.88 597 ASP A N 1
ATOM 4850 C CA . ASP A 1 597 ? -10.525 5.541 -19.790 1.00 92.88 597 ASP A CA 1
ATOM 4851 C C . ASP A 1 597 ? -9.029 5.828 -19.566 1.00 92.88 597 ASP A C 1
ATOM 4853 O O . ASP A 1 597 ? -8.319 6.212 -20.500 1.00 92.88 597 ASP A O 1
ATOM 4857 N N . ASP A 1 598 ? -8.524 5.590 -18.349 1.00 95.38 598 ASP A N 1
ATOM 4858 C CA . ASP A 1 598 ? -7.106 5.793 -18.022 1.00 95.38 598 ASP A CA 1
ATOM 4859 C C . ASP A 1 598 ? -6.200 4.822 -18.794 1.00 95.38 598 ASP A C 1
ATOM 4861 O O . ASP A 1 598 ? -5.101 5.191 -19.206 1.00 95.38 598 ASP A O 1
ATOM 4865 N N . LEU A 1 599 ? -6.644 3.579 -19.007 1.00 93.44 599 LEU A N 1
ATOM 4866 C CA . LEU A 1 599 ? -5.913 2.577 -19.781 1.00 93.44 599 LEU A CA 1
ATOM 4867 C C . LEU A 1 599 ? -5.846 2.961 -21.264 1.00 93.44 599 LEU A C 1
ATOM 4869 O O . LEU A 1 599 ? -4.787 2.845 -21.885 1.00 93.44 599 LEU A O 1
ATOM 4873 N N . ILE A 1 600 ? -6.951 3.452 -21.831 1.00 93.44 600 ILE A N 1
ATOM 4874 C CA . ILE A 1 600 ? -6.990 3.977 -23.200 1.00 93.44 600 ILE A CA 1
ATOM 4875 C C . ILE A 1 600 ? -6.027 5.157 -23.335 1.00 93.44 600 ILE A C 1
ATOM 4877 O O . ILE A 1 600 ? -5.255 5.204 -24.297 1.00 93.44 600 ILE A O 1
ATOM 4881 N N . GLU A 1 601 ? -6.033 6.093 -22.384 1.00 96.12 601 GLU A N 1
ATOM 4882 C CA . GLU A 1 601 ? -5.103 7.225 -22.374 1.00 96.12 601 GLU A CA 1
ATOM 4883 C C . GLU A 1 601 ? -3.648 6.745 -22.272 1.00 96.12 601 GLU A C 1
ATOM 4885 O O . GLU A 1 601 ? -2.811 7.147 -23.082 1.00 96.12 601 GLU A O 1
ATOM 4890 N N . TYR A 1 602 ? -3.351 5.839 -21.335 1.00 96.56 602 TYR A N 1
ATOM 4891 C CA . TYR A 1 602 ? -2.021 5.262 -21.130 1.00 96.56 602 TYR A CA 1
ATOM 4892 C C . TYR A 1 602 ? -1.476 4.629 -22.415 1.00 96.56 602 TYR A C 1
ATOM 4894 O O . TYR A 1 602 ? -0.359 4.927 -22.843 1.00 96.56 602 TYR A O 1
ATOM 4902 N N . ASN A 1 603 ? -2.280 3.783 -23.061 1.00 93.31 603 ASN A N 1
ATOM 4903 C CA . ASN A 1 603 ? -1.893 3.076 -24.278 1.00 93.31 603 ASN A CA 1
ATOM 4904 C C . ASN A 1 603 ? -1.689 4.031 -25.459 1.00 93.31 603 ASN A C 1
ATOM 4906 O O . ASN A 1 603 ? -0.716 3.897 -26.202 1.00 93.31 603 ASN A O 1
ATOM 4910 N N . ASN A 1 604 ? -2.568 5.026 -25.607 1.00 93.31 604 ASN A N 1
ATOM 4911 C CA . ASN A 1 604 ? -2.422 6.061 -26.627 1.00 93.31 604 ASN A CA 1
ATOM 4912 C C . ASN A 1 604 ? -1.164 6.905 -26.418 1.00 93.31 604 ASN A C 1
ATOM 4914 O O . ASN A 1 604 ? -0.475 7.214 -27.393 1.00 93.31 604 ASN A O 1
ATOM 4918 N N . LEU A 1 605 ? -0.852 7.273 -25.173 1.00 95.50 605 LEU A N 1
ATOM 4919 C CA . LEU A 1 605 ? 0.359 8.021 -24.838 1.00 95.50 605 LEU A CA 1
ATOM 4920 C C . LEU A 1 605 ? 1.608 7.224 -25.198 1.00 95.50 605 LEU A C 1
ATOM 4922 O O . LEU A 1 605 ? 2.481 7.769 -25.868 1.00 95.50 605 LEU A O 1
ATOM 4926 N N . LEU A 1 606 ? 1.678 5.949 -24.806 1.00 92.56 606 LEU A N 1
ATOM 4927 C CA . LEU A 1 606 ? 2.820 5.084 -25.106 1.00 92.56 606 LEU A CA 1
ATOM 4928 C C . LEU A 1 606 ? 3.046 4.976 -26.623 1.00 92.56 606 LEU A C 1
ATOM 4930 O O . LEU A 1 606 ? 4.130 5.303 -27.104 1.00 92.56 606 LEU A O 1
ATOM 4934 N N . ALA A 1 607 ? 1.996 4.624 -27.375 1.00 89.88 607 ALA A N 1
ATOM 4935 C CA . ALA A 1 607 ? 2.064 4.481 -28.828 1.00 89.88 607 ALA A CA 1
ATOM 4936 C C . ALA A 1 607 ? 2.438 5.798 -29.526 1.00 89.88 607 ALA A C 1
ATOM 4938 O O . ALA A 1 607 ? 3.258 5.811 -30.439 1.00 89.88 607 ALA A O 1
ATOM 4939 N N . SER A 1 608 ? 1.869 6.924 -29.085 1.00 90.62 608 SER A N 1
ATOM 4940 C CA . SER A 1 608 ? 2.140 8.233 -29.694 1.00 90.62 608 SER A CA 1
ATOM 4941 C C . SER A 1 608 ? 3.553 8.731 -29.390 1.00 90.62 608 SER A C 1
ATOM 4943 O O . SER A 1 608 ? 4.181 9.344 -30.252 1.00 90.62 608 SER A O 1
ATOM 4945 N N . MET A 1 609 ? 4.070 8.471 -28.184 1.00 94.06 609 MET A N 1
ATOM 4946 C CA . MET A 1 609 ? 5.454 8.791 -27.828 1.00 94.06 609 MET A CA 1
ATOM 4947 C C . MET A 1 609 ? 6.448 7.978 -28.667 1.00 94.06 609 MET A C 1
ATOM 4949 O O . MET A 1 609 ? 7.413 8.546 -29.179 1.00 94.06 609 MET A O 1
ATOM 4953 N N . GLU A 1 610 ? 6.193 6.682 -28.856 1.00 88.25 610 GLU A N 1
ATOM 4954 C CA . GLU A 1 610 ? 7.017 5.803 -29.695 1.00 88.25 610 GLU A CA 1
ATOM 4955 C C . GLU A 1 610 ? 7.004 6.233 -31.170 1.00 88.25 610 GLU A C 1
ATOM 4957 O O . GLU A 1 610 ? 8.061 6.334 -31.800 1.00 88.25 610 GLU A O 1
ATOM 4962 N N . THR A 1 611 ? 5.832 6.574 -31.715 1.00 87.44 611 THR A N 1
ATOM 4963 C CA . THR A 1 611 ? 5.715 7.102 -33.083 1.00 87.44 611 THR A CA 1
ATOM 4964 C C . THR A 1 611 ? 6.462 8.401 -33.251 1.00 87.44 611 THR A C 1
ATOM 4966 O O . THR A 1 611 ? 7.250 8.521 -34.184 1.00 87.44 611 THR A O 1
ATOM 4969 N N . LEU A 1 612 ? 6.242 9.365 -32.352 1.00 90.38 612 LEU A N 1
ATOM 4970 C CA . LEU A 1 612 ? 6.897 10.665 -32.420 1.00 90.38 612 LEU A CA 1
ATOM 4971 C C . LEU A 1 612 ? 8.415 10.510 -32.418 1.00 90.38 612 LEU A C 1
ATOM 4973 O O . LEU A 1 612 ? 9.098 11.174 -33.190 1.00 90.38 612 LEU A O 1
ATOM 4977 N N . TYR A 1 613 ? 8.935 9.616 -31.580 1.00 89.62 613 TYR A N 1
ATOM 4978 C CA . TYR A 1 613 ? 10.353 9.300 -31.565 1.00 89.62 613 TYR A CA 1
ATOM 4979 C C . TYR A 1 613 ? 10.816 8.671 -32.886 1.00 89.62 613 TYR A C 1
ATOM 4981 O O . TYR A 1 613 ? 11.855 9.058 -33.405 1.00 89.62 613 TYR A O 1
ATOM 4989 N N . SER A 1 614 ? 10.050 7.740 -33.453 1.00 85.75 614 SER A N 1
ATOM 4990 C CA . SER A 1 614 ? 10.451 6.981 -34.646 1.00 85.75 614 SER A CA 1
ATOM 4991 C C . SER A 1 614 ? 10.442 7.807 -35.935 1.00 85.75 614 SER A C 1
ATOM 4993 O O . SER A 1 614 ? 11.296 7.601 -36.793 1.00 85.75 614 SER A O 1
ATOM 4995 N N . VAL A 1 615 ? 9.507 8.754 -36.071 1.00 86.56 615 VAL A N 1
ATOM 4996 C CA . VAL A 1 615 ? 9.327 9.555 -37.301 1.00 86.56 615 VAL A CA 1
ATOM 4997 C C . VAL A 1 615 ? 9.890 10.977 -37.195 1.00 86.56 615 VAL A C 1
ATOM 4999 O O . VAL A 1 615 ? 9.787 11.760 -38.141 1.00 86.56 615 VAL A O 1
ATOM 5002 N N . ALA A 1 616 ? 10.465 11.353 -36.047 1.00 91.62 616 ALA A N 1
ATOM 5003 C CA . ALA A 1 616 ? 11.069 12.669 -35.876 1.00 91.62 616 ALA A CA 1
ATOM 5004 C C . ALA A 1 616 ? 12.232 12.881 -36.858 1.00 91.62 616 ALA A C 1
ATOM 5006 O O . ALA A 1 616 ? 13.034 11.988 -37.137 1.00 91.62 616 ALA A O 1
ATOM 5007 N N . THR A 1 617 ? 12.352 14.114 -37.349 1.00 93.44 617 THR A N 1
ATOM 5008 C CA . THR A 1 617 ? 13.420 14.523 -38.265 1.00 93.44 617 THR A CA 1
ATOM 5009 C C . THR A 1 617 ? 14.030 15.851 -37.827 1.00 93.44 617 THR A C 1
ATOM 5011 O O . THR A 1 617 ? 13.389 16.678 -37.174 1.00 93.44 617 THR A O 1
ATOM 5014 N N . VAL A 1 618 ? 15.298 16.064 -38.174 1.00 94.94 618 VAL A N 1
ATOM 5015 C CA . VAL A 1 618 ? 16.057 17.282 -37.880 1.00 94.94 618 VAL A CA 1
ATOM 5016 C C . VAL A 1 618 ? 16.399 17.975 -39.188 1.00 94.94 618 VAL A C 1
ATOM 5018 O O . VAL A 1 618 ? 17.119 17.426 -40.020 1.00 94.94 618 VAL A O 1
ATOM 5021 N N . CYS A 1 619 ? 15.902 19.194 -39.376 1.00 91.94 619 CYS A N 1
ATOM 5022 C CA . CYS A 1 619 ? 16.058 19.907 -40.638 1.00 91.94 619 CYS A CA 1
ATOM 5023 C C . CYS A 1 619 ? 17.225 20.902 -40.612 1.00 91.94 619 CYS A C 1
ATOM 5025 O O . CYS A 1 619 ? 17.340 21.708 -39.687 1.00 91.94 619 CYS A O 1
ATOM 5027 N N . LYS A 1 620 ? 18.091 20.851 -41.637 1.00 83.38 620 LYS A N 1
ATOM 5028 C CA . LYS A 1 620 ? 19.166 21.840 -41.865 1.00 83.38 620 LYS A CA 1
ATOM 5029 C C . LYS A 1 620 ? 18.593 23.158 -42.418 1.00 83.38 620 LYS A C 1
ATOM 5031 O O . LYS A 1 620 ? 19.085 24.231 -42.081 1.00 83.38 620 LYS A O 1
ATOM 5036 N N . ASP A 1 621 ? 17.529 23.068 -43.218 1.00 80.75 621 ASP A N 1
ATOM 5037 C CA . ASP A 1 621 ? 16.747 24.171 -43.798 1.00 80.75 621 ASP A CA 1
ATOM 5038 C C . ASP A 1 621 ? 15.275 23.740 -44.019 1.00 80.75 621 ASP A C 1
ATOM 5040 O O . ASP A 1 621 ? 14.881 22.668 -43.571 1.00 80.75 621 ASP A O 1
ATOM 5044 N N . GLN A 1 622 ? 14.436 24.547 -44.691 1.00 70.75 622 GLN A N 1
ATOM 5045 C CA . GLN A 1 622 ? 13.018 24.209 -44.949 1.00 70.75 622 GLN A CA 1
ATOM 5046 C C . GLN A 1 622 ? 12.801 22.994 -45.878 1.00 70.75 622 GLN A C 1
ATOM 5048 O O . GLN A 1 622 ? 11.670 22.533 -46.002 1.00 70.75 622 GLN A O 1
ATOM 5053 N N . SER A 1 623 ? 13.842 22.495 -46.547 1.00 74.56 623 SER A N 1
ATOM 5054 C CA . SER A 1 623 ? 13.756 21.456 -47.583 1.00 74.56 623 SER A CA 1
ATOM 5055 C C . SER A 1 623 ? 14.531 20.172 -47.276 1.00 74.56 623 SER A C 1
ATOM 5057 O O . SER A 1 623 ? 14.204 19.132 -47.844 1.00 74.56 623 SER A O 1
ATOM 5059 N N . THR A 1 624 ? 15.521 20.212 -46.378 1.00 87.94 624 THR A N 1
ATOM 5060 C CA . THR A 1 624 ? 16.391 19.066 -46.066 1.00 87.94 624 THR A CA 1
ATOM 5061 C C . THR A 1 624 ? 16.232 18.640 -44.609 1.00 87.94 624 THR A C 1
ATOM 5063 O O . THR A 1 624 ? 16.802 19.272 -43.715 1.00 87.94 624 THR A O 1
ATOM 5066 N N . CYS A 1 625 ? 15.491 17.554 -44.374 1.00 92.19 625 CYS A N 1
ATOM 5067 C CA . CYS A 1 625 ? 15.252 16.968 -43.053 1.00 92.19 625 CYS A CA 1
ATOM 5068 C C . CYS A 1 625 ? 15.880 15.578 -42.940 1.00 92.19 625 CYS A C 1
ATOM 5070 O O . CYS A 1 625 ? 15.757 14.761 -43.847 1.00 92.19 625 CYS A O 1
ATOM 5072 N N . LEU A 1 626 ? 16.569 15.336 -41.825 1.00 92.88 626 LEU A N 1
ATOM 5073 C CA . LEU A 1 626 ? 17.338 14.126 -41.558 1.00 92.88 626 LEU A CA 1
ATOM 5074 C C . LEU A 1 626 ? 16.637 13.304 -40.464 1.00 92.88 626 LEU A C 1
ATOM 5076 O O . LEU A 1 626 ? 16.499 13.816 -39.347 1.00 92.88 626 LEU A O 1
ATOM 5080 N N . PRO A 1 627 ? 16.167 12.079 -40.744 1.00 90.56 627 PRO A N 1
ATOM 5081 C CA . PRO A 1 627 ? 15.654 11.174 -39.717 1.00 90.56 627 PRO A CA 1
ATOM 5082 C C . PRO A 1 627 ? 16.779 10.655 -38.811 1.00 90.56 627 PRO A C 1
ATOM 5084 O O . PRO A 1 627 ? 17.964 10.788 -39.126 1.00 90.56 627 PRO A O 1
ATOM 5087 N N . LEU A 1 628 ? 16.411 10.035 -37.684 1.00 89.75 628 LEU A N 1
ATOM 5088 C CA . LEU A 1 628 ? 17.385 9.379 -36.805 1.00 89.75 628 LEU A CA 1
ATOM 5089 C C . LEU A 1 628 ? 18.177 8.300 -37.554 1.00 89.75 628 LEU A C 1
ATOM 5091 O O . LEU A 1 628 ? 19.408 8.348 -37.582 1.00 89.75 628 LEU A O 1
ATOM 5095 N N . ASP A 1 629 ? 17.447 7.382 -38.195 1.00 83.75 629 ASP A N 1
ATOM 5096 C CA . ASP A 1 629 ? 17.997 6.251 -38.933 1.00 83.75 629 ASP A CA 1
ATOM 5097 C C . ASP A 1 629 ? 17.759 6.367 -40.450 1.00 83.75 629 ASP A C 1
ATOM 5099 O O . ASP A 1 629 ? 16.600 6.433 -40.891 1.00 83.75 629 ASP A O 1
ATOM 5103 N N . PRO A 1 630 ? 18.821 6.301 -41.279 1.00 83.69 630 PRO A N 1
ATOM 5104 C CA . PRO A 1 630 ? 20.235 6.156 -40.902 1.00 83.69 630 PRO A CA 1
ATOM 5105 C C . PRO A 1 630 ? 20.969 7.495 -40.684 1.00 83.69 630 PRO A C 1
ATOM 5107 O O . PRO A 1 630 ? 22.106 7.493 -40.220 1.00 83.69 630 PRO A O 1
ATOM 5110 N N . ASP A 1 631 ? 20.382 8.630 -41.072 1.00 91.44 631 ASP A N 1
ATOM 5111 C CA . ASP A 1 631 ? 21.124 9.871 -41.330 1.00 91.44 631 ASP A CA 1
ATOM 5112 C C . ASP A 1 631 ? 21.815 10.469 -40.099 1.00 91.44 631 ASP A C 1
ATOM 5114 O O . ASP A 1 631 ? 23.030 10.687 -40.119 1.00 91.44 631 ASP A O 1
ATOM 5118 N N . LEU A 1 632 ? 21.076 10.745 -39.020 1.00 94.06 632 LEU A N 1
ATOM 5119 C CA . LEU A 1 632 ? 21.676 11.345 -37.824 1.00 94.06 632 LEU A CA 1
ATOM 5120 C C . LEU A 1 632 ? 22.608 10.368 -37.107 1.00 94.06 632 LEU A C 1
ATOM 5122 O O . LEU A 1 632 ? 23.660 10.794 -36.632 1.00 94.06 632 LEU A O 1
ATOM 5126 N N . ASN A 1 633 ? 22.270 9.078 -37.056 1.00 91.00 633 ASN A N 1
ATOM 5127 C CA . ASN A 1 633 ? 23.154 8.059 -36.486 1.00 91.00 633 ASN A CA 1
ATOM 5128 C C . ASN A 1 633 ? 24.472 7.959 -37.261 1.00 91.00 633 ASN A C 1
ATOM 5130 O O . ASN A 1 633 ? 25.539 7.946 -36.646 1.00 91.00 633 ASN A O 1
ATOM 5134 N N . LYS A 1 634 ? 24.424 8.026 -38.595 1.00 91.88 634 LYS A N 1
ATOM 5135 C CA . LYS A 1 634 ? 25.622 8.096 -39.438 1.00 91.88 634 LYS A CA 1
ATOM 5136 C C . LYS A 1 634 ? 26.461 9.340 -39.148 1.00 91.88 634 LYS A C 1
ATOM 5138 O O . LYS A 1 634 ? 27.675 9.230 -39.002 1.00 91.88 634 LYS A O 1
ATOM 5143 N N . ILE A 1 635 ? 25.836 10.515 -39.021 1.00 95.81 635 ILE A N 1
ATOM 5144 C CA . ILE A 1 635 ? 26.551 11.754 -38.662 1.00 95.81 635 ILE A CA 1
ATOM 5145 C C . ILE A 1 635 ? 27.251 11.599 -37.310 1.00 95.81 635 ILE A C 1
ATOM 5147 O O . ILE A 1 635 ? 28.432 11.920 -37.203 1.00 95.81 635 ILE A O 1
ATOM 5151 N N . MET A 1 636 ? 26.549 11.091 -36.294 1.00 96.12 636 MET A N 1
ATOM 5152 C CA . MET A 1 636 ? 27.118 10.907 -34.956 1.00 96.12 636 MET A CA 1
ATOM 5153 C C . MET A 1 636 ? 28.281 9.906 -34.946 1.00 96.12 636 MET A C 1
ATOM 5155 O O . MET A 1 636 ? 29.241 10.123 -34.208 1.00 96.12 636 MET A O 1
ATOM 5159 N N . ALA A 1 637 ? 28.210 8.848 -35.759 1.00 92.31 637 ALA A N 1
ATOM 5160 C CA . ALA A 1 637 ? 29.226 7.801 -35.829 1.00 92.31 637 ALA A CA 1
ATOM 5161 C C . ALA A 1 637 ? 30.462 8.203 -36.654 1.00 92.31 637 ALA A C 1
ATOM 5163 O O . ALA A 1 637 ? 31.594 7.951 -36.239 1.00 92.31 637 ALA A O 1
ATOM 5164 N N . GLU A 1 638 ? 30.276 8.855 -37.805 1.00 93.88 638 GLU A N 1
ATOM 5165 C CA . GLU A 1 638 ? 31.347 9.110 -38.781 1.00 93.88 638 GLU A CA 1
ATOM 5166 C C . GLU A 1 638 ? 31.910 10.537 -38.721 1.00 93.88 638 GLU A C 1
ATOM 5168 O O . GLU A 1 638 ? 33.101 10.744 -38.974 1.00 93.88 638 GLU A O 1
ATOM 5173 N N . SER A 1 639 ? 31.091 11.543 -38.387 1.00 96.75 639 SER A N 1
ATOM 5174 C CA . SER A 1 639 ? 31.560 12.930 -38.387 1.00 96.75 639 SER A CA 1
ATOM 5175 C C . SER A 1 639 ? 32.555 13.165 -37.255 1.00 96.75 639 SER A C 1
ATOM 5177 O O . SER A 1 639 ? 32.482 12.596 -36.162 1.00 96.75 639 SER A O 1
ATOM 5179 N N . ARG A 1 640 ? 33.538 14.017 -37.531 1.00 96.81 640 ARG A N 1
ATOM 5180 C CA . ARG A 1 640 ? 34.517 14.501 -36.549 1.00 96.81 640 ARG A CA 1
ATOM 5181 C C . ARG A 1 640 ? 34.492 16.024 -36.452 1.00 96.81 640 ARG A C 1
ATOM 5183 O O . ARG A 1 640 ? 35.355 16.591 -35.781 1.00 96.81 640 ARG A O 1
ATOM 5190 N N . ASP A 1 641 ? 33.536 16.670 -37.117 1.00 97.81 641 ASP A N 1
ATOM 5191 C CA . ASP A 1 641 ? 33.298 18.106 -37.041 1.00 97.81 641 ASP A CA 1
ATOM 5192 C C . ASP A 1 641 ? 32.481 18.434 -35.785 1.00 97.81 641 ASP A C 1
ATOM 5194 O O . ASP A 1 641 ? 31.436 17.841 -35.530 1.00 97.81 641 ASP A O 1
ATOM 5198 N N . TYR A 1 642 ? 32.980 19.360 -34.966 1.00 97.69 642 TYR A N 1
ATOM 5199 C CA . TYR A 1 642 ? 32.349 19.687 -33.688 1.00 97.69 642 TYR A CA 1
ATOM 5200 C C . TYR A 1 642 ? 30.952 20.300 -33.873 1.00 97.69 642 TYR A C 1
ATOM 5202 O O . TYR A 1 642 ? 30.022 19.947 -33.148 1.00 97.69 642 TYR A O 1
ATOM 5210 N N . ASP A 1 643 ? 30.803 21.223 -34.825 1.00 97.00 643 ASP A N 1
ATOM 5211 C CA . ASP A 1 643 ? 29.573 21.993 -34.996 1.00 97.00 643 ASP A CA 1
ATOM 5212 C C . ASP A 1 643 ? 28.488 21.147 -35.687 1.00 97.00 643 ASP A C 1
ATOM 5214 O O . ASP A 1 643 ? 27.312 21.258 -35.336 1.00 97.00 643 ASP A O 1
ATOM 5218 N N . GLU A 1 644 ? 28.864 20.237 -36.593 1.00 96.88 644 GLU A N 1
ATOM 5219 C CA . GLU A 1 644 ? 27.932 19.270 -37.191 1.00 96.88 644 GLU A CA 1
ATOM 5220 C C . GLU A 1 644 ? 27.403 18.260 -36.161 1.00 96.88 644 GLU A C 1
ATOM 5222 O O . GLU A 1 644 ? 26.193 18.018 -36.095 1.00 96.88 644 GLU A O 1
ATOM 5227 N N . LEU A 1 645 ? 28.281 17.722 -35.308 1.00 98.19 645 LEU A N 1
ATOM 5228 C CA . LEU A 1 645 ? 27.884 16.835 -34.212 1.00 98.19 645 LEU A CA 1
ATOM 5229 C C . LEU A 1 645 ? 26.972 17.559 -33.211 1.00 98.19 645 LEU A C 1
ATOM 5231 O O . LEU A 1 645 ? 25.965 17.008 -32.763 1.00 98.19 645 LEU A O 1
ATOM 5235 N N . LEU A 1 646 ? 27.283 18.817 -32.885 1.00 97.56 646 LEU A N 1
ATOM 5236 C CA . LEU A 1 646 ? 26.440 19.642 -32.021 1.00 97.56 646 LEU A CA 1
ATOM 5237 C C . LEU A 1 646 ? 25.068 19.913 -32.654 1.00 97.56 646 LEU A C 1
ATOM 5239 O O . LEU A 1 646 ? 24.058 19.849 -31.950 1.00 97.56 646 LEU A O 1
ATOM 5243 N N . PHE A 1 647 ? 25.016 20.188 -33.960 1.00 96.69 647 PHE A N 1
ATOM 5244 C CA . PHE A 1 647 ? 23.768 20.365 -34.704 1.00 96.69 647 PHE A CA 1
ATOM 5245 C C . PHE A 1 647 ? 22.887 19.115 -34.620 1.00 96.69 647 PHE A C 1
ATOM 5247 O O . PHE A 1 647 ? 21.723 19.224 -34.230 1.00 96.69 647 PHE A O 1
ATOM 5254 N N . ALA A 1 648 ? 23.442 17.939 -34.926 1.00 97.19 648 ALA A N 1
ATOM 5255 C CA . ALA A 1 648 ? 22.706 16.677 -34.872 1.00 97.19 648 ALA A CA 1
ATOM 5256 C C . ALA A 1 648 ? 22.205 16.391 -33.450 1.00 97.19 648 ALA A C 1
ATOM 5258 O O . ALA A 1 648 ? 21.021 16.116 -33.241 1.00 97.19 648 ALA A O 1
ATOM 5259 N N . TRP A 1 649 ? 23.086 16.546 -32.456 1.00 97.75 649 TRP A N 1
ATOM 5260 C CA . TRP A 1 649 ? 22.764 16.315 -31.054 1.00 97.75 649 TRP A CA 1
ATOM 5261 C C . TRP A 1 649 ? 21.638 17.230 -30.573 1.00 97.75 649 TRP A C 1
ATOM 5263 O O . TRP A 1 649 ? 20.630 16.739 -30.064 1.00 97.75 649 TRP A O 1
ATOM 5273 N N . LEU A 1 650 ? 21.781 18.547 -30.750 1.00 96.94 650 LEU A N 1
ATOM 5274 C CA . LEU A 1 650 ? 20.816 19.543 -30.282 1.00 96.94 650 LEU A CA 1
ATOM 5275 C C . LEU A 1 650 ? 19.496 19.444 -31.046 1.00 96.94 650 LEU A C 1
ATOM 5277 O O . LEU A 1 650 ? 18.424 19.486 -30.439 1.00 96.94 650 LEU A O 1
ATOM 5281 N N . GLY A 1 651 ? 19.578 19.297 -32.368 1.00 96.25 651 GLY A N 1
ATOM 5282 C CA . GLY A 1 651 ? 18.426 19.147 -33.243 1.00 96.25 651 GLY A CA 1
ATOM 5283 C C . GLY A 1 651 ? 17.562 17.967 -32.823 1.00 96.25 651 GLY A C 1
ATOM 5284 O O . GLY A 1 651 ? 16.356 18.137 -32.648 1.00 96.25 651 GLY A O 1
ATOM 5285 N N . TRP A 1 652 ? 18.176 16.811 -32.547 1.00 96.69 652 TRP A N 1
ATOM 5286 C CA . TRP A 1 652 ? 17.440 15.620 -32.130 1.00 96.69 652 TRP A CA 1
ATOM 5287 C C . TRP A 1 652 ? 16.679 15.827 -30.820 1.00 96.69 652 TRP A C 1
ATOM 5289 O O . TRP A 1 652 ? 15.493 15.511 -30.743 1.00 96.69 652 TRP A O 1
ATOM 5299 N N . ARG A 1 653 ? 17.310 16.423 -29.796 1.00 95.75 653 ARG A N 1
ATOM 5300 C CA . ARG A 1 653 ? 16.639 16.695 -28.505 1.00 95.75 653 ARG A CA 1
ATOM 5301 C C . ARG A 1 653 ? 15.469 17.661 -28.658 1.00 95.75 653 ARG A C 1
ATOM 5303 O O . ARG A 1 653 ? 14.478 17.529 -27.943 1.00 95.75 653 ARG A O 1
ATOM 5310 N N . ASN A 1 654 ? 15.584 18.623 -29.570 1.00 95.06 654 ASN A N 1
ATOM 5311 C CA . ASN A 1 654 ? 14.526 19.591 -29.834 1.00 95.06 654 ASN A CA 1
ATOM 5312 C C . ASN A 1 654 ? 13.363 18.989 -30.631 1.00 95.06 654 ASN A C 1
ATOM 5314 O O . ASN A 1 654 ? 12.223 19.341 -30.351 1.00 95.06 654 ASN A O 1
ATOM 5318 N N . ALA A 1 655 ? 13.643 18.114 -31.600 1.00 94.69 655 ALA A N 1
ATOM 5319 C CA . ALA A 1 655 ? 12.629 17.488 -32.449 1.00 94.69 655 ALA A CA 1
ATOM 5320 C C . ALA A 1 655 ? 11.883 16.337 -31.752 1.00 94.69 655 ALA A C 1
ATOM 5322 O O . ALA A 1 655 ? 10.713 16.115 -32.038 1.00 94.69 655 ALA A O 1
ATOM 5323 N N . SER A 1 656 ? 12.545 15.629 -30.829 1.00 94.19 656 SER A N 1
ATOM 5324 C CA . SER A 1 656 ? 11.964 14.501 -30.086 1.00 94.19 656 SER A CA 1
ATOM 5325 C C . SER A 1 656 ? 11.713 14.848 -28.612 1.00 94.19 656 SER A C 1
ATOM 5327 O O . SER A 1 656 ? 10.579 15.076 -28.196 1.00 94.19 656 SER A O 1
ATOM 5329 N N . GLY A 1 657 ? 12.773 14.940 -27.804 1.00 93.12 657 GLY A N 1
ATOM 5330 C CA . GLY A 1 657 ? 12.696 15.037 -26.342 1.00 93.12 657 GLY A CA 1
ATOM 5331 C C . GLY A 1 657 ? 11.873 16.216 -25.812 1.00 93.12 657 GLY A C 1
ATOM 5332 O O . GLY A 1 657 ? 11.147 16.064 -24.830 1.00 93.12 657 GLY A O 1
ATOM 5333 N N . ARG A 1 658 ? 11.939 17.385 -26.462 1.00 94.06 658 ARG A N 1
ATOM 5334 C CA . ARG A 1 658 ? 11.119 18.549 -26.086 1.00 94.06 658 ARG A CA 1
ATOM 5335 C C . ARG A 1 658 ? 9.625 18.275 -26.256 1.00 94.06 658 ARG A C 1
ATOM 5337 O O . ARG A 1 658 ? 8.847 18.626 -25.371 1.00 94.06 658 ARG A O 1
ATOM 5344 N N . GLU A 1 659 ? 9.254 17.642 -27.361 1.00 94.31 659 GLU A N 1
ATOM 5345 C CA . GLU A 1 659 ? 7.866 17.351 -27.720 1.00 94.31 659 GLU A CA 1
ATOM 5346 C C . GLU A 1 659 ? 7.293 16.202 -26.864 1.00 94.31 659 GLU A C 1
ATOM 5348 O O . GLU A 1 659 ? 6.122 16.221 -26.494 1.00 94.31 659 GLU A O 1
ATOM 5353 N N . LEU A 1 660 ? 8.137 15.254 -26.435 1.00 95.00 660 LEU A N 1
ATOM 5354 C CA . LEU A 1 660 ? 7.750 14.145 -25.548 1.00 95.00 660 LEU A CA 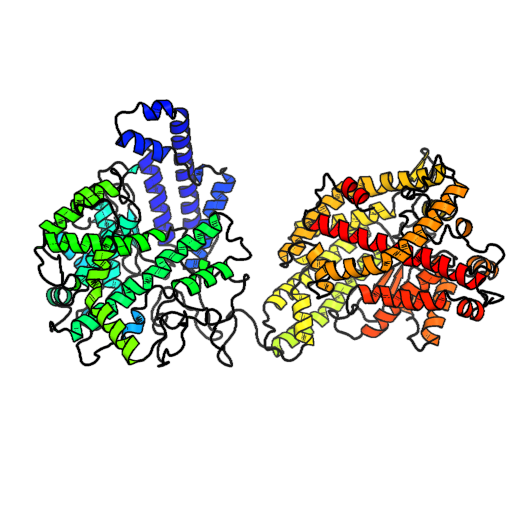1
ATOM 5355 C C . LEU A 1 660 ? 7.490 14.563 -24.092 1.00 95.00 660 LEU A C 1
ATOM 5357 O O . LEU A 1 660 ? 6.861 13.822 -23.337 1.00 95.00 660 LEU A O 1
ATOM 5361 N N . ARG A 1 661 ? 7.972 15.735 -23.660 1.00 94.25 661 ARG A N 1
ATOM 5362 C CA . ARG A 1 661 ? 8.034 16.106 -22.236 1.00 94.25 661 ARG A CA 1
ATOM 5363 C C . ARG A 1 661 ? 6.669 16.096 -21.535 1.00 94.25 661 ARG A C 1
ATOM 5365 O O . ARG A 1 661 ? 6.574 15.661 -20.387 1.00 94.25 661 ARG A O 1
ATOM 5372 N N . SER A 1 662 ? 5.630 16.635 -22.172 1.00 94.69 662 SER A N 1
ATOM 5373 C CA . SER A 1 662 ? 4.275 16.695 -21.599 1.00 94.69 662 SER A CA 1
ATOM 5374 C C . SER A 1 662 ? 3.647 15.307 -21.509 1.00 94.69 662 SER A C 1
ATOM 5376 O O . SER A 1 662 ? 3.148 14.941 -20.445 1.00 94.69 662 SER A O 1
ATOM 5378 N N . SER A 1 663 ? 3.736 14.526 -22.586 1.00 96.44 663 SER A N 1
ATOM 5379 C CA . SER A 1 663 ? 3.230 13.154 -22.649 1.00 96.44 663 SER A CA 1
ATOM 5380 C C . SER A 1 663 ? 3.919 12.254 -21.627 1.00 96.44 663 SER A C 1
ATOM 5382 O O . SER A 1 663 ? 3.242 11.519 -20.916 1.00 96.44 663 SER A O 1
ATOM 5384 N N . TYR A 1 664 ? 5.239 12.384 -21.458 1.00 96.44 664 TYR A N 1
ATOM 5385 C CA . TYR A 1 664 ? 5.990 11.594 -20.482 1.00 96.44 664 TYR A CA 1
ATOM 5386 C C . TYR A 1 664 ? 5.578 11.909 -19.041 1.00 96.44 664 TYR A C 1
ATOM 5388 O O . TYR A 1 664 ? 5.438 11.005 -18.223 1.00 96.44 664 TYR A O 1
ATOM 5396 N N . LYS A 1 665 ? 5.314 13.186 -18.723 1.00 96.75 665 LYS A N 1
ATOM 5397 C CA . LYS A 1 665 ? 4.774 13.565 -17.408 1.00 96.75 665 LYS A CA 1
ATOM 5398 C C . LYS A 1 665 ? 3.445 12.850 -17.139 1.00 96.75 665 LYS A C 1
ATOM 5400 O O . LYS A 1 665 ? 3.274 12.279 -16.066 1.00 96.75 665 LYS A O 1
ATOM 5405 N N . ARG A 1 666 ? 2.522 12.869 -18.105 1.00 97.19 666 ARG A N 1
ATOM 5406 C CA . ARG A 1 666 ? 1.214 12.215 -17.960 1.00 97.19 666 ARG A CA 1
ATOM 5407 C C . ARG A 1 666 ? 1.336 10.690 -17.886 1.00 97.19 666 ARG A C 1
ATOM 5409 O O . ARG A 1 666 ? 0.676 10.065 -17.064 1.00 97.19 666 ARG A O 1
ATOM 5416 N N . TYR A 1 667 ? 2.241 10.108 -18.668 1.00 97.50 667 TYR A N 1
ATOM 5417 C CA . TYR A 1 667 ? 2.598 8.694 -18.585 1.00 97.50 667 TYR A CA 1
ATOM 5418 C C . TYR A 1 667 ? 3.080 8.305 -17.179 1.00 97.50 667 TYR A C 1
ATOM 5420 O O . TYR A 1 667 ? 2.598 7.318 -16.636 1.00 97.50 667 TYR A O 1
ATOM 5428 N N . VAL A 1 668 ? 3.965 9.094 -16.555 1.00 97.81 668 VAL A N 1
ATOM 5429 C CA . VAL A 1 668 ? 4.451 8.838 -15.184 1.00 97.81 668 VAL A CA 1
ATOM 5430 C C . VAL A 1 668 ? 3.301 8.839 -14.173 1.00 97.81 668 VAL A C 1
ATOM 5432 O O . VAL A 1 668 ? 3.256 7.975 -13.299 1.00 97.81 668 VAL A O 1
ATOM 5435 N N . GLU A 1 669 ? 2.356 9.776 -14.294 1.00 97.06 669 GLU A N 1
ATOM 5436 C CA . GLU A 1 669 ? 1.172 9.838 -13.425 1.00 97.06 669 GLU A CA 1
ATOM 5437 C C . GLU A 1 669 ? 0.322 8.562 -13.536 1.00 97.06 669 GLU A C 1
ATOM 5439 O O . GLU A 1 669 ? -0.013 7.958 -12.515 1.00 97.06 669 GLU A O 1
ATOM 5444 N N . LEU A 1 670 ? 0.020 8.124 -14.762 1.00 97.75 670 LEU A N 1
ATOM 5445 C CA . LEU A 1 670 ? -0.785 6.926 -15.019 1.00 97.75 670 LEU A CA 1
ATOM 5446 C C . LEU A 1 670 ? -0.044 5.629 -14.656 1.00 97.75 670 LEU A C 1
ATOM 5448 O O . LEU A 1 670 ? -0.641 4.729 -14.072 1.00 97.75 670 LEU A O 1
ATOM 5452 N N . ALA A 1 671 ? 1.261 5.542 -14.929 1.00 97.50 671 ALA A N 1
ATOM 5453 C CA . ALA A 1 671 ? 2.093 4.399 -14.549 1.00 97.50 671 ALA A CA 1
ATOM 5454 C C . ALA A 1 671 ? 2.133 4.223 -13.024 1.00 97.50 671 ALA A C 1
ATOM 5456 O O . ALA A 1 671 ? 1.955 3.120 -12.511 1.00 97.50 671 ALA A O 1
ATOM 5457 N N . ASN A 1 672 ? 2.290 5.319 -12.277 1.00 97.31 672 ASN A N 1
ATOM 5458 C CA . ASN A 1 672 ? 2.237 5.280 -10.818 1.00 97.31 672 ASN A CA 1
ATOM 5459 C C . ASN A 1 672 ? 0.844 4.927 -10.287 1.00 97.31 672 ASN A C 1
ATOM 5461 O O . ASN A 1 672 ? 0.743 4.252 -9.264 1.00 97.31 672 ASN A O 1
ATOM 5465 N N . LEU A 1 673 ? -0.226 5.372 -10.952 1.00 95.88 673 LEU A N 1
ATOM 5466 C CA . LEU A 1 673 ? -1.591 4.985 -10.593 1.00 95.88 673 LEU A CA 1
ATOM 5467 C C . LEU A 1 673 ? -1.810 3.476 -10.781 1.00 95.88 673 LEU A C 1
ATOM 5469 O O . LEU A 1 673 ? -2.367 2.829 -9.892 1.00 95.88 673 LEU A O 1
ATOM 5473 N N . ALA A 1 674 ? -1.324 2.909 -11.888 1.00 94.44 674 ALA A N 1
ATOM 5474 C CA . ALA A 1 674 ? -1.357 1.469 -12.138 1.00 94.44 674 ALA A CA 1
ATOM 5475 C C . ALA A 1 674 ? -0.570 0.690 -11.073 1.00 94.44 674 ALA A C 1
ATOM 5477 O O . ALA A 1 674 ? -1.106 -0.236 -10.468 1.00 94.44 674 ALA A O 1
ATOM 5478 N N . ALA A 1 675 ? 0.666 1.105 -10.779 1.00 93.38 675 ALA A N 1
ATOM 5479 C CA . ALA A 1 675 ? 1.515 0.451 -9.784 1.00 93.38 675 ALA A CA 1
ATOM 5480 C C . ALA A 1 675 ? 0.874 0.446 -8.384 1.00 93.38 675 ALA A C 1
ATOM 5482 O O . ALA A 1 675 ? 0.772 -0.602 -7.747 1.00 93.38 675 ALA A O 1
ATOM 5483 N N . LYS A 1 676 ? 0.335 1.592 -7.944 1.00 90.44 676 LYS A N 1
ATOM 5484 C CA . LYS A 1 676 ? -0.374 1.717 -6.658 1.00 90.44 676 LYS A CA 1
ATOM 5485 C C . LYS A 1 676 ? -1.629 0.860 -6.582 1.00 90.44 676 LYS A C 1
ATOM 5487 O O . LYS A 1 676 ? -1.924 0.299 -5.532 1.00 90.44 676 LYS A O 1
ATOM 5492 N N . SER A 1 677 ? -2.341 0.714 -7.697 1.00 88.00 677 SER A N 1
ATOM 5493 C CA . SER A 1 677 ? -3.525 -0.152 -7.781 1.00 88.00 677 SER A CA 1
ATOM 5494 C C . SER A 1 677 ? -3.186 -1.647 -7.658 1.00 88.00 677 SER A C 1
ATOM 5496 O O . SER A 1 677 ? -4.075 -2.457 -7.393 1.00 88.00 677 SER A O 1
ATOM 5498 N N . ASN A 1 678 ? -1.909 -2.011 -7.810 1.00 85.00 678 ASN A N 1
ATOM 5499 C CA . ASN A 1 678 ? -1.376 -3.360 -7.603 1.00 85.00 678 ASN A CA 1
ATOM 5500 C C . ASN A 1 678 ? -0.605 -3.522 -6.281 1.00 85.00 678 ASN A C 1
ATOM 5502 O O . ASN A 1 678 ? -0.009 -4.566 -6.055 1.00 85.00 678 ASN A O 1
ATOM 5506 N N . GLY A 1 679 ? -0.630 -2.523 -5.392 1.00 86.50 679 GLY A N 1
ATOM 5507 C CA . GLY A 1 679 ? 0.029 -2.603 -4.083 1.00 86.50 679 GLY A CA 1
ATOM 5508 C C . GLY A 1 679 ? 1.509 -2.203 -4.072 1.00 86.50 679 GLY A C 1
ATOM 5509 O O . GLY A 1 679 ? 2.148 -2.298 -3.027 1.00 86.50 679 GLY A O 1
ATOM 5510 N N . HIS A 1 680 ? 2.055 -1.703 -5.186 1.00 88.81 680 HIS A N 1
ATOM 5511 C CA . HIS A 1 680 ? 3.408 -1.132 -5.235 1.00 88.81 680 HIS A CA 1
ATOM 5512 C C . HIS A 1 680 ? 3.402 0.346 -4.821 1.00 88.81 680 HIS A C 1
ATOM 5514 O O . HIS A 1 680 ? 2.424 1.060 -5.041 1.00 88.81 680 HIS A O 1
ATOM 5520 N N . THR A 1 681 ? 4.504 0.857 -4.266 1.00 91.69 681 THR A N 1
ATOM 5521 C CA . THR A 1 681 ? 4.596 2.279 -3.870 1.00 91.69 681 THR A CA 1
ATOM 5522 C C . THR A 1 681 ? 4.558 3.229 -5.070 1.00 91.69 681 THR A C 1
ATOM 5524 O O . THR A 1 681 ? 3.961 4.309 -5.011 1.00 91.69 681 THR A O 1
ATOM 5527 N N . ASP A 1 682 ? 5.187 2.812 -6.166 1.00 93.81 682 ASP A N 1
ATOM 5528 C CA . ASP A 1 682 ? 5.372 3.545 -7.415 1.00 93.81 682 ASP A CA 1
ATOM 5529 C C . ASP A 1 682 ? 5.773 2.570 -8.537 1.00 93.81 682 ASP A C 1
ATOM 5531 O O . ASP A 1 682 ? 6.067 1.397 -8.291 1.00 93.81 682 ASP A O 1
ATOM 5535 N N . ASN A 1 683 ? 5.795 3.041 -9.786 1.00 96.00 683 ASN A N 1
ATOM 5536 C CA . ASN A 1 683 ? 6.142 2.192 -10.929 1.00 96.00 683 ASN A CA 1
ATOM 5537 C C . ASN A 1 683 ? 7.611 1.722 -10.912 1.00 96.00 683 ASN A C 1
ATOM 5539 O O . ASN A 1 683 ? 7.933 0.679 -11.475 1.00 96.00 683 ASN A O 1
ATOM 5543 N N . GLY A 1 684 ? 8.508 2.458 -10.249 1.00 95.06 684 GLY A N 1
ATOM 5544 C CA . GLY A 1 684 ? 9.886 2.019 -10.047 1.00 95.06 684 GLY A CA 1
ATOM 5545 C C . GLY A 1 684 ? 9.963 0.807 -9.118 1.00 95.06 684 GLY A C 1
ATOM 5546 O O . GLY A 1 684 ? 10.695 -0.135 -9.416 1.00 95.06 684 GLY A O 1
ATOM 5547 N N . ALA A 1 685 ? 9.188 0.801 -8.032 1.00 93.75 685 ALA A N 1
ATOM 5548 C CA . ALA A 1 685 ? 9.083 -0.347 -7.131 1.00 93.75 685 ALA A CA 1
ATOM 5549 C C . ALA A 1 685 ? 8.547 -1.594 -7.851 1.00 93.75 685 ALA A C 1
ATOM 5551 O O . ALA A 1 685 ? 9.121 -2.670 -7.690 1.00 93.75 685 ALA A O 1
ATOM 5552 N N . PHE A 1 686 ? 7.539 -1.434 -8.718 1.00 94.12 686 PHE A N 1
ATOM 5553 C CA . PHE A 1 686 ? 7.056 -2.517 -9.581 1.00 94.12 686 PHE A CA 1
ATOM 5554 C C . PHE A 1 686 ? 8.181 -3.092 -10.456 1.00 94.12 686 PHE A C 1
ATOM 5556 O O . PHE A 1 686 ? 8.440 -4.292 -10.412 1.00 94.12 686 PHE A O 1
ATOM 5563 N N . TRP A 1 687 ? 8.929 -2.257 -11.184 1.00 94.94 687 TRP A N 1
ATOM 5564 C CA . TRP A 1 687 ? 10.034 -2.742 -12.024 1.00 94.94 687 TRP A CA 1
ATOM 5565 C C . TRP A 1 687 ? 11.145 -3.439 -11.234 1.00 94.94 687 TRP A C 1
ATOM 5567 O O . TRP A 1 687 ? 11.687 -4.442 -11.694 1.00 94.94 687 TRP A O 1
ATOM 5577 N N . ARG A 1 688 ? 11.480 -2.943 -10.037 1.00 94.06 688 ARG A N 1
ATOM 5578 C CA . ARG A 1 688 ? 12.479 -3.587 -9.169 1.00 94.06 688 ARG A CA 1
ATOM 5579 C C . ARG A 1 688 ? 11.976 -4.906 -8.578 1.00 94.06 688 ARG A C 1
ATOM 5581 O O . ARG A 1 688 ? 12.787 -5.799 -8.348 1.00 94.06 688 ARG A O 1
ATOM 5588 N N . SER A 1 689 ? 10.663 -5.069 -8.392 1.00 92.44 689 SER A N 1
ATOM 5589 C CA . SER A 1 689 ? 10.077 -6.309 -7.861 1.00 92.44 689 SER A CA 1
ATOM 5590 C C . SER A 1 689 ? 10.369 -7.539 -8.731 1.00 92.44 689 SER A C 1
ATOM 5592 O O . SER A 1 689 ? 10.476 -8.643 -8.201 1.00 92.44 689 SER A O 1
ATOM 5594 N N . LEU A 1 690 ? 10.620 -7.345 -10.034 1.00 91.94 690 LEU A N 1
ATOM 5595 C CA . LEU A 1 690 ? 10.988 -8.405 -10.982 1.00 91.94 690 LEU A CA 1
ATOM 5596 C C . LEU A 1 690 ? 12.340 -9.074 -10.672 1.00 91.94 690 LEU A C 1
ATOM 5598 O O . LEU A 1 690 ? 12.639 -10.134 -11.219 1.00 91.94 690 LEU A O 1
ATOM 5602 N N . TYR A 1 691 ? 13.160 -8.465 -9.812 1.00 93.19 691 TYR A N 1
ATOM 5603 C CA . TYR A 1 691 ? 14.425 -9.034 -9.338 1.00 93.19 691 TYR A CA 1
ATOM 5604 C C . TYR A 1 691 ? 14.282 -9.810 -8.023 1.00 93.19 691 TYR A C 1
ATOM 5606 O O . TYR A 1 691 ? 15.253 -10.416 -7.578 1.00 93.19 691 TYR A O 1
ATOM 5614 N N . GLU A 1 692 ? 13.093 -9.797 -7.406 1.00 89.38 692 GLU A N 1
ATOM 5615 C CA . GLU A 1 692 ? 12.746 -10.574 -6.206 1.00 89.38 692 GLU A CA 1
ATOM 5616 C C . GLU A 1 692 ? 13.733 -10.382 -5.031 1.00 89.38 692 GLU A C 1
ATOM 5618 O O . GLU A 1 692 ? 13.922 -11.273 -4.204 1.00 89.38 692 GLU A O 1
ATOM 5623 N N . THR A 1 693 ? 14.358 -9.200 -4.931 1.00 88.19 693 THR A N 1
ATOM 5624 C CA . THR A 1 693 ? 15.316 -8.861 -3.867 1.00 88.19 693 THR A CA 1
ATOM 5625 C C . THR A 1 693 ? 15.011 -7.501 -3.228 1.00 88.19 693 THR A C 1
ATOM 5627 O O . THR A 1 693 ? 14.807 -6.515 -3.942 1.00 88.19 693 THR A O 1
ATOM 5630 N N . PRO A 1 694 ? 14.986 -7.406 -1.883 1.00 85.06 694 PRO A N 1
ATOM 5631 C CA . PRO A 1 694 ? 14.712 -6.151 -1.188 1.00 85.06 694 PRO A CA 1
ATOM 5632 C C . PRO A 1 694 ? 15.890 -5.164 -1.214 1.00 85.06 694 PRO A C 1
ATOM 5634 O O . PRO A 1 694 ? 15.682 -4.001 -0.887 1.00 85.06 694 PRO A O 1
ATOM 5637 N N . THR A 1 695 ? 17.101 -5.606 -1.578 1.00 90.31 695 THR A N 1
ATOM 5638 C CA . THR A 1 695 ? 18.349 -4.809 -1.552 1.00 90.31 695 THR A CA 1
ATOM 5639 C C . THR A 1 695 ? 18.845 -4.398 -2.939 1.00 90.31 695 THR A C 1
ATOM 5641 O O . THR A 1 695 ? 20.017 -4.076 -3.119 1.00 90.31 695 THR A O 1
ATOM 5644 N N . PHE A 1 696 ? 17.975 -4.445 -3.953 1.00 92.69 696 PHE A N 1
ATOM 5645 C CA . PHE A 1 696 ? 18.398 -4.316 -5.349 1.00 92.69 696 PHE A CA 1
ATOM 5646 C C . PHE A 1 696 ? 19.148 -3.007 -5.649 1.00 92.69 696 PHE A C 1
ATOM 5648 O O . PHE A 1 696 ? 20.137 -3.014 -6.380 1.00 92.69 696 PHE A O 1
ATOM 5655 N N . GLU A 1 697 ? 18.697 -1.878 -5.090 1.00 90.31 697 GLU A N 1
ATOM 5656 C CA . GLU A 1 697 ? 19.351 -0.579 -5.305 1.00 90.31 697 GLU A CA 1
ATOM 5657 C C . GLU A 1 697 ? 20.743 -0.539 -4.656 1.00 90.31 697 GLU A C 1
ATOM 5659 O O . GLU A 1 697 ? 21.695 -0.042 -5.262 1.00 90.31 697 GLU A O 1
ATOM 5664 N N . GLU A 1 698 ? 20.885 -1.086 -3.447 1.00 92.12 698 GLU A N 1
ATOM 5665 C CA . GLU A 1 698 ? 22.162 -1.165 -2.738 1.00 92.12 698 GLU A CA 1
ATOM 5666 C C . GLU A 1 698 ? 23.160 -2.078 -3.453 1.00 92.12 698 GLU A C 1
ATOM 5668 O O . GLU A 1 698 ? 24.341 -1.733 -3.560 1.00 92.12 698 GLU A O 1
ATOM 5673 N N . ASP A 1 699 ? 22.684 -3.212 -3.968 1.00 93.88 699 ASP A N 1
ATOM 5674 C CA . ASP A 1 699 ? 23.499 -4.179 -4.701 1.00 93.88 699 ASP A CA 1
ATOM 5675 C C . ASP A 1 699 ? 24.061 -3.550 -5.989 1.00 93.88 699 ASP A C 1
ATOM 5677 O O . ASP A 1 699 ? 25.255 -3.669 -6.275 1.00 93.88 699 ASP A O 1
ATOM 5681 N N . LEU A 1 700 ? 23.240 -2.799 -6.734 1.00 93.19 700 LEU A N 1
ATOM 5682 C CA . LEU A 1 700 ? 23.682 -2.081 -7.936 1.00 93.19 700 LEU A CA 1
ATOM 5683 C C . LEU A 1 700 ? 24.683 -0.962 -7.629 1.00 93.19 700 LEU A C 1
ATOM 5685 O O . LEU A 1 700 ? 25.671 -0.804 -8.348 1.00 93.19 700 LEU A O 1
ATOM 5689 N N . GLU A 1 701 ? 24.471 -0.205 -6.553 1.00 91.31 701 GLU A N 1
ATOM 5690 C CA . GLU A 1 701 ? 25.403 0.840 -6.120 1.00 91.31 701 GLU A CA 1
ATOM 5691 C C . GLU A 1 701 ? 26.764 0.255 -5.710 1.00 91.31 701 GLU A C 1
ATOM 5693 O O . GLU A 1 701 ? 27.808 0.852 -5.987 1.00 91.31 701 GLU A O 1
ATOM 5698 N N . ALA A 1 702 ? 26.776 -0.913 -5.061 1.00 95.00 702 ALA A N 1
ATOM 5699 C CA . ALA A 1 702 ? 28.007 -1.619 -4.719 1.00 95.00 702 ALA A CA 1
ATOM 5700 C C . ALA A 1 702 ? 28.755 -2.082 -5.979 1.00 95.00 702 ALA A C 1
ATOM 5702 O O . ALA A 1 702 ? 29.946 -1.797 -6.120 1.00 95.00 702 ALA A O 1
ATOM 5703 N N . LEU A 1 703 ? 28.045 -2.701 -6.930 1.00 95.25 703 LEU A N 1
ATOM 5704 C CA . LEU A 1 703 ? 28.619 -3.118 -8.213 1.00 95.25 703 LEU A CA 1
ATOM 5705 C C . LEU A 1 703 ? 29.196 -1.932 -8.994 1.00 95.25 703 LEU A C 1
ATOM 5707 O O . LEU A 1 703 ? 30.287 -2.030 -9.556 1.00 95.25 703 LEU A O 1
ATOM 5711 N N . TRP A 1 704 ? 28.503 -0.790 -9.006 1.00 93.31 704 TRP A N 1
ATOM 5712 C CA . TRP A 1 704 ? 29.010 0.413 -9.660 1.00 93.31 704 TRP A CA 1
ATOM 5713 C C . TRP A 1 704 ? 30.320 0.904 -9.028 1.00 93.31 704 TRP A C 1
ATOM 5715 O O . TRP A 1 704 ? 31.268 1.205 -9.754 1.00 93.31 704 TRP A O 1
ATOM 5725 N N . LYS A 1 705 ? 30.421 0.925 -7.694 1.00 93.62 705 LYS A N 1
ATOM 5726 C CA . LYS A 1 705 ? 31.650 1.331 -6.984 1.00 93.62 705 LYS A CA 1
ATOM 5727 C C . LYS A 1 705 ? 32.842 0.431 -7.283 1.00 93.62 705 LYS A C 1
ATOM 5729 O O . LYS A 1 705 ? 33.962 0.929 -7.390 1.00 93.62 705 LYS A O 1
ATOM 5734 N N . ASP A 1 706 ? 32.615 -0.867 -7.454 1.00 95.19 706 ASP A N 1
ATOM 5735 C CA . ASP A 1 706 ? 33.676 -1.806 -7.827 1.00 95.19 706 ASP A CA 1
ATOM 5736 C C . ASP A 1 706 ? 34.201 -1.540 -9.250 1.00 95.19 706 ASP A C 1
ATOM 5738 O O . ASP A 1 706 ? 35.396 -1.688 -9.527 1.00 95.19 706 ASP A O 1
ATOM 5742 N N . LEU A 1 707 ? 33.321 -1.101 -10.155 1.00 94.50 707 LEU A N 1
ATOM 5743 C CA . LEU A 1 707 ? 33.632 -0.824 -11.562 1.00 94.50 707 LEU A CA 1
ATOM 5744 C C . LEU A 1 707 ? 34.160 0.596 -11.810 1.00 94.50 707 LEU A C 1
ATOM 5746 O O . LEU A 1 707 ? 34.902 0.825 -12.774 1.00 94.50 707 LEU A O 1
ATOM 5750 N N . GLU A 1 708 ? 33.813 1.547 -10.942 1.00 94.56 708 GLU A N 1
ATOM 5751 C CA . GLU A 1 708 ? 34.140 2.969 -11.064 1.00 94.56 708 GLU A CA 1
ATOM 5752 C C . GLU A 1 708 ? 35.634 3.229 -11.360 1.00 94.56 708 GLU A C 1
ATOM 5754 O O . GLU A 1 708 ? 35.925 3.993 -12.290 1.00 94.56 708 GLU A O 1
ATOM 5759 N N . PRO A 1 709 ? 36.616 2.583 -10.691 1.00 97.19 709 PRO A N 1
ATOM 5760 C CA . PRO A 1 709 ? 38.031 2.820 -10.976 1.00 97.19 709 PRO A CA 1
ATOM 5761 C C . PRO A 1 709 ? 38.425 2.523 -12.428 1.00 97.19 709 PRO A C 1
ATOM 5763 O O . PRO A 1 709 ? 39.237 3.252 -13.009 1.00 97.19 709 PRO A O 1
ATOM 5766 N N . LEU A 1 710 ? 37.860 1.476 -13.036 1.00 96.44 710 LEU A N 1
ATOM 5767 C CA . LEU A 1 710 ? 38.128 1.135 -14.433 1.00 96.44 710 LEU A CA 1
ATOM 5768 C C . LEU A 1 710 ? 37.520 2.187 -15.364 1.00 96.44 710 LEU A C 1
ATOM 5770 O O . LEU A 1 710 ? 38.222 2.716 -16.232 1.00 96.44 710 LEU A O 1
ATOM 5774 N N . TYR A 1 711 ? 36.251 2.541 -15.147 1.00 96.62 711 TYR A N 1
ATOM 5775 C CA . TYR A 1 711 ? 35.562 3.549 -15.951 1.00 96.62 711 TYR A CA 1
ATOM 5776 C C . TYR A 1 711 ? 36.275 4.905 -15.903 1.00 96.62 711 TYR A C 1
ATOM 5778 O O . TYR A 1 711 ? 36.515 5.508 -16.948 1.00 96.62 711 TYR A O 1
ATOM 5786 N N . LEU A 1 712 ? 36.708 5.366 -14.724 1.00 96.81 712 LEU A N 1
ATOM 5787 C CA . LEU A 1 712 ? 37.424 6.639 -14.582 1.00 96.81 712 LEU A CA 1
ATOM 5788 C C . LEU A 1 712 ? 38.728 6.677 -15.393 1.00 96.81 712 LEU A C 1
ATOM 5790 O O . LEU A 1 712 ? 39.070 7.720 -15.962 1.00 96.81 712 LEU A O 1
ATOM 5794 N N . ASN A 1 713 ? 39.443 5.551 -15.493 1.00 97.31 713 ASN A N 1
ATOM 5795 C CA . ASN A 1 713 ? 40.648 5.447 -16.319 1.00 97.31 713 ASN A CA 1
ATOM 5796 C C . ASN A 1 713 ? 40.324 5.498 -17.820 1.00 97.31 713 ASN A C 1
ATOM 5798 O O . ASN A 1 713 ? 40.986 6.240 -18.554 1.00 97.31 713 ASN A O 1
ATOM 5802 N N . VAL A 1 714 ? 39.292 4.774 -18.270 1.00 97.12 714 VAL A N 1
ATOM 5803 C CA . VAL A 1 714 ? 38.816 4.809 -19.667 1.00 97.12 714 VAL A CA 1
ATOM 5804 C C . VAL A 1 714 ? 38.336 6.216 -20.029 1.00 97.12 714 VAL A C 1
ATOM 5806 O O . VAL A 1 714 ? 38.817 6.806 -20.996 1.00 97.12 714 VAL A O 1
ATOM 5809 N N . HIS A 1 715 ? 37.482 6.818 -19.202 1.00 97.56 715 HIS A N 1
ATOM 5810 C CA . HIS A 1 715 ? 36.978 8.177 -19.384 1.00 97.56 715 HIS A CA 1
ATOM 5811 C C . HIS A 1 715 ? 38.120 9.203 -19.466 1.00 97.56 715 HIS A C 1
ATOM 5813 O O . HIS A 1 715 ? 38.151 10.036 -20.372 1.00 97.56 715 HIS A O 1
ATOM 5819 N N . ALA A 1 716 ? 39.102 9.151 -18.558 1.00 98.06 716 ALA A N 1
ATOM 5820 C CA . ALA A 1 716 ? 40.247 10.064 -18.593 1.00 98.06 716 ALA A CA 1
ATOM 5821 C C . ALA A 1 716 ? 41.106 9.886 -19.857 1.00 98.06 716 ALA A C 1
ATOM 5823 O O . ALA A 1 716 ? 41.600 10.875 -20.411 1.00 98.06 716 ALA A O 1
ATOM 5824 N N . TYR A 1 717 ? 41.276 8.645 -20.319 1.00 97.94 717 TYR A N 1
ATOM 5825 C CA . TYR A 1 717 ? 41.980 8.336 -21.560 1.00 97.94 717 TYR A CA 1
ATOM 5826 C C . TYR A 1 717 ? 41.253 8.932 -22.775 1.00 97.94 717 TYR A C 1
ATOM 5828 O O . TYR A 1 717 ? 41.865 9.697 -23.529 1.00 97.94 717 TYR A O 1
ATOM 5836 N N . VAL A 1 718 ? 39.951 8.661 -22.912 1.00 98.06 718 VAL A N 1
ATOM 5837 C CA . VAL A 1 718 ? 39.096 9.170 -23.999 1.00 98.06 718 VAL A CA 1
ATOM 5838 C C . VAL A 1 718 ? 39.051 10.697 -23.981 1.00 98.06 718 VAL A C 1
ATOM 5840 O O . VAL A 1 718 ? 39.321 11.336 -24.997 1.00 98.06 718 VAL A O 1
ATOM 5843 N N . ARG A 1 719 ? 38.841 11.317 -22.812 1.00 98.44 719 ARG A N 1
ATOM 5844 C CA . ARG A 1 719 ? 38.846 12.782 -22.653 1.00 98.44 719 ARG A CA 1
ATOM 5845 C C . ARG A 1 719 ? 40.139 13.413 -23.163 1.00 98.44 719 ARG A C 1
ATOM 5847 O O . ARG A 1 719 ? 40.108 14.457 -23.811 1.00 98.44 719 ARG A O 1
ATOM 5854 N N . ARG A 1 720 ? 41.289 12.791 -22.889 1.00 98.25 720 ARG A N 1
ATOM 5855 C CA . ARG A 1 720 ? 42.593 13.272 -23.367 1.00 98.25 720 ARG A CA 1
ATOM 5856 C C . ARG A 1 720 ? 42.747 13.117 -24.880 1.00 98.25 720 ARG A C 1
ATOM 5858 O O . ARG A 1 720 ? 43.352 13.985 -25.504 1.00 98.25 720 ARG A O 1
ATOM 5865 N N . ALA A 1 721 ? 42.242 12.039 -25.466 1.00 97.62 721 ALA A N 1
ATOM 5866 C CA . ALA A 1 721 ? 42.255 11.850 -26.914 1.00 97.62 721 ALA A CA 1
ATOM 5867 C C . ALA A 1 721 ? 41.367 12.886 -27.626 1.00 97.62 721 ALA A C 1
ATOM 5869 O O . ALA A 1 721 ? 41.836 13.579 -28.529 1.00 97.62 721 ALA A O 1
ATOM 5870 N N . LEU A 1 722 ? 40.148 13.111 -27.128 1.00 98.00 722 LEU A N 1
ATOM 5871 C CA . LEU A 1 722 ? 39.254 14.160 -27.629 1.00 98.00 722 LEU A CA 1
ATOM 5872 C C . LEU A 1 722 ? 39.863 15.558 -27.465 1.00 98.00 722 LEU A C 1
ATOM 5874 O O . LEU A 1 722 ? 39.772 16.378 -28.374 1.00 98.00 722 LEU A O 1
ATOM 5878 N N . TYR A 1 723 ? 40.561 15.826 -26.358 1.00 98.19 723 TYR A N 1
ATOM 5879 C CA . TYR A 1 723 ? 41.302 17.078 -26.175 1.00 98.19 723 TYR A CA 1
ATOM 5880 C C . TYR A 1 723 ? 42.366 17.296 -27.258 1.00 98.19 723 TYR A C 1
ATOM 5882 O O . TYR A 1 723 ? 42.510 18.410 -27.753 1.00 98.19 723 TYR A O 1
ATOM 5890 N N . LYS A 1 724 ? 43.100 16.249 -27.662 1.00 97.38 724 LYS A N 1
ATOM 5891 C CA . LYS A 1 724 ? 44.077 16.357 -28.760 1.00 97.38 724 LYS A CA 1
ATOM 5892 C C . LYS A 1 724 ? 43.405 16.693 -30.094 1.00 97.38 724 LYS A C 1
ATOM 5894 O O . LYS A 1 724 ? 44.003 17.404 -30.893 1.00 97.38 724 LYS A O 1
ATOM 5899 N N . LYS A 1 725 ? 42.187 16.191 -30.326 1.00 97.44 725 LYS A N 1
ATOM 5900 C CA . LYS A 1 725 ? 41.417 16.430 -31.554 1.00 97.44 725 LYS A CA 1
ATOM 5901 C C . LYS A 1 725 ? 40.769 17.819 -31.595 1.00 97.44 725 LYS A C 1
ATOM 5903 O O . LYS A 1 725 ? 40.862 18.487 -32.618 1.00 97.44 725 LYS A O 1
ATOM 5908 N N . TYR A 1 726 ? 40.119 18.237 -30.509 1.00 97.56 726 TYR A N 1
ATOM 5909 C CA . TYR A 1 726 ? 39.253 19.427 -30.470 1.00 97.56 726 TYR A CA 1
ATOM 5910 C C . TYR A 1 726 ? 39.854 20.630 -29.725 1.00 97.56 726 TYR A C 1
ATOM 5912 O O . TYR A 1 726 ? 39.316 21.733 -29.799 1.00 97.56 726 TYR A O 1
ATOM 5920 N N . GLY A 1 727 ? 40.972 20.445 -29.023 1.00 97.19 727 GLY A N 1
ATOM 5921 C CA . GLY A 1 727 ? 41.699 21.512 -28.341 1.00 97.19 727 GLY A CA 1
ATOM 5922 C C . GLY A 1 727 ? 41.074 22.000 -27.020 1.00 97.19 727 GLY A C 1
ATOM 5923 O O . GLY A 1 727 ? 39.995 21.559 -26.610 1.00 97.19 727 GLY A O 1
ATOM 5924 N N . PRO A 1 728 ? 41.760 22.932 -26.328 1.00 96.62 728 PRO A N 1
ATOM 5925 C CA . PRO A 1 728 ? 41.381 23.414 -24.996 1.00 96.62 728 PRO A CA 1
ATOM 5926 C C . PRO A 1 728 ? 40.119 24.274 -24.945 1.00 96.62 728 PRO A C 1
ATOM 5928 O O . PRO A 1 728 ? 39.530 24.405 -23.876 1.00 96.62 728 PRO A O 1
ATOM 5931 N N . GLU A 1 729 ? 39.709 24.869 -26.065 1.00 96.12 729 GLU A N 1
ATOM 5932 C CA . GLU A 1 729 ? 38.490 25.687 -26.120 1.00 96.12 729 GLU A CA 1
ATOM 5933 C C . GLU A 1 729 ? 37.218 24.836 -26.050 1.00 96.12 729 GLU A C 1
ATOM 5935 O O . GLU A 1 729 ? 36.176 25.312 -25.606 1.00 96.12 729 GLU A O 1
ATOM 5940 N N . ARG A 1 730 ? 37.300 23.571 -26.480 1.00 95.94 730 ARG A N 1
ATOM 5941 C CA . ARG A 1 730 ? 36.158 22.652 -26.550 1.00 95.94 730 ARG A CA 1
ATOM 5942 C C . ARG A 1 730 ? 36.202 21.563 -25.482 1.00 95.94 730 ARG A C 1
ATOM 5944 O O . ARG A 1 730 ? 35.149 21.097 -25.058 1.00 95.94 730 ARG A O 1
ATOM 5951 N N . ILE A 1 731 ? 37.394 21.169 -25.022 1.00 97.75 731 ILE A N 1
ATOM 5952 C CA . ILE A 1 731 ? 37.575 20.101 -24.031 1.00 97.75 731 ILE A CA 1
ATOM 5953 C C . ILE A 1 731 ? 38.396 20.603 -22.843 1.00 97.75 731 ILE A C 1
ATOM 5955 O O . ILE A 1 731 ? 39.524 21.070 -22.990 1.00 97.75 731 ILE A O 1
ATOM 5959 N N . ASN A 1 732 ? 37.872 20.419 -21.631 1.00 96.94 732 ASN A N 1
ATOM 5960 C CA . ASN A 1 732 ? 38.610 20.652 -20.393 1.00 96.94 732 ASN A CA 1
ATOM 5961 C C . ASN A 1 732 ? 39.155 19.323 -19.848 1.00 96.94 732 ASN A C 1
ATOM 5963 O O . ASN A 1 732 ? 38.382 18.452 -19.462 1.00 96.94 732 ASN A O 1
ATOM 5967 N N . LEU A 1 733 ? 40.481 19.179 -19.728 1.00 97.06 733 LEU A N 1
ATOM 5968 C CA . LEU A 1 733 ? 41.123 17.957 -19.207 1.00 97.06 733 LEU A CA 1
ATOM 5969 C C . LEU A 1 733 ? 40.745 17.604 -17.759 1.00 97.06 733 LEU A C 1
ATOM 5971 O O . LEU A 1 733 ? 41.004 16.480 -17.328 1.00 97.06 733 LEU A O 1
ATOM 5975 N N . LYS A 1 734 ? 40.161 18.544 -17.011 1.00 96.12 734 LYS A N 1
ATOM 5976 C CA . LYS A 1 734 ? 39.647 18.340 -15.649 1.00 96.12 734 LYS A CA 1
ATOM 5977 C C . LYS A 1 734 ? 38.115 18.284 -15.583 1.00 96.12 734 LYS A C 1
ATOM 5979 O O . LYS A 1 734 ? 37.587 18.029 -14.510 1.00 96.12 734 LYS A O 1
ATOM 5984 N N . GLY A 1 735 ? 37.418 18.547 -16.690 1.00 94.56 735 GLY A N 1
ATOM 5985 C CA . GLY A 1 735 ? 35.954 18.601 -16.762 1.00 94.56 735 GLY A CA 1
ATOM 5986 C C . GLY A 1 735 ? 35.322 17.356 -17.398 1.00 94.56 735 GLY A C 1
ATOM 5987 O O . GLY A 1 735 ? 36.043 16.428 -17.772 1.00 94.56 735 GLY A O 1
ATOM 5988 N N . PRO A 1 736 ? 33.988 17.311 -17.526 1.00 96.12 736 PRO A N 1
ATOM 5989 C CA . PRO A 1 736 ? 33.286 16.235 -18.229 1.00 96.12 736 PRO A CA 1
ATOM 5990 C C . PRO A 1 736 ? 33.540 16.274 -19.747 1.00 96.12 736 PRO A C 1
ATOM 5992 O O . PRO A 1 736 ? 34.021 17.276 -20.286 1.00 96.12 736 PRO A O 1
ATOM 5995 N N . ILE A 1 737 ? 33.222 15.178 -20.441 1.00 97.56 737 ILE A N 1
ATOM 5996 C CA . ILE A 1 737 ? 33.260 15.106 -21.909 1.00 97.56 737 ILE A CA 1
ATOM 5997 C C . ILE A 1 737 ? 31.936 15.652 -22.479 1.00 97.56 737 ILE A C 1
ATOM 5999 O O . ILE A 1 737 ? 30.870 15.235 -22.026 1.00 97.56 737 ILE A O 1
ATOM 6003 N N . PRO A 1 738 ? 31.952 16.547 -23.487 1.00 97.56 738 PRO A N 1
ATOM 6004 C CA . PRO A 1 738 ? 30.732 16.957 -24.177 1.00 97.56 738 PRO A CA 1
ATOM 6005 C C . PRO A 1 738 ? 30.009 15.767 -24.828 1.00 97.56 738 PRO A C 1
ATOM 6007 O O . PRO A 1 738 ? 30.572 15.055 -25.656 1.00 97.56 738 PRO A O 1
ATOM 6010 N N . ALA A 1 739 ? 28.731 15.587 -24.494 1.00 96.50 739 ALA A N 1
ATOM 6011 C CA . ALA A 1 739 ? 27.947 14.396 -24.836 1.00 96.50 739 ALA A CA 1
ATOM 6012 C C . ALA A 1 739 ? 27.710 14.139 -26.339 1.00 96.50 739 ALA A C 1
ATOM 6014 O O . ALA A 1 739 ? 27.189 13.089 -26.692 1.00 96.50 739 ALA A O 1
ATOM 6015 N N . HIS A 1 740 ? 28.035 15.088 -27.216 1.00 97.75 740 HIS A N 1
ATOM 6016 C CA . HIS A 1 740 ? 27.861 14.963 -28.666 1.00 97.75 740 HIS A CA 1
ATOM 6017 C C . HIS A 1 740 ? 29.114 14.433 -29.382 1.00 97.75 740 HIS A C 1
ATOM 6019 O O . HIS A 1 740 ? 29.096 14.285 -30.595 1.00 97.75 740 HIS A O 1
ATOM 6025 N N . LEU A 1 741 ? 30.202 14.151 -28.656 1.00 97.75 741 LEU A N 1
ATOM 6026 C CA . LEU A 1 741 ? 31.509 13.801 -29.236 1.00 97.75 741 LEU A CA 1
ATOM 6027 C C . LEU A 1 741 ? 31.888 12.323 -29.081 1.00 97.75 741 LEU A C 1
ATOM 6029 O O . LEU A 1 741 ? 33.046 11.960 -29.266 1.00 97.75 741 LEU A O 1
ATOM 6033 N N . LEU A 1 742 ? 30.939 11.483 -28.675 1.00 96.50 742 LEU A N 1
ATOM 6034 C CA . LEU A 1 742 ? 31.194 10.106 -28.246 1.00 96.50 742 LEU A CA 1
ATOM 6035 C C . LEU A 1 742 ? 30.668 9.065 -29.244 1.00 96.50 742 LEU A C 1
ATOM 6037 O O . LEU A 1 742 ? 30.409 7.934 -28.863 1.00 96.50 742 LEU A O 1
ATOM 6041 N N . GLY A 1 743 ? 30.497 9.438 -30.516 1.00 93.69 743 GLY A N 1
ATOM 6042 C CA . GLY A 1 743 ? 30.213 8.481 -31.593 1.00 93.69 743 GLY A CA 1
ATOM 6043 C C . GLY A 1 743 ? 28.769 7.972 -31.672 1.00 93.69 743 GLY A C 1
ATOM 6044 O O . GLY A 1 743 ? 28.421 7.249 -32.595 1.00 93.69 743 GLY A O 1
ATOM 6045 N N . ASN A 1 744 ? 27.913 8.344 -30.721 1.00 93.81 744 ASN A N 1
ATOM 6046 C CA . ASN A 1 744 ? 26.530 7.885 -30.630 1.00 93.81 744 ASN A CA 1
ATOM 6047 C C . ASN A 1 744 ? 25.604 9.041 -30.225 1.00 93.81 744 ASN A C 1
ATOM 6049 O O . ASN A 1 744 ? 26.004 9.920 -29.456 1.00 93.81 744 ASN A O 1
ATOM 6053 N N . MET A 1 745 ? 24.347 9.016 -30.689 1.00 94.56 745 MET A N 1
ATOM 6054 C CA . MET A 1 745 ? 23.359 10.065 -30.417 1.00 94.56 745 MET A CA 1
ATOM 6055 C C . MET A 1 745 ? 23.210 10.363 -28.922 1.00 94.56 745 MET A C 1
ATOM 6057 O O . MET A 1 745 ? 23.134 11.535 -28.556 1.00 94.56 745 MET A O 1
ATOM 6061 N N . TRP A 1 746 ? 23.208 9.352 -28.049 1.00 94.88 746 TRP A N 1
ATOM 6062 C CA . TRP A 1 746 ? 23.041 9.486 -26.593 1.00 94.88 746 TRP A CA 1
ATOM 6063 C C . TRP A 1 746 ? 24.349 9.422 -25.812 1.00 94.88 746 TRP A C 1
ATOM 6065 O O . TRP A 1 746 ? 24.344 9.795 -24.639 1.00 94.88 746 TRP A O 1
ATOM 6075 N N . ALA A 1 747 ? 25.451 9.041 -26.463 1.00 94.12 747 ALA A N 1
ATOM 6076 C CA . ALA A 1 747 ? 26.723 8.665 -25.847 1.00 94.12 747 ALA A CA 1
ATOM 6077 C C . ALA A 1 747 ? 26.628 7.438 -24.923 1.00 94.12 747 ALA A C 1
ATOM 6079 O O . ALA A 1 747 ? 27.326 7.380 -23.911 1.00 94.12 747 ALA A O 1
ATOM 6080 N N . GLN A 1 748 ? 25.758 6.485 -25.269 1.00 91.25 748 GLN A N 1
ATOM 6081 C CA . GLN A 1 748 ? 25.607 5.227 -24.530 1.00 91.25 748 GLN A CA 1
ATOM 6082 C C . GLN A 1 748 ? 26.639 4.167 -24.950 1.00 91.25 748 GLN A C 1
ATOM 6084 O O . GLN A 1 748 ? 27.038 3.353 -24.130 1.00 91.25 748 GLN A O 1
ATOM 6089 N N . THR A 1 749 ? 27.113 4.223 -26.199 1.00 89.62 749 THR A N 1
ATOM 6090 C CA . THR A 1 749 ? 28.217 3.411 -26.736 1.00 89.62 749 THR A CA 1
ATOM 6091 C C . THR A 1 749 ? 29.250 4.324 -27.387 1.00 89.62 749 THR A C 1
ATOM 6093 O O . THR A 1 749 ? 28.883 5.320 -28.015 1.00 89.62 749 THR A O 1
ATOM 6096 N N . TRP A 1 750 ? 30.543 4.042 -27.195 1.00 94.75 750 TRP A N 1
ATOM 6097 C CA . TRP A 1 750 ? 31.653 4.884 -27.676 1.00 94.75 750 TRP A CA 1
ATOM 6098 C C . TRP A 1 750 ? 32.504 4.195 -28.754 1.00 94.75 750 TRP A C 1
ATOM 6100 O O . TRP A 1 750 ? 33.548 4.712 -29.148 1.00 94.75 750 TRP A O 1
ATOM 6110 N N . SER A 1 751 ? 32.082 3.032 -29.252 1.00 89.31 751 SER A N 1
ATOM 6111 C CA . SER A 1 751 ? 32.824 2.223 -30.232 1.00 89.31 751 SER A CA 1
ATOM 6112 C C . SER A 1 751 ? 33.156 2.997 -31.512 1.00 89.31 751 SER A C 1
ATOM 6114 O O . SER A 1 751 ? 34.266 2.901 -32.032 1.00 89.31 751 SER A O 1
ATOM 6116 N N . ALA A 1 752 ? 32.246 3.865 -31.962 1.00 91.38 752 ALA A N 1
ATOM 6117 C CA . ALA A 1 752 ? 32.405 4.634 -33.194 1.00 91.38 752 ALA A CA 1
ATOM 6118 C C . ALA A 1 752 ? 33.517 5.703 -33.153 1.00 91.38 752 ALA A C 1
ATOM 6120 O O . ALA A 1 752 ? 33.848 6.250 -34.200 1.00 91.38 752 ALA A O 1
ATOM 6121 N N . ILE A 1 753 ? 34.119 6.003 -31.990 1.00 94.88 753 ILE A N 1
ATOM 6122 C CA . ILE A 1 753 ? 35.286 6.908 -31.883 1.00 94.88 753 ILE A CA 1
ATOM 6123 C C . ILE A 1 753 ? 36.624 6.167 -31.759 1.00 94.88 753 ILE A C 1
ATOM 6125 O O . ILE A 1 753 ? 37.631 6.780 -31.390 1.00 94.88 753 ILE A O 1
ATOM 6129 N N . MET A 1 754 ? 36.657 4.857 -32.036 1.00 91.31 754 MET A N 1
ATOM 6130 C CA . MET A 1 754 ? 37.864 4.028 -31.924 1.00 91.31 754 MET A CA 1
ATOM 6131 C C . MET A 1 754 ? 39.053 4.597 -32.717 1.00 91.31 754 MET A C 1
ATOM 6133 O O . MET A 1 754 ? 40.183 4.571 -32.233 1.00 91.31 754 MET A O 1
ATOM 6137 N N . ASP A 1 755 ? 38.809 5.208 -33.877 1.00 91.00 755 ASP A N 1
ATOM 6138 C CA . ASP A 1 755 ? 39.815 5.905 -34.692 1.00 91.00 755 ASP A CA 1
ATOM 6139 C C . ASP A 1 755 ? 40.554 7.027 -33.936 1.00 91.00 755 ASP A C 1
ATOM 6141 O O . ASP A 1 755 ? 41.734 7.274 -34.186 1.00 91.00 755 ASP A O 1
ATOM 6145 N N . LEU A 1 756 ? 39.886 7.699 -32.992 1.00 94.19 756 LEU A N 1
ATOM 6146 C CA . LEU A 1 756 ? 40.472 8.777 -32.190 1.00 94.19 756 LEU A CA 1
ATOM 6147 C C . LEU A 1 756 ? 41.228 8.269 -30.960 1.00 94.19 756 LEU A C 1
ATOM 6149 O O . LEU A 1 756 ? 42.097 8.973 -30.437 1.00 94.19 756 LEU A O 1
ATOM 6153 N N . VAL A 1 757 ? 40.854 7.095 -30.453 1.00 94.88 757 VAL A N 1
ATOM 6154 C CA . VAL A 1 757 ? 41.278 6.594 -29.136 1.00 94.88 757 VAL A CA 1
ATOM 6155 C C . VAL A 1 757 ? 42.064 5.287 -29.214 1.00 94.88 757 VAL A C 1
ATOM 6157 O O . VAL A 1 757 ? 42.375 4.702 -28.179 1.00 94.88 757 VAL A O 1
ATOM 6160 N N . ILE A 1 758 ? 42.421 4.838 -30.415 1.00 92.94 758 ILE A N 1
ATOM 6161 C CA . ILE A 1 758 ? 43.213 3.629 -30.610 1.00 92.94 758 ILE A CA 1
ATOM 6162 C C . ILE A 1 758 ? 44.588 3.742 -29.914 1.00 92.94 758 ILE A C 1
ATOM 6164 O O . ILE A 1 758 ? 45.363 4.660 -30.205 1.00 92.94 758 ILE A O 1
ATOM 6168 N N . PRO A 1 759 ? 44.926 2.823 -28.988 1.00 93.00 759 PRO A N 1
ATOM 6169 C CA . PRO A 1 759 ? 46.199 2.880 -28.270 1.00 93.00 759 PRO A CA 1
ATOM 6170 C C . PRO A 1 759 ? 47.432 2.642 -29.147 1.00 93.00 759 PRO A C 1
ATOM 6172 O O . PRO A 1 759 ? 48.436 3.337 -28.970 1.00 93.00 759 PRO A O 1
ATOM 6175 N N . TYR A 1 760 ? 47.353 1.686 -30.078 1.00 92.75 760 TYR A N 1
ATOM 6176 C CA . TYR A 1 760 ? 48.449 1.281 -30.962 1.00 92.75 760 TYR A CA 1
ATOM 6177 C C . TYR A 1 760 ? 47.988 1.314 -32.429 1.00 92.75 760 TYR A C 1
ATOM 6179 O O . TYR A 1 760 ? 47.491 0.305 -32.928 1.00 92.75 760 TYR A O 1
ATOM 6187 N N . PRO A 1 761 ? 48.116 2.457 -33.130 1.00 87.94 761 PRO A N 1
ATOM 6188 C CA . PRO A 1 761 ? 47.598 2.628 -34.493 1.00 87.94 761 PRO A CA 1
ATOM 6189 C C . PRO A 1 761 ? 48.208 1.682 -35.536 1.00 87.94 761 PRO A C 1
ATOM 6191 O O . PRO A 1 761 ? 47.538 1.340 -36.505 1.00 87.94 761 PRO A O 1
ATOM 6194 N N . ASP A 1 762 ? 49.463 1.273 -35.329 1.00 86.06 762 ASP A N 1
ATOM 6195 C CA . ASP A 1 762 ? 50.218 0.419 -36.254 1.00 86.06 762 ASP A CA 1
ATOM 6196 C C . ASP A 1 762 ? 49.928 -1.085 -36.065 1.00 86.06 762 ASP A C 1
ATOM 6198 O O . ASP A 1 762 ? 50.368 -1.904 -36.872 1.00 86.06 762 ASP A O 1
ATOM 6202 N N . ALA A 1 763 ? 49.204 -1.458 -35.002 1.00 83.00 763 ALA A N 1
ATOM 6203 C CA . ALA A 1 763 ? 48.799 -2.836 -34.733 1.00 83.00 763 ALA A CA 1
ATOM 6204 C C . ALA A 1 763 ? 47.466 -3.173 -35.423 1.00 83.00 763 ALA A C 1
ATOM 6206 O O . ALA A 1 763 ? 46.625 -2.299 -35.648 1.00 83.00 763 ALA A O 1
ATOM 6207 N N . THR A 1 764 ? 47.257 -4.456 -35.734 1.00 72.62 764 THR A N 1
ATOM 6208 C CA . THR A 1 764 ? 46.064 -4.929 -36.454 1.00 72.62 764 THR A CA 1
ATOM 6209 C C . THR A 1 764 ? 44.776 -4.562 -35.707 1.00 72.62 764 THR A C 1
ATOM 6211 O O . THR A 1 764 ? 44.647 -4.796 -34.503 1.00 72.62 764 THR A O 1
ATOM 6214 N N . GLN A 1 765 ? 43.816 -3.983 -36.432 1.00 73.50 765 GLN A N 1
ATOM 6215 C CA . GLN A 1 765 ? 42.494 -3.631 -35.915 1.00 73.50 765 GLN A CA 1
ATOM 6216 C C . GLN A 1 765 ? 41.491 -4.748 -36.194 1.00 73.50 765 GLN A C 1
ATOM 6218 O O . GLN A 1 765 ? 41.573 -5.436 -37.210 1.00 73.50 765 GLN A O 1
ATOM 6223 N N . VAL A 1 766 ? 40.534 -4.915 -35.286 1.00 76.62 766 VAL A N 1
ATOM 6224 C CA . VAL A 1 766 ? 39.465 -5.906 -35.409 1.00 76.62 766 VAL A CA 1
ATOM 6225 C C . VAL A 1 766 ? 38.226 -5.174 -35.919 1.00 76.62 766 VAL A C 1
ATOM 6227 O O . VAL A 1 766 ? 37.421 -4.710 -35.123 1.00 76.62 766 VAL A O 1
ATOM 6230 N N . ASP A 1 767 ? 38.123 -5.020 -37.240 1.00 83.12 767 ASP A N 1
ATOM 6231 C CA . ASP A 1 767 ? 36.928 -4.500 -37.915 1.00 83.12 767 ASP A CA 1
ATOM 6232 C C . ASP A 1 767 ? 36.576 -5.396 -39.106 1.00 83.12 767 ASP A C 1
ATOM 6234 O O . ASP A 1 767 ? 37.328 -5.508 -40.077 1.00 83.12 767 ASP A O 1
ATOM 6238 N N . ALA A 1 768 ? 35.423 -6.052 -39.014 1.00 88.19 768 ALA A N 1
ATOM 6239 C CA . ALA A 1 768 ? 34.912 -6.947 -40.043 1.00 88.19 768 ALA A CA 1
ATOM 6240 C C . ALA A 1 768 ? 34.171 -6.209 -41.173 1.00 88.19 768 ALA A C 1
ATOM 6242 O O . ALA A 1 768 ? 33.930 -6.795 -42.231 1.00 88.19 768 ALA A O 1
ATOM 6243 N N . THR A 1 769 ? 33.827 -4.930 -40.986 1.00 89.44 769 THR A N 1
ATOM 6244 C CA . THR A 1 769 ? 32.977 -4.159 -41.907 1.00 89.44 769 THR A CA 1
ATOM 6245 C C . THR A 1 769 ? 33.538 -4.111 -43.332 1.00 89.44 769 THR A C 1
ATOM 6247 O O . THR A 1 769 ? 32.814 -4.470 -44.267 1.00 89.44 769 THR A O 1
ATOM 6250 N N . PRO A 1 770 ? 34.823 -3.759 -43.561 1.00 90.69 770 PRO A N 1
ATOM 6251 C CA . PRO A 1 770 ? 35.370 -3.700 -44.914 1.00 90.69 770 PRO A CA 1
ATOM 6252 C C . PRO A 1 770 ? 35.380 -5.071 -45.597 1.00 90.69 770 PRO A C 1
ATOM 6254 O O . PRO A 1 770 ? 35.126 -5.159 -46.798 1.00 90.69 770 PRO A O 1
ATOM 6257 N N . ALA A 1 771 ? 35.633 -6.142 -44.837 1.00 92.38 771 ALA A N 1
ATOM 6258 C CA . ALA A 1 771 ? 35.640 -7.508 -45.348 1.00 92.38 771 ALA A CA 1
ATOM 6259 C C . ALA A 1 771 ? 34.230 -7.971 -45.744 1.00 92.38 771 ALA A C 1
ATOM 6261 O O . ALA A 1 771 ? 34.056 -8.510 -46.836 1.00 92.38 771 ALA A O 1
ATOM 6262 N N . MET A 1 772 ? 33.218 -7.701 -44.914 1.00 95.69 772 MET A N 1
ATOM 6263 C CA . MET A 1 772 ? 31.813 -8.001 -45.220 1.00 95.69 772 MET A CA 1
ATOM 6264 C C . MET A 1 772 ? 31.355 -7.283 -46.495 1.00 95.69 772 MET A C 1
ATOM 6266 O O . MET A 1 772 ? 30.779 -7.911 -47.386 1.00 95.69 772 MET A O 1
ATOM 6270 N N . ILE A 1 773 ? 31.676 -5.990 -46.626 1.00 94.69 773 ILE A N 1
ATOM 6271 C CA . ILE A 1 773 ? 31.358 -5.195 -47.822 1.00 94.69 773 ILE A CA 1
ATOM 6272 C C . ILE A 1 773 ? 32.086 -5.751 -49.053 1.00 94.69 773 ILE A C 1
ATOM 6274 O O . ILE A 1 773 ? 31.462 -5.965 -50.092 1.00 94.69 773 ILE A O 1
ATOM 6278 N N . ALA A 1 774 ? 33.390 -6.030 -48.950 1.00 95.31 774 ALA A N 1
ATOM 6279 C CA . ALA A 1 774 ? 34.187 -6.561 -50.057 1.00 95.31 774 ALA A CA 1
ATOM 6280 C C . ALA A 1 774 ? 33.706 -7.944 -50.529 1.00 95.31 774 ALA A C 1
ATOM 6282 O O . ALA A 1 774 ? 33.783 -8.257 -51.716 1.00 95.31 774 ALA A O 1
ATOM 6283 N N . GLN A 1 775 ? 33.186 -8.759 -49.610 1.00 96.12 775 GLN A N 1
ATOM 6284 C CA . GLN A 1 775 ? 32.615 -10.076 -49.896 1.00 96.12 775 GLN A CA 1
ATOM 6285 C C . GLN A 1 775 ? 31.149 -10.023 -50.353 1.00 96.12 775 GLN A C 1
ATOM 6287 O O . GLN A 1 775 ? 30.574 -11.069 -50.650 1.00 96.12 775 GLN A O 1
ATOM 6292 N N . GLY A 1 776 ? 30.536 -8.836 -50.419 1.00 96.31 776 GLY A N 1
ATOM 6293 C CA . GLY A 1 776 ? 29.150 -8.663 -50.853 1.00 96.31 776 GLY A CA 1
ATOM 6294 C C . GLY A 1 776 ? 28.124 -9.236 -49.876 1.00 96.31 776 GLY A C 1
ATOM 6295 O O . GLY A 1 776 ? 27.110 -9.777 -50.314 1.00 96.31 776 GLY A O 1
ATOM 6296 N N . TRP A 1 777 ? 28.390 -9.164 -48.568 1.00 97.25 777 TRP A N 1
ATOM 6297 C CA . TRP A 1 777 ? 27.409 -9.546 -47.552 1.00 97.25 777 TRP A CA 1
ATOM 6298 C C . TRP A 1 777 ? 26.194 -8.613 -47.601 1.00 97.25 777 TRP A C 1
ATOM 6300 O O . TRP A 1 777 ? 26.327 -7.409 -47.811 1.00 97.25 777 TRP A O 1
ATOM 6310 N N . ASP A 1 778 ? 25.014 -9.182 -47.373 1.00 96.19 778 ASP A N 1
ATOM 6311 C CA . ASP A 1 778 ? 23.756 -8.467 -47.173 1.00 96.19 778 ASP A CA 1
ATOM 6312 C C . ASP A 1 778 ? 23.189 -8.780 -45.770 1.00 96.19 778 ASP A C 1
ATOM 6314 O O . ASP A 1 778 ? 23.700 -9.679 -45.087 1.00 96.19 778 ASP A O 1
ATOM 6318 N N . PRO A 1 779 ? 22.144 -8.071 -45.301 1.00 96.00 779 PRO A N 1
ATOM 6319 C CA . PRO A 1 779 ? 21.541 -8.352 -43.999 1.00 96.00 779 PRO A CA 1
ATOM 6320 C C . PRO A 1 779 ? 21.136 -9.818 -43.823 1.00 96.00 779 PRO A C 1
ATOM 6322 O O . PRO A 1 779 ? 21.454 -10.445 -42.815 1.00 96.00 779 PRO A O 1
ATOM 6325 N N . LYS A 1 780 ? 20.513 -10.427 -44.838 1.00 96.31 780 LYS A N 1
ATOM 6326 C CA . LYS A 1 780 ? 20.089 -11.832 -44.779 1.00 96.31 780 LYS A CA 1
ATOM 6327 C C . LYS A 1 780 ? 21.269 -12.776 -44.535 1.00 96.31 780 LYS A C 1
ATOM 6329 O O . LYS A 1 780 ? 21.141 -13.722 -43.756 1.00 96.31 780 LYS A O 1
ATOM 6334 N N . ARG A 1 781 ? 22.417 -12.523 -45.162 1.00 96.56 781 ARG A N 1
ATOM 6335 C CA . ARG A 1 781 ? 23.660 -13.273 -44.964 1.00 96.56 781 ARG A CA 1
ATOM 6336 C C . ARG A 1 781 ? 24.173 -13.163 -43.529 1.00 96.56 781 ARG A C 1
ATOM 6338 O O . ARG A 1 781 ? 24.616 -14.176 -42.996 1.00 96.56 781 ARG A O 1
ATOM 6345 N N . MET A 1 782 ? 24.078 -11.987 -42.905 1.00 97.62 782 MET A N 1
ATOM 6346 C CA . MET A 1 782 ? 24.470 -11.773 -41.502 1.00 97.62 782 MET A CA 1
ATOM 6347 C C . MET A 1 782 ? 23.632 -12.640 -40.555 1.00 97.62 782 MET A C 1
ATOM 6349 O O . MET A 1 782 ? 24.189 -13.373 -39.739 1.00 97.62 782 MET A O 1
ATOM 6353 N N . PHE A 1 783 ? 22.306 -12.645 -40.725 1.00 97.94 783 PHE A N 1
ATOM 6354 C CA . PHE A 1 783 ? 21.409 -13.511 -39.948 1.00 97.94 783 PHE A CA 1
ATOM 6355 C C . PHE A 1 783 ? 21.675 -15.001 -40.203 1.00 97.94 783 PHE A C 1
ATOM 6357 O O . PHE A 1 783 ? 21.630 -15.806 -39.278 1.00 97.94 783 PHE A O 1
ATOM 6364 N N . GLN A 1 784 ? 21.983 -15.396 -41.442 1.00 97.56 784 GLN A N 1
ATOM 6365 C CA . GLN A 1 784 ? 22.330 -16.788 -41.756 1.00 97.56 784 GLN A CA 1
ATOM 6366 C C . GLN A 1 784 ? 23.628 -17.239 -41.086 1.00 97.56 784 GLN A C 1
ATOM 6368 O O . GLN A 1 784 ? 23.739 -18.405 -40.715 1.00 97.56 784 GLN A O 1
ATOM 6373 N N . GLU A 1 785 ? 24.616 -16.353 -40.958 1.00 96.81 785 GLU A N 1
ATOM 6374 C CA . GLU A 1 785 ? 25.833 -16.680 -40.214 1.00 96.81 785 GLU A CA 1
ATOM 6375 C C . GLU A 1 785 ? 25.592 -16.770 -38.712 1.00 96.81 785 GLU A C 1
ATOM 6377 O O . GLU A 1 785 ? 26.125 -17.673 -38.073 1.00 96.81 785 GLU A O 1
ATOM 6382 N N . SER A 1 786 ? 24.706 -15.939 -38.171 1.00 96.81 786 SER A N 1
ATOM 6383 C CA . SER A 1 786 ? 24.262 -16.077 -36.786 1.00 96.81 786 SER A CA 1
ATOM 6384 C C . SER A 1 786 ? 23.522 -17.403 -36.544 1.00 96.81 786 SER A C 1
ATOM 6386 O O . SER A 1 786 ? 23.879 -18.152 -35.636 1.00 96.81 786 SER A O 1
ATOM 6388 N N . ASP A 1 787 ? 22.594 -17.806 -37.421 1.00 97.69 787 ASP A N 1
ATOM 6389 C CA . ASP A 1 787 ? 21.942 -19.130 -37.352 1.00 97.69 787 ASP A CA 1
ATOM 6390 C C . ASP A 1 787 ? 22.959 -20.289 -37.416 1.00 97.69 787 ASP A C 1
ATOM 6392 O O . ASP A 1 787 ? 22.870 -21.268 -36.669 1.00 97.69 787 ASP A O 1
ATOM 6396 N N . ARG A 1 788 ? 23.993 -20.168 -38.262 1.00 97.00 788 ARG A N 1
ATOM 6397 C CA . ARG A 1 788 ? 25.100 -21.140 -38.325 1.00 97.00 788 ARG A CA 1
ATOM 6398 C C . ARG A 1 788 ? 25.912 -21.175 -37.040 1.00 97.00 788 ARG A C 1
ATOM 6400 O O . ARG A 1 788 ? 26.261 -22.263 -36.590 1.00 97.00 788 ARG A O 1
ATOM 6407 N N . PHE A 1 789 ? 26.204 -20.023 -36.444 1.00 96.25 789 PHE A N 1
ATOM 6408 C CA . PHE A 1 789 ? 26.892 -19.952 -35.160 1.00 96.25 789 PHE A CA 1
ATOM 6409 C C . PHE A 1 789 ? 26.104 -20.712 -34.088 1.00 96.25 789 PHE A C 1
ATOM 6411 O O . PHE A 1 789 ? 26.645 -21.628 -33.465 1.00 96.25 789 PHE A O 1
ATOM 6418 N N . PHE A 1 790 ? 24.810 -20.427 -33.947 1.00 96.19 790 PHE A N 1
ATOM 6419 C CA . PHE A 1 790 ? 23.945 -21.092 -32.972 1.00 96.19 790 PHE A CA 1
ATOM 6420 C C . PHE A 1 790 ? 23.828 -22.600 -33.195 1.00 96.19 790 PHE A C 1
ATOM 6422 O O . PHE A 1 790 ? 24.009 -23.396 -32.271 1.00 96.19 790 PHE A O 1
ATOM 6429 N N . THR A 1 791 ? 23.592 -23.020 -34.433 1.00 97.00 791 THR A N 1
ATOM 6430 C CA . THR A 1 791 ? 23.513 -24.449 -34.765 1.00 97.00 791 THR A CA 1
ATOM 6431 C C . THR A 1 791 ? 24.856 -25.164 -34.595 1.00 97.00 791 THR A C 1
ATOM 6433 O O . THR A 1 791 ? 24.876 -26.335 -34.212 1.00 97.00 791 THR A O 1
ATOM 6436 N N . SER A 1 792 ? 25.990 -24.476 -34.784 1.00 95.88 792 SER A N 1
ATOM 6437 C CA . SER A 1 792 ? 27.328 -25.056 -34.579 1.00 95.88 792 SER A CA 1
ATOM 6438 C C . SER A 1 792 ? 27.611 -25.444 -33.125 1.00 95.88 792 SER A C 1
ATOM 6440 O O . SER A 1 792 ? 28.370 -26.383 -32.882 1.00 95.88 792 SER A O 1
ATOM 6442 N N . ILE A 1 793 ? 26.970 -24.769 -32.166 1.00 95.06 793 ILE A N 1
ATOM 6443 C CA . ILE A 1 793 ? 27.061 -25.079 -30.732 1.00 95.06 793 ILE A CA 1
ATOM 6444 C C . ILE A 1 793 ? 25.916 -25.981 -30.246 1.00 95.06 793 ILE A C 1
ATOM 6446 O O . ILE A 1 793 ? 25.758 -26.189 -29.046 1.00 95.06 793 ILE A O 1
ATOM 6450 N N . GLY A 1 794 ? 25.143 -26.557 -31.173 1.00 96.06 794 GLY A N 1
ATOM 6451 C CA . GLY A 1 794 ? 24.092 -27.534 -30.884 1.00 96.06 794 GLY A CA 1
ATOM 6452 C C . GLY A 1 794 ? 22.727 -26.938 -30.541 1.00 96.06 794 GLY A C 1
ATOM 6453 O O . GLY A 1 794 ? 21.857 -27.680 -30.086 1.00 96.06 794 GLY A O 1
ATOM 6454 N N . LEU A 1 795 ? 22.521 -25.633 -30.752 1.00 96.38 795 LEU A N 1
ATOM 6455 C CA . LEU A 1 795 ? 21.212 -25.000 -30.580 1.00 96.38 795 LEU A CA 1
ATOM 6456 C C . LEU A 1 795 ? 20.315 -25.198 -31.811 1.00 96.38 795 LEU A C 1
ATOM 6458 O O . LEU A 1 795 ? 20.730 -25.727 -32.845 1.00 96.38 795 LEU A O 1
ATOM 6462 N N . LEU A 1 796 ? 19.043 -24.828 -31.666 1.00 96.12 796 LEU A N 1
ATOM 6463 C CA . LEU A 1 796 ? 18.010 -25.098 -32.663 1.00 96.12 796 LEU A CA 1
ATOM 6464 C C . LEU A 1 796 ? 18.192 -24.201 -33.898 1.00 96.12 796 LEU A C 1
ATOM 6466 O O . LEU A 1 796 ? 18.496 -23.023 -33.736 1.00 96.12 796 LEU A O 1
ATOM 6470 N N . PRO A 1 797 ? 17.979 -24.702 -35.126 1.00 96.94 797 PRO A N 1
ATOM 6471 C CA . PRO A 1 797 ? 17.925 -23.832 -36.297 1.00 96.94 797 PRO A CA 1
ATOM 6472 C C . PRO A 1 797 ? 16.703 -22.909 -36.227 1.00 96.94 797 PRO A C 1
ATOM 6474 O O . PRO A 1 797 ? 15.651 -23.302 -35.709 1.00 96.94 797 PRO A O 1
ATOM 6477 N N . MET A 1 798 ? 16.814 -21.711 -36.798 1.00 96.94 798 MET A N 1
ATOM 6478 C CA . MET A 1 798 ? 15.683 -20.785 -36.892 1.00 96.94 798 MET A CA 1
ATOM 6479 C C . MET A 1 798 ? 14.502 -21.392 -37.677 1.00 96.94 798 MET A C 1
ATOM 6481 O O . MET A 1 798 ? 14.709 -21.988 -38.742 1.00 96.94 798 MET A O 1
ATOM 6485 N N . PRO A 1 799 ? 13.251 -21.228 -37.200 1.00 96.50 799 PRO A N 1
ATOM 6486 C CA . PRO A 1 799 ? 12.077 -21.790 -37.862 1.00 96.50 799 PRO A CA 1
ATOM 6487 C C . PRO A 1 799 ? 11.784 -21.107 -39.215 1.00 96.50 799 PRO A C 1
ATOM 6489 O O . PRO A 1 799 ? 12.171 -19.958 -39.431 1.00 96.50 799 PRO A O 1
ATOM 6492 N N . PRO A 1 800 ? 11.070 -21.765 -40.148 1.00 96.31 800 PRO A N 1
ATOM 6493 C CA . PRO A 1 800 ? 10.715 -21.167 -41.440 1.00 96.31 800 PRO A CA 1
ATOM 6494 C C . PRO A 1 800 ? 9.956 -19.836 -41.325 1.00 96.31 800 PRO A C 1
ATOM 6496 O O . PRO A 1 800 ? 10.162 -18.928 -42.131 1.00 96.31 800 PRO A O 1
ATOM 6499 N N . GLU A 1 801 ? 9.087 -19.709 -40.324 1.00 96.62 801 GLU A N 1
ATOM 6500 C CA . GLU A 1 801 ? 8.311 -18.506 -40.027 1.00 96.62 801 GLU A CA 1
ATOM 6501 C C . GLU A 1 801 ? 9.215 -17.304 -39.737 1.00 96.62 801 GLU A C 1
ATOM 6503 O O . GLU A 1 801 ? 8.957 -16.225 -40.270 1.00 96.62 801 GLU A O 1
ATOM 6508 N N . PHE A 1 802 ? 10.313 -17.508 -38.999 1.00 98.00 802 PHE A N 1
ATOM 6509 C CA . PHE A 1 802 ? 11.297 -16.465 -38.699 1.00 98.00 802 PHE A CA 1
ATOM 6510 C C . PHE A 1 802 ? 11.839 -15.836 -39.984 1.00 98.00 802 PHE A C 1
ATOM 6512 O O . PHE A 1 802 ? 11.791 -14.618 -40.153 1.00 98.00 802 PHE A O 1
ATOM 6519 N N . TRP A 1 803 ? 12.287 -16.663 -40.931 1.00 97.31 803 TRP A N 1
ATOM 6520 C CA . TRP A 1 803 ? 12.856 -16.189 -42.194 1.00 97.31 803 TRP A CA 1
ATOM 6521 C C . TRP A 1 803 ? 11.833 -15.523 -43.110 1.00 97.31 803 TRP A C 1
ATOM 6523 O O . TRP A 1 803 ? 12.181 -14.612 -43.858 1.00 97.31 803 TRP A O 1
ATOM 6533 N N . ASN A 1 804 ? 10.589 -16.000 -43.083 1.00 96.50 804 ASN A N 1
ATOM 6534 C CA . ASN A 1 804 ? 9.539 -15.518 -43.974 1.00 96.50 804 ASN A CA 1
ATOM 6535 C C . ASN A 1 804 ? 8.862 -14.239 -43.472 1.00 96.50 804 ASN A C 1
ATOM 6537 O O . ASN A 1 804 ? 8.297 -13.511 -44.287 1.00 96.50 804 ASN A O 1
ATOM 6541 N N . LYS A 1 805 ? 8.866 -13.989 -42.157 1.00 97.25 805 LYS A N 1
ATOM 6542 C CA . LYS A 1 805 ? 8.064 -12.921 -41.543 1.00 97.25 805 LYS A CA 1
ATOM 6543 C C . LYS A 1 805 ? 8.863 -11.834 -40.821 1.00 97.25 805 LYS A C 1
ATOM 6545 O O . LYS A 1 805 ? 8.285 -10.792 -40.525 1.00 97.25 805 LYS A O 1
ATOM 6550 N N . SER A 1 806 ? 10.147 -12.045 -40.527 1.00 97.88 806 SER A N 1
ATOM 6551 C CA . SER A 1 806 ? 10.989 -11.030 -39.873 1.00 97.88 806 SER A CA 1
ATOM 6552 C C . SER A 1 806 ? 11.285 -9.838 -40.785 1.00 97.88 806 SER A C 1
ATOM 6554 O O . SER A 1 806 ? 11.380 -9.975 -42.006 1.00 97.88 806 SER A O 1
ATOM 6556 N N . MET A 1 807 ? 11.494 -8.667 -40.182 1.00 96.62 807 MET A N 1
ATOM 6557 C CA . MET A 1 807 ? 11.978 -7.470 -40.869 1.00 96.62 807 MET A CA 1
ATOM 6558 C C . MET A 1 807 ? 13.481 -7.345 -40.611 1.00 96.62 807 MET A C 1
ATOM 6560 O O . MET A 1 807 ? 13.891 -6.768 -39.608 1.00 96.62 807 MET A O 1
ATOM 6564 N N . LEU A 1 808 ? 14.285 -7.937 -41.499 1.00 96.38 808 LEU A N 1
ATOM 6565 C CA . LEU A 1 808 ? 15.751 -8.000 -41.375 1.00 96.38 808 LEU A CA 1
ATOM 6566 C C . LEU A 1 808 ? 16.473 -6.796 -42.002 1.00 96.38 808 LEU A C 1
ATOM 6568 O O . LEU A 1 808 ? 17.686 -6.683 -41.900 1.00 96.38 808 LEU A O 1
ATOM 6572 N N . GLU A 1 809 ? 15.750 -5.938 -42.718 1.00 93.12 809 GLU A N 1
ATOM 6573 C CA . GLU A 1 809 ? 16.258 -4.693 -43.288 1.00 93.12 809 GLU A CA 1
ATOM 6574 C C . GLU A 1 809 ? 15.117 -3.674 -43.400 1.00 93.12 809 GLU A C 1
ATOM 6576 O O . GLU A 1 809 ? 13.939 -4.048 -43.416 1.00 93.12 809 GLU A O 1
ATOM 6581 N N . LYS A 1 810 ? 15.452 -2.380 -43.495 1.00 90.44 810 LYS A N 1
ATOM 6582 C CA . LYS A 1 810 ? 14.444 -1.325 -43.663 1.00 90.44 810 LYS A CA 1
ATOM 6583 C C . LYS A 1 810 ? 13.727 -1.492 -45.017 1.00 90.44 810 LYS A C 1
ATOM 6585 O O . LYS A 1 810 ? 14.402 -1.518 -46.052 1.00 90.44 810 LYS A O 1
ATOM 6590 N N . PRO A 1 811 ? 12.382 -1.558 -45.048 1.00 92.12 811 PRO A N 1
ATOM 6591 C CA . PRO A 1 811 ? 11.635 -1.627 -46.298 1.00 92.12 811 PRO A CA 1
ATOM 6592 C C . PRO A 1 811 ? 11.911 -0.433 -47.224 1.00 92.12 811 PRO A C 1
ATOM 6594 O O . PRO A 1 811 ? 12.050 0.705 -46.779 1.00 92.12 811 PRO A O 1
ATOM 6597 N N . LYS A 1 812 ? 11.970 -0.688 -48.537 1.00 90.06 812 LYS A N 1
ATOM 6598 C CA . LYS A 1 812 ? 12.217 0.336 -49.579 1.00 90.06 812 LYS A CA 1
ATOM 6599 C C . LYS A 1 812 ? 10.933 0.859 -50.234 1.00 90.06 812 LYS A C 1
ATOM 6601 O O . LYS A 1 812 ? 10.997 1.621 -51.193 1.00 90.06 812 LYS A O 1
ATOM 6606 N N . ASP A 1 813 ? 9.781 0.415 -49.743 1.00 91.19 813 ASP A N 1
ATOM 6607 C CA . ASP A 1 813 ? 8.440 0.759 -50.230 1.00 91.19 813 ASP A CA 1
ATOM 6608 C C . ASP A 1 813 ? 7.914 2.093 -49.665 1.00 91.19 813 ASP A C 1
ATOM 6610 O O . ASP A 1 813 ? 6.836 2.538 -50.049 1.00 91.19 813 ASP A O 1
ATOM 6614 N N . GLY A 1 814 ? 8.699 2.761 -48.813 1.00 83.81 814 GLY A N 1
ATOM 6615 C CA . GLY A 1 814 ? 8.399 4.090 -48.283 1.00 83.81 814 GLY A CA 1
ATOM 6616 C C . GLY A 1 814 ? 7.511 4.090 -47.041 1.00 83.81 814 GLY A C 1
ATOM 6617 O O . GLY A 1 814 ? 7.106 5.168 -46.614 1.00 83.81 814 GLY A O 1
ATOM 6618 N N . ARG A 1 815 ? 7.207 2.924 -46.458 1.00 88.62 815 ARG A N 1
ATOM 6619 C CA . ARG A 1 815 ? 6.492 2.870 -45.179 1.00 88.62 815 ARG A CA 1
ATOM 6620 C C . ARG A 1 815 ? 7.399 3.254 -44.014 1.00 88.62 815 ARG A C 1
ATOM 6622 O O . ARG A 1 815 ? 8.593 2.946 -44.005 1.00 88.62 815 ARG A O 1
ATOM 6629 N N . GLU A 1 816 ? 6.802 3.894 -43.020 1.00 87.19 816 GLU A N 1
ATOM 6630 C CA . GLU A 1 816 ? 7.478 4.240 -41.776 1.00 87.19 816 GLU A CA 1
ATOM 6631 C C . GLU A 1 816 ? 7.481 3.034 -40.834 1.00 87.19 816 GLU A C 1
ATOM 6633 O O . GLU A 1 816 ? 6.477 2.334 -40.699 1.00 87.19 816 GLU A O 1
ATOM 6638 N N . VAL A 1 817 ? 8.619 2.779 -40.190 1.00 89.88 817 VAL A N 1
ATOM 6639 C CA . VAL A 1 817 ? 8.827 1.618 -39.313 1.00 89.88 817 VAL A CA 1
ATOM 6640 C C . VAL A 1 817 ? 9.639 2.019 -38.092 1.00 89.88 817 VAL A C 1
ATOM 6642 O O . VAL A 1 817 ? 10.467 2.928 -38.151 1.00 89.88 817 VAL A O 1
ATOM 6645 N N . VAL A 1 818 ? 9.456 1.302 -36.987 1.00 85.62 818 VAL A N 1
ATOM 6646 C CA . VAL A 1 818 ? 10.295 1.474 -35.799 1.00 85.62 818 VAL A CA 1
ATOM 6647 C C . VAL A 1 818 ? 11.595 0.687 -36.005 1.00 85.62 818 VAL A C 1
ATOM 6649 O O . VAL A 1 818 ? 11.582 -0.542 -35.954 1.00 85.62 818 VAL A O 1
ATOM 6652 N N . CYS A 1 819 ? 12.719 1.377 -36.222 1.00 84.94 819 CYS A N 1
ATOM 6653 C CA . CYS A 1 819 ? 13.995 0.746 -36.598 1.00 84.94 819 CYS A CA 1
ATOM 6654 C C . CYS A 1 819 ? 14.821 0.150 -35.447 1.00 84.94 819 CYS A C 1
ATOM 6656 O O . CYS A 1 819 ? 15.767 -0.590 -35.722 1.00 84.94 819 CYS A O 1
ATOM 6658 N N . HIS A 1 820 ? 14.476 0.435 -34.187 1.00 85.25 820 HIS A N 1
ATOM 6659 C CA . HIS A 1 820 ? 15.172 -0.143 -33.036 1.00 85.25 820 HIS A CA 1
ATOM 6660 C C . HIS A 1 820 ? 15.092 -1.677 -33.067 1.00 85.25 820 HIS A C 1
ATOM 6662 O O . HIS A 1 820 ? 13.994 -2.235 -33.196 1.00 85.25 820 HIS A O 1
ATOM 6668 N N . ALA A 1 821 ? 16.250 -2.332 -32.940 1.00 90.50 821 ALA A N 1
ATOM 6669 C CA . ALA A 1 821 ? 16.372 -3.785 -32.930 1.00 90.50 821 ALA A CA 1
ATOM 6670 C C . ALA A 1 821 ? 15.518 -4.396 -31.806 1.00 90.50 821 ALA A C 1
ATOM 6672 O O . ALA A 1 821 ? 15.414 -3.829 -30.718 1.00 90.50 821 ALA A O 1
ATOM 6673 N N . SER A 1 822 ? 14.813 -5.485 -32.102 1.00 94.44 822 SER A N 1
ATOM 6674 C CA . SER A 1 822 ? 14.032 -6.226 -31.106 1.00 94.44 822 SER A CA 1
ATOM 6675 C C . SER A 1 822 ? 13.666 -7.622 -31.605 1.00 94.44 822 SER A C 1
ATOM 6677 O O . SER A 1 822 ? 13.327 -7.806 -32.782 1.00 94.44 822 SER A O 1
ATOM 6679 N N . ALA A 1 823 ? 13.649 -8.581 -30.684 1.00 96.56 823 ALA A N 1
ATOM 6680 C CA . ALA A 1 823 ? 13.145 -9.934 -30.872 1.00 96.56 823 ALA A CA 1
ATOM 6681 C C . ALA A 1 823 ? 11.747 -10.107 -30.252 1.00 96.56 823 ALA A C 1
ATOM 6683 O O . ALA A 1 823 ? 11.451 -9.558 -29.194 1.00 96.56 823 ALA A O 1
ATOM 6684 N N . TRP A 1 824 ? 10.884 -10.885 -30.910 1.00 97.19 824 TRP A N 1
ATOM 6685 C CA . TRP A 1 824 ? 9.469 -11.030 -30.551 1.00 97.19 824 TRP A CA 1
ATOM 6686 C C . TRP A 1 824 ? 9.031 -12.503 -30.483 1.00 97.19 824 TRP A C 1
ATOM 6688 O O . TRP A 1 824 ? 9.201 -13.240 -31.460 1.00 97.19 824 TRP A O 1
ATOM 6698 N N . ASP A 1 825 ? 8.412 -12.905 -29.365 1.00 96.19 825 ASP A N 1
ATOM 6699 C CA . ASP A 1 825 ? 7.628 -14.145 -29.220 1.00 96.19 825 ASP A CA 1
ATOM 6700 C C . ASP A 1 825 ? 6.145 -13.848 -29.500 1.00 96.19 825 ASP A C 1
ATOM 6702 O O . ASP A 1 825 ? 5.537 -12.978 -28.877 1.00 96.19 825 ASP A O 1
ATOM 6706 N N . PHE A 1 826 ? 5.545 -14.570 -30.449 1.00 96.12 826 PHE A N 1
ATOM 6707 C CA . PHE A 1 826 ? 4.130 -14.422 -30.806 1.00 96.12 826 PHE A CA 1
ATOM 6708 C C . PHE A 1 826 ? 3.212 -15.334 -29.981 1.00 96.12 826 PHE A C 1
ATOM 6710 O O . PHE A 1 826 ? 2.030 -15.452 -30.298 1.00 96.12 826 PHE A O 1
ATOM 6717 N N . TYR A 1 827 ? 3.730 -16.000 -28.946 1.00 93.44 827 TYR A N 1
ATOM 6718 C CA . TYR A 1 827 ? 3.007 -16.811 -27.959 1.00 93.44 827 TYR A CA 1
ATOM 6719 C C . TYR A 1 827 ? 2.286 -18.053 -28.507 1.00 93.44 827 TYR A C 1
ATOM 6721 O O . TYR A 1 827 ? 1.658 -18.789 -27.749 1.00 93.44 827 TYR A O 1
ATOM 6729 N N . ASN A 1 828 ? 2.450 -18.370 -29.794 1.00 92.69 828 ASN A N 1
ATOM 6730 C CA . ASN A 1 828 ? 1.835 -19.527 -30.459 1.00 92.69 828 ASN A CA 1
ATOM 6731 C C . ASN A 1 828 ? 2.793 -20.727 -30.638 1.00 92.69 828 ASN A C 1
ATOM 6733 O O . ASN A 1 828 ? 2.483 -21.668 -31.375 1.00 92.69 828 ASN A O 1
ATOM 6737 N N . ARG A 1 829 ? 3.972 -20.677 -29.994 1.00 92.88 829 ARG A N 1
ATOM 6738 C CA . ARG A 1 829 ? 5.035 -21.708 -29.998 1.00 92.88 829 ARG A CA 1
ATOM 6739 C C . ARG A 1 829 ? 5.713 -21.970 -31.351 1.00 92.88 829 ARG A C 1
ATOM 6741 O O . ARG A 1 829 ? 6.527 -22.894 -31.460 1.00 92.88 829 ARG A O 1
ATOM 6748 N N . LYS A 1 830 ? 5.366 -21.211 -32.390 1.00 93.75 830 LYS A N 1
ATOM 6749 C CA . LYS A 1 830 ? 5.822 -21.432 -33.774 1.00 93.75 830 LYS A CA 1
ATOM 6750 C C . LYS A 1 830 ? 6.465 -20.195 -34.382 1.00 93.75 830 LYS A C 1
ATOM 6752 O O . LYS A 1 830 ? 7.442 -20.318 -35.111 1.00 93.75 830 LYS A O 1
ATOM 6757 N N . ASP A 1 831 ? 5.892 -19.033 -34.109 1.00 96.50 831 ASP A N 1
ATOM 6758 C CA . ASP A 1 831 ? 6.235 -17.780 -34.757 1.00 96.50 831 ASP A CA 1
ATOM 6759 C C . ASP A 1 831 ? 7.095 -16.922 -33.826 1.00 96.50 831 ASP A C 1
ATOM 6761 O O . ASP A 1 831 ? 6.679 -16.537 -32.735 1.00 96.50 831 ASP A O 1
ATOM 6765 N N . PHE A 1 832 ? 8.317 -16.660 -34.274 1.00 97.62 832 PHE A N 1
ATOM 6766 C CA . PHE A 1 832 ? 9.311 -15.852 -33.583 1.00 97.62 832 PHE A CA 1
ATOM 6767 C C . PHE A 1 832 ? 9.960 -14.968 -34.636 1.00 97.62 832 PHE A C 1
ATOM 6769 O O . PHE A 1 832 ? 10.311 -15.463 -35.713 1.00 97.62 832 PHE A O 1
ATOM 6776 N N . ARG A 1 833 ? 10.096 -13.670 -34.370 1.00 98.12 833 ARG A N 1
ATOM 6777 C CA . ARG A 1 833 ? 10.552 -12.707 -35.384 1.00 98.12 833 ARG A CA 1
ATOM 6778 C C . ARG A 1 833 ? 11.556 -11.719 -34.814 1.00 98.12 833 ARG A C 1
ATOM 6780 O O . ARG A 1 833 ? 11.556 -11.451 -33.616 1.00 98.12 833 ARG A O 1
ATOM 6787 N N . ILE A 1 834 ? 12.369 -11.143 -35.696 1.00 97.81 834 ILE A N 1
ATOM 6788 C CA . ILE A 1 834 ? 13.223 -9.988 -35.395 1.00 97.81 834 ILE A CA 1
ATOM 6789 C C . ILE A 1 834 ? 12.823 -8.809 -36.273 1.00 97.81 834 ILE A C 1
ATOM 6791 O O . ILE A 1 834 ? 12.561 -8.962 -37.471 1.00 97.81 834 ILE A O 1
ATOM 6795 N N . LYS A 1 835 ? 12.795 -7.625 -35.666 1.00 94.94 835 LYS A N 1
ATOM 6796 C CA . LYS A 1 835 ? 12.627 -6.341 -36.340 1.00 94.94 835 LYS A CA 1
ATOM 6797 C C . LYS A 1 835 ? 13.908 -5.531 -36.151 1.00 94.94 835 LYS A C 1
ATOM 6799 O O . LYS A 1 835 ? 14.163 -5.064 -35.046 1.00 94.94 835 LYS A O 1
ATOM 6804 N N . GLN A 1 836 ? 14.690 -5.357 -37.216 1.00 93.06 836 GLN A N 1
ATOM 6805 C CA . GLN A 1 836 ? 15.925 -4.568 -37.219 1.00 93.06 836 GLN A CA 1
ATOM 6806 C C . GLN A 1 836 ? 16.149 -3.924 -38.597 1.00 93.06 836 GLN A C 1
ATOM 6808 O O . GLN A 1 836 ? 16.045 -4.576 -39.634 1.00 93.06 836 GLN A O 1
ATOM 6813 N N . CYS A 1 837 ? 16.490 -2.634 -38.622 1.00 92.06 837 CYS A N 1
ATOM 6814 C CA . CYS A 1 837 ? 16.900 -1.937 -39.846 1.00 92.06 837 CYS A CA 1
ATOM 6815 C C . CYS A 1 837 ? 18.394 -2.174 -40.132 1.00 92.06 837 CYS A C 1
ATOM 6817 O O . CYS A 1 837 ? 19.184 -1.235 -40.088 1.00 92.06 837 CYS A O 1
ATOM 6819 N N . THR A 1 838 ? 18.774 -3.428 -40.396 1.00 92.62 838 THR A N 1
ATOM 6820 C CA . THR A 1 838 ? 20.181 -3.845 -40.446 1.00 92.62 838 THR A CA 1
ATOM 6821 C C . THR A 1 838 ? 20.969 -3.180 -41.573 1.00 92.62 838 THR A C 1
ATOM 6823 O O . THR A 1 838 ? 20.559 -3.186 -42.739 1.00 92.62 838 THR A O 1
ATOM 6826 N N . VAL A 1 839 ? 22.147 -2.670 -41.229 1.00 91.00 839 VAL A N 1
ATOM 6827 C CA . VAL A 1 839 ? 23.184 -2.204 -42.155 1.00 91.00 839 VAL A CA 1
ATOM 6828 C C . VAL A 1 839 ? 24.406 -3.120 -42.085 1.00 91.00 839 VAL A C 1
ATOM 6830 O O . VAL A 1 839 ? 24.654 -3.785 -41.088 1.00 91.00 839 VAL A O 1
ATOM 6833 N N . VAL A 1 840 ? 25.181 -3.197 -43.170 1.00 93.25 840 VAL A N 1
ATOM 6834 C CA . VAL A 1 840 ? 26.341 -4.102 -43.247 1.00 93.25 840 VAL A CA 1
ATOM 6835 C C . VAL A 1 840 ? 27.531 -3.477 -42.516 1.00 93.25 840 VAL A C 1
ATOM 6837 O O . VAL A 1 840 ? 28.392 -2.852 -43.134 1.00 93.25 840 VAL A O 1
ATOM 6840 N N . THR A 1 841 ? 27.550 -3.626 -41.193 1.00 88.81 841 THR A N 1
ATOM 6841 C CA . THR A 1 841 ? 28.623 -3.185 -40.291 1.00 88.81 841 THR A CA 1
ATOM 6842 C C . THR A 1 841 ? 28.950 -4.280 -39.277 1.00 88.81 841 THR A C 1
ATOM 6844 O O . THR A 1 841 ? 28.157 -5.196 -39.048 1.00 88.81 841 THR A O 1
ATOM 6847 N N . MET A 1 842 ? 30.134 -4.205 -38.665 1.00 87.44 842 MET A N 1
ATOM 6848 C CA . MET A 1 842 ? 30.502 -5.099 -37.566 1.00 87.44 842 MET A CA 1
ATOM 6849 C C . MET A 1 842 ? 29.592 -4.905 -36.344 1.00 87.44 842 MET A C 1
ATOM 6851 O O . MET A 1 842 ? 29.218 -5.898 -35.726 1.00 87.44 842 MET A O 1
ATOM 6855 N N . ASP A 1 843 ? 29.191 -3.670 -36.032 1.00 85.62 843 ASP A N 1
ATOM 6856 C CA . ASP A 1 843 ? 28.263 -3.379 -34.929 1.00 85.62 843 ASP A CA 1
ATOM 6857 C C . ASP A 1 843 ? 26.918 -4.089 -35.143 1.00 85.62 843 ASP A C 1
ATOM 6859 O O . ASP A 1 843 ? 26.466 -4.840 -34.281 1.00 85.62 843 ASP A O 1
ATOM 6863 N N . ASP A 1 844 ? 26.332 -3.970 -36.336 1.00 89.81 844 ASP A N 1
ATOM 6864 C CA . ASP A 1 844 ? 25.082 -4.654 -36.662 1.00 89.81 844 ASP A CA 1
ATOM 6865 C C . ASP A 1 844 ? 25.253 -6.174 -36.740 1.00 89.81 844 ASP A C 1
ATOM 6867 O O . ASP A 1 844 ? 24.318 -6.901 -36.416 1.00 89.81 844 ASP A O 1
ATOM 6871 N N . LEU A 1 845 ? 26.430 -6.689 -37.125 1.00 92.44 845 LEU A N 1
ATOM 6872 C CA . LEU A 1 845 ? 26.713 -8.128 -37.058 1.00 92.44 845 LEU A CA 1
ATOM 6873 C C . LEU A 1 845 ? 26.636 -8.630 -35.612 1.00 92.44 845 LEU A C 1
ATOM 6875 O O . LEU A 1 845 ? 26.088 -9.705 -35.367 1.00 92.44 845 LEU A O 1
ATOM 6879 N N . ILE A 1 846 ? 27.163 -7.857 -34.662 1.00 90.81 846 ILE A N 1
ATOM 6880 C CA . ILE A 1 846 ? 27.102 -8.158 -33.228 1.00 90.81 846 ILE A CA 1
ATOM 6881 C C . ILE A 1 846 ? 25.650 -8.065 -32.738 1.00 90.81 846 ILE A C 1
ATOM 6883 O O . ILE A 1 846 ? 25.175 -9.004 -32.097 1.00 90.81 846 ILE A O 1
ATOM 6887 N N . THR A 1 847 ? 24.912 -7.011 -33.105 1.00 91.75 847 THR A N 1
ATOM 6888 C CA . THR A 1 847 ? 23.481 -6.864 -32.777 1.00 91.75 847 THR A CA 1
ATOM 6889 C C . THR A 1 847 ? 22.647 -8.022 -33.324 1.00 91.75 847 THR A C 1
ATOM 6891 O O . THR A 1 847 ? 21.831 -8.577 -32.599 1.00 91.75 847 THR A O 1
ATOM 6894 N N . VAL A 1 848 ? 22.897 -8.480 -34.555 1.00 95.88 848 VAL A N 1
ATOM 6895 C CA . VAL A 1 848 ? 22.207 -9.645 -35.139 1.00 95.88 848 VAL A CA 1
ATOM 6896 C C . VAL A 1 848 ? 22.396 -10.904 -34.284 1.00 95.88 848 VAL A C 1
ATOM 6898 O O . VAL A 1 848 ? 21.449 -11.670 -34.101 1.00 95.88 848 VAL A O 1
ATOM 6901 N N . HIS A 1 849 ? 23.593 -11.137 -33.737 1.00 96.06 849 HIS A N 1
ATOM 6902 C CA . HIS A 1 849 ? 23.833 -12.276 -32.842 1.00 96.06 849 HIS A CA 1
ATOM 6903 C C . HIS A 1 849 ? 23.172 -12.092 -31.473 1.00 96.06 849 HIS A C 1
ATOM 6905 O O . HIS A 1 849 ? 22.655 -13.066 -30.927 1.00 96.06 849 HIS A O 1
ATOM 6911 N N . HIS A 1 850 ? 23.141 -10.863 -30.951 1.00 95.00 850 HIS A N 1
ATOM 6912 C CA . HIS A 1 850 ? 22.429 -10.524 -29.719 1.00 95.00 850 HIS A CA 1
ATOM 6913 C C . HIS A 1 850 ? 20.919 -10.801 -29.855 1.00 95.00 850 HIS A C 1
ATOM 6915 O O . HIS A 1 850 ? 20.367 -11.591 -29.089 1.00 95.00 850 HIS A O 1
ATOM 6921 N N . GLU A 1 851 ? 20.265 -10.254 -30.885 1.00 96.44 851 GLU A N 1
ATOM 6922 C CA . GLU A 1 851 ? 18.820 -10.422 -31.110 1.00 96.44 851 GLU A CA 1
ATOM 6923 C C . GLU A 1 851 ? 18.440 -11.876 -31.413 1.00 96.44 851 GLU A C 1
ATOM 6925 O O . GLU A 1 851 ? 17.423 -12.387 -30.941 1.00 96.44 851 GLU A O 1
ATOM 6930 N N . MET A 1 852 ? 19.271 -12.597 -32.171 1.00 96.81 852 MET A N 1
ATOM 6931 C CA . MET A 1 852 ? 19.054 -14.030 -32.384 1.00 96.81 852 MET A CA 1
ATOM 6932 C C . MET A 1 852 ? 19.291 -14.857 -31.116 1.00 96.81 852 MET A C 1
ATOM 6934 O O . MET A 1 852 ? 18.683 -15.917 -30.977 1.00 96.81 852 MET A O 1
ATOM 6938 N N . GLY A 1 853 ? 20.100 -14.370 -30.172 1.00 96.19 853 GLY A N 1
ATOM 6939 C CA . GLY A 1 853 ? 20.211 -14.933 -28.827 1.00 96.19 853 GLY A CA 1
ATOM 6940 C C . GLY A 1 853 ? 18.885 -14.876 -28.064 1.00 96.19 853 GLY A C 1
ATOM 6941 O O . GLY A 1 853 ? 18.483 -15.885 -27.480 1.00 96.19 853 GLY A O 1
ATOM 6942 N N . HIS A 1 854 ? 18.151 -13.759 -28.149 1.00 96.31 854 HIS A N 1
ATOM 6943 C CA . HIS A 1 854 ? 16.792 -13.655 -27.592 1.00 96.31 854 HIS A CA 1
ATOM 6944 C C . HIS A 1 854 ? 15.839 -14.666 -28.231 1.00 96.31 854 HIS A C 1
ATOM 6946 O O . HIS A 1 854 ? 15.164 -15.409 -27.519 1.00 96.31 854 HIS A O 1
ATOM 6952 N N . VAL A 1 855 ? 15.841 -14.777 -29.566 1.00 96.94 855 VAL A N 1
ATOM 6953 C CA . VAL A 1 855 ? 15.005 -15.765 -30.276 1.00 96.94 855 VAL A CA 1
ATOM 6954 C C . VAL A 1 855 ? 15.365 -17.197 -29.881 1.00 96.94 855 VAL A C 1
ATOM 6956 O O . VAL A 1 855 ? 14.474 -18.019 -29.668 1.00 96.94 855 VAL A O 1
ATOM 6959 N N . GLN A 1 856 ? 16.652 -17.514 -29.735 1.00 96.12 856 GLN A N 1
ATOM 6960 C CA . GLN A 1 856 ? 17.077 -18.821 -29.232 1.00 96.12 856 GLN A CA 1
ATOM 6961 C C . GLN A 1 856 ? 16.529 -19.095 -27.841 1.00 96.12 856 GLN A C 1
ATOM 6963 O O . GLN A 1 856 ? 16.087 -20.215 -27.584 1.00 96.12 856 GLN A O 1
ATOM 6968 N N . TYR A 1 857 ? 16.519 -18.094 -26.962 1.00 96.31 857 TYR A N 1
ATOM 6969 C CA . TYR A 1 857 ? 15.980 -18.258 -25.623 1.00 96.31 857 TYR A CA 1
ATOM 6970 C C . TYR A 1 857 ? 14.469 -18.530 -25.659 1.00 96.31 857 TYR A C 1
ATOM 6972 O O . TYR A 1 857 ? 14.020 -19.498 -25.039 1.00 96.31 857 TYR A O 1
ATOM 6980 N N . PHE A 1 858 ? 13.720 -17.797 -26.497 1.00 96.62 858 PHE A N 1
ATOM 6981 C CA . PHE A 1 858 ? 12.293 -18.048 -26.752 1.00 96.62 858 PHE A CA 1
ATOM 6982 C C . PHE A 1 858 ? 12.044 -19.491 -27.198 1.00 96.62 858 PHE A C 1
ATOM 6984 O O . PHE A 1 858 ? 11.168 -20.179 -26.671 1.00 96.62 858 PHE A O 1
ATOM 6991 N N . LEU A 1 859 ? 12.858 -19.989 -28.135 1.00 96.38 859 LEU A N 1
ATOM 6992 C CA . LEU A 1 859 ? 12.750 -21.353 -28.649 1.00 96.38 859 LEU A CA 1
ATOM 6993 C C . LEU A 1 859 ? 12.959 -22.422 -27.566 1.00 96.38 859 LEU A C 1
ATOM 6995 O O . LEU A 1 859 ? 12.372 -23.499 -27.690 1.00 96.38 859 LEU A O 1
ATOM 6999 N N . GLN A 1 860 ? 13.756 -22.148 -26.526 1.00 95.69 860 GLN A N 1
ATOM 7000 C CA . GLN A 1 860 ? 14.013 -23.110 -25.447 1.00 95.69 860 GLN A CA 1
ATOM 7001 C C . GLN A 1 860 ? 12.853 -23.214 -24.456 1.00 95.69 860 GLN A C 1
ATOM 7003 O O . GLN A 1 860 ? 12.539 -24.312 -23.999 1.00 95.69 860 GLN A O 1
ATOM 7008 N N . TYR A 1 861 ? 12.203 -22.098 -24.119 1.00 95.69 861 TYR A N 1
ATOM 7009 C CA . TYR A 1 861 ? 11.113 -22.093 -23.139 1.00 95.69 861 TYR A CA 1
ATOM 7010 C C . TYR A 1 861 ? 9.714 -22.105 -23.762 1.00 95.69 861 TYR A C 1
ATOM 7012 O O . TYR A 1 861 ? 8.730 -22.089 -23.026 1.00 95.69 861 TYR A O 1
ATOM 7020 N N . LYS A 1 862 ? 9.583 -22.153 -25.095 1.00 94.88 862 LYS A N 1
ATOM 7021 C CA . LYS A 1 862 ? 8.291 -22.075 -25.807 1.00 94.88 862 LYS A CA 1
ATOM 7022 C C . LYS A 1 862 ? 7.224 -23.071 -25.338 1.00 94.88 862 LYS A C 1
ATOM 7024 O O . LYS A 1 862 ? 6.041 -22.843 -25.565 1.00 94.88 862 LYS A O 1
ATOM 7029 N N . ASP A 1 863 ? 7.625 -24.183 -24.724 1.00 93.88 863 ASP A N 1
ATOM 7030 C CA . ASP A 1 863 ? 6.702 -25.208 -24.233 1.00 93.88 863 ASP A CA 1
ATOM 7031 C C . ASP A 1 863 ? 6.264 -25.005 -22.774 1.00 93.88 863 ASP A C 1
ATOM 7033 O O . ASP A 1 863 ? 5.359 -25.703 -22.311 1.00 93.88 863 ASP A O 1
ATOM 7037 N N . GLN A 1 864 ? 6.829 -24.015 -22.076 1.00 93.75 864 GLN A N 1
ATOM 7038 C CA . GLN A 1 864 ? 6.387 -23.584 -20.749 1.00 93.75 864 GLN A CA 1
ATOM 7039 C C . GLN A 1 864 ? 4.999 -22.910 -20.802 1.00 93.75 864 GLN A C 1
ATOM 7041 O O . GLN A 1 864 ? 4.589 -22.404 -21.861 1.00 93.75 864 GLN A O 1
ATOM 7046 N N . PRO A 1 865 ? 4.264 -22.868 -19.670 1.00 91.19 865 PRO A N 1
ATOM 7047 C CA . PRO A 1 865 ? 3.081 -22.020 -19.510 1.00 91.19 865 PRO A CA 1
ATOM 7048 C C . PRO A 1 865 ? 3.395 -20.558 -19.838 1.00 91.19 865 PRO A C 1
ATOM 7050 O O . PRO A 1 865 ? 4.513 -20.111 -19.587 1.00 91.19 865 PRO A O 1
ATOM 7053 N N . ILE A 1 866 ? 2.418 -19.794 -20.340 1.00 90.69 866 ILE A N 1
ATOM 7054 C CA . ILE A 1 866 ? 2.648 -18.399 -20.772 1.00 90.69 866 ILE A CA 1
ATOM 7055 C C . ILE A 1 866 ? 3.301 -17.556 -19.679 1.00 90.69 866 ILE A C 1
ATOM 7057 O O . ILE A 1 866 ? 4.254 -16.836 -19.955 1.00 90.69 866 ILE A O 1
ATOM 7061 N N . SER A 1 867 ? 2.855 -17.694 -18.430 1.00 91.94 867 SER A N 1
ATOM 7062 C CA . SER A 1 867 ? 3.388 -16.928 -17.295 1.00 91.94 867 SER A CA 1
ATOM 7063 C C . SER A 1 867 ? 4.872 -17.202 -16.986 1.00 91.94 867 SER A C 1
ATOM 7065 O O . SER A 1 867 ? 5.484 -16.461 -16.211 1.00 91.94 867 SER A O 1
ATOM 7067 N N . PHE A 1 868 ? 5.449 -18.260 -17.568 1.00 93.06 868 PHE A N 1
ATOM 7068 C CA . PHE A 1 868 ? 6.858 -18.654 -17.460 1.00 93.06 868 PHE A CA 1
ATOM 7069 C C . PHE A 1 868 ? 7.636 -18.520 -18.780 1.00 93.06 868 PHE A C 1
ATOM 7071 O O . PHE A 1 868 ? 8.797 -18.920 -18.831 1.00 93.06 868 PHE A O 1
ATOM 7078 N N . ARG A 1 869 ? 7.039 -17.965 -19.843 1.00 93.12 869 ARG A N 1
ATOM 7079 C CA . ARG A 1 869 ? 7.731 -17.679 -21.113 1.00 93.12 869 ARG A CA 1
ATOM 7080 C C . ARG A 1 869 ? 8.449 -16.331 -21.072 1.00 93.12 869 ARG A C 1
ATOM 7082 O O . ARG A 1 869 ? 8.119 -15.417 -21.819 1.00 93.12 869 ARG A O 1
ATOM 7089 N N . ASP A 1 870 ? 9.405 -16.231 -20.164 1.00 91.19 870 ASP A N 1
ATOM 7090 C CA . ASP A 1 870 ? 10.253 -15.062 -19.942 1.00 91.19 870 ASP A CA 1
ATOM 7091 C C . ASP A 1 870 ? 11.561 -15.525 -19.274 1.00 91.19 870 ASP A C 1
ATOM 7093 O O . ASP A 1 870 ? 11.679 -16.672 -18.823 1.00 91.19 870 ASP A O 1
ATOM 7097 N N . GLY A 1 871 ? 12.548 -14.644 -19.181 1.00 90.12 871 GLY A N 1
ATOM 7098 C CA . GLY A 1 871 ? 13.788 -14.891 -18.459 1.00 90.12 871 GLY A CA 1
ATOM 7099 C C . GLY A 1 871 ? 13.550 -15.077 -16.958 1.00 90.12 871 GLY A C 1
ATOM 7100 O O . GLY A 1 871 ? 12.535 -14.662 -16.402 1.00 90.12 871 GLY A O 1
ATOM 7101 N N . ALA A 1 872 ? 14.524 -15.676 -16.263 1.00 90.56 872 ALA A N 1
ATOM 7102 C CA . ALA A 1 872 ? 14.459 -15.833 -14.805 1.00 90.56 872 ALA A CA 1
ATOM 7103 C C . ALA A 1 872 ? 14.256 -14.483 -14.082 1.00 90.56 872 ALA A C 1
ATOM 7105 O O . ALA A 1 872 ? 13.517 -14.408 -13.105 1.00 90.56 872 ALA A O 1
ATOM 7106 N N . ASN A 1 873 ? 14.891 -13.434 -14.607 1.00 92.31 873 ASN A N 1
ATOM 7107 C CA . ASN A 1 873 ? 14.586 -12.022 -14.389 1.00 92.31 873 ASN A CA 1
ATOM 7108 C C . ASN A 1 873 ? 14.949 -11.245 -15.680 1.00 92.31 873 ASN A C 1
ATOM 7110 O O . ASN A 1 873 ? 15.604 -11.828 -16.558 1.00 92.31 873 ASN A O 1
ATOM 7114 N N . PRO A 1 874 ? 14.594 -9.951 -15.808 1.00 89.75 874 PRO A N 1
ATOM 7115 C CA . PRO A 1 874 ? 14.842 -9.187 -17.036 1.00 89.75 874 PRO A CA 1
ATOM 7116 C C . PRO A 1 874 ? 16.315 -9.146 -17.481 1.00 89.75 874 PRO A C 1
ATOM 7118 O O . PRO A 1 874 ? 16.601 -9.121 -18.675 1.00 89.75 874 PRO A O 1
ATOM 7121 N N . GLY A 1 875 ? 17.270 -9.210 -16.546 1.00 91.94 875 GLY A N 1
ATOM 7122 C CA . GLY A 1 875 ? 18.701 -9.193 -16.861 1.00 91.94 875 GLY A CA 1
ATOM 7123 C C . GLY A 1 875 ? 19.216 -10.460 -17.556 1.00 91.94 875 GLY A C 1
ATOM 7124 O O . GLY A 1 875 ? 20.234 -10.402 -18.243 1.00 91.94 875 GLY A O 1
ATOM 7125 N N . PHE A 1 876 ? 18.529 -11.602 -17.421 1.00 93.88 876 PHE A N 1
ATOM 7126 C CA . PHE A 1 876 ? 18.940 -12.850 -18.083 1.00 93.88 876 PHE A CA 1
ATOM 7127 C C . PHE A 1 876 ? 18.752 -12.796 -19.598 1.00 93.88 876 PHE A C 1
ATOM 7129 O O . PHE A 1 876 ? 19.590 -13.340 -20.316 1.00 93.88 876 PHE A O 1
ATOM 7136 N N . HIS A 1 877 ? 17.680 -12.156 -20.076 1.00 89.81 877 HIS A N 1
ATOM 7137 C CA . HIS A 1 877 ? 17.441 -11.992 -21.510 1.00 89.81 877 HIS A CA 1
ATOM 7138 C C . HIS A 1 877 ? 18.613 -11.260 -22.164 1.00 89.81 877 HIS A C 1
ATOM 7140 O O . HIS A 1 877 ? 19.276 -11.803 -23.048 1.00 89.81 877 HIS A O 1
ATOM 7146 N N . GLU A 1 878 ? 18.934 -10.076 -21.644 1.00 90.88 878 GLU A N 1
ATOM 7147 C CA . GLU A 1 878 ? 20.023 -9.240 -22.152 1.00 90.88 878 GLU A CA 1
ATOM 7148 C C . GLU A 1 878 ? 21.390 -9.928 -22.047 1.00 90.88 878 GLU A C 1
ATOM 7150 O O . GLU A 1 878 ? 22.170 -9.928 -23.000 1.00 90.88 878 GLU A O 1
ATOM 7155 N N . ALA A 1 879 ? 21.675 -10.588 -20.919 1.00 93.19 879 ALA A N 1
ATOM 7156 C CA . ALA A 1 879 ? 22.954 -11.263 -20.709 1.00 93.19 879 ALA A CA 1
ATOM 7157 C C . ALA A 1 879 ? 23.178 -12.443 -21.669 1.00 93.19 879 ALA A C 1
ATOM 7159 O O . ALA A 1 879 ? 24.313 -12.676 -22.094 1.00 93.19 879 ALA A O 1
ATOM 7160 N N . ILE A 1 880 ? 22.124 -13.193 -22.014 1.00 91.88 880 ILE A N 1
ATOM 7161 C CA . ILE A 1 880 ? 22.222 -14.297 -22.976 1.00 91.88 880 ILE A CA 1
ATOM 7162 C C . ILE A 1 880 ? 22.531 -13.750 -24.371 1.00 91.88 880 ILE A C 1
ATOM 7164 O O . ILE A 1 880 ? 23.484 -14.220 -24.991 1.00 91.88 880 ILE A O 1
ATOM 7168 N N . GLY A 1 881 ? 21.807 -12.732 -24.845 1.00 89.12 881 GLY A N 1
ATOM 7169 C CA . GLY A 1 881 ? 22.128 -12.079 -26.121 1.00 89.12 881 GLY A CA 1
ATOM 7170 C C . GLY A 1 881 ? 23.585 -11.600 -26.167 1.00 89.12 881 GLY A C 1
ATOM 7171 O O . GLY A 1 881 ? 24.334 -11.915 -27.097 1.00 89.12 881 GLY A O 1
ATOM 7172 N N . ASP A 1 882 ? 24.031 -10.933 -25.102 1.00 88.56 882 ASP A N 1
ATOM 7173 C CA . ASP A 1 882 ? 25.374 -10.365 -25.019 1.00 88.56 882 ASP A CA 1
ATOM 7174 C C . ASP A 1 882 ? 26.502 -11.397 -24.923 1.00 88.56 882 ASP A C 1
ATOM 7176 O O . ASP A 1 882 ? 27.535 -11.223 -25.573 1.00 88.56 882 ASP A O 1
ATOM 7180 N N . VAL A 1 883 ? 26.354 -12.486 -24.161 1.00 90.44 883 VAL A N 1
ATOM 7181 C CA . VAL A 1 883 ? 27.437 -13.483 -24.028 1.00 90.44 883 VAL A CA 1
ATOM 7182 C C . VAL A 1 883 ? 27.752 -14.163 -25.363 1.00 90.44 883 VAL A C 1
ATOM 7184 O O . VAL A 1 883 ? 28.905 -14.496 -25.649 1.00 90.44 883 VAL A O 1
ATOM 7187 N N . LEU A 1 884 ? 26.737 -14.326 -26.209 1.00 88.44 884 LEU A N 1
ATOM 7188 C CA . LEU A 1 884 ? 26.861 -14.921 -27.536 1.00 88.44 884 LEU A CA 1
ATOM 7189 C C . LEU A 1 884 ? 27.535 -13.938 -28.500 1.00 88.44 884 LEU A C 1
ATOM 7191 O O . LEU A 1 884 ? 28.523 -14.288 -29.151 1.00 88.44 884 LEU A O 1
ATOM 7195 N N . ALA A 1 885 ? 27.083 -12.684 -28.496 1.00 86.25 885 ALA A N 1
ATOM 7196 C CA . ALA A 1 885 ? 27.699 -11.577 -29.221 1.00 86.25 885 ALA A CA 1
ATOM 7197 C C . ALA A 1 885 ? 29.190 -11.375 -28.859 1.00 86.25 885 ALA A C 1
ATOM 7199 O O . ALA A 1 885 ? 30.022 -11.177 -29.749 1.00 86.25 885 ALA A O 1
ATOM 7200 N N . LEU A 1 886 ? 29.563 -11.516 -27.579 1.00 87.75 886 LEU A N 1
ATOM 7201 C CA . LEU A 1 886 ? 30.957 -11.443 -27.110 1.00 87.75 886 LEU A CA 1
ATOM 7202 C C . LEU A 1 886 ? 31.857 -12.525 -27.715 1.00 87.75 886 LEU A C 1
ATOM 7204 O O . LEU A 1 886 ? 33.026 -12.272 -28.000 1.00 87.75 886 LEU A O 1
ATOM 7208 N N . SER A 1 887 ? 31.343 -13.741 -27.903 1.00 89.56 887 SER A N 1
ATOM 7209 C CA . SER A 1 887 ? 32.120 -14.818 -28.529 1.00 89.56 887 SER A CA 1
ATOM 7210 C C . SER A 1 887 ? 32.351 -14.548 -30.019 1.00 89.56 887 SER A C 1
ATOM 7212 O O . SER A 1 887 ? 33.414 -14.874 -30.559 1.00 89.56 887 SER A O 1
ATOM 7214 N N . VAL A 1 888 ? 31.359 -13.954 -30.680 1.00 88.12 888 VAL A N 1
ATOM 7215 C CA . VAL A 1 888 ? 31.359 -13.674 -32.121 1.00 88.12 888 VAL A CA 1
ATOM 7216 C C . VAL A 1 888 ? 32.300 -12.523 -32.466 1.00 88.12 888 VAL A C 1
ATOM 7218 O O . VAL A 1 888 ? 32.993 -12.585 -33.480 1.00 88.12 888 VAL A O 1
ATOM 7221 N N . SER A 1 889 ? 32.404 -11.511 -31.602 1.00 87.06 889 SER A N 1
ATOM 7222 C CA . SER A 1 889 ? 33.295 -10.362 -31.817 1.00 87.06 889 SER A CA 1
ATOM 7223 C C . SER A 1 889 ? 34.788 -10.698 -31.681 1.00 87.06 889 SER A C 1
ATOM 7225 O O . SER A 1 889 ? 35.645 -9.858 -31.964 1.00 87.06 889 SER A O 1
ATOM 7227 N N . THR A 1 890 ? 35.142 -11.925 -31.275 1.00 88.06 890 THR A N 1
ATOM 7228 C CA . THR A 1 890 ? 36.544 -12.316 -31.100 1.00 88.06 890 THR A CA 1
ATOM 7229 C C . THR A 1 890 ? 37.290 -12.428 -32.440 1.00 88.06 890 THR A C 1
ATOM 7231 O O . THR A 1 890 ? 36.774 -13.018 -33.394 1.00 88.06 890 THR A O 1
ATOM 7234 N N . PRO A 1 891 ? 38.567 -11.994 -32.518 1.00 85.56 891 PRO A N 1
ATOM 7235 C CA . PRO A 1 891 ? 39.370 -12.107 -33.744 1.00 85.56 891 PRO A CA 1
ATOM 7236 C C . PRO A 1 891 ? 39.455 -13.536 -34.285 1.00 85.56 891 PRO A C 1
ATOM 7238 O O . PRO A 1 891 ? 39.442 -13.762 -35.493 1.00 85.56 891 PRO A O 1
ATOM 7241 N N . LYS A 1 892 ? 39.512 -14.518 -33.377 1.00 87.56 892 LYS A N 1
ATOM 7242 C CA . LYS A 1 892 ? 39.554 -15.941 -33.718 1.00 87.56 892 LYS A CA 1
ATOM 7243 C C . LYS A 1 892 ? 38.280 -16.392 -34.433 1.00 87.56 892 LYS A C 1
ATOM 7245 O O . LYS A 1 892 ? 38.372 -17.136 -35.408 1.00 87.56 892 LYS A O 1
ATOM 7250 N N . HIS A 1 893 ? 37.111 -15.960 -33.959 1.00 90.94 893 HIS A N 1
ATOM 7251 C CA . HIS A 1 893 ? 35.851 -16.290 -34.612 1.00 90.94 893 HIS A CA 1
ATOM 7252 C C . HIS A 1 893 ? 35.746 -15.599 -35.975 1.00 90.94 893 HIS A C 1
ATOM 7254 O O . HIS A 1 893 ? 35.537 -16.286 -36.974 1.00 90.94 893 HIS A O 1
ATOM 7260 N N . LEU A 1 894 ? 36.011 -14.290 -36.039 1.00 90.25 894 LEU A N 1
ATOM 7261 C CA . LEU A 1 894 ? 35.989 -13.516 -37.287 1.00 90.25 894 LEU A CA 1
ATOM 7262 C C . LEU A 1 894 ? 36.926 -14.099 -38.355 1.00 90.25 894 LEU A C 1
ATOM 7264 O O . LEU A 1 894 ? 36.549 -14.198 -39.521 1.00 90.25 894 LEU A O 1
ATOM 7268 N N . GLN A 1 895 ? 38.113 -14.572 -37.965 1.00 89.12 895 GLN A N 1
ATOM 7269 C CA . GLN A 1 895 ? 39.008 -15.290 -38.875 1.00 89.12 895 GLN A CA 1
ATOM 7270 C C . GLN A 1 895 ? 38.399 -16.608 -39.363 1.00 89.12 895 GLN A C 1
ATOM 7272 O O . GLN A 1 895 ? 38.482 -16.923 -40.548 1.00 89.12 895 GLN A O 1
ATOM 7277 N N . SER A 1 896 ? 37.778 -17.387 -38.472 1.00 90.19 896 SER A N 1
ATOM 7278 C CA . SER A 1 896 ? 37.193 -18.685 -38.834 1.00 90.19 896 SER A CA 1
ATOM 7279 C C . SER A 1 896 ? 36.051 -18.580 -39.852 1.00 90.19 896 SER A C 1
ATOM 7281 O O . SER A 1 896 ? 35.866 -19.501 -40.646 1.00 90.19 896 SER A O 1
ATOM 7283 N N . ILE A 1 897 ? 35.342 -17.447 -39.873 1.00 92.44 897 ILE A N 1
ATOM 7284 C CA . ILE A 1 897 ? 34.278 -17.142 -40.843 1.00 92.44 897 ILE A CA 1
ATOM 7285 C C . ILE A 1 897 ? 34.775 -16.310 -42.038 1.00 92.44 897 ILE A C 1
ATOM 7287 O O . ILE A 1 897 ? 33.978 -15.876 -42.866 1.00 92.44 897 ILE A O 1
ATOM 7291 N N . GLY A 1 898 ? 36.092 -16.104 -42.151 1.00 90.38 898 GLY A N 1
ATOM 7292 C CA . GLY A 1 898 ? 36.724 -15.431 -43.286 1.00 90.38 898 GLY A CA 1
ATOM 7293 C C . GLY A 1 898 ? 36.571 -13.910 -43.308 1.00 90.38 898 GLY A C 1
ATOM 7294 O O . GLY A 1 898 ? 36.773 -13.311 -44.358 1.00 90.38 898 GLY A O 1
ATOM 7295 N N . LEU A 1 899 ? 36.218 -13.272 -42.189 1.00 90.62 899 LEU A N 1
ATOM 7296 C CA . LEU A 1 899 ? 36.117 -11.810 -42.064 1.00 90.62 899 LEU A CA 1
ATOM 7297 C C . LEU A 1 899 ? 37.402 -11.149 -41.546 1.00 90.62 899 LEU A C 1
ATOM 7299 O O . LEU A 1 899 ? 37.482 -9.925 -41.494 1.00 90.62 899 LEU A O 1
ATOM 7303 N N . LEU A 1 900 ? 38.409 -11.946 -41.178 1.00 85.81 900 LEU A N 1
ATOM 7304 C CA . LEU A 1 900 ? 39.721 -11.462 -40.757 1.00 85.81 900 LEU A CA 1
ATOM 7305 C C . LEU A 1 900 ? 40.833 -12.348 -41.337 1.00 85.81 900 LEU A C 1
ATOM 7307 O O . LEU A 1 900 ? 40.866 -13.550 -41.080 1.00 85.81 900 LEU A O 1
ATOM 7311 N N . ASP A 1 901 ? 41.771 -11.763 -42.083 1.00 78.56 901 ASP A N 1
ATOM 7312 C CA . ASP A 1 901 ? 42.825 -12.525 -42.776 1.00 78.56 901 ASP A CA 1
ATOM 7313 C C . ASP A 1 901 ? 43.868 -13.119 -41.812 1.00 78.56 901 ASP A C 1
ATOM 7315 O O . ASP A 1 901 ? 44.345 -14.245 -41.986 1.00 78.56 901 ASP A O 1
ATOM 7319 N N . LYS A 1 902 ? 44.231 -12.372 -40.762 1.00 74.94 902 LYS A N 1
ATOM 7320 C CA . LYS A 1 902 ? 45.266 -12.756 -39.796 1.00 74.94 902 LYS A CA 1
ATOM 7321 C C . LYS A 1 902 ? 44.851 -12.363 -38.382 1.00 74.94 902 LYS A C 1
ATOM 7323 O O . LYS A 1 902 ? 44.487 -11.221 -38.133 1.00 74.94 902 LYS A O 1
ATOM 7328 N N . VAL A 1 903 ? 44.986 -13.301 -37.447 1.00 74.50 903 VAL A N 1
ATOM 7329 C CA . VAL A 1 903 ? 44.894 -13.027 -36.008 1.00 74.50 903 VAL A CA 1
ATOM 7330 C C . VAL A 1 903 ? 46.297 -12.756 -35.484 1.00 74.50 903 VAL A C 1
ATOM 7332 O O . VAL A 1 903 ? 47.163 -13.633 -35.521 1.00 74.50 903 VAL A O 1
ATOM 7335 N N . GLU A 1 904 ? 46.536 -11.537 -35.013 1.00 77.81 904 GLU A N 1
ATOM 7336 C CA . GLU A 1 904 ? 47.774 -11.183 -34.327 1.00 77.81 904 GLU A CA 1
ATOM 7337 C C . GLU A 1 904 ? 47.590 -11.308 -32.816 1.00 77.81 904 GLU A C 1
ATOM 7339 O O . GLU A 1 904 ? 46.980 -10.459 -32.175 1.00 77.81 904 GLU A O 1
ATOM 7344 N N . ASP A 1 905 ? 48.139 -12.376 -32.239 1.00 76.56 905 ASP A N 1
ATOM 7345 C CA . ASP A 1 905 ? 48.158 -12.586 -30.790 1.00 76.56 905 ASP A CA 1
ATOM 7346 C C . ASP A 1 905 ? 49.386 -11.892 -30.177 1.00 76.56 905 ASP A C 1
ATOM 7348 O O . ASP A 1 905 ? 50.387 -12.514 -29.814 1.00 76.56 905 ASP A O 1
ATOM 7352 N N . ASN A 1 906 ? 49.361 -10.558 -30.176 1.00 86.50 906 ASN A N 1
ATOM 7353 C CA . ASN A 1 906 ? 50.386 -9.723 -29.557 1.00 86.50 906 ASN A CA 1
ATOM 7354 C C . ASN A 1 906 ? 49.758 -8.710 -28.596 1.00 86.50 906 ASN A C 1
ATOM 7356 O O . ASN A 1 906 ? 48.587 -8.352 -28.704 1.00 86.50 906 ASN A O 1
ATOM 7360 N N . LYS A 1 907 ? 50.564 -8.222 -27.647 1.00 89.25 907 LYS A N 1
ATOM 7361 C CA . LYS A 1 907 ? 50.093 -7.321 -26.587 1.00 89.25 907 LYS A CA 1
ATOM 7362 C C . LYS A 1 907 ? 49.379 -6.079 -27.134 1.00 89.25 907 LYS A C 1
ATOM 7364 O O . LYS A 1 907 ? 48.400 -5.646 -26.541 1.00 89.25 907 LYS A O 1
ATOM 7369 N N . GLU A 1 908 ? 49.872 -5.499 -28.222 1.00 90.94 908 GLU A N 1
ATOM 7370 C CA . GLU A 1 908 ? 49.336 -4.255 -28.785 1.00 90.94 908 GLU A CA 1
ATOM 7371 C C . GLU A 1 908 ? 47.947 -4.472 -29.400 1.00 90.94 908 GLU A C 1
ATOM 7373 O O . GLU A 1 908 ? 47.008 -3.746 -29.072 1.00 90.94 908 GLU A O 1
ATOM 7378 N N . SER A 1 909 ? 47.789 -5.537 -30.187 1.00 85.81 909 SER A N 1
ATOM 7379 C CA . SER A 1 909 ? 46.513 -5.940 -30.795 1.00 85.81 909 SER A CA 1
ATOM 7380 C C . SER A 1 909 ? 45.486 -6.330 -29.727 1.00 85.81 909 SER A C 1
ATOM 7382 O O . SER A 1 909 ? 44.330 -5.915 -29.797 1.00 85.81 909 SER A O 1
ATOM 7384 N N . THR A 1 910 ? 45.915 -7.034 -28.672 1.00 87.75 910 THR A N 1
ATOM 7385 C CA . THR A 1 910 ? 45.060 -7.356 -27.519 1.00 87.75 910 THR A CA 1
ATOM 7386 C C . THR A 1 910 ? 44.569 -6.100 -26.804 1.00 87.75 910 THR A C 1
ATOM 7388 O O . THR A 1 910 ? 43.397 -6.018 -26.448 1.00 87.75 910 THR A O 1
ATOM 7391 N N . ILE A 1 911 ? 45.428 -5.096 -26.604 1.00 92.12 911 ILE A N 1
ATOM 7392 C CA . ILE A 1 911 ? 45.015 -3.833 -25.976 1.00 92.12 911 ILE A CA 1
ATOM 7393 C C . ILE A 1 911 ? 44.059 -3.045 -26.879 1.00 92.12 911 ILE A C 1
ATOM 7395 O O . ILE A 1 911 ? 43.102 -2.473 -26.363 1.00 92.12 911 ILE A O 1
ATOM 7399 N N . ASN A 1 912 ? 44.260 -3.036 -28.200 1.00 90.06 912 ASN A N 1
ATOM 7400 C CA . ASN A 1 912 ? 43.310 -2.417 -29.131 1.00 90.06 912 ASN A CA 1
ATOM 7401 C C . ASN A 1 912 ? 41.930 -3.096 -29.060 1.00 90.06 912 ASN A C 1
ATOM 7403 O O . ASN A 1 912 ? 40.922 -2.402 -28.942 1.00 90.06 912 ASN A O 1
ATOM 7407 N N . PHE A 1 913 ? 41.881 -4.432 -29.056 1.00 87.62 913 PHE A N 1
ATOM 7408 C CA . PHE A 1 913 ? 40.632 -5.185 -28.896 1.00 87.62 913 PHE A CA 1
ATOM 7409 C C . PHE A 1 913 ? 39.950 -4.884 -27.553 1.00 87.62 913 PHE A C 1
ATOM 7411 O O . PHE A 1 913 ? 38.773 -4.542 -27.521 1.00 87.62 913 PHE A O 1
ATOM 7418 N N . LEU A 1 914 ? 40.692 -4.932 -26.441 1.00 90.94 914 LEU A N 1
ATOM 7419 C CA . LEU A 1 914 ? 40.145 -4.621 -25.116 1.00 90.94 914 LEU A CA 1
ATOM 7420 C C . LEU A 1 914 ? 39.680 -3.164 -24.992 1.00 90.94 914 LEU A C 1
ATOM 7422 O O . LEU A 1 914 ? 38.716 -2.901 -24.279 1.00 90.94 914 LEU A O 1
ATOM 7426 N N . MET A 1 915 ? 40.333 -2.220 -25.678 1.00 92.69 915 MET A N 1
ATOM 7427 C CA . MET A 1 915 ? 39.864 -0.835 -25.742 1.00 92.69 915 MET A CA 1
ATOM 7428 C C . MET A 1 915 ? 38.530 -0.749 -26.484 1.00 92.69 915 MET A C 1
ATOM 7430 O O . MET A 1 915 ? 37.601 -0.155 -25.952 1.00 92.69 915 MET A O 1
ATOM 7434 N N . SER A 1 916 ? 38.402 -1.384 -27.654 1.00 88.44 916 SER A N 1
ATOM 7435 C CA . SER A 1 916 ? 37.128 -1.455 -28.385 1.00 88.44 916 SER A CA 1
ATOM 7436 C C . SER A 1 916 ? 36.014 -2.047 -27.510 1.00 88.44 916 SER A C 1
ATOM 7438 O O . SER A 1 916 ? 34.965 -1.427 -27.351 1.00 88.44 916 SER A O 1
ATOM 7440 N N . MET A 1 917 ? 36.293 -3.154 -26.815 1.00 88.50 917 MET A N 1
ATOM 7441 C CA . MET A 1 917 ? 35.363 -3.755 -25.854 1.00 88.50 917 MET A CA 1
ATOM 7442 C C . MET A 1 917 ? 34.993 -2.815 -24.698 1.00 88.50 917 MET A C 1
ATOM 7444 O O . MET A 1 917 ? 33.843 -2.789 -24.266 1.00 88.50 917 MET A O 1
ATOM 7448 N N . ALA A 1 918 ? 35.948 -2.042 -24.175 1.00 93.25 918 ALA A N 1
ATOM 7449 C CA . ALA A 1 918 ? 35.694 -1.101 -23.087 1.00 93.25 918 ALA A CA 1
ATOM 7450 C C . ALA A 1 918 ? 34.831 0.093 -23.530 1.00 93.25 918 ALA A C 1
ATOM 7452 O O . ALA A 1 918 ? 33.977 0.544 -22.767 1.00 93.25 918 ALA A O 1
ATOM 7453 N N . LEU A 1 919 ? 35.030 0.593 -24.750 1.00 92.88 919 LEU A N 1
ATOM 7454 C CA . LEU A 1 919 ? 34.221 1.671 -25.328 1.00 92.88 919 LEU A CA 1
ATOM 7455 C C . LEU A 1 919 ? 32.777 1.244 -25.605 1.00 92.88 919 LEU A C 1
ATOM 7457 O O . LEU A 1 919 ? 31.891 2.095 -25.598 1.00 92.88 919 LEU A O 1
ATOM 7461 N N . ASP A 1 920 ? 32.545 -0.046 -25.829 1.00 87.56 920 ASP A N 1
ATOM 7462 C CA . ASP A 1 920 ? 31.207 -0.605 -25.991 1.00 87.56 920 ASP A CA 1
ATOM 7463 C C . ASP A 1 920 ? 30.565 -0.925 -24.631 1.00 87.56 920 ASP A C 1
ATOM 7465 O O . ASP A 1 920 ? 29.599 -0.293 -24.207 1.00 87.56 920 ASP A O 1
ATOM 7469 N N . LYS A 1 921 ? 31.158 -1.866 -23.887 1.00 88.31 921 LYS A N 1
ATOM 7470 C CA . LYS A 1 921 ? 30.533 -2.474 -22.706 1.00 88.31 921 LYS A CA 1
ATOM 7471 C C . LYS A 1 921 ? 30.775 -1.700 -21.415 1.00 88.31 921 LYS A C 1
ATOM 7473 O O . LYS A 1 921 ? 29.853 -1.543 -20.627 1.00 88.31 921 LYS A O 1
ATOM 7478 N N . ILE A 1 922 ? 31.988 -1.190 -21.179 1.00 92.31 922 ILE A N 1
ATOM 7479 C CA . ILE A 1 922 ? 32.300 -0.473 -19.925 1.00 92.31 922 ILE A CA 1
ATOM 7480 C C . ILE A 1 922 ? 31.725 0.948 -19.940 1.00 92.31 922 ILE A C 1
ATOM 7482 O O . ILE A 1 922 ? 31.272 1.434 -18.905 1.00 92.31 922 ILE A O 1
ATOM 7486 N N . ALA A 1 923 ? 31.709 1.609 -21.099 1.00 92.38 923 ALA A N 1
ATOM 7487 C CA . ALA A 1 923 ? 31.121 2.940 -21.247 1.00 92.38 923 ALA A CA 1
ATOM 7488 C C . ALA A 1 923 ? 29.594 2.957 -21.043 1.00 92.38 923 ALA A C 1
ATOM 7490 O O . ALA A 1 923 ? 29.064 3.950 -20.543 1.00 92.38 923 ALA A O 1
ATOM 7491 N N . PHE A 1 924 ? 28.901 1.865 -21.385 1.00 92.44 924 PHE A N 1
ATOM 7492 C CA . PHE A 1 924 ? 27.448 1.755 -21.246 1.00 92.44 924 PHE A CA 1
ATOM 7493 C C . PHE A 1 924 ? 26.980 1.638 -19.788 1.00 92.44 924 PHE A C 1
ATOM 7495 O O . PHE A 1 924 ? 25.944 2.197 -19.434 1.00 92.44 924 PHE A O 1
ATOM 7502 N N . LEU A 1 925 ? 27.741 0.964 -18.919 1.00 92.25 925 LEU A N 1
ATOM 7503 C CA . LEU A 1 925 ? 27.344 0.686 -17.528 1.00 92.25 925 LEU A CA 1
ATOM 7504 C C . LEU A 1 925 ? 26.901 1.928 -16.727 1.00 92.25 925 LEU A C 1
ATOM 7506 O O . LEU A 1 925 ? 25.792 1.899 -16.188 1.00 92.25 925 LEU A O 1
ATOM 7510 N N . PRO A 1 926 ? 27.672 3.038 -16.665 1.00 92.19 926 PRO A N 1
ATOM 7511 C CA . PRO A 1 926 ? 27.206 4.242 -15.975 1.00 92.19 926 PRO A CA 1
ATOM 7512 C C . PRO A 1 926 ? 25.962 4.850 -16.617 1.00 92.19 926 PRO A C 1
ATOM 7514 O O . PRO A 1 926 ? 25.122 5.395 -15.909 1.00 92.19 926 PRO A O 1
ATOM 7517 N N . PHE A 1 927 ? 25.833 4.775 -17.945 1.00 93.31 927 PHE A N 1
ATOM 7518 C CA . PHE A 1 927 ? 24.671 5.306 -18.653 1.00 93.31 927 PHE A CA 1
ATOM 7519 C C . PHE A 1 927 ? 23.401 4.517 -18.312 1.00 93.31 927 PHE A C 1
ATOM 7521 O O . PHE A 1 927 ? 22.386 5.123 -17.967 1.00 93.31 927 PHE A O 1
ATOM 7528 N N . GLY A 1 928 ? 23.468 3.182 -18.361 1.00 92.44 928 GLY A N 1
ATOM 7529 C CA . GLY A 1 928 ? 22.358 2.300 -17.998 1.00 92.44 928 GLY A CA 1
ATOM 7530 C C . GLY A 1 928 ? 21.938 2.480 -16.540 1.00 92.44 928 GLY A C 1
ATOM 7531 O O . GLY A 1 928 ? 20.760 2.698 -16.262 1.00 92.44 928 GLY A O 1
ATOM 7532 N N . TYR A 1 929 ? 22.904 2.500 -15.615 1.00 92.25 929 TYR A N 1
ATOM 7533 C CA . TYR A 1 929 ? 22.620 2.696 -14.191 1.00 92.25 929 TYR A CA 1
ATOM 7534 C C . TYR A 1 929 ? 21.986 4.065 -13.902 1.00 92.25 929 TYR A C 1
ATOM 7536 O O . TYR A 1 929 ? 20.972 4.156 -13.207 1.00 92.25 929 TYR A O 1
ATOM 7544 N N . LEU A 1 930 ? 22.528 5.136 -14.491 1.00 93.19 930 LEU A N 1
ATOM 7545 C CA . LEU A 1 930 ? 21.994 6.492 -14.358 1.00 93.19 930 LEU A CA 1
ATOM 7546 C C . LEU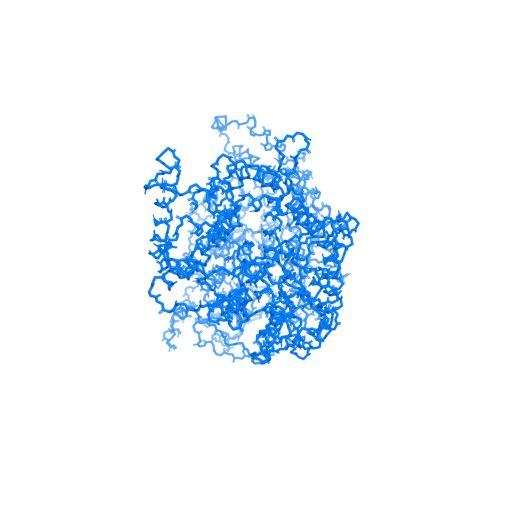 A 1 930 ? 20.555 6.607 -14.860 1.00 93.19 930 LEU A C 1
ATOM 7548 O O . LEU A 1 930 ? 19.742 7.288 -14.228 1.00 93.19 930 LEU A O 1
ATOM 7552 N N . MET A 1 931 ? 20.244 5.973 -15.996 1.00 94.00 931 MET A N 1
ATOM 7553 C CA . MET A 1 931 ? 18.911 6.015 -16.598 1.00 94.00 931 MET A CA 1
ATOM 7554 C C . MET A 1 931 ? 17.859 5.540 -15.594 1.00 94.00 931 MET A C 1
ATOM 7556 O O . MET A 1 931 ? 16.856 6.224 -15.372 1.00 94.00 931 MET A O 1
ATOM 7560 N N . ASP A 1 932 ? 18.108 4.408 -14.940 1.00 93.38 932 ASP A N 1
ATOM 7561 C CA . ASP A 1 932 ? 17.181 3.852 -13.961 1.00 93.38 932 ASP A CA 1
ATOM 7562 C C . ASP A 1 932 ? 17.190 4.583 -12.624 1.00 93.38 932 ASP A C 1
ATOM 7564 O O . ASP A 1 932 ? 16.113 4.854 -12.093 1.00 93.38 932 ASP A O 1
ATOM 7568 N N . GLN A 1 933 ? 18.345 5.049 -12.140 1.00 94.06 933 GLN A N 1
ATOM 7569 C CA . GLN A 1 933 ? 18.381 5.930 -10.968 1.00 94.06 933 GLN A CA 1
ATOM 7570 C C . GLN A 1 933 ? 17.518 7.183 -11.162 1.00 94.06 933 GLN A C 1
ATOM 7572 O O . GLN A 1 933 ? 16.823 7.613 -10.236 1.00 94.06 933 GLN A O 1
ATOM 7577 N N . TRP A 1 934 ? 17.555 7.788 -12.353 1.00 96.62 934 TRP A N 1
ATOM 7578 C CA . TRP A 1 934 ? 16.709 8.933 -12.669 1.00 96.62 934 TRP A CA 1
ATOM 7579 C C . TRP A 1 934 ? 15.232 8.531 -12.725 1.00 96.62 934 TRP A C 1
ATOM 7581 O O . TRP A 1 934 ? 14.405 9.184 -12.086 1.00 96.62 934 TRP A O 1
ATOM 7591 N N . ARG A 1 935 ? 14.887 7.441 -13.428 1.00 97.19 935 ARG A N 1
ATOM 7592 C CA . ARG A 1 935 ? 13.494 6.973 -13.550 1.00 97.19 935 ARG A CA 1
ATOM 7593 C C . ARG A 1 935 ? 12.884 6.618 -12.197 1.00 97.19 935 ARG A C 1
ATOM 7595 O O . ARG A 1 935 ? 11.765 7.040 -11.926 1.00 97.19 935 ARG A O 1
ATOM 7602 N N . TRP A 1 936 ? 13.608 5.922 -11.324 1.00 95.31 936 TRP A N 1
ATOM 7603 C CA . TRP A 1 936 ? 13.130 5.579 -9.981 1.00 95.31 936 TRP A CA 1
ATOM 7604 C C . TRP A 1 936 ? 12.816 6.824 -9.158 1.00 95.31 936 TRP A C 1
ATOM 7606 O O . TRP A 1 936 ? 11.718 6.930 -8.621 1.00 95.31 936 TRP A O 1
ATOM 7616 N N . LYS A 1 937 ? 13.721 7.809 -9.158 1.00 95.12 937 LYS A N 1
ATOM 7617 C CA . LYS A 1 937 ? 13.513 9.092 -8.470 1.00 95.12 937 LYS A CA 1
ATOM 7618 C C . LYS A 1 937 ? 12.376 9.926 -9.075 1.00 95.12 937 LYS A C 1
ATOM 7620 O O . LYS A 1 937 ? 11.801 10.777 -8.403 1.00 95.12 937 LYS A O 1
ATOM 7625 N N . VAL A 1 938 ? 12.059 9.735 -10.354 1.00 97.69 938 VAL A N 1
ATOM 7626 C CA . VAL A 1 938 ? 10.887 10.352 -10.992 1.00 97.69 938 VAL A CA 1
ATOM 7627 C C . VAL A 1 938 ? 9.598 9.646 -10.571 1.00 97.69 938 VAL A C 1
ATOM 7629 O O . VAL A 1 938 ? 8.621 10.326 -10.255 1.00 97.69 938 VAL A O 1
ATOM 7632 N N . PHE A 1 939 ? 9.582 8.311 -10.544 1.00 97.38 939 PHE A N 1
ATOM 7633 C CA . PHE A 1 939 ? 8.404 7.534 -10.158 1.00 97.38 939 PHE A CA 1
ATOM 7634 C C . PHE A 1 939 ? 8.046 7.714 -8.679 1.00 97.38 939 PHE A C 1
ATOM 7636 O O . PHE A 1 939 ? 6.880 7.950 -8.371 1.00 97.38 939 PHE A O 1
ATOM 7643 N N . ASP A 1 940 ? 9.020 7.705 -7.771 1.00 93.38 940 ASP A N 1
ATOM 7644 C CA . ASP A 1 940 ? 8.769 7.894 -6.333 1.00 93.38 940 ASP A CA 1
ATOM 7645 C C . ASP A 1 940 ? 8.563 9.365 -5.913 1.00 93.38 940 ASP A C 1
ATOM 7647 O O . ASP A 1 940 ? 8.213 9.656 -4.768 1.00 93.38 940 ASP A O 1
ATOM 7651 N N . GLY A 1 941 ? 8.744 10.306 -6.846 1.00 93.50 941 GLY A N 1
ATOM 7652 C CA . GLY A 1 941 ? 8.518 11.734 -6.633 1.00 93.50 941 GLY A CA 1
ATOM 7653 C C . GLY A 1 941 ? 9.689 12.505 -6.017 1.00 93.50 941 GLY A C 1
ATOM 7654 O O . GLY A 1 941 ? 9.536 13.706 -5.777 1.00 93.50 941 GLY A O 1
ATOM 7655 N N . ARG A 1 942 ? 10.864 11.889 -5.806 1.00 92.88 942 ARG A N 1
ATOM 7656 C CA . ARG A 1 942 ? 12.099 12.597 -5.404 1.00 92.88 942 ARG A CA 1
ATOM 7657 C C . ARG A 1 942 ? 12.518 13.672 -6.415 1.00 92.88 942 ARG A C 1
ATOM 7659 O O . ARG A 1 942 ? 13.116 14.668 -6.015 1.00 92.88 942 ARG A O 1
ATOM 7666 N N . ILE A 1 943 ? 12.200 13.500 -7.700 1.00 96.38 943 ILE A N 1
ATOM 7667 C CA . ILE A 1 943 ? 12.417 14.495 -8.760 1.00 96.38 943 ILE A CA 1
ATOM 7668 C C . ILE A 1 943 ? 11.068 15.023 -9.255 1.00 96.38 943 ILE A C 1
ATOM 7670 O O . ILE A 1 943 ? 10.273 14.313 -9.873 1.00 96.38 943 ILE A O 1
ATOM 7674 N N . SER A 1 944 ? 10.839 16.321 -9.053 1.00 94.56 944 SER A N 1
ATOM 7675 C CA . SER A 1 944 ? 9.640 17.001 -9.540 1.00 94.56 944 SER A CA 1
ATOM 7676 C C . SER A 1 944 ? 9.650 17.175 -11.067 1.00 94.56 944 SER A C 1
ATOM 7678 O O . SER A 1 944 ? 10.699 17.363 -11.685 1.00 94.56 944 SER A O 1
ATOM 7680 N N . SER A 1 945 ? 8.470 17.206 -11.702 1.00 93.31 945 SER A N 1
ATOM 7681 C CA . SER A 1 945 ? 8.372 17.414 -13.163 1.00 93.31 945 SER A CA 1
ATOM 7682 C C . SER A 1 945 ? 8.976 18.735 -13.658 1.00 93.31 945 SER A C 1
ATOM 7684 O O . SER A 1 945 ? 9.405 18.830 -14.809 1.00 93.31 945 SER A O 1
ATOM 7686 N N . SER A 1 946 ? 9.065 19.759 -12.805 1.00 94.00 946 SER A N 1
ATOM 7687 C CA . SER A 1 946 ? 9.784 21.009 -13.092 1.00 94.00 946 SER A CA 1
ATOM 7688 C C . SER A 1 946 ? 11.301 20.836 -13.173 1.00 94.00 946 SER A C 1
ATOM 7690 O O . SER A 1 946 ? 11.965 21.643 -13.818 1.00 94.00 946 SER A O 1
ATOM 7692 N N . GLU A 1 947 ? 11.848 19.788 -12.562 1.00 95.94 947 GLU A N 1
ATOM 7693 C CA . GLU A 1 947 ? 13.287 19.572 -12.406 1.00 95.94 947 GLU A CA 1
ATOM 7694 C C . GLU A 1 947 ? 13.828 18.385 -13.209 1.00 95.94 947 GLU A C 1
ATOM 7696 O O . GLU A 1 947 ? 15.036 18.178 -13.209 1.00 95.94 947 GLU A O 1
ATOM 7701 N N . TYR A 1 948 ? 12.987 17.668 -13.966 1.00 95.38 948 TYR A N 1
ATOM 7702 C CA . TYR A 1 948 ? 13.378 16.516 -14.799 1.00 95.38 948 TYR A CA 1
ATOM 7703 C C . TYR A 1 948 ? 14.714 16.695 -15.525 1.00 95.38 948 TYR A C 1
ATOM 7705 O O . TYR A 1 948 ? 15.629 15.899 -15.332 1.00 95.38 948 TYR A O 1
ATOM 7713 N N . ASN A 1 949 ? 14.848 17.764 -16.316 1.00 94.38 949 ASN A N 1
ATOM 7714 C CA . ASN A 1 949 ? 16.066 18.004 -17.087 1.00 94.38 949 ASN A CA 1
ATOM 7715 C C . ASN A 1 949 ? 17.245 18.438 -16.199 1.00 94.38 949 ASN A C 1
ATOM 7717 O O . ASN A 1 949 ? 18.375 18.052 -16.463 1.00 94.38 949 ASN A O 1
ATOM 7721 N N . LYS A 1 950 ? 16.998 19.222 -15.144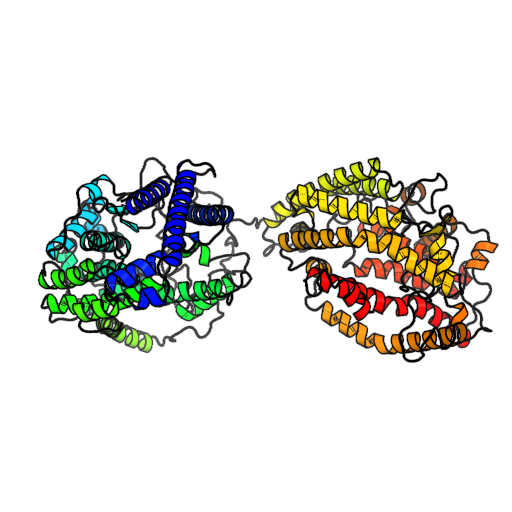 1.00 95.75 950 LYS A N 1
ATOM 7722 C CA . LYS A 1 950 ? 18.050 19.663 -14.216 1.00 95.75 950 LYS A CA 1
ATOM 7723 C C . LYS A 1 950 ? 18.677 18.458 -13.514 1.00 95.75 950 LYS A C 1
ATOM 7725 O O . LYS A 1 950 ? 19.889 18.306 -13.552 1.00 95.75 950 LYS A O 1
ATOM 7730 N N . GLU A 1 951 ? 17.857 17.589 -12.932 1.00 96.75 951 GLU A N 1
ATOM 7731 C CA . GLU A 1 951 ? 18.355 16.429 -12.190 1.00 96.75 951 GLU A CA 1
ATOM 7732 C C . GLU A 1 951 ? 18.926 15.347 -13.111 1.00 96.75 951 GLU A C 1
ATOM 7734 O O . GLU A 1 951 ? 19.910 14.709 -12.750 1.00 96.75 951 GLU A O 1
ATOM 7739 N N . TRP A 1 952 ? 18.402 15.201 -14.334 1.00 95.69 952 TRP A N 1
ATOM 7740 C CA . TRP A 1 952 ? 19.028 14.366 -15.367 1.00 95.69 952 TRP A CA 1
ATOM 7741 C C . TRP A 1 952 ? 20.487 14.775 -15.624 1.00 95.69 952 TRP A C 1
ATOM 7743 O O . TRP A 1 952 ? 21.380 13.933 -15.615 1.00 95.69 952 TRP A O 1
ATOM 7753 N N . TRP A 1 953 ? 20.743 16.075 -15.804 1.00 95.06 953 TRP A N 1
ATOM 7754 C CA . TRP A 1 953 ? 22.091 16.607 -16.034 1.00 95.06 953 TRP A CA 1
ATOM 7755 C C . TRP A 1 953 ? 22.943 16.752 -14.769 1.00 95.06 953 TRP A C 1
ATOM 7757 O O . TRP A 1 953 ? 24.136 16.984 -14.894 1.00 95.06 953 TRP A O 1
ATOM 7767 N N . ASN A 1 954 ? 22.364 16.638 -13.572 1.00 94.00 954 ASN A N 1
ATOM 7768 C CA . ASN A 1 954 ? 23.139 16.545 -12.332 1.00 94.00 954 ASN A CA 1
ATOM 7769 C C . ASN A 1 954 ? 23.685 15.132 -12.113 1.00 94.00 954 ASN A C 1
ATOM 7771 O O . ASN A 1 954 ? 24.770 14.978 -11.561 1.00 94.00 954 ASN A O 1
ATOM 7775 N N . LEU A 1 955 ? 22.908 14.110 -12.490 1.00 92.38 955 LEU A N 1
ATOM 7776 C CA . LEU A 1 955 ? 23.346 12.716 -12.408 1.00 92.38 955 LEU A CA 1
ATOM 7777 C C . LEU A 1 955 ? 24.424 12.401 -13.450 1.00 92.38 955 LEU A C 1
ATOM 7779 O O . LEU A 1 955 ? 25.274 11.552 -13.200 1.00 92.38 955 LEU A O 1
ATOM 7783 N N . ARG A 1 956 ? 24.358 13.066 -14.607 1.00 90.12 956 ARG A N 1
ATOM 7784 C CA . ARG A 1 956 ? 25.222 12.834 -15.765 1.00 90.12 956 ARG A CA 1
ATOM 7785 C C . ARG A 1 956 ? 26.485 13.681 -15.729 1.00 90.12 956 ARG A C 1
ATOM 7787 O O . ARG A 1 956 ? 27.553 13.141 -16.094 1.00 90.12 956 ARG A O 1
#

pLDDT: mean 88.82, std 11.6, range [28.14, 98.44]

Secondary structure (DSSP, 8-state):
-HHHHHHHHHHHHHHHHHT-B-SSTT-HHHHHHHHHHHHHHHHHHHHHHHHHHH--HHHHHH---HHHHHHHHHHT--GGGGS-HHHHHHHHHHHHHHHHHHHH-EE--TTSPPEESS-SSS-TT----S-----SSSEETTSSSSTTSS--GGGHHHH-S-TTSPP---HHHHHHTT--HHHHHHHHHHHHHHTT-PPPPHHHHHH-B-S--SSS-B---S-EEEE-SSSS-EEEE----SSHHHHHHHHHHHHHHHHHHHHTTS-GGG-S-SSHHHHHHHHHHHHHHHTSHHHHHHTTS-S----SHHHHHHHHHHHHHHHTTHHHHHHHHHHHHHHHHTTSS-GGGHHHHHHHHHHHHH-EE-SS---TT--GGGGSTTTTTT--SHHHHHHHHHHHHHHHHHHHHTT--S-GGG---TT-HHHHHHHHHHHHHTTSS-HHHHHHHHHS-SS--SHHHHHHSHHHHHHHHHHHHHHTPPSS-S-TT--PPPPTT--SSTTSB--HHHHHHHHHHHHHHHHHHHHHHHHHHHHHHHS--HHHHHHHHHHHHHHHHHHHHHHHHHTTB--TT-S-HHHHHHHHHHH--GGGGS-HHHHHHHHHHHHHHHHHHHH-EEESSSS-EEEIIIIIHHHHHH---HHHHHHHHHHHIIIIIHHHHHHHHHHHHHHHHHHHHTT-SSHHHHHHHTT--TTHHHHHHHHHHHHHHHHHHHHHHHHHHHHHHH-TTT--TTSPPPTTSSSSSSSS--GGGHHHH-S-TTSPP---HHHHHHTT--HHHHHHHHHHHHHHTTPPPPPHHHHHH-B-S--SS------S-EEEE-SSSS-EEEE----SSHHHHHHHHHHHHHHHHHHHHTTS-GGGSS-SSHHHHHHHHHHHHHHHTSHHHHHHTTS-S----SHHHHHHHHHHHIIIIIHHHHHHHHHHHHHHHHHSSSS-TTTHHHHHHHH-

InterPro domains:
  IPR001548 Peptidase M2, peptidyl-dipeptidase A [PF01401] (12-120)
  IPR001548 Peptidase M2, peptidyl-dipeptidase A [PF01401] (141-485)
  IPR001548 Peptidase M2, peptidyl-dipeptidase A [PF01401] (506-956)
  IPR001548 Peptidase M2, peptidyl-dipeptidase A [PR00791] (137-158)
  IPR001548 Peptidase M2, peptidyl-dipeptidase A [PR00791] (215-240)
  IPR001548 Peptidase M2, peptidyl-dipeptidase A [PR00791] (247-263)
  IPR001548 Peptidase M2, peptidyl-dipeptidase A [PR00791] (275-295)
  IPR001548 Peptidase M2, peptidyl-dipeptidase A [PR00791] (316-341)
  IPR001548 Peptidase M2, peptidyl-dipeptidase A [PR00791] (351-378)
  IPR001548 Peptidase M2, peptidyl-dipeptidase A [PR00791] (379-407)
  IPR001548 Peptidase M2, peptidyl-dipeptidase A [PS52011] (143-486)
  IPR001548 Peptidase M2, peptidyl-dipeptidase A [PS52011] (505-956)
  IPR001548 Peptidase M2, peptidyl-dipeptidase A [PTHR10514] (504-956)
  IPR001548 Peptidase M2, peptidyl-dipeptidase A [cd06461] (34-476)
  IPR001548 Peptidase M2, peptidyl-dipeptidase A [cd06461] (514-956)